Protein AF-0000000074850005 (afdb_homodimer)

Solvent-accessible surface area (backbone atoms only — not comparable to full-atom values): 41555 Å² total; per-residue (Å²): 81,72,62,69,64,47,62,56,73,76,70,68,78,63,78,70,74,79,79,65,84,58,74,64,56,84,69,73,68,68,60,57,80,79,56,89,49,47,83,78,39,64,75,31,40,43,72,61,9,49,44,75,48,68,50,51,22,44,84,29,66,52,52,21,41,75,31,34,35,62,85,64,30,55,37,58,36,57,51,46,29,48,50,47,32,51,46,50,51,24,55,53,43,45,56,58,53,79,89,68,47,92,83,55,71,71,52,63,38,79,42,71,43,29,40,53,36,35,38,48,41,90,84,37,74,82,72,56,44,68,40,45,36,38,35,37,34,22,45,45,32,54,56,60,34,38,36,32,31,42,33,38,33,30,33,74,54,96,90,38,78,38,70,35,36,42,36,34,37,32,34,32,31,23,29,70,86,78,68,38,81,25,51,40,42,37,67,46,62,81,48,72,68,44,44,50,45,30,52,48,39,54,50,49,52,52,49,50,53,52,52,61,61,58,29,74,91,77,27,77,74,51,71,70,54,49,50,52,54,49,50,54,52,55,61,24,41,44,80,85,69,80,42,86,80,53,71,42,80,54,84,67,51,40,57,29,84,74,42,63,42,57,30,60,44,78,35,40,56,55,48,21,26,88,82,64,26,46,29,64,27,56,55,51,19,54,46,43,53,50,40,51,49,45,51,14,65,74,65,47,32,83,62,63,74,59,40,34,39,38,58,32,43,51,74,46,87,46,54,54,50,25,36,38,39,37,42,23,30,49,32,26,49,55,57,34,34,37,24,32,38,30,42,32,32,37,31,36,42,75,76,66,48,74,46,73,28,37,45,41,39,37,31,32,56,61,80,41,74,79,54,51,35,48,38,58,89,46,71,70,40,43,51,45,28,48,52,26,45,53,63,68,74,98,80,74,62,68,62,47,62,57,73,77,70,69,78,62,78,69,74,80,79,63,84,59,73,64,57,84,69,73,67,69,63,56,78,82,55,88,50,45,83,78,39,65,74,30,41,44,73,61,8,51,46,74,48,68,49,52,22,43,84,30,66,53,52,21,42,75,31,35,34,63,84,65,31,56,37,59,36,58,50,47,29,48,51,48,31,50,47,52,51,23,54,52,42,45,56,58,53,80,88,67,49,92,83,55,73,72,54,62,38,77,42,70,43,28,40,53,36,35,37,46,41,89,82,37,74,83,72,54,44,68,40,43,35,39,36,38,34,23,47,44,31,57,57,59,33,36,36,31,31,42,33,39,33,29,34,72,54,96,90,36,80,35,70,34,35,43,36,33,36,32,33,33,31,24,28,71,86,76,68,37,82,24,51,39,42,38,67,48,62,82,47,72,66,44,43,51,44,31,50,49,40,54,49,49,53,52,48,50,54,53,52,61,60,57,30,74,91,75,27,76,74,54,73,70,54,49,51,52,54,48,51,54,52,56,62,25,42,45,79,83,70,80,42,88,80,52,70,43,82,54,85,67,51,40,57,29,85,74,42,63,43,57,31,61,43,80,36,39,56,56,47,19,25,89,81,63,26,44,28,64,27,56,55,50,19,55,47,43,53,50,39,50,48,46,51,13,64,74,65,48,34,83,61,63,74,58,41,34,39,38,59,31,43,50,74,46,87,45,53,54,50,24,36,38,39,38,41,23,32,50,32,26,48,54,57,34,35,37,23,30,38,30,43,32,32,36,31,35,44,75,76,66,50,73,46,74,29,38,46,40,39,38,32,30,56,62,80,41,73,81,54,52,36,49,38,59,88,46,70,71,41,43,52,45,27,49,52,26,44,52,62,66,74,99

Foldseek 3Di:
DDDDADDDFPPPCPPPDPPPPPPPVPPDQPLDDFDQDLVPAAADEQVQLKDKDKQALQPDVNSLVVQQDPVQAGLVLVVLLVVLVSQQSSQVSQFDDVVVPPPHDHQKDKDWFKWAKKFFDPPDDGDGSNWMKMKIWHWLEFDFFKTKIKMWIWTDDPRDIDTTMITITMMGIARPVVRHGTGGHHYDYDDPVSVVSHVVVVVSVVVVVVVVCCQCVNDPDDPVLVVVQVVLLVVQDDPVVVDSPHGHDDPLADEFVVLKDKDKDQAAQVQADPSQFGRVSNVSSVQQVRQQVSVCVQVVHRFGAFRMKRIKGFPDTHHHGKMKMKMKTFQFDDFQKTKMKIWIWIARPVVRDIDTGIIIITITRRVHGRHRTYGYDDPVSSSSNVVRVVVVVD/DDDDADDDFPPPCPPPDPPPPPPPVPPDQPLDDQDQDLVPAAADEQVQLKDKDKQALQPDVNSLVVQQDPVQAGLVLVVLLVVLVSQQSSQVSQFDDVVVPDPHDHQKDKDFFKFAKKFFDPPDDGDGSNWMKMKIWHWLEFDFFKTKIWMWIWTDDPRDIDTTMITITMMGIARPVVRHGTGGHHYDYDDPVSVVSHVVVVVSVVVVVVVVCCQCVNDPDDPVLVVVQVVLLVVQDDPVVVDSPHGHDDPLADEFVVLKDKDKDQAAQVQADPSQFGRVSNVSSVQVVRQQVSVCVQVVHRFGAFRMKRIKGFPDTHHHGKMKMKIKTFQFDDFQKTKMKIWIWIARPVVRDIDTGIIIITITRRVHGRHRGYGYDDPVSSSSNVVRVVVVVD

Organism: Aplysia californica (NCBI:txid6500)

Sequence (788 aa):
IPLTPSPPLFNHPIPPPSRSGETVDPDQGVLQAVTDSQEELPKRTPQDSFAQAVIPLGRDPSARESYLTFARGIRFGRLLENFDTFAGLICYRHNLRPELGDNQKSPYSFVTALVDRIELSPTAPVPSPFKDIFMSGNVTWVGRSSMECTMHMEQEHNGSLQHMITAKYLFVARNPMTKKAAVVNPLLPQTPQEIELFKLGEANKKLRQSEGQKSLLKSPPTEDERLIIHDIFLSTIDLQSGTFKLRVKPKNTVWMDETILKSLIVCHPEQRNLYNKIFGGFLMRKAYELAWTNASLYTNTRPRMCKIVDDILFLKPVEIGDLLFLSSQIVYSKGQDLQVHVHAEVVNPDTDVRQTTNDFHFTFDTGLPDLPQVLPKTYAESMLYLVGKRHMESIPLTPSPPLFNHPIPPPSRSGETVDPDQGVLQAVTDSQEELPKRTPQDSFAQAVIPLGRDPSARESYLTFARGIRFGRLLENFDTFAGLICYRHNLRPELGDNQKSPYSFVTALVDRIELSPTAPVPSPFKDIFMSGNVTWVGRSSMECTMHMEQEHNGSLQHMITAKYLFVARNPMTKKAAVVNPLLPQTPQEIELFKLGEANKKLRQSEGQKSLLKSPPTEDERLIIHDIFLSTIDLQSGTFKLRVKPKNTVWMDETILKSLIVCHPEQRNLYNKIFGGFLMRKAYELAWTNASLYTNTRPRMCKIVDDILFLKPVEIGDLLFLSSQIVYSKGQDLQVHVHAEVVNPDTDVRQTTNDFHFTFDTGLPDLPQVLPKTYAESMLYLVGKRHMES

Structure (mmCIF, N/CA/C/O backbone):
data_AF-0000000074850005-model_v1
#
loop_
_entity.id
_entity.type
_entity.pdbx_description
1 polymer 'Acyl-coenzyme A thioesterase 9, mitochondrial'
#
loop_
_atom_site.group_PDB
_atom_site.id
_atom_site.type_symbol
_atom_site.label_atom_id
_atom_site.label_alt_id
_atom_site.label_comp_id
_atom_site.label_asym_id
_atom_site.label_entity_id
_atom_site.label_seq_id
_atom_site.pdbx_PDB_ins_code
_atom_site.Cartn_x
_atom_site.Cartn_y
_atom_site.Cartn_z
_atom_site.occupancy
_atom_site.B_iso_or_equiv
_atom_site.auth_seq_id
_atom_site.auth_comp_id
_atom_site.auth_asym_id
_atom_site.auth_atom_id
_atom_site.pdbx_PDB_model_num
ATOM 1 N N . ILE A 1 1 ? -14.133 13.297 1.997 1 30.8 1 ILE A N 1
ATOM 2 C CA . ILE A 1 1 ? -14.758 12.258 2.805 1 30.8 1 ILE A CA 1
ATOM 3 C C . ILE A 1 1 ? -14.734 10.93 2.039 1 30.8 1 ILE A C 1
ATOM 5 O O . ILE A 1 1 ? -15.141 10.875 0.875 1 30.8 1 ILE A O 1
ATOM 9 N N . PRO A 1 2 ? -14.141 10.047 2.666 1 36.34 2 PRO A N 1
ATOM 10 C CA . PRO A 1 2 ? -14.023 8.805 1.896 1 36.34 2 PRO A CA 1
ATOM 11 C C . PRO A 1 2 ? -15.367 8.141 1.624 1 36.34 2 PRO A C 1
ATOM 13 O O . PRO A 1 2 ? -16.297 8.273 2.426 1 36.34 2 PRO A O 1
ATOM 16 N N . LEU A 1 3 ? -15.602 7.566 0.493 1 35.62 3 LEU A N 1
ATOM 17 C CA . LEU A 1 3 ? -16.734 6.715 0.177 1 35.62 3 LEU A CA 1
ATOM 18 C C . LEU A 1 3 ? -16.656 5.391 0.932 1 35.62 3 LEU A C 1
ATOM 20 O O . LEU A 1 3 ? -15.562 4.895 1.202 1 35.62 3 LEU A O 1
ATOM 24 N N . THR A 1 4 ? -17.734 4.949 1.607 1 33 4 THR A N 1
ATOM 25 C CA . THR A 1 4 ? -17.844 3.762 2.445 1 33 4 THR A CA 1
ATOM 26 C C . THR A 1 4 ? -17.516 2.502 1.646 1 33 4 THR A C 1
ATOM 28 O O . THR A 1 4 ? -18.078 2.279 0.572 1 33 4 THR A O 1
ATOM 31 N N . PRO A 1 5 ? -16.625 1.812 2.123 1 35.88 5 PRO A N 1
ATOM 32 C CA . PRO A 1 5 ? -16.312 0.593 1.368 1 35.88 5 PRO A CA 1
ATOM 33 C C . PRO A 1 5 ? -17.359 -0.5 1.568 1 35.88 5 PRO A C 1
ATOM 35 O O . PRO A 1 5 ? -18.016 -0.556 2.617 1 35.88 5 PRO A O 1
ATOM 38 N N . SER A 1 6 ? -17.828 -1.15 0.56 1 34.97 6 SER A N 1
ATOM 39 C CA . SER A 1 6 ? -18.859 -2.168 0.447 1 34.97 6 SER A CA 1
ATOM 40 C C . SER A 1 6 ? -18.453 -3.457 1.152 1 34.97 6 SER A C 1
ATOM 42 O O . SER A 1 6 ? -17.266 -3.768 1.249 1 34.97 6 SER A O 1
ATOM 44 N N . PRO A 1 7 ? -19.438 -4.117 1.787 1 33.5 7 PRO A N 1
ATOM 45 C CA . PRO A 1 7 ? -19.297 -5.363 2.543 1 33.5 7 PRO A CA 1
ATOM 46 C C . PRO A 1 7 ? -18.719 -6.5 1.701 1 33.5 7 PRO A C 1
ATOM 48 O O . PRO A 1 7 ? -18.859 -6.5 0.476 1 33.5 7 PRO A O 1
ATOM 51 N N . PRO A 1 8 ? -17.969 -7.289 2.316 1 36.38 8 PRO A N 1
ATOM 52 C CA . PRO A 1 8 ? -17.391 -8.43 1.608 1 36.38 8 PRO A CA 1
ATOM 53 C C . PRO A 1 8 ? -18.438 -9.422 1.112 1 36.38 8 PRO A C 1
ATOM 55 O O . PRO A 1 8 ? -19.5 -9.555 1.725 1 36.38 8 PRO A O 1
ATOM 58 N N . LEU A 1 9 ? -18.344 -9.727 -0.051 1 33.41 9 LEU A N 1
ATOM 59 C CA . LEU A 1 9 ? -19.266 -10.508 -0.87 1 33.41 9 LEU A CA 1
ATOM 60 C C . LEU A 1 9 ? -19.484 -11.891 -0.272 1 33.41 9 LEU A C 1
ATOM 62 O O . LEU A 1 9 ? -20.375 -12.625 -0.699 1 33.41 9 LEU A O 1
ATOM 66 N N . PHE A 1 10 ? -18.5 -12.539 0.231 1 34.19 10 PHE A N 1
ATOM 67 C CA . PHE A 1 10 ? -18.781 -13.953 0.418 1 34.19 10 PHE A CA 1
ATOM 68 C C . PHE A 1 10 ? -19.469 -14.195 1.758 1 34.19 10 PHE A C 1
ATOM 70 O O . PHE A 1 10 ? -18.875 -13.969 2.814 1 34.19 10 PHE A O 1
ATOM 77 N N . ASN A 1 11 ? -20.766 -13.906 1.846 1 30.7 11 ASN A N 1
ATOM 78 C CA . ASN A 1 11 ? -21.578 -14.156 3.029 1 30.7 11 ASN A CA 1
ATOM 79 C C . ASN A 1 11 ? -21.562 -15.633 3.422 1 30.7 11 ASN A C 1
ATOM 81 O O . ASN A 1 11 ? -22.562 -16.172 3.898 1 30.7 11 ASN A O 1
ATOM 85 N N . HIS A 1 12 ? -20.906 -16.438 2.854 1 28.41 12 HIS A N 1
ATOM 86 C CA . HIS A 1 12 ? -21.188 -17.703 3.506 1 28.41 12 HIS A CA 1
ATOM 87 C C . HIS A 1 12 ? -20.672 -17.719 4.941 1 28.41 12 HIS A C 1
ATOM 89 O O . HIS A 1 12 ? -19.562 -17.25 5.211 1 28.41 12 HIS A O 1
ATOM 95 N N . PRO A 1 13 ? -21.625 -17.875 5.875 1 28.39 13 PRO A N 1
ATOM 96 C CA . PRO A 1 13 ? -21.266 -17.953 7.289 1 28.39 13 PRO A CA 1
ATOM 97 C C . PRO A 1 13 ? -20.109 -18.906 7.551 1 28.39 13 PRO A C 1
ATOM 99 O O . PRO A 1 13 ? -20.219 -20.109 7.312 1 28.39 13 PRO A O 1
ATOM 102 N N . ILE A 1 14 ? -19 -18.688 7.215 1 32.81 14 ILE A N 1
ATOM 103 C CA . ILE A 1 14 ? -18.078 -19.5 8.008 1 32.81 14 ILE A CA 1
ATOM 104 C C . ILE A 1 14 ? -18.375 -19.312 9.492 1 32.81 14 ILE A C 1
ATOM 106 O O . ILE A 1 14 ? -18.578 -18.188 9.953 1 32.81 14 ILE A O 1
ATOM 110 N N . PRO A 1 15 ? -18.797 -20.328 10.227 1 30.44 15 PRO A N 1
ATOM 111 C CA . PRO A 1 15 ? -19.172 -20.141 11.633 1 30.44 15 PRO A CA 1
ATOM 112 C C . PRO A 1 15 ? -18.25 -19.172 12.367 1 30.44 15 PRO A C 1
ATOM 114 O O . PRO A 1 15 ? -17.031 -19.172 12.125 1 30.44 15 PRO A O 1
ATOM 117 N N . PRO A 1 16 ? -18.812 -18.031 12.797 1 29.8 16 PRO A N 1
ATOM 118 C CA . PRO A 1 16 ? -17.984 -17.062 13.508 1 29.8 16 PRO A CA 1
ATOM 119 C C . PRO A 1 16 ? -17.078 -17.719 14.555 1 29.8 16 PRO A C 1
ATOM 121 O O . PRO A 1 16 ? -17.422 -18.766 15.102 1 29.8 16 PRO A O 1
ATOM 124 N N . PRO A 1 17 ? -15.82 -17.547 14.508 1 28.81 17 PRO A N 1
ATOM 125 C CA . PRO A 1 17 ? -15.203 -18.078 15.727 1 28.81 17 PRO A CA 1
ATOM 126 C C . PRO A 1 17 ? -15.906 -17.609 17 1 28.81 17 PRO A C 1
ATOM 128 O O . PRO A 1 17 ? -16.531 -16.547 17 1 28.81 17 PRO A O 1
ATOM 131 N N . SER A 1 18 ? -16.391 -18.469 17.891 1 25.98 18 SER A N 1
ATOM 132 C CA . SER A 1 18 ? -17.031 -18.094 19.141 1 25.98 18 SER A CA 1
ATOM 133 C C . SER A 1 18 ? -16.344 -16.906 19.797 1 25.98 18 SER A C 1
ATOM 135 O O . SER A 1 18 ? -15.109 -16.875 19.891 1 25.98 18 SER A O 1
ATOM 137 N N . ARG A 1 19 ? -16.938 -15.805 19.906 1 28.02 19 ARG A N 1
ATOM 138 C CA . ARG A 1 19 ? -16.578 -14.492 20.438 1 28.02 19 ARG A CA 1
ATOM 139 C C . ARG A 1 19 ? -15.938 -14.617 21.812 1 28.02 19 ARG A C 1
ATOM 141 O O . ARG A 1 19 ? -15.633 -13.609 22.469 1 28.02 19 ARG A O 1
ATOM 148 N N . SER A 1 20 ? -16.484 -15.578 22.766 1 25.48 20 SER A N 1
ATOM 149 C CA . SER A 1 20 ? -16.156 -15.438 24.172 1 25.48 20 SER A CA 1
ATOM 150 C C . SER A 1 20 ? -14.664 -15.547 24.422 1 25.48 20 SER A C 1
ATOM 152 O O . SER A 1 20 ? -13.992 -16.406 23.844 1 25.48 20 SER A O 1
ATOM 154 N N . GLY A 1 21 ? -13.977 -14.492 24.688 1 26.64 21 GLY A N 1
ATOM 155 C CA . GLY A 1 21 ? -12.711 -14.445 25.406 1 26.64 21 GLY A CA 1
ATOM 156 C C . GLY A 1 21 ? -12.508 -15.625 26.328 1 26.64 21 GLY A C 1
ATOM 157 O O . GLY A 1 21 ? -11.703 -15.562 27.25 1 26.64 21 GLY A O 1
ATOM 158 N N . GLU A 1 22 ? -13.664 -16.297 26.672 1 25.34 22 GLU A N 1
ATOM 159 C CA . GLU A 1 22 ? -13.375 -17.438 27.531 1 25.34 22 GLU A CA 1
ATOM 160 C C . GLU A 1 22 ? -12.375 -18.391 26.875 1 25.34 22 GLU A C 1
ATOM 162 O O . GLU A 1 22 ? -12.477 -18.672 25.672 1 25.34 22 GLU A O 1
ATOM 167 N N . THR A 1 23 ? -11.156 -18.453 27.438 1 27.17 23 THR A N 1
ATOM 168 C CA . THR A 1 23 ? -10.305 -19.609 27.203 1 27.17 23 THR A CA 1
ATOM 169 C C . THR A 1 23 ? -11.141 -20.828 26.797 1 27.17 23 THR A C 1
ATOM 171 O O . THR A 1 23 ? -11.922 -21.344 27.609 1 27.17 23 THR A O 1
ATOM 174 N N . VAL A 1 24 ? -11.758 -20.719 25.703 1 29.88 24 VAL A N 1
ATOM 175 C CA . VAL A 1 24 ? -12.281 -22.047 25.406 1 29.88 24 VAL A CA 1
ATOM 176 C C . VAL A 1 24 ? -11.336 -23.109 25.969 1 29.88 24 VAL A C 1
ATOM 178 O O . VAL A 1 24 ? -10.117 -23.016 25.797 1 29.88 24 VAL A O 1
ATOM 181 N N . ASP A 1 25 ? -11.711 -23.594 27.062 1 29.78 25 ASP A N 1
ATOM 182 C CA . ASP A 1 25 ? -11.008 -24.797 27.516 1 29.78 25 ASP A CA 1
ATOM 183 C C . ASP A 1 25 ? -10.547 -25.625 26.328 1 29.78 25 ASP A C 1
ATOM 185 O O . ASP A 1 25 ? -11.352 -26 25.469 1 29.78 25 ASP A O 1
ATOM 189 N N . PRO A 1 26 ? -9.305 -25.438 25.812 1 34.22 26 PRO A N 1
ATOM 190 C CA . PRO A 1 26 ? -8.82 -26.375 24.797 1 34.22 26 PRO A CA 1
ATOM 191 C C . PRO A 1 26 ? -9.57 -27.703 24.812 1 34.22 26 PRO A C 1
ATOM 193 O O . PRO A 1 26 ? -9.375 -28.531 23.922 1 34.22 26 PRO A O 1
ATOM 196 N N . ASP A 1 27 ? -10.211 -28.016 25.953 1 32.34 27 ASP A N 1
ATOM 197 C CA . ASP A 1 27 ? -10.734 -29.344 26.234 1 32.34 27 ASP A CA 1
ATOM 198 C C . ASP A 1 27 ? -12.016 -29.609 25.438 1 32.34 27 ASP A C 1
ATOM 200 O O . ASP A 1 27 ? -12.328 -30.75 25.109 1 32.34 27 ASP A O 1
ATOM 204 N N . GLN A 1 28 ? -13.031 -28.672 25.312 1 36.66 28 GLN A N 1
ATOM 205 C CA . GLN A 1 28 ? -14.344 -29.234 24.984 1 36.66 28 GLN A CA 1
ATOM 206 C C . GLN A 1 28 ? -14.5 -29.391 23.469 1 36.66 28 GLN A C 1
ATOM 208 O O . GLN A 1 28 ? -15.422 -30.062 23.016 1 36.66 28 GLN A O 1
ATOM 213 N N . GLY A 1 29 ? -14.086 -28.453 22.562 1 37.34 29 GLY A N 1
ATOM 214 C CA . GLY A 1 29 ? -14.312 -28.938 21.203 1 37.34 29 GLY A CA 1
ATOM 215 C C . GLY A 1 29 ? -13.289 -29.953 20.75 1 37.34 29 GLY A C 1
ATOM 216 O O . GLY A 1 29 ? -12.094 -29.656 20.688 1 37.34 29 GLY A O 1
ATOM 217 N N . VAL A 1 30 ? -13.453 -31.141 20.922 1 36.38 30 VAL A N 1
ATOM 218 C CA . VAL A 1 30 ? -12.633 -32.281 20.516 1 36.38 30 VAL A CA 1
ATOM 219 C C . VAL A 1 30 ? -12.141 -32.062 19.094 1 36.38 30 VAL A C 1
ATOM 221 O O . VAL A 1 30 ? -12.93 -32.062 18.141 1 36.38 30 VAL A O 1
ATOM 224 N N . LEU A 1 31 ? -11.234 -31.062 18.844 1 49.25 31 LEU A N 1
ATOM 225 C CA . LEU A 1 31 ? -10.57 -31.234 17.547 1 49.25 31 LEU A CA 1
ATOM 226 C C . LEU A 1 31 ? -10.523 -32.719 17.156 1 49.25 31 LEU A C 1
ATOM 228 O O . LEU A 1 31 ? -10.039 -33.531 17.922 1 49.25 31 LEU A O 1
ATOM 232 N N . GLN A 1 32 ? -11.383 -33.094 16.312 1 53.84 32 GLN A N 1
ATOM 233 C CA . GLN A 1 32 ? -11.312 -34.438 15.797 1 53.84 32 GLN A CA 1
ATOM 234 C C . GLN A 1 32 ? -9.867 -34.844 15.484 1 53.84 32 GLN A C 1
ATOM 236 O O . GLN A 1 32 ? -9.062 -34 15.078 1 53.84 32 GLN A O 1
ATOM 241 N N . ALA A 1 33 ? -9.445 -35.906 16 1 60.41 33 ALA A N 1
ATOM 242 C CA . ALA A 1 33 ? -8.117 -36.469 15.773 1 60.41 33 ALA A CA 1
ATOM 243 C C . ALA A 1 33 ? -7.848 -36.656 14.281 1 60.41 33 ALA A C 1
ATOM 245 O O . ALA A 1 33 ? -8.711 -37.125 13.539 1 60.41 33 ALA A O 1
ATOM 246 N N . VAL A 1 34 ? -6.91 -35.875 13.742 1 67.19 34 VAL A N 1
ATOM 247 C CA . VAL A 1 34 ? -6.379 -36.125 12.406 1 67.19 34 VAL A CA 1
ATOM 248 C C . VAL A 1 34 ? -5.715 -37.5 12.352 1 67.19 34 VAL A C 1
ATOM 250 O O . VAL A 1 34 ? -4.848 -37.781 13.172 1 67.19 34 VAL A O 1
ATOM 253 N N . THR A 1 35 ? -6.332 -38.344 11.539 1 78.06 35 THR A N 1
ATOM 254 C CA . THR A 1 35 ? -5.723 -39.656 11.367 1 78.06 35 THR A CA 1
ATOM 255 C C . THR A 1 35 ? -4.438 -39.562 10.547 1 78.06 35 THR A C 1
ATOM 257 O O . THR A 1 35 ? -4.254 -38.594 9.789 1 78.06 35 THR A O 1
ATOM 260 N N . ASP A 1 36 ? -3.6 -40.5 10.836 1 82.56 36 ASP A N 1
ATOM 261 C CA . ASP A 1 36 ? -2.346 -40.531 10.086 1 82.56 36 ASP A CA 1
ATOM 262 C C . ASP A 1 36 ? -2.467 -41.469 8.867 1 82.56 36 ASP A C 1
ATOM 264 O O . ASP A 1 36 ? -1.557 -41.5 8.039 1 82.56 36 ASP A O 1
ATOM 268 N N . SER A 1 37 ? -3.578 -42.094 8.766 1 89.75 37 SER A N 1
ATOM 269 C CA . SER A 1 37 ? -3.762 -43 7.645 1 89.75 37 SER A CA 1
ATOM 270 C C . SER A 1 37 ? -4.84 -42.5 6.695 1 89.75 37 SER A C 1
ATOM 272 O O . SER A 1 37 ? -6.008 -42.375 7.078 1 89.75 37 SER A O 1
ATOM 274 N N . GLN A 1 38 ? -4.469 -42.344 5.453 1 92.94 38 GLN A N 1
ATOM 275 C CA . GLN A 1 38 ? -5.395 -41.812 4.453 1 92.94 38 GLN A CA 1
ATOM 276 C C . GLN A 1 38 ? -6.477 -42.844 4.125 1 92.94 38 GLN A C 1
ATOM 278 O O . GLN A 1 38 ? -7.602 -42.469 3.773 1 92.94 38 GLN A O 1
ATOM 283 N N . GLU A 1 39 ? -6.156 -44.094 4.375 1 91.31 39 GLU A N 1
ATOM 284 C CA . GLU A 1 39 ? -7.086 -45.188 4.07 1 91.31 39 GLU A CA 1
ATOM 285 C C . GLU A 1 39 ? -8.305 -45.125 4.988 1 91.31 39 GLU A C 1
ATOM 287 O O . GLU A 1 39 ? -9.359 -45.688 4.648 1 91.31 39 GLU A O 1
ATOM 292 N N . GLU A 1 40 ? -8.102 -44.531 6.074 1 88.81 40 GLU A N 1
ATOM 293 C CA . GLU A 1 40 ?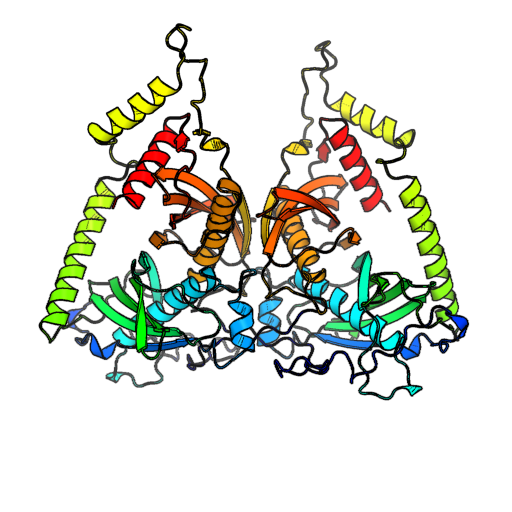 -9.18 -44.438 7.062 1 88.81 40 GLU A CA 1
ATOM 294 C C . GLU A 1 40 ? -10.156 -43.312 6.727 1 88.81 40 GLU A C 1
ATOM 296 O O . GLU A 1 40 ? -11.242 -43.25 7.301 1 88.81 40 GLU A O 1
ATOM 301 N N . LEU A 1 41 ? -9.781 -42.531 5.789 1 91.12 41 LEU A N 1
ATOM 302 C CA . LEU A 1 41 ? -10.617 -41.406 5.426 1 91.12 41 LEU A CA 1
ATOM 303 C C . LEU A 1 41 ? -11.578 -41.781 4.301 1 91.12 41 LEU A C 1
ATOM 305 O O . LEU A 1 41 ? -11.258 -42.625 3.463 1 91.12 41 LEU A O 1
ATOM 309 N N . PRO A 1 42 ? -12.688 -41.188 4.316 1 91.12 42 PRO A N 1
ATOM 310 C CA . PRO A 1 42 ? -13.633 -41.5 3.238 1 91.12 42 PRO A CA 1
ATOM 311 C C . PRO A 1 42 ? -13.156 -41 1.876 1 91.12 42 PRO A C 1
ATOM 313 O O . PRO A 1 42 ? -12.578 -39.906 1.78 1 91.12 42 PRO A O 1
ATOM 316 N N . LYS A 1 43 ? -13.469 -41.781 0.849 1 94.56 43 LYS A N 1
ATOM 317 C CA . LYS A 1 43 ? -13.219 -41.344 -0.52 1 94.56 43 LYS A CA 1
ATOM 318 C C . LYS A 1 43 ? -14.242 -40.312 -0.957 1 94.56 43 LYS A C 1
ATOM 320 O O . LYS A 1 43 ? -15.43 -40.438 -0.629 1 94.56 43 LYS A O 1
ATOM 325 N N . ARG A 1 44 ? -13.711 -39.312 -1.578 1 95.81 44 ARG A N 1
ATOM 326 C CA . ARG A 1 44 ? -14.578 -38.25 -2.061 1 95.81 44 ARG A CA 1
ATOM 327 C C . ARG A 1 44 ? -14.508 -38.125 -3.58 1 95.81 44 ARG A C 1
ATOM 329 O O . ARG A 1 44 ? -13.477 -38.438 -4.188 1 95.81 44 ARG A O 1
ATOM 336 N N . THR A 1 45 ? -15.602 -37.719 -4.188 1 96.75 45 THR A N 1
ATOM 337 C CA . THR A 1 45 ? -15.625 -37.469 -5.625 1 96.75 45 THR A CA 1
ATOM 338 C C . THR A 1 45 ? -15.414 -35.969 -5.914 1 96.75 45 THR A C 1
ATOM 340 O O . THR A 1 45 ? -15.562 -35.125 -5.023 1 96.75 45 THR A O 1
ATOM 343 N N . PRO A 1 46 ? -15.016 -35.656 -7.152 1 97.81 46 PRO A N 1
ATOM 344 C CA . PRO A 1 46 ? -14.883 -34.25 -7.5 1 97.81 46 PRO A CA 1
ATOM 345 C C . PRO A 1 46 ? -16.156 -33.438 -7.242 1 97.81 46 PRO A C 1
ATOM 347 O O . PRO A 1 46 ? -16.094 -32.281 -6.887 1 97.81 46 PRO A O 1
ATOM 350 N N . GLN A 1 47 ? -17.25 -34.094 -7.352 1 96.31 47 GLN A N 1
ATOM 351 C CA . GLN A 1 47 ? -18.531 -33.406 -7.137 1 96.31 47 GLN A CA 1
ATOM 352 C C . GLN A 1 47 ? -18.703 -33 -5.676 1 96.31 47 GLN A C 1
ATOM 354 O O . GLN A 1 47 ? -19.375 -32 -5.375 1 96.31 47 GLN A O 1
ATOM 359 N N . ASP A 1 48 ? -18.109 -33.688 -4.84 1 95.38 48 ASP A N 1
ATOM 360 C CA . ASP A 1 48 ? -18.234 -33.438 -3.412 1 95.38 48 ASP A CA 1
ATOM 361 C C . ASP A 1 48 ? -17.594 -32.094 -3.047 1 95.38 48 ASP A C 1
ATOM 363 O O . ASP A 1 48 ? -18.016 -31.453 -2.082 1 95.38 48 ASP A O 1
ATOM 367 N N . SER A 1 49 ? -16.609 -31.703 -3.791 1 97.12 49 SER A N 1
ATOM 368 C CA . SER A 1 49 ? -15.93 -30.453 -3.48 1 97.12 49 SER A CA 1
ATOM 369 C C . SER A 1 49 ? -16.375 -29.328 -4.414 1 97.12 49 SER A C 1
ATOM 371 O O . SER A 1 49 ? -15.898 -28.188 -4.297 1 97.12 49 SER A O 1
ATOM 373 N N . PHE A 1 50 ? -17.266 -29.625 -5.336 1 97.81 50 PHE A N 1
ATOM 374 C CA . PHE A 1 50 ? -17.688 -28.625 -6.309 1 97.81 50 PHE A CA 1
ATOM 375 C C . PHE A 1 50 ? -18.312 -27.422 -5.605 1 97.81 50 PHE A C 1
ATOM 377 O O . PHE A 1 50 ? -19.109 -27.578 -4.68 1 97.81 50 PHE A O 1
ATOM 384 N N . ALA A 1 51 ? -17.859 -26.25 -6.004 1 97.56 51 ALA A N 1
ATOM 385 C CA . ALA A 1 51 ? -18.375 -25 -5.438 1 97.56 51 ALA A CA 1
ATOM 386 C C . ALA A 1 51 ? -18.578 -23.953 -6.523 1 97.56 51 ALA A C 1
ATOM 388 O O . ALA A 1 51 ? -17.938 -24.016 -7.582 1 97.56 51 ALA A O 1
ATOM 389 N N . GLN A 1 52 ? -19.5 -23.047 -6.281 1 97.94 52 GLN A N 1
ATOM 390 C CA . GLN A 1 52 ? -19.781 -21.906 -7.133 1 97.94 52 GLN A CA 1
ATOM 391 C C . GLN A 1 52 ? -19.875 -20.625 -6.312 1 97.94 52 GLN A C 1
ATOM 393 O O . GLN A 1 52 ? -20.266 -20.656 -5.145 1 97.94 52 GLN A O 1
ATOM 398 N N . ALA A 1 53 ? -19.438 -19.594 -6.895 1 96.94 53 ALA A N 1
ATOM 399 C CA . ALA A 1 53 ? -19.531 -18.281 -6.266 1 96.94 53 ALA A CA 1
ATOM 400 C C . ALA A 1 53 ? -19.797 -17.203 -7.301 1 96.94 53 ALA A C 1
ATOM 402 O O . ALA A 1 53 ? -19.516 -17.391 -8.492 1 96.94 53 ALA A O 1
ATOM 403 N N . VAL A 1 54 ? -20.438 -16.141 -6.844 1 97.19 54 VAL A N 1
ATOM 404 C CA . VAL A 1 54 ? -20.719 -14.992 -7.711 1 97.19 54 VAL A CA 1
ATOM 405 C C . VAL A 1 54 ? -20.109 -13.727 -7.105 1 97.19 54 VAL A C 1
ATOM 407 O O . VAL A 1 54 ? -20.266 -13.461 -5.91 1 97.19 54 VAL A O 1
ATOM 410 N N . ILE A 1 55 ? -19.297 -13.07 -7.824 1 96.5 55 ILE A N 1
ATOM 411 C CA . ILE A 1 55 ? -18.922 -11.703 -7.512 1 96.5 55 ILE A CA 1
ATOM 412 C C . ILE A 1 55 ? -19.891 -10.727 -8.18 1 96.5 55 ILE A C 1
ATOM 414 O O . ILE A 1 55 ? -19.875 -10.57 -9.398 1 96.5 55 ILE A O 1
ATOM 418 N N . PRO A 1 56 ? -20.719 -10.031 -7.387 1 96.44 56 PRO A N 1
ATOM 419 C CA . PRO A 1 56 ? -21.875 -9.305 -7.941 1 96.44 56 PRO A CA 1
ATOM 420 C C . PRO A 1 56 ? -21.516 -7.895 -8.391 1 96.44 56 PRO A C 1
ATOM 422 O O . PRO A 1 56 ? -22.125 -6.922 -7.941 1 96.44 56 PRO A O 1
ATOM 425 N N . LEU A 1 57 ? -20.688 -7.793 -9.375 1 95.44 57 LEU A N 1
ATOM 426 C CA . LEU A 1 57 ? -20.234 -6.492 -9.852 1 95.44 57 LEU A CA 1
ATOM 427 C C . LEU A 1 57 ? -21.359 -5.773 -10.602 1 95.44 57 LEU A C 1
ATOM 429 O O . LEU A 1 57 ? -21.438 -4.543 -10.57 1 95.44 57 LEU A O 1
ATOM 433 N N . GLY A 1 58 ? -22.156 -6.457 -11.32 1 93.69 58 GLY A N 1
ATOM 434 C CA . GLY A 1 58 ? -23.234 -5.863 -12.086 1 93.69 58 GLY A CA 1
ATOM 435 C C . GLY A 1 58 ? -24.391 -5.402 -11.227 1 93.69 58 GLY A C 1
ATOM 436 O O . GLY A 1 58 ? -24.859 -4.27 -11.359 1 93.69 58 GLY A O 1
ATOM 437 N N . ARG A 1 59 ? -24.766 -6.168 -10.25 1 91.5 59 ARG A N 1
ATOM 438 C CA . ARG A 1 59 ? -25.984 -5.93 -9.492 1 91.5 59 ARG A CA 1
ATOM 439 C C . ARG A 1 59 ? -25.703 -5.098 -8.25 1 91.5 59 ARG A C 1
ATOM 441 O O . ARG A 1 59 ? -26.609 -4.477 -7.691 1 91.5 59 ARG A O 1
ATOM 448 N N . ASP A 1 60 ? -24.422 -5.062 -7.824 1 93 60 ASP A N 1
ATOM 449 C CA . ASP A 1 60 ? -24.094 -4.367 -6.582 1 93 60 ASP A CA 1
ATOM 450 C C . ASP A 1 60 ? -23.031 -3.303 -6.812 1 93 60 ASP A C 1
ATOM 452 O O . ASP A 1 60 ? -21.828 -3.59 -6.75 1 93 60 ASP A O 1
ATOM 456 N N . PRO A 1 61 ? -23.453 -2.068 -6.871 1 89.94 61 PRO A N 1
ATOM 457 C CA . PRO A 1 61 ? -22.5 -0.983 -7.117 1 89.94 61 PRO A CA 1
ATOM 458 C C . PRO A 1 61 ? -21.484 -0.83 -5.992 1 89.94 61 PRO A C 1
ATOM 460 O O . PRO A 1 61 ? -20.344 -0.431 -6.238 1 89.94 61 PRO A O 1
ATOM 463 N N . SER A 1 62 ? -21.859 -1.179 -4.859 1 86.31 62 SER A N 1
ATOM 464 C CA . SER A 1 62 ? -20.953 -1.071 -3.73 1 86.31 62 SER A CA 1
ATOM 465 C C . SER A 1 62 ? -19.797 -2.072 -3.852 1 86.31 62 SER A C 1
ATOM 467 O O . SER A 1 62 ? -18.641 -1.733 -3.59 1 86.31 62 SER A O 1
ATOM 469 N N . ALA A 1 63 ? -20.125 -3.242 -4.246 1 88.94 63 ALA A N 1
ATOM 470 C CA . ALA A 1 63 ? -19.094 -4.262 -4.484 1 88.94 63 ALA A CA 1
ATOM 471 C C . ALA A 1 63 ? -18.203 -3.877 -5.656 1 88.94 63 ALA A C 1
ATOM 473 O O . ALA A 1 63 ? -17 -4.094 -5.617 1 88.94 63 ALA A O 1
ATOM 474 N N . ARG A 1 64 ? -18.75 -3.254 -6.625 1 92.81 64 ARG A N 1
ATOM 475 C CA . ARG A 1 64 ? -18.062 -2.889 -7.852 1 92.81 64 ARG A CA 1
ATOM 476 C C . ARG A 1 64 ? -16.953 -1.872 -7.574 1 92.81 64 ARG A C 1
ATOM 478 O O . ARG A 1 64 ? -15.898 -1.902 -8.211 1 92.81 64 ARG A O 1
ATOM 485 N N . GLU A 1 65 ? -17.188 -1.041 -6.621 1 89.56 65 GLU A N 1
ATOM 486 C CA . GLU A 1 65 ? -16.266 0.068 -6.352 1 89.56 65 GLU A CA 1
ATOM 487 C C . GLU A 1 65 ? -14.875 -0.437 -6.008 1 89.56 65 GLU A C 1
ATOM 489 O O . GLU A 1 65 ? -13.875 0.173 -6.395 1 89.56 65 GLU A O 1
ATOM 494 N N . SER A 1 66 ? -14.859 -1.567 -5.371 1 92 66 SER A N 1
ATOM 495 C CA . SER A 1 66 ? -13.57 -2.09 -4.93 1 92 66 SER A CA 1
ATOM 496 C C . SER A 1 66 ? -12.859 -2.826 -6.059 1 92 66 SER A C 1
ATOM 498 O O . SER A 1 66 ? -11.68 -3.182 -5.93 1 92 66 SER A O 1
ATOM 500 N N . TYR A 1 67 ? -13.57 -2.971 -7.195 1 94.69 67 TYR A N 1
ATOM 501 C CA . TYR A 1 67 ? -12.992 -3.734 -8.297 1 94.69 67 TYR A CA 1
ATOM 502 C C . TYR A 1 67 ? -12.711 -2.836 -9.492 1 94.69 67 TYR A C 1
ATOM 504 O O . TYR A 1 67 ? -12.141 -3.285 -10.492 1 94.69 67 TYR A O 1
ATOM 512 N N . LEU A 1 68 ? -12.969 -1.574 -9.406 1 93.12 68 LEU A N 1
ATOM 513 C CA . LEU A 1 68 ? -12.883 -0.67 -10.547 1 93.12 68 LEU A CA 1
ATOM 514 C C . LEU A 1 68 ? -11.477 -0.092 -10.672 1 93.12 68 LEU A C 1
ATOM 516 O O . LEU A 1 68 ? -10.859 0.278 -9.672 1 93.12 68 LEU A O 1
ATOM 520 N N . THR A 1 69 ? -11 -0.085 -11.883 1 90.88 69 THR A N 1
ATOM 521 C CA . THR A 1 69 ? -9.797 0.673 -12.203 1 90.88 69 THR A CA 1
ATOM 522 C C . THR A 1 69 ? -10.156 2.018 -12.828 1 90.88 69 THR A C 1
ATOM 524 O O . THR A 1 69 ? -11.32 2.27 -13.148 1 90.88 69 THR A O 1
ATOM 527 N N . PHE A 1 70 ? -9.172 2.848 -12.945 1 87.06 70 PHE A N 1
ATOM 528 C CA . PHE A 1 70 ? -9.336 4.148 -13.578 1 87.06 70 PHE A CA 1
ATOM 529 C C . PHE A 1 70 ? -9.906 3.998 -14.984 1 87.06 70 PHE A C 1
ATOM 531 O O . PHE A 1 70 ? -10.797 4.754 -15.383 1 87.06 70 PHE A O 1
ATOM 538 N N . ALA A 1 71 ? -9.469 3.062 -15.742 1 84 71 ALA A N 1
ATOM 539 C CA . ALA A 1 71 ? -9.859 2.893 -17.141 1 84 71 ALA A CA 1
ATOM 540 C C . ALA A 1 71 ? -11.109 2.027 -17.266 1 84 71 ALA A C 1
ATOM 542 O O . ALA A 1 71 ? -11.352 1.413 -18.297 1 84 71 ALA A O 1
ATOM 543 N N . ARG A 1 72 ? -11.844 1.877 -16.156 1 85.38 72 ARG A N 1
ATOM 544 C CA . ARG A 1 72 ? -13.094 1.118 -16.141 1 85.38 72 ARG A CA 1
ATOM 545 C C . ARG A 1 72 ? -12.844 -0.356 -16.438 1 85.38 72 ARG A C 1
ATOM 547 O O . ARG A 1 72 ? -13.594 -0.981 -17.188 1 85.38 72 ARG A O 1
ATOM 554 N N . GLY A 1 73 ? -11.766 -0.805 -16.047 1 90.44 73 GLY A N 1
ATOM 555 C CA . GLY A 1 73 ? -11.461 -2.227 -16.016 1 90.44 73 GLY A CA 1
ATOM 556 C C . GLY A 1 73 ? -11.609 -2.84 -14.633 1 90.44 73 GLY A C 1
ATOM 557 O O . GLY A 1 73 ? -12.141 -2.205 -13.719 1 90.44 73 GLY A O 1
ATOM 558 N N . ILE A 1 74 ? -11.242 -4.109 -14.547 1 93.38 74 ILE A N 1
ATOM 559 C CA . ILE A 1 74 ? -11.312 -4.809 -13.273 1 93.38 74 ILE A CA 1
ATOM 560 C C . ILE A 1 74 ? -9.93 -4.836 -12.625 1 93.38 74 ILE A C 1
ATOM 562 O O . ILE A 1 74 ? -8.93 -5.07 -13.297 1 93.38 74 ILE A O 1
ATOM 566 N N . ARG A 1 75 ? -9.914 -4.469 -11.359 1 94.38 75 ARG A N 1
ATOM 567 C CA . ARG A 1 75 ? -8.695 -4.648 -10.578 1 94.38 75 ARG A CA 1
ATOM 568 C C . ARG A 1 75 ? -8.359 -6.125 -10.414 1 94.38 75 ARG A C 1
ATOM 570 O O . ARG A 1 75 ? -8.867 -6.785 -9.5 1 94.38 75 ARG A O 1
ATOM 577 N N . PHE A 1 76 ? -7.488 -6.617 -11.234 1 95.56 76 PHE A N 1
ATOM 578 C CA . PHE A 1 76 ? -7.172 -8.039 -11.312 1 95.56 76 PHE A CA 1
ATOM 579 C C . PHE A 1 76 ? -6.66 -8.555 -9.969 1 95.56 76 PHE A C 1
ATOM 581 O O . PHE A 1 76 ? -6.91 -9.703 -9.602 1 95.56 76 PHE A O 1
ATOM 588 N N . GLY A 1 77 ? -5.945 -7.691 -9.195 1 95.81 77 GLY A N 1
ATOM 589 C CA . GLY A 1 77 ? -5.469 -8.094 -7.883 1 95.81 77 GLY A CA 1
ATOM 590 C C . GLY A 1 77 ? -6.578 -8.578 -6.969 1 95.81 77 GLY A C 1
ATOM 591 O O . GLY A 1 77 ? -6.379 -9.508 -6.184 1 95.8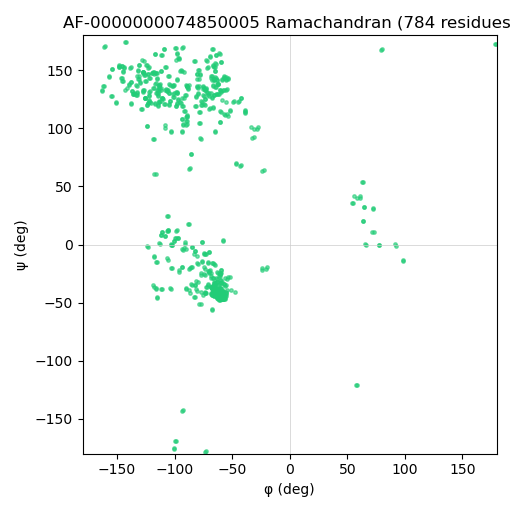1 77 GLY A O 1
ATOM 592 N N . ARG A 1 78 ? -7.695 -7.996 -7.059 1 96.56 78 ARG A N 1
ATOM 593 C CA . ARG A 1 78 ? -8.836 -8.398 -6.25 1 96.56 78 ARG A CA 1
ATOM 594 C C . ARG A 1 78 ? -9.328 -9.789 -6.656 1 96.56 78 ARG A C 1
ATOM 596 O O . ARG A 1 78 ? -9.75 -10.578 -5.805 1 96.56 78 ARG A O 1
ATOM 603 N N . LEU A 1 79 ? -9.281 -10.055 -7.91 1 96.38 79 LEU A N 1
ATOM 604 C CA . LEU A 1 79 ? -9.672 -11.375 -8.383 1 96.38 79 LEU A CA 1
ATOM 605 C C . LEU A 1 79 ? -8.727 -12.445 -7.852 1 96.38 79 LEU A C 1
ATOM 607 O O . LEU A 1 79 ? -9.156 -13.562 -7.543 1 96.38 79 LEU A O 1
ATOM 611 N N . LEU A 1 80 ? -7.457 -12.078 -7.785 1 97.56 80 LEU A N 1
ATOM 612 C CA . LEU A 1 80 ? -6.492 -13.023 -7.238 1 97.56 80 LEU A CA 1
ATOM 613 C C . LEU A 1 80 ? -6.844 -13.391 -5.801 1 97.56 80 LEU A C 1
ATOM 615 O O . LEU A 1 80 ? -6.738 -14.555 -5.41 1 97.56 80 LEU A O 1
ATOM 619 N N . GLU A 1 81 ? -7.25 -12.391 -5.035 1 96.88 81 GLU A N 1
ATOM 620 C CA . GLU A 1 81 ? -7.699 -12.656 -3.67 1 96.88 81 GLU A CA 1
ATOM 621 C C . GLU A 1 81 ? -8.906 -13.586 -3.656 1 96.88 81 GLU A C 1
ATOM 623 O O . GLU A 1 81 ? -8.984 -14.492 -2.828 1 96.88 81 GLU A O 1
ATOM 628 N N . ASN A 1 82 ? -9.805 -13.414 -4.551 1 97.12 82 ASN A N 1
ATOM 629 C CA . ASN A 1 82 ? -11 -14.234 -4.629 1 97.12 82 ASN A CA 1
ATOM 630 C C . ASN A 1 82 ? -10.664 -15.688 -4.973 1 97.12 82 ASN A C 1
ATOM 632 O O . ASN A 1 82 ? -11.227 -16.609 -4.387 1 97.12 82 ASN A O 1
ATOM 636 N N . PHE A 1 83 ? -9.773 -15.797 -5.918 1 97.75 83 PHE A N 1
ATOM 637 C CA . PHE A 1 83 ? -9.375 -17.141 -6.301 1 97.75 83 PHE A CA 1
ATOM 638 C C . PHE A 1 83 ? -8.766 -17.891 -5.113 1 97.75 83 PHE A C 1
ATOM 640 O O . PHE A 1 83 ? -9.062 -19.062 -4.891 1 97.75 83 PHE A O 1
ATOM 647 N N . ASP A 1 84 ? -7.922 -17.203 -4.414 1 97.5 84 ASP A N 1
ATOM 648 C CA . ASP A 1 84 ? -7.25 -17.828 -3.279 1 97.5 84 ASP A CA 1
ATOM 649 C C . ASP A 1 84 ? -8.258 -18.25 -2.213 1 97.5 84 ASP A C 1
ATOM 651 O O . ASP A 1 84 ? -8.203 -19.375 -1.713 1 97.5 84 ASP A O 1
ATOM 655 N N . THR A 1 85 ? -9.195 -17.375 -1.888 1 96.31 85 THR A N 1
ATOM 656 C CA . THR A 1 85 ? -10.242 -17.672 -0.915 1 96.31 85 THR A CA 1
ATOM 657 C C . THR A 1 85 ? -11.125 -18.828 -1.4 1 96.31 85 THR A C 1
ATOM 659 O O . THR A 1 85 ? -11.469 -19.719 -0.628 1 96.31 85 THR A O 1
ATOM 662 N N . PHE A 1 86 ? -11.492 -18.766 -2.641 1 97.62 86 PHE A N 1
ATOM 663 C CA . PHE A 1 86 ? -12.367 -19.766 -3.24 1 97.62 86 PHE A CA 1
ATOM 664 C C . PHE A 1 86 ? -11.703 -21.141 -3.24 1 97.62 86 PHE A C 1
ATOM 666 O O . PHE A 1 86 ? -12.352 -22.141 -2.949 1 97.62 86 PHE A O 1
ATOM 673 N N . ALA A 1 87 ? -10.461 -21.156 -3.553 1 97.75 87 ALA A N 1
ATOM 674 C CA . ALA A 1 87 ? -9.711 -22.422 -3.523 1 97.75 87 ALA A CA 1
ATOM 675 C C . ALA A 1 87 ? -9.703 -23.016 -2.121 1 97.75 87 ALA A C 1
ATOM 677 O O . ALA A 1 87 ? -9.859 -24.234 -1.957 1 97.75 87 ALA A O 1
ATOM 678 N N . GLY A 1 88 ? -9.484 -22.172 -1.157 1 95.19 88 GLY A N 1
ATOM 679 C CA . GLY A 1 88 ? -9.555 -22.641 0.218 1 95.19 88 GLY A CA 1
ATOM 680 C C . GLY A 1 88 ? -10.883 -23.297 0.558 1 95.19 88 GLY A C 1
ATOM 681 O O . GLY A 1 88 ? -10.914 -24.359 1.164 1 95.19 88 GLY A O 1
ATOM 682 N N . LEU A 1 89 ? -11.93 -22.672 0.135 1 94.56 89 LEU A N 1
ATOM 683 C CA . LEU A 1 89 ? -13.266 -23.188 0.378 1 94.56 89 LEU A CA 1
ATOM 684 C C . LEU A 1 89 ? -13.438 -24.562 -0.254 1 94.56 89 LEU A C 1
ATOM 686 O O . LEU A 1 89 ? -14.008 -25.469 0.36 1 94.56 89 LEU A O 1
ATOM 690 N N . ILE A 1 90 ? -13 -24.688 -1.411 1 96.88 90 ILE A N 1
ATOM 691 C CA . ILE A 1 90 ? -13.094 -25.938 -2.148 1 96.88 90 ILE A CA 1
ATOM 692 C C . ILE A 1 90 ? -12.359 -27.031 -1.391 1 96.88 90 ILE A C 1
ATOM 694 O O . ILE A 1 90 ? -12.859 -28.156 -1.264 1 96.88 90 ILE A O 1
ATOM 698 N N . CYS A 1 91 ? -11.188 -26.719 -0.882 1 95.25 91 CYS A N 1
ATOM 699 C CA . CYS A 1 91 ? -10.398 -27.703 -0.135 1 95.25 91 CYS A CA 1
ATOM 700 C C . CYS A 1 91 ? -11.109 -28.109 1.15 1 95.25 91 CYS A C 1
ATOM 702 O O . CYS A 1 91 ? -11.109 -29.281 1.521 1 95.25 91 CYS A O 1
ATOM 704 N N . TYR A 1 92 ? -11.703 -27.172 1.807 1 92.69 92 TYR A N 1
ATOM 705 C CA . TYR A 1 92 ? -12.469 -27.484 3.01 1 92.69 92 TYR A CA 1
ATOM 706 C C . TYR A 1 92 ? -13.656 -28.391 2.684 1 92.69 92 TYR A C 1
ATOM 708 O O . TYR A 1 92 ? -13.945 -29.328 3.422 1 92.69 92 TYR A O 1
ATOM 716 N N . ARG A 1 93 ? -14.289 -28.141 1.581 1 92.75 93 ARG A N 1
ATOM 717 C CA . ARG A 1 93 ? -15.43 -28.953 1.165 1 92.75 93 ARG A CA 1
ATOM 718 C C . ARG A 1 93 ? -15 -30.391 0.878 1 92.75 93 ARG A C 1
ATOM 720 O O . ARG A 1 93 ? -15.711 -31.328 1.217 1 92.75 93 ARG A O 1
ATOM 727 N N . HIS A 1 94 ? -13.914 -30.547 0.258 1 95.31 94 HIS A N 1
ATOM 728 C CA . HIS A 1 94 ? -13.406 -31.875 -0.065 1 95.31 94 HIS A CA 1
ATOM 729 C C . HIS A 1 94 ? -13.172 -32.688 1.197 1 95.31 94 HIS A C 1
ATOM 731 O O . HIS A 1 94 ? -13.273 -33.906 1.173 1 95.31 94 HIS A O 1
ATOM 737 N N . ASN A 1 95 ? -12.852 -32 2.238 1 92.94 95 ASN A N 1
ATOM 738 C CA . ASN A 1 95 ? -12.414 -32.719 3.432 1 92.94 95 ASN A CA 1
ATOM 739 C C . ASN A 1 95 ? -13.492 -32.719 4.512 1 92.94 95 ASN A C 1
ATOM 741 O O . ASN A 1 95 ? -13.203 -33 5.68 1 92.94 95 ASN A O 1
ATOM 745 N N . LEU A 1 96 ? -14.602 -32.344 4.117 1 86.81 96 LEU A N 1
ATOM 746 C CA . LEU A 1 96 ? -15.734 -32.5 5.023 1 86.81 96 LEU A CA 1
ATOM 747 C C . LEU A 1 96 ? -15.984 -33.969 5.336 1 86.81 96 LEU A C 1
ATOM 749 O O . LEU A 1 96 ? -15.852 -34.844 4.461 1 86.81 96 LEU A O 1
ATOM 753 N N . ARG A 1 97 ? -16.266 -34.125 6.695 1 79.12 97 ARG A N 1
ATOM 754 C CA . ARG A 1 97 ? -16.641 -35.469 7.133 1 79.12 97 ARG A CA 1
ATOM 755 C C . ARG A 1 97 ? -18.125 -35.531 7.473 1 79.12 97 ARG A C 1
ATOM 757 O O . ARG A 1 97 ? -18.531 -35.094 8.547 1 79.12 97 ARG A O 1
ATOM 764 N N . PRO A 1 98 ? -18.844 -36.031 6.559 1 70.75 98 PRO A N 1
ATOM 765 C CA . PRO A 1 98 ? -20.297 -36.062 6.75 1 70.75 98 PRO A CA 1
ATOM 766 C C . PRO A 1 98 ? -20.703 -36.688 8.086 1 70.75 98 PRO A C 1
ATOM 768 O O . PRO A 1 98 ? -21.719 -36.281 8.664 1 70.75 98 PRO A O 1
ATOM 771 N N . GLU A 1 99 ? -19.875 -37.531 8.516 1 73.25 99 GLU A N 1
ATOM 772 C CA . GLU A 1 99 ? -20.219 -38.25 9.734 1 73.25 99 GLU A CA 1
ATOM 773 C C . GLU A 1 99 ? -20.172 -37.344 10.961 1 73.25 99 GLU A C 1
ATOM 775 O O . GLU A 1 99 ? -20.781 -37.656 11.984 1 73.25 99 GLU A O 1
ATOM 780 N N . LEU A 1 100 ? -19.391 -36.25 10.883 1 70.44 100 LEU A N 1
ATOM 781 C CA . LEU A 1 100 ? -19.172 -35.406 12.047 1 70.44 100 LEU A CA 1
ATOM 782 C C . LEU A 1 100 ? -20.219 -34.281 12.117 1 70.44 100 LEU A C 1
ATOM 784 O O . LEU A 1 100 ? -20.312 -33.594 13.133 1 70.44 100 LEU A O 1
ATOM 788 N N . GLY A 1 101 ? -21.125 -34.188 11.281 1 63.25 101 GLY A N 1
ATOM 789 C CA . GLY A 1 101 ? -22.172 -33.156 11.266 1 63.25 101 GLY A CA 1
ATOM 790 C C . GLY A 1 101 ? -21.703 -31.844 10.703 1 63.25 101 GLY A C 1
ATOM 791 O O . GLY A 1 101 ? -20.516 -31.641 10.477 1 63.25 101 GLY A O 1
ATOM 792 N N . ASP A 1 102 ? -22.672 -30.906 10.398 1 59.78 102 ASP A N 1
ATOM 793 C CA . ASP A 1 102 ? -22.453 -29.672 9.648 1 59.78 102 ASP A CA 1
ATOM 794 C C . ASP A 1 102 ? -21.703 -28.641 10.484 1 59.78 102 ASP A C 1
ATOM 796 O O . ASP A 1 102 ? -21.047 -27.75 9.945 1 59.78 102 ASP A O 1
ATOM 800 N N . ASN A 1 103 ? -21.781 -28.844 11.797 1 56.94 103 ASN A N 1
ATOM 801 C CA . ASN A 1 103 ? -21.281 -27.766 12.656 1 56.94 103 ASN A CA 1
ATOM 802 C C . ASN A 1 103 ? -19.859 -28.047 13.133 1 56.94 103 ASN A C 1
ATOM 804 O O . ASN A 1 103 ? -19.375 -27.391 14.047 1 56.94 103 ASN A O 1
ATOM 808 N N . GLN A 1 104 ? -19.297 -29.016 12.5 1 59.53 104 GLN A N 1
ATOM 809 C CA . GLN A 1 104 ? -18 -29.328 13.094 1 59.53 104 GLN A CA 1
ATOM 810 C C . GLN A 1 104 ? -16.891 -28.484 12.453 1 59.53 104 GLN A C 1
ATOM 812 O O . GLN A 1 104 ? -16.875 -28.297 11.234 1 59.53 104 GLN A O 1
ATOM 817 N N . LYS A 1 105 ? -16.047 -27.984 13.328 1 66.25 105 LYS A N 1
ATOM 818 C CA . LYS A 1 105 ? -14.836 -27.281 12.93 1 66.25 105 LYS A CA 1
ATOM 819 C C . LYS A 1 105 ? -13.773 -28.234 12.391 1 66.25 105 LYS A C 1
ATOM 821 O O . LYS A 1 105 ? -13.5 -29.266 13.008 1 66.25 105 LYS A O 1
ATOM 826 N N . SER A 1 106 ? -13.414 -27.969 11.109 1 74.88 106 SER A N 1
ATOM 827 C CA . SER A 1 106 ? -12.383 -28.828 10.516 1 74.88 106 SER A CA 1
ATOM 828 C C . SER A 1 106 ? -11.125 -28.844 11.375 1 74.88 106 SER A C 1
ATOM 830 O O . SER A 1 106 ? -10.68 -27.812 11.867 1 74.88 106 SER A O 1
ATOM 832 N N . PRO A 1 107 ? -10.656 -29.984 11.562 1 74.69 107 PRO A N 1
ATOM 833 C CA . PRO A 1 107 ? -9.406 -30.078 12.32 1 74.69 107 PRO A CA 1
ATOM 834 C C . PRO A 1 107 ? -8.195 -29.641 11.492 1 74.69 107 PRO A C 1
ATOM 836 O O . PRO A 1 107 ? -7.082 -29.562 12.023 1 74.69 107 PRO A O 1
ATOM 839 N N . TYR A 1 108 ? -8.461 -29.438 10.258 1 82.56 108 TYR A N 1
ATOM 840 C CA . TYR A 1 108 ? -7.352 -29.188 9.352 1 82.56 108 TYR A CA 1
ATOM 841 C C . TYR A 1 108 ? -7.121 -27.688 9.172 1 82.56 108 TYR A C 1
ATOM 843 O O . TYR A 1 108 ? -8.039 -26.875 9.352 1 82.56 108 TYR A O 1
ATOM 851 N N . SER A 1 109 ? -5.867 -27.406 8.93 1 87.12 109 SER A N 1
ATOM 852 C CA . SER A 1 109 ? -5.5 -26.125 8.328 1 87.12 109 SER A CA 1
ATOM 853 C C . SER A 1 109 ? -5.023 -26.297 6.891 1 87.12 109 SER A C 1
ATOM 855 O O . SER A 1 109 ? -4.156 -27.125 6.617 1 87.12 109 SER A O 1
ATOM 857 N N . PHE A 1 110 ? -5.719 -25.641 6.047 1 92.19 110 PHE A N 1
ATOM 858 C CA . PHE A 1 110 ? -5.297 -25.703 4.652 1 92.19 110 PHE A CA 1
ATOM 859 C C . PHE A 1 110 ? -4.535 -24.453 4.258 1 92.19 110 PHE A C 1
ATOM 861 O O . PHE A 1 110 ? -5.027 -23.328 4.457 1 92.19 110 PHE A O 1
ATOM 868 N N . VAL A 1 111 ? -3.355 -24.625 3.705 1 93.31 111 VAL A N 1
ATOM 869 C CA . VAL A 1 111 ? -2.529 -23.484 3.303 1 93.31 111 VAL A CA 1
ATOM 870 C C . VAL A 1 111 ? -2.211 -23.578 1.812 1 93.31 111 VAL A C 1
ATOM 872 O O . VAL A 1 111 ? -2.043 -24.688 1.276 1 93.31 111 VAL A O 1
ATOM 875 N N . THR A 1 112 ? -2.184 -22.453 1.164 1 94.75 112 THR A N 1
ATOM 876 C CA . THR A 1 112 ? -1.77 -22.422 -0.234 1 94.75 112 THR A CA 1
ATOM 877 C C . THR A 1 112 ? -0.278 -22.719 -0.364 1 94.75 112 THR A C 1
ATOM 879 O O . THR A 1 112 ? 0.554 -21.984 0.176 1 94.75 112 THR A O 1
ATOM 882 N N . ALA A 1 113 ? 0.042 -23.734 -0.994 1 95.56 113 ALA A N 1
ATOM 883 C CA . ALA A 1 113 ? 1.445 -24.062 -1.225 1 95.56 113 ALA A CA 1
ATOM 884 C C . ALA A 1 113 ? 1.946 -23.453 -2.527 1 95.56 113 ALA A C 1
ATOM 886 O O . ALA A 1 113 ? 3.07 -22.938 -2.592 1 95.56 113 ALA A O 1
ATOM 887 N N . LEU A 1 114 ? 1.058 -23.469 -3.512 1 96.56 114 LEU A N 1
ATOM 888 C CA . LEU A 1 114 ? 1.462 -23.078 -4.855 1 96.56 114 LEU A CA 1
ATOM 889 C C . LEU A 1 114 ? 0.265 -22.578 -5.66 1 96.56 114 LEU A C 1
ATOM 891 O O . LEU A 1 114 ? -0.809 -23.188 -5.617 1 96.56 114 LEU A O 1
ATOM 895 N N . VAL A 1 115 ? 0.401 -21.422 -6.223 1 97.25 115 VAL A N 1
ATOM 896 C CA . VAL A 1 115 ? -0.438 -21.078 -7.363 1 97.25 115 VAL A CA 1
ATOM 897 C C . VAL A 1 115 ? 0.237 -21.516 -8.656 1 97.25 115 VAL A C 1
ATOM 899 O O . VAL A 1 115 ? 1.142 -20.844 -9.156 1 97.25 115 VAL A O 1
ATOM 902 N N . ASP A 1 116 ? -0.253 -22.547 -9.148 1 95.5 116 ASP A N 1
ATOM 903 C CA . ASP A 1 116 ? 0.402 -23.172 -10.297 1 95.5 116 ASP A CA 1
ATOM 904 C C . ASP A 1 116 ? 0.292 -22.281 -11.531 1 95.5 116 ASP A C 1
ATOM 906 O O . ASP A 1 116 ? 1.302 -21.969 -12.164 1 95.5 116 ASP A O 1
ATOM 910 N N . ARG A 1 117 ? -0.998 -22 -11.797 1 95.88 117 ARG A N 1
ATOM 911 C CA . ARG A 1 117 ? -1.173 -21.188 -12.992 1 95.88 117 ARG A CA 1
ATOM 912 C C . ARG A 1 117 ? -2.557 -20.547 -13.023 1 95.88 117 ARG A C 1
ATOM 914 O O . ARG A 1 117 ? -3.553 -21.188 -12.688 1 95.88 117 ARG A O 1
ATOM 921 N N . ILE A 1 118 ? -2.586 -19.281 -13.297 1 97.38 118 ILE A N 1
ATOM 922 C CA . ILE A 1 118 ? -3.797 -18.547 -13.648 1 97.38 118 ILE A CA 1
ATOM 923 C C . ILE A 1 118 ? -3.68 -18 -15.062 1 97.38 118 ILE A C 1
ATOM 925 O O . ILE A 1 118 ? -2.775 -17.219 -15.367 1 97.38 118 ILE A O 1
ATOM 929 N N . GLU A 1 119 ? -4.602 -18.391 -15.883 1 96.69 119 GLU A N 1
ATOM 930 C CA . GLU A 1 119 ? -4.453 -18.062 -17.297 1 96.69 119 GLU A CA 1
ATOM 931 C C . GLU A 1 119 ? -5.746 -17.5 -17.875 1 96.69 119 GLU A C 1
ATOM 933 O O . GLU A 1 119 ? -6.812 -18.094 -17.719 1 96.69 119 GLU A O 1
ATOM 938 N N . LEU A 1 120 ? -5.566 -16.375 -18.5 1 94.81 120 LEU A N 1
ATOM 939 C CA . LEU A 1 120 ? -6.68 -15.805 -19.25 1 94.81 120 LEU A CA 1
ATOM 940 C C . LEU A 1 120 ? -6.832 -16.5 -20.594 1 94.81 120 LEU A C 1
ATOM 942 O O . LEU A 1 120 ? -5.844 -16.75 -21.281 1 94.81 120 LEU A O 1
ATOM 946 N N . SER A 1 121 ? -8.047 -16.766 -20.875 1 93.88 121 SER A N 1
ATOM 947 C CA . SER A 1 121 ? -8.32 -17.359 -22.172 1 93.88 121 SER A CA 1
ATOM 948 C C . SER A 1 121 ? -7.922 -16.406 -23.297 1 93.88 121 SER A C 1
ATOM 950 O O . SER A 1 121 ? -8.328 -15.242 -23.312 1 93.88 121 SER A O 1
ATOM 952 N N . PRO A 1 122 ? -7.168 -16.891 -24.25 1 87.56 122 PRO A N 1
ATOM 953 C CA . PRO A 1 122 ? -6.691 -16.031 -25.328 1 87.56 122 PRO A CA 1
ATOM 954 C C . PRO A 1 122 ? -7.828 -15.453 -26.172 1 87.56 122 PRO A C 1
ATOM 956 O O . PRO A 1 122 ? -7.684 -14.367 -26.75 1 87.56 122 PRO A O 1
ATOM 959 N N . THR A 1 123 ? -8.938 -16.141 -26.156 1 86.19 123 THR A N 1
ATOM 960 C CA . THR A 1 123 ? -10.023 -15.719 -27.031 1 86.19 123 THR A CA 1
ATOM 961 C C . THR A 1 123 ? -11.102 -14.992 -26.234 1 86.19 123 THR A C 1
ATOM 963 O O . THR A 1 123 ? -12.102 -14.539 -26.797 1 86.19 123 THR A O 1
ATOM 966 N N . ALA A 1 124 ? -10.859 -14.891 -25 1 85.5 124 ALA A N 1
ATOM 967 C CA . ALA A 1 124 ? -11.922 -14.312 -24.172 1 85.5 124 ALA A CA 1
ATOM 968 C C . ALA A 1 124 ? -11.922 -12.789 -24.266 1 85.5 124 ALA A C 1
ATOM 970 O O . ALA A 1 124 ? -10.867 -12.172 -24.391 1 85.5 124 ALA A O 1
ATOM 971 N N . PRO A 1 125 ? -13.164 -12.266 -24.266 1 86.62 125 PRO A N 1
ATOM 972 C CA . PRO A 1 125 ? -13.242 -10.805 -24.172 1 86.62 125 PRO A CA 1
ATOM 973 C C . PRO A 1 125 ? -12.695 -10.273 -22.844 1 86.62 125 PRO A C 1
ATOM 975 O O . PRO A 1 125 ? -12.5 -11.039 -21.906 1 86.62 125 PRO A O 1
ATOM 978 N N . VAL A 1 126 ? -12.438 -9.008 -22.891 1 85.94 126 VAL A N 1
ATOM 979 C CA . VAL A 1 126 ? -11.977 -8.359 -21.672 1 85.94 126 VAL A CA 1
ATOM 980 C C . VAL A 1 126 ? -13.102 -8.344 -20.641 1 85.94 126 VAL A C 1
ATOM 982 O O . VAL A 1 126 ? -14.227 -7.945 -20.953 1 85.94 126 VAL A O 1
ATOM 985 N N . PRO A 1 127 ? -12.852 -8.82 -19.484 1 92.12 127 PRO A N 1
ATOM 986 C CA . PRO A 1 127 ? -13.891 -8.797 -18.453 1 92.12 127 PRO A CA 1
ATOM 987 C C . PRO A 1 127 ? -14.391 -7.387 -18.141 1 92.12 127 PRO A C 1
ATOM 989 O O . PRO A 1 127 ? -13.602 -6.441 -18.125 1 92.12 127 PRO A O 1
ATOM 992 N N . SER A 1 128 ? -15.688 -7.277 -17.906 1 93.19 128 SER A N 1
ATOM 993 C CA . SER A 1 128 ? -16.328 -6.004 -17.594 1 93.19 128 SER A CA 1
ATOM 994 C C . SER A 1 128 ? -16.594 -5.871 -16.094 1 93.19 128 SER A C 1
ATOM 996 O O . SER A 1 128 ? -17.094 -6.809 -15.469 1 93.19 128 SER A O 1
ATOM 998 N N . PRO A 1 129 ? -16.297 -4.711 -15.594 1 93.88 129 PRO A N 1
ATOM 999 C CA . PRO A 1 129 ? -16.625 -4.508 -14.18 1 93.88 129 PRO A CA 1
ATOM 1000 C C . PRO A 1 129 ? -18.125 -4.266 -13.953 1 93.88 129 PRO A C 1
ATOM 1002 O O . PRO A 1 129 ? -18.562 -4.129 -12.805 1 93.88 129 PRO A O 1
ATOM 1005 N N . PHE A 1 130 ? -18.922 -4.305 -14.992 1 95.06 130 PHE A N 1
ATOM 1006 C CA . PHE A 1 130 ? -20.344 -3.977 -14.867 1 95.06 130 PHE A CA 1
ATOM 1007 C C . PHE A 1 130 ? -21.203 -5.219 -15.062 1 95.06 130 PHE A C 1
ATOM 1009 O O . PHE A 1 130 ? -22.422 -5.117 -15.211 1 95.06 130 PHE A O 1
ATOM 1016 N N . LYS A 1 131 ? -20.547 -6.328 -15.078 1 96.38 131 LYS A N 1
ATOM 1017 C CA . LYS A 1 131 ? -21.234 -7.609 -15.148 1 96.38 131 LYS A CA 1
ATOM 1018 C C . LYS A 1 131 ? -20.781 -8.547 -14.031 1 96.38 131 LYS A C 1
ATOM 1020 O O . LYS A 1 131 ? -19.625 -8.508 -13.625 1 96.38 131 LYS A O 1
ATOM 1025 N N . ASP A 1 132 ? -21.672 -9.352 -13.602 1 97.06 132 ASP A N 1
ATOM 1026 C CA . ASP A 1 132 ? -21.328 -10.305 -12.555 1 97.06 132 ASP A CA 1
ATOM 1027 C C . ASP A 1 132 ? -20.281 -11.305 -13.047 1 97.06 132 ASP A C 1
ATOM 1029 O O . ASP A 1 132 ? -20.234 -11.633 -14.234 1 97.06 132 ASP A O 1
ATOM 1033 N N . ILE A 1 133 ? -19.469 -11.758 -12.133 1 97.38 133 ILE A N 1
ATOM 1034 C CA . ILE A 1 133 ? -18.469 -12.789 -12.398 1 97.38 133 ILE A CA 1
ATOM 1035 C C . ILE A 1 133 ? -18.891 -14.094 -11.734 1 97.38 133 ILE A C 1
ATOM 1037 O O . ILE A 1 133 ? -19.297 -14.109 -10.57 1 97.38 133 ILE A O 1
ATOM 1041 N N . PHE A 1 134 ? -18.812 -15.141 -12.477 1 97.81 134 PHE A N 1
ATOM 1042 C CA . PHE A 1 134 ? -19.156 -16.453 -11.961 1 97.81 134 PHE A CA 1
ATOM 1043 C C . PHE A 1 134 ? -17.906 -17.328 -11.828 1 97.81 134 PHE A C 1
ATOM 1045 O O . PHE A 1 134 ? -17.141 -17.484 -12.781 1 97.81 134 PHE A O 1
ATOM 1052 N N . MET A 1 135 ? -17.688 -17.875 -10.656 1 98 135 MET A N 1
ATOM 1053 C CA . MET A 1 135 ? -16.578 -18.781 -10.398 1 98 135 MET A CA 1
ATOM 1054 C C . MET A 1 135 ? -17.062 -20.188 -10.055 1 98 135 MET A C 1
ATOM 1056 O O . MET A 1 135 ? -18.094 -20.344 -9.398 1 98 135 MET A O 1
ATOM 1060 N N . SER A 1 136 ? -16.391 -21.109 -10.477 1 98.44 136 SER A N 1
ATOM 1061 C CA . SER A 1 136 ? -16.656 -22.5 -10.148 1 98.44 136 SER A CA 1
ATOM 1062 C C . SER A 1 136 ? -15.375 -23.312 -10.109 1 98.44 136 SER A C 1
ATOM 1064 O O . SER A 1 136 ? -14.359 -22.922 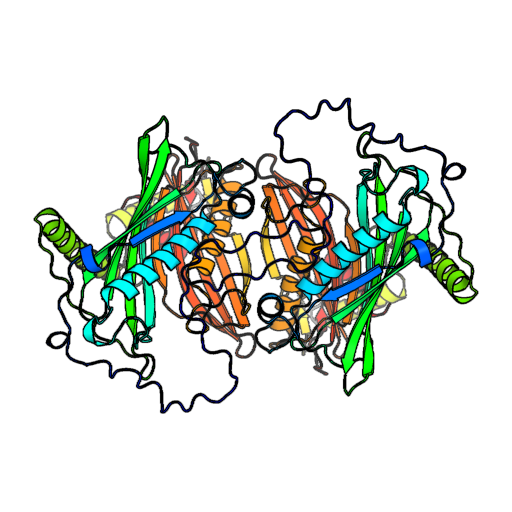-10.688 1 98.44 136 SER A O 1
ATOM 1066 N N . GLY A 1 137 ? -15.406 -24.375 -9.344 1 98.25 137 GLY A N 1
ATOM 1067 C CA . GLY A 1 137 ? -14.227 -25.219 -9.281 1 98.25 137 GLY A CA 1
ATOM 1068 C C . GLY A 1 137 ? -14.375 -26.391 -8.328 1 98.25 137 GLY A C 1
ATOM 1069 O O . GLY A 1 137 ? -15.43 -26.547 -7.703 1 98.25 137 GLY A O 1
ATOM 1070 N N . ASN A 1 138 ? -13.477 -27.25 -8.312 1 98.25 138 ASN A N 1
ATOM 1071 C CA . ASN A 1 138 ? -13.414 -28.422 -7.449 1 98.25 138 ASN A CA 1
ATOM 1072 C C . ASN A 1 138 ? -12 -28.969 -7.363 1 98.25 138 ASN A C 1
ATOM 1074 O O . ASN A 1 138 ? -11.102 -28.516 -8.07 1 98.25 138 ASN A O 1
ATOM 1078 N N . VAL A 1 139 ? -11.844 -29.875 -6.473 1 98.56 139 VAL A N 1
ATOM 1079 C CA . VAL A 1 139 ? -10.578 -30.609 -6.383 1 98.56 139 VAL A CA 1
ATOM 1080 C C . VAL A 1 139 ? -10.445 -31.562 -7.566 1 98.56 139 VAL A C 1
ATOM 1082 O O . VAL A 1 139 ? -11.367 -32.312 -7.871 1 98.56 139 VAL A O 1
ATOM 1085 N N . THR A 1 140 ? -9.297 -31.5 -8.203 1 98.25 140 THR A N 1
ATOM 1086 C CA . THR A 1 140 ? -9.117 -32.312 -9.406 1 98.25 140 THR A CA 1
ATOM 1087 C C . THR A 1 140 ? -7.992 -33.312 -9.211 1 98.25 140 THR A C 1
ATOM 1089 O O . THR A 1 140 ? -7.828 -34.219 -10.023 1 98.25 140 THR A O 1
ATOM 1092 N N . TRP A 1 141 ? -7.266 -33.219 -8.203 1 98.38 141 TRP A N 1
ATOM 1093 C CA . TRP A 1 141 ? -6.199 -34.156 -7.867 1 98.38 141 TRP A CA 1
ATOM 1094 C C . TRP A 1 141 ? -5.883 -34.125 -6.379 1 98.38 141 TRP A C 1
ATOM 1096 O O . TRP A 1 141 ? -5.949 -33.062 -5.75 1 98.38 141 TRP A O 1
ATOM 1106 N N . VAL A 1 142 ? -5.551 -35.281 -5.82 1 98.06 142 VAL A N 1
ATOM 1107 C CA . VAL A 1 142 ? -5.203 -35.375 -4.406 1 98.06 142 VAL A CA 1
ATOM 1108 C C . VAL A 1 142 ? -3.977 -36.25 -4.23 1 98.06 142 VAL A C 1
ATOM 1110 O O . VAL A 1 142 ? -3.893 -37.344 -4.828 1 98.06 142 VAL A O 1
ATOM 1113 N N . GLY A 1 143 ? -3.02 -35.75 -3.518 1 96.31 143 GLY A N 1
ATOM 1114 C CA . GLY A 1 143 ? -1.948 -36.594 -3.004 1 96.31 143 GLY A CA 1
ATOM 1115 C C . GLY A 1 143 ? -2.213 -37.094 -1.599 1 96.31 143 GLY A C 1
ATOM 1116 O O . GLY A 1 143 ? -3.332 -37.5 -1.279 1 96.31 143 GLY A O 1
ATOM 1117 N N . ARG A 1 144 ? -1.153 -37.188 -0.775 1 95.38 144 ARG A N 1
ATOM 1118 C CA . ARG A 1 144 ? -1.319 -37.594 0.612 1 95.38 144 ARG A CA 1
ATOM 1119 C C . ARG A 1 144 ? -1.859 -36.469 1.47 1 95.38 144 ARG A C 1
ATOM 1121 O O . ARG A 1 144 ? -2.818 -36.656 2.223 1 95.38 144 ARG A O 1
ATOM 1128 N N . SER A 1 145 ? -1.159 -35.312 1.333 1 96.38 145 SER A N 1
ATOM 1129 C CA . SER A 1 145 ? -1.549 -34.156 2.119 1 96.38 145 SER A CA 1
ATOM 1130 C C . SER A 1 145 ? -1.842 -32.938 1.224 1 96.38 145 SER A C 1
ATOM 1132 O O . SER A 1 145 ? -2.203 -31.875 1.712 1 96.38 145 SER A O 1
ATOM 1134 N N . SER A 1 146 ? -1.676 -33.125 -0.101 1 96.88 146 SER A N 1
ATOM 1135 C CA . SER A 1 146 ? -1.816 -32.031 -1.048 1 96.88 146 SER A CA 1
ATOM 1136 C C . SER A 1 146 ? -3.045 -32.219 -1.932 1 96.88 146 SER A C 1
ATOM 1138 O O . SER A 1 146 ? -3.463 -33.344 -2.195 1 96.88 146 SER A O 1
ATOM 1140 N N . MET A 1 147 ? -3.625 -31.125 -2.336 1 97.94 147 MET A N 1
ATOM 1141 C CA . MET A 1 147 ? -4.801 -31.109 -3.197 1 97.94 147 MET A CA 1
ATOM 1142 C C . MET A 1 147 ? -4.664 -30.047 -4.285 1 97.94 147 MET A C 1
ATOM 1144 O O . MET A 1 147 ? -4.266 -28.906 -4.004 1 97.94 147 MET A O 1
ATOM 1148 N N . GLU A 1 148 ? -4.934 -30.438 -5.477 1 98.19 148 GLU A N 1
ATOM 1149 C CA . GLU A 1 148 ? -5.02 -29.469 -6.57 1 98.19 148 GLU A CA 1
ATOM 1150 C C . GLU A 1 148 ? -6.465 -29.062 -6.84 1 98.19 148 GLU A C 1
ATOM 1152 O O . GLU A 1 148 ? -7.332 -29.922 -7.016 1 98.19 148 GLU A O 1
ATOM 1157 N N . CYS A 1 149 ? -6.656 -27.797 -6.793 1 97.31 149 CYS A N 1
ATOM 1158 C CA . CYS A 1 149 ? -7.949 -27.203 -7.129 1 97.31 149 CYS A CA 1
ATOM 1159 C C . CYS A 1 149 ? -7.906 -26.547 -8.5 1 97.31 149 CYS A C 1
ATOM 1161 O O . CYS A 1 149 ? -6.988 -25.781 -8.789 1 97.31 149 CYS A O 1
ATOM 1163 N N . THR A 1 150 ? -8.891 -26.891 -9.305 1 98.19 150 THR A N 1
ATOM 1164 C CA . THR A 1 150 ? -9.062 -26.203 -10.578 1 98.19 150 THR A CA 1
ATOM 1165 C C . THR A 1 150 ? -10.328 -25.344 -10.562 1 98.19 150 THR A C 1
ATOM 1167 O O . THR A 1 150 ? -11.414 -25.828 -10.273 1 98.19 150 THR A O 1
ATOM 1170 N N . MET A 1 151 ? -10.109 -24.062 -10.883 1 98.5 151 MET A N 1
ATOM 1171 C CA . MET A 1 151 ? -11.219 -23.109 -10.844 1 98.5 151 MET A CA 1
ATOM 1172 C C . MET A 1 151 ? -11.375 -22.406 -12.188 1 98.5 151 MET A C 1
ATOM 1174 O O . MET A 1 151 ? -10.414 -22.297 -12.953 1 98.5 151 MET A O 1
ATOM 1178 N N . HIS A 1 152 ? -12.586 -21.984 -12.406 1 98.06 152 HIS A N 1
ATOM 1179 C CA . HIS A 1 152 ? -12.93 -21.266 -13.633 1 98.06 152 HIS A CA 1
ATOM 1180 C C . HIS A 1 152 ? -13.703 -20 -13.328 1 98.06 152 HIS A C 1
ATOM 1182 O O . HIS A 1 152 ? -14.5 -19.953 -12.391 1 98.06 152 HIS A O 1
ATOM 1188 N N . MET A 1 153 ? -13.391 -19.031 -14.102 1 97.94 153 MET A N 1
ATOM 1189 C CA . MET A 1 153 ? -14.141 -17.781 -14.07 1 97.94 153 MET A CA 1
ATOM 1190 C C . MET A 1 153 ? -14.875 -17.547 -15.383 1 97.94 153 MET A C 1
ATOM 1192 O O . MET A 1 153 ? -14.297 -17.703 -16.453 1 97.94 153 MET A O 1
ATOM 1196 N N . GLU A 1 154 ? -16.141 -17.188 -15.258 1 98 154 GLU A N 1
ATOM 1197 C CA . GLU A 1 154 ? -16.969 -16.922 -16.422 1 98 154 GLU A CA 1
ATOM 1198 C C . GLU A 1 154 ? -17.703 -15.594 -16.281 1 98 154 GLU A C 1
ATOM 1200 O O . GLU A 1 154 ? -17.938 -15.117 -15.164 1 98 154 GLU A O 1
ATOM 1205 N N . GLN A 1 155 ? -18.016 -15.062 -17.391 1 97.31 155 GLN A N 1
ATOM 1206 C CA . GLN A 1 155 ? -18.812 -13.844 -17.438 1 97.31 155 GLN A CA 1
ATOM 1207 C C . GLN A 1 155 ? -19.688 -13.797 -18.688 1 97.31 155 GLN A C 1
ATOM 1209 O O . GLN A 1 155 ? -19.344 -14.391 -19.719 1 97.31 155 GLN A O 1
ATOM 1214 N N . GLU A 1 156 ? -20.812 -13.062 -18.547 1 96.25 156 GLU A N 1
ATOM 1215 C CA . GLU A 1 156 ? -21.719 -12.938 -19.672 1 96.25 156 GLU A CA 1
ATOM 1216 C C . GLU A 1 156 ? -21.172 -11.984 -20.734 1 96.25 156 GLU A C 1
ATOM 1218 O O . GLU A 1 156 ? -20.688 -10.898 -20.406 1 96.25 156 GLU A O 1
ATOM 1223 N N . HIS A 1 157 ? -21.125 -12.391 -21.922 1 93.75 157 HIS A N 1
ATOM 1224 C CA . HIS A 1 157 ? -20.766 -11.594 -23.094 1 93.75 157 HIS A CA 1
ATOM 1225 C C . HIS A 1 157 ? -21.688 -11.898 -24.266 1 93.75 157 HIS A C 1
ATOM 1227 O O . HIS A 1 157 ? -21.797 -13.055 -24.688 1 93.75 157 HIS A O 1
ATOM 1233 N N . ASN A 1 158 ? -22.359 -10.867 -24.734 1 92 158 ASN A N 1
ATOM 1234 C CA . ASN A 1 158 ? -23.281 -11 -25.859 1 92 158 ASN A CA 1
ATOM 1235 C C . ASN A 1 158 ? -24.328 -12.086 -25.594 1 92 158 ASN A C 1
ATOM 1237 O O . ASN A 1 158 ? -24.562 -12.945 -26.453 1 92 158 ASN A O 1
ATOM 1241 N N . GLY A 1 159 ? -24.781 -12.242 -24.391 1 91.44 159 GLY A N 1
ATOM 1242 C CA . GLY A 1 159 ? -25.906 -13.102 -24.047 1 91.44 159 GLY A CA 1
ATOM 1243 C C . GLY A 1 159 ? -25.484 -14.508 -23.656 1 91.44 159 GLY A C 1
ATOM 1244 O O . GLY A 1 159 ? -26.344 -15.336 -23.328 1 91.44 159 GLY A O 1
ATOM 1245 N N . SER A 1 160 ? -24.25 -14.766 -23.703 1 93.75 160 SER A N 1
ATOM 1246 C CA . SER A 1 160 ? -23.781 -16.094 -23.328 1 93.75 160 SER A CA 1
ATOM 1247 C C . SER A 1 160 ? -22.672 -16.031 -22.281 1 93.75 160 SER A C 1
ATOM 1249 O O . SER A 1 160 ? -21.906 -15.062 -22.25 1 93.75 160 SER A O 1
ATOM 1251 N N . LEU A 1 161 ? -22.672 -17.062 -21.469 1 94.94 161 LEU A N 1
ATOM 1252 C CA . LEU A 1 161 ? -21.594 -17.172 -20.484 1 94.94 161 LEU A CA 1
ATOM 1253 C C . LEU A 1 161 ? -20.297 -17.641 -21.156 1 94.94 161 LEU A C 1
ATOM 1255 O O . LEU A 1 161 ? -20.281 -18.703 -21.781 1 94.94 161 LEU A O 1
ATOM 1259 N N . GLN A 1 162 ? -19.297 -16.828 -21 1 95.94 162 GLN A N 1
ATOM 1260 C CA . GLN A 1 162 ? -18.016 -17.141 -21.625 1 95.94 162 GLN A CA 1
ATOM 1261 C C . GLN A 1 162 ? -16.953 -17.453 -20.578 1 95.94 162 GLN A C 1
ATOM 1263 O O . GLN A 1 162 ? -16.875 -16.781 -19.547 1 95.94 162 GLN A O 1
ATOM 1268 N N . HIS A 1 163 ? -16.188 -18.484 -20.891 1 96.5 163 HIS A N 1
ATOM 1269 C CA . HIS A 1 163 ? -15.031 -18.812 -20.047 1 96.5 163 HIS A CA 1
ATOM 1270 C C . HIS A 1 163 ? -13.93 -17.766 -20.203 1 96.5 163 HIS A C 1
ATOM 1272 O O . HIS A 1 163 ? -13.492 -17.484 -21.328 1 96.5 163 HIS A O 1
ATOM 1278 N N . MET A 1 164 ? -13.453 -17.234 -19.062 1 96.44 164 MET A N 1
ATOM 1279 C CA . MET A 1 164 ? -12.484 -16.156 -19.125 1 96.44 164 MET A CA 1
ATOM 1280 C C . MET A 1 164 ? -11.141 -16.594 -18.547 1 96.44 164 MET A C 1
ATOM 1282 O O . MET A 1 164 ? -10.086 -16.281 -19.094 1 96.44 164 MET A O 1
ATOM 1286 N N . ILE A 1 165 ? -11.18 -17.25 -17.391 1 97.5 165 ILE A N 1
ATOM 1287 C CA . ILE A 1 165 ? -9.945 -17.547 -16.672 1 97.5 165 ILE A CA 1
ATOM 1288 C C . ILE A 1 165 ? -10 -18.969 -16.125 1 97.5 165 ILE A C 1
ATOM 1290 O O . ILE A 1 165 ? -11.047 -19.422 -15.672 1 97.5 165 ILE A O 1
ATOM 1294 N N . THR A 1 166 ? -8.906 -19.688 -16.188 1 97.5 166 THR A N 1
ATOM 1295 C CA . THR A 1 166 ? -8.664 -20.922 -15.461 1 97.5 166 THR A CA 1
ATOM 1296 C C . THR A 1 166 ? -7.559 -20.75 -14.43 1 97.5 166 THR A C 1
ATOM 1298 O O . THR A 1 166 ? -6.52 -20.156 -14.719 1 97.5 166 THR A O 1
ATOM 1301 N N . ALA A 1 167 ? -7.801 -21.188 -13.234 1 98.25 167 ALA A N 1
ATOM 1302 C CA . ALA A 1 167 ? -6.82 -21.078 -12.156 1 98.25 167 ALA A CA 1
ATOM 1303 C C . ALA A 1 167 ? -6.59 -22.438 -11.492 1 98.25 167 ALA A C 1
ATOM 1305 O O . ALA A 1 167 ? -7.543 -23.156 -11.172 1 98.25 167 ALA A O 1
ATOM 1306 N N . LYS A 1 168 ? -5.383 -22.781 -11.297 1 97.75 168 LYS A N 1
ATOM 1307 C CA . LYS A 1 168 ? -4.996 -24.016 -10.625 1 97.75 168 LYS A CA 1
ATOM 1308 C C . LYS A 1 168 ? -4.152 -23.734 -9.391 1 97.75 168 LYS A C 1
ATOM 1310 O O . LYS A 1 168 ? -3.119 -23.062 -9.469 1 97.75 168 LYS A O 1
ATOM 1315 N N . TYR A 1 169 ? -4.605 -24.188 -8.312 1 98.19 169 TYR A N 1
ATOM 1316 C CA . TYR A 1 169 ? -3.955 -23.984 -7.023 1 98.19 169 TYR A CA 1
ATOM 1317 C C . TYR A 1 169 ? -3.58 -25.328 -6.391 1 98.19 169 TYR A C 1
ATOM 1319 O O . TYR A 1 169 ? -4.266 -26.328 -6.594 1 98.19 169 TYR A O 1
ATOM 1327 N N . LEU A 1 170 ? -2.539 -25.344 -5.684 1 97.69 170 LEU A N 1
ATOM 1328 C CA . LEU A 1 170 ? -2.162 -26.484 -4.852 1 97.69 170 LEU A CA 1
ATOM 1329 C C . LEU A 1 170 ? -2.201 -26.109 -3.373 1 97.69 170 LEU A C 1
ATOM 1331 O O . LEU A 1 170 ? -1.504 -25.188 -2.939 1 97.69 170 LEU A O 1
ATOM 1335 N N . PHE A 1 171 ? -3.021 -26.797 -2.629 1 97.5 171 PHE A N 1
ATOM 1336 C CA . PHE A 1 171 ? -3.131 -26.609 -1.186 1 97.5 171 PHE A CA 1
ATOM 1337 C C . PHE A 1 171 ? -2.535 -27.797 -0.441 1 97.5 171 PHE A C 1
ATOM 1339 O O . PHE A 1 171 ? -2.502 -28.922 -0.967 1 97.5 171 PHE A O 1
ATOM 1346 N N . VAL A 1 172 ? -2.098 -27.516 0.722 1 96.06 172 VAL A N 1
ATOM 1347 C CA . VAL A 1 172 ? -1.606 -28.578 1.599 1 96.06 172 VAL A CA 1
ATOM 1348 C C . VAL A 1 172 ? -2.346 -28.531 2.934 1 96.06 172 VAL A C 1
ATOM 1350 O O . VAL A 1 172 ? -2.637 -27.453 3.449 1 96.06 172 VAL A O 1
ATOM 1353 N N . ALA A 1 173 ? -2.621 -29.688 3.4 1 95.31 173 ALA A N 1
ATOM 1354 C CA . ALA A 1 173 ? -3.256 -29.812 4.707 1 95.31 173 ALA A CA 1
ATOM 1355 C C . ALA A 1 173 ? -2.213 -29.922 5.816 1 95.31 173 ALA A C 1
ATOM 1357 O O . ALA A 1 173 ? -1.218 -30.641 5.672 1 95.31 173 ALA A O 1
ATOM 1358 N N . ARG A 1 174 ? -2.521 -29.188 6.855 1 92 174 ARG A N 1
ATOM 1359 C CA . ARG A 1 174 ? -1.652 -29.234 8.031 1 92 174 ARG A CA 1
ATOM 1360 C C . ARG A 1 174 ? -2.447 -29.562 9.289 1 92 174 ARG A C 1
ATOM 1362 O O . ARG A 1 174 ? -3.609 -29.172 9.414 1 92 174 ARG A O 1
ATOM 1369 N N . ASN A 1 175 ? -1.731 -30.312 10.18 1 86.62 175 ASN A N 1
ATOM 1370 C CA . ASN A 1 175 ? -2.262 -30.484 11.531 1 86.62 175 ASN A CA 1
ATOM 1371 C C . ASN A 1 175 ? -2.023 -29.25 12.398 1 86.62 175 ASN A C 1
ATOM 1373 O O . ASN A 1 175 ? -0.877 -28.906 12.695 1 86.62 175 ASN A O 1
ATOM 1377 N N . PRO A 1 176 ? -3.047 -28.609 12.773 1 80.62 176 PRO A N 1
ATOM 1378 C CA . PRO A 1 176 ? -2.861 -27.359 13.516 1 80.62 176 PRO A CA 1
ATOM 1379 C C . PRO A 1 176 ? -2.107 -27.547 14.828 1 80.62 176 PRO A C 1
ATOM 1381 O O . PRO A 1 176 ? -1.435 -26.625 15.297 1 80.62 176 PRO A O 1
ATOM 1384 N N . MET A 1 177 ? -2.152 -28.703 15.352 1 80.62 177 MET A N 1
ATOM 1385 C CA . MET A 1 177 ? -1.507 -28.969 16.625 1 80.62 177 MET A CA 1
ATOM 1386 C C . MET A 1 177 ? -0.022 -29.266 16.438 1 80.62 177 MET A C 1
ATOM 1388 O O . MET A 1 177 ? 0.816 -28.734 17.172 1 80.62 177 MET A O 1
ATOM 1392 N N . THR A 1 178 ? 0.257 -30.062 15.484 1 83.88 178 THR A N 1
ATOM 1393 C CA . THR A 1 178 ? 1.641 -30.484 15.297 1 83.88 178 THR A CA 1
ATOM 1394 C C . THR A 1 178 ? 2.332 -29.625 14.242 1 83.88 178 THR A C 1
ATOM 1396 O O . THR A 1 178 ? 3.559 -29.641 14.125 1 83.88 178 THR A O 1
ATOM 1399 N N . LYS A 1 179 ? 1.553 -28.984 13.352 1 83.31 179 LYS A N 1
ATOM 1400 C CA . LYS A 1 179 ? 2.037 -28.156 12.25 1 83.31 179 LYS A CA 1
ATOM 1401 C C . LYS A 1 179 ? 2.662 -29.016 11.156 1 83.31 179 LYS A C 1
ATOM 1403 O O . LYS A 1 179 ? 3.314 -28.5 10.25 1 83.31 179 LYS A O 1
ATOM 1408 N N . LYS A 1 180 ? 2.432 -30.281 11.328 1 88.94 180 LYS A N 1
ATOM 1409 C CA . LYS A 1 180 ? 2.926 -31.203 10.305 1 88.94 180 LYS A CA 1
ATOM 1410 C C . LYS A 1 180 ? 1.86 -31.469 9.242 1 88.94 180 LYS A C 1
ATOM 1412 O O . LYS A 1 180 ? 0.7 -31.094 9.414 1 88.94 180 LYS A O 1
ATOM 1417 N N . ALA A 1 181 ? 2.336 -32.125 8.203 1 92.31 181 ALA A N 1
ATOM 1418 C CA . ALA A 1 181 ? 1.417 -32.5 7.129 1 92.31 181 ALA A CA 1
ATOM 1419 C C . ALA A 1 181 ? 0.336 -33.438 7.625 1 92.31 181 ALA A C 1
ATOM 1421 O O . ALA A 1 181 ? 0.614 -34.344 8.422 1 92.31 181 ALA A O 1
ATOM 1422 N N . ALA A 1 182 ? -0.868 -33.188 7.164 1 93.5 182 ALA A N 1
ATOM 1423 C CA . ALA A 1 182 ? -2.004 -34.031 7.5 1 93.5 182 ALA A CA 1
ATOM 1424 C C . ALA A 1 182 ? -2.564 -34.719 6.254 1 93.5 182 ALA A C 1
ATOM 1426 O O . ALA A 1 182 ? -2.549 -34.156 5.164 1 93.5 182 ALA A O 1
ATOM 1427 N N . VAL A 1 183 ? -3.062 -35.906 6.461 1 94.25 183 VAL A N 1
ATOM 1428 C CA . VAL A 1 183 ? -3.609 -36.625 5.328 1 94.25 183 VAL A CA 1
ATOM 1429 C C . VAL A 1 183 ? -5 -36.094 4.984 1 94.25 183 VAL A C 1
ATOM 1431 O O . VAL A 1 183 ? -5.746 -35.688 5.871 1 94.25 183 VAL A O 1
ATOM 1434 N N . VAL A 1 184 ? -5.301 -36.125 3.691 1 95.5 184 VAL A N 1
ATOM 1435 C CA . VAL A 1 184 ? -6.586 -35.625 3.24 1 95.5 184 VAL A CA 1
ATOM 1436 C C . VAL A 1 184 ? -7.402 -36.75 2.609 1 95.5 184 VAL A C 1
ATOM 1438 O O . VAL A 1 184 ? -6.875 -37.812 2.326 1 95.5 184 VAL A O 1
ATOM 1441 N N . ASN A 1 185 ? -8.734 -36.469 2.463 1 94.88 185 ASN A N 1
ATOM 1442 C CA . ASN A 1 185 ? -9.594 -37.469 1.829 1 94.88 185 ASN A CA 1
ATOM 1443 C C . ASN A 1 185 ? -9.109 -37.812 0.423 1 94.88 185 ASN A C 1
ATOM 1445 O O . ASN A 1 185 ? -8.781 -36.906 -0.36 1 94.88 185 ASN A O 1
ATOM 1449 N N . PRO A 1 186 ? -9.055 -39.094 0.151 1 96.25 186 PRO A N 1
ATOM 1450 C CA . PRO A 1 186 ? -8.688 -39.469 -1.219 1 96.25 186 PRO A CA 1
ATOM 1451 C C . PRO A 1 186 ? -9.742 -39.031 -2.242 1 96.25 186 PRO A C 1
ATOM 1453 O O . PRO A 1 186 ? -10.914 -38.875 -1.897 1 96.25 186 PRO A O 1
ATOM 1456 N N . LEU A 1 187 ? -9.25 -38.812 -3.443 1 97.62 187 LEU A N 1
ATOM 1457 C CA . LEU A 1 187 ? -10.148 -38.438 -4.531 1 97.62 187 LEU A CA 1
ATOM 1458 C C . LEU A 1 187 ? -10.453 -39.656 -5.418 1 97.62 187 LEU A C 1
ATOM 1460 O O . LEU A 1 187 ? -9.539 -40.375 -5.832 1 97.62 187 LEU A O 1
ATOM 1464 N N . LEU A 1 188 ? -11.75 -39.844 -5.656 1 96.88 188 LEU A N 1
ATOM 1465 C CA . LEU A 1 188 ? -12.203 -40.938 -6.5 1 96.88 188 LEU A CA 1
ATOM 1466 C C . LEU A 1 188 ? -12.938 -40.406 -7.727 1 96.88 188 LEU A C 1
ATOM 1468 O O . LEU A 1 188 ? -14.172 -40.312 -7.719 1 96.88 188 LEU A O 1
ATOM 1472 N N . PRO A 1 189 ? -12.133 -40.188 -8.828 1 96.94 189 PRO A N 1
ATOM 1473 C CA . PRO A 1 189 ? -12.812 -39.781 -10.055 1 96.94 189 PRO A CA 1
ATOM 1474 C C . PRO A 1 189 ? -13.758 -40.844 -10.602 1 96.94 189 PRO A C 1
ATOM 1476 O O . PRO A 1 189 ? -13.445 -42.031 -10.555 1 96.94 189 PRO A O 1
ATOM 1479 N N . GLN A 1 190 ? -14.906 -40.406 -11.172 1 95.81 190 GLN A N 1
ATOM 1480 C CA . GLN A 1 190 ? -15.938 -41.375 -11.578 1 95.81 190 GLN A CA 1
ATOM 1481 C C . GLN A 1 190 ? -16.156 -41.312 -13.086 1 95.81 190 GLN A C 1
ATOM 1483 O O . GLN A 1 190 ? -16.375 -42.344 -13.719 1 95.81 190 GLN A O 1
ATOM 1488 N N . THR A 1 191 ? -16.094 -40.219 -13.656 1 96.75 191 THR A N 1
ATOM 1489 C CA . THR A 1 191 ? -16.344 -40.062 -15.086 1 96.75 191 THR A CA 1
ATOM 1490 C C . THR A 1 191 ? -15.039 -40.062 -15.875 1 96.75 191 THR A C 1
ATOM 1492 O O . THR A 1 191 ? -13.977 -39.812 -15.312 1 96.75 191 THR A O 1
ATOM 1495 N N . PRO A 1 192 ? -15.125 -40.344 -17.141 1 97.06 192 PRO A N 1
ATOM 1496 C CA . PRO A 1 192 ? -13.922 -40.281 -17.984 1 97.06 192 PRO A CA 1
ATOM 1497 C C . PRO A 1 192 ? -13.242 -38.938 -17.922 1 97.06 192 PRO A C 1
ATOM 1499 O O . PRO A 1 192 ? -12.008 -38.844 -17.891 1 97.06 192 PRO A O 1
ATOM 1502 N N . GLN A 1 193 ? -14.031 -37.938 -17.922 1 96.12 193 GLN A N 1
ATOM 1503 C CA . GLN A 1 193 ? -13.484 -36.562 -17.859 1 96.12 193 GLN A CA 1
ATOM 1504 C C . GLN A 1 193 ? -12.734 -36.344 -16.547 1 96.12 193 GLN A C 1
ATOM 1506 O O . GLN A 1 193 ? -11.648 -35.781 -16.531 1 96.12 193 GLN A O 1
ATOM 1511 N N . GLU A 1 194 ? -13.312 -36.812 -15.484 1 96.5 194 GLU A N 1
ATOM 1512 C CA . GLU A 1 194 ? -12.688 -36.656 -14.172 1 96.5 194 GLU A CA 1
ATOM 1513 C C . GLU A 1 194 ? -11.391 -37.469 -14.086 1 96.5 194 GLU A C 1
ATOM 1515 O O . GLU A 1 194 ? -10.414 -37 -13.484 1 96.5 194 GLU A O 1
ATOM 1520 N N . ILE A 1 195 ? -11.422 -38.594 -14.68 1 97.25 195 ILE A N 1
ATOM 1521 C CA . ILE A 1 195 ? -10.242 -39.469 -14.68 1 97.25 195 ILE A CA 1
ATOM 1522 C C . ILE A 1 195 ? -9.117 -38.781 -15.469 1 97.25 195 ILE A C 1
ATOM 1524 O O . ILE A 1 195 ? -7.961 -38.812 -15.047 1 97.25 195 ILE A O 1
ATOM 1528 N N . GLU A 1 196 ? -9.484 -38.25 -16.547 1 96.88 196 GLU A N 1
ATOM 1529 C CA . GLU A 1 196 ? -8.492 -37.531 -17.344 1 96.88 196 GLU A CA 1
ATOM 1530 C C . GLU A 1 196 ? -7.914 -36.344 -16.578 1 96.88 196 GLU A C 1
ATOM 1532 O O . GLU A 1 196 ? -6.711 -36.094 -16.641 1 96.88 196 GLU A O 1
ATOM 1537 N N . LEU A 1 197 ? -8.766 -35.625 -15.891 1 95.62 197 LEU A N 1
ATOM 1538 C CA . LEU A 1 197 ? -8.312 -34.5 -15.094 1 95.62 197 LEU A CA 1
ATOM 1539 C C . LEU A 1 197 ? -7.375 -34.938 -13.977 1 95.62 197 LEU A C 1
ATOM 1541 O O . LEU A 1 197 ? -6.398 -34.281 -13.664 1 95.62 197 LEU A O 1
ATOM 1545 N N . PHE A 1 198 ? -7.66 -36.031 -13.398 1 97.19 198 PHE A N 1
ATOM 1546 C CA . PHE A 1 198 ? -6.809 -36.594 -12.352 1 97.19 198 PHE A CA 1
ATOM 1547 C C . PHE A 1 198 ? -5.43 -36.938 -12.898 1 97.19 198 PHE A C 1
ATOM 1549 O O . PHE A 1 198 ? -4.414 -36.656 -12.258 1 97.19 198 PHE A O 1
ATOM 1556 N N . LYS A 1 199 ? -5.434 -37.531 -14.094 1 97 199 LYS A N 1
ATOM 1557 C CA . LYS A 1 199 ? -4.168 -37.875 -14.742 1 97 199 LYS A CA 1
ATOM 1558 C C . LYS A 1 199 ? -3.363 -36.594 -15.055 1 97 199 LYS A C 1
ATOM 1560 O O . LYS A 1 199 ? -2.137 -36.594 -14.938 1 97 199 LYS A O 1
ATOM 1565 N N . LEU A 1 200 ? -4.086 -35.625 -15.461 1 95.44 200 LEU A N 1
ATOM 1566 C CA . LEU A 1 200 ? -3.426 -34.344 -15.711 1 95.44 200 LEU A CA 1
ATOM 1567 C C . LEU A 1 200 ? -2.785 -33.812 -14.438 1 95.44 200 LEU A C 1
ATOM 1569 O O . LEU A 1 200 ? -1.697 -33.219 -14.484 1 95.44 200 LEU A O 1
ATOM 1573 N N . GLY A 1 201 ? -3.488 -33.969 -13.344 1 95.44 201 GLY A N 1
ATOM 1574 C CA . GLY A 1 201 ? -2.922 -33.562 -12.062 1 95.44 201 GLY A CA 1
ATOM 1575 C C . GLY A 1 201 ? -1.639 -34.281 -11.719 1 95.44 201 GLY A C 1
ATOM 1576 O O . GLY A 1 201 ? -0.692 -33.688 -11.211 1 95.44 201 GLY A O 1
ATOM 1577 N N . GLU A 1 202 ? -1.633 -35.562 -12.023 1 95.75 202 GLU A N 1
ATOM 1578 C CA . GLU A 1 202 ? -0.429 -36.375 -11.812 1 95.75 202 GLU A CA 1
ATOM 1579 C C . GLU A 1 202 ? 0.716 -35.875 -12.703 1 95.75 202 GLU A C 1
ATOM 1581 O O . GLU A 1 202 ? 1.861 -35.781 -12.25 1 95.75 202 GLU A O 1
ATOM 1586 N N . ALA A 1 203 ? 0.357 -35.625 -13.883 1 96.06 203 ALA A N 1
ATOM 1587 C CA . ALA A 1 203 ? 1.357 -35.125 -14.82 1 96.06 203 ALA A CA 1
ATOM 1588 C C . ALA A 1 203 ? 1.911 -33.781 -14.359 1 96.06 203 ALA A C 1
ATOM 1590 O O . ALA A 1 203 ? 3.109 -33.5 -14.484 1 96.06 203 ALA A O 1
ATOM 1591 N N . ASN A 1 204 ? 1.034 -32.938 -13.875 1 93.69 204 ASN A N 1
ATOM 1592 C CA . ASN A 1 204 ? 1.454 -31.641 -13.359 1 93.69 204 ASN A CA 1
ATOM 1593 C C . ASN A 1 204 ? 2.436 -31.797 -12.195 1 93.69 204 ASN A C 1
ATOM 1595 O O . ASN A 1 204 ? 3.402 -31.031 -12.094 1 93.69 204 ASN A O 1
ATOM 1599 N N . LYS A 1 205 ? 2.154 -32.688 -11.328 1 93.81 205 LYS A N 1
ATOM 1600 C CA . LYS A 1 205 ? 3.045 -32.969 -10.195 1 93.81 205 LYS A CA 1
ATOM 1601 C C . LYS A 1 205 ? 4.445 -33.344 -10.68 1 93.81 205 LYS A C 1
ATOM 1603 O O . LYS A 1 205 ? 5.438 -32.781 -10.188 1 93.81 205 LYS A O 1
ATOM 1608 N N . LYS A 1 206 ? 4.484 -34.188 -11.641 1 94.94 206 LYS A N 1
ATOM 1609 C CA . LYS A 1 206 ? 5.766 -34.625 -12.188 1 94.94 206 LYS A CA 1
ATOM 1610 C C . LYS A 1 206 ? 6.496 -33.469 -12.867 1 94.94 206 LYS A C 1
ATOM 1612 O O . LYS A 1 206 ? 7.715 -33.344 -12.742 1 94.94 206 LYS A O 1
ATOM 1617 N N . LEU A 1 207 ? 5.738 -32.719 -13.578 1 92.88 207 LEU A N 1
ATOM 1618 C CA . LEU A 1 207 ? 6.312 -31.578 -14.258 1 92.88 207 LEU A CA 1
ATOM 1619 C C . LEU A 1 207 ? 6.914 -30.594 -13.266 1 92.88 207 LEU A C 1
ATOM 1621 O O . LEU A 1 207 ? 8.023 -30.094 -13.469 1 92.88 207 LEU A O 1
ATOM 1625 N N . ARG A 1 208 ? 6.258 -30.375 -12.203 1 90.88 208 ARG A N 1
ATOM 1626 C CA . ARG A 1 208 ? 6.746 -29.453 -11.172 1 90.88 208 ARG A CA 1
ATOM 1627 C C . ARG A 1 208 ? 8.039 -29.984 -10.555 1 90.88 208 ARG A C 1
ATOM 1629 O O . ARG A 1 208 ? 8.961 -29.203 -10.289 1 90.88 208 ARG A O 1
ATOM 1636 N N . GLN A 1 209 ? 8.047 -31.219 -10.336 1 91.31 209 GLN A N 1
ATOM 1637 C CA . GLN A 1 209 ? 9.234 -31.828 -9.766 1 91.31 209 GLN A CA 1
ATOM 1638 C C . GLN A 1 209 ? 10.43 -31.703 -10.711 1 91.31 209 GLN A C 1
ATOM 1640 O O . GLN A 1 209 ? 11.539 -31.391 -10.281 1 91.31 209 GLN A O 1
ATOM 1645 N N . SER A 1 210 ? 10.188 -31.922 -11.922 1 92.25 210 SER A N 1
ATOM 1646 C CA . SER A 1 210 ? 11.242 -31.812 -12.93 1 92.25 210 SER A CA 1
ATOM 1647 C C . SER A 1 210 ? 11.734 -30.375 -13.055 1 92.25 210 SER A C 1
ATOM 1649 O O . SER A 1 210 ? 12.945 -30.141 -13.148 1 92.25 210 SER A O 1
ATOM 1651 N N . GLU A 1 211 ? 10.781 -29.438 -13.086 1 89.94 211 GLU A N 1
ATOM 1652 C CA . GLU A 1 211 ? 11.141 -28.031 -13.164 1 89.94 211 GLU A CA 1
ATOM 1653 C C . GLU A 1 211 ? 11.953 -27.609 -11.945 1 89.94 211 GLU A C 1
ATOM 1655 O O . GLU A 1 211 ? 12.891 -26.812 -12.062 1 89.94 211 GLU A O 1
ATOM 1660 N N . GLY A 1 212 ? 11.602 -28.172 -10.828 1 90.12 212 GLY A N 1
ATOM 1661 C CA . GLY A 1 212 ? 12.367 -27.891 -9.617 1 90.12 212 GLY A CA 1
ATOM 1662 C C . GLY A 1 212 ? 13.805 -28.359 -9.703 1 90.12 212 GLY A C 1
ATOM 1663 O O . GLY A 1 212 ? 14.711 -27.672 -9.211 1 90.12 212 GLY A O 1
ATOM 1664 N N . GLN A 1 213 ? 14.008 -29.391 -10.398 1 91.56 213 GLN A N 1
ATOM 1665 C CA . GLN A 1 213 ? 15.344 -29.953 -10.547 1 91.56 213 GLN A CA 1
ATOM 1666 C C . GLN A 1 213 ? 16.172 -29.141 -11.539 1 91.56 213 GLN A C 1
ATOM 1668 O O . GLN A 1 213 ? 17.406 -29.078 -11.422 1 91.56 213 GLN A O 1
ATOM 1673 N N . LYS A 1 214 ? 15.477 -28.484 -12.391 1 91.06 214 LYS A N 1
ATOM 1674 C CA . LYS A 1 214 ? 16.156 -27.719 -13.445 1 91.06 214 LYS A CA 1
ATOM 1675 C C . LYS A 1 214 ? 16.297 -26.25 -13.062 1 91.06 214 LYS A C 1
ATOM 1677 O O . LYS A 1 214 ? 16.703 -25.438 -13.883 1 91.06 214 LYS A O 1
ATOM 1682 N N . SER A 1 215 ? 15.906 -25.953 -11.867 1 92.38 215 SER A N 1
ATOM 1683 C CA . SER A 1 215 ? 16.031 -24.578 -11.398 1 92.38 215 SER A CA 1
ATOM 1684 C C . SER A 1 215 ? 17.453 -24.062 -11.57 1 92.38 215 SER A C 1
ATOM 1686 O O . SER A 1 215 ? 18.422 -24.797 -11.344 1 92.38 215 SER A O 1
ATOM 1688 N N . LEU A 1 216 ? 17.609 -22.828 -11.914 1 93.88 216 LEU A N 1
ATOM 1689 C CA . LEU A 1 216 ? 18.922 -22.219 -12.148 1 93.88 216 LEU A CA 1
ATOM 1690 C C . LEU A 1 216 ? 19.656 -22 -10.828 1 93.88 216 LEU A C 1
ATOM 1692 O O . LEU A 1 216 ? 20.844 -21.656 -10.828 1 93.88 216 LEU A O 1
ATOM 1696 N N . LEU A 1 217 ? 19 -22.203 -9.734 1 90.38 217 LEU A N 1
ATOM 1697 C CA . LEU A 1 217 ? 19.641 -22.172 -8.43 1 90.38 217 LEU A CA 1
ATOM 1698 C C . LEU A 1 217 ? 20.344 -23.5 -8.148 1 90.38 217 LEU A C 1
ATOM 1700 O O . LEU A 1 217 ? 21.203 -23.578 -7.266 1 90.38 217 LEU A O 1
ATOM 1704 N N . LYS A 1 218 ? 19.984 -24.531 -8.93 1 92 218 LYS A N 1
ATOM 1705 C CA . LYS A 1 218 ? 20.516 -25.875 -8.688 1 92 218 LYS A CA 1
ATOM 1706 C C . LYS A 1 218 ? 21.359 -26.344 -9.867 1 92 218 LYS A C 1
ATOM 1708 O O . LYS A 1 218 ? 22.359 -27.047 -9.688 1 92 218 LYS A O 1
ATOM 1713 N N . SER A 1 219 ? 20.891 -26 -11.062 1 93.88 219 SER A N 1
ATOM 1714 C CA . SER A 1 219 ? 21.547 -26.469 -12.273 1 93.88 219 SER A CA 1
ATOM 1715 C C . SER A 1 219 ? 21.906 -25.312 -13.211 1 93.88 219 SER A C 1
ATOM 1717 O O . SER A 1 219 ? 21.172 -24.328 -13.281 1 93.88 219 SER A O 1
ATOM 1719 N N . PRO A 1 220 ? 22.938 -25.453 -13.906 1 94.69 220 PRO A N 1
ATOM 1720 C CA . PRO A 1 220 ? 23.297 -24.406 -14.867 1 94.69 220 PRO A CA 1
ATOM 1721 C C . PRO A 1 220 ? 22.328 -24.344 -16.047 1 94.69 220 PRO A C 1
ATOM 1723 O O . PRO A 1 220 ? 21.562 -25.297 -16.281 1 94.69 220 PRO A O 1
ATOM 1726 N N . PRO A 1 221 ? 22.344 -23.25 -16.734 1 96.12 221 PRO A N 1
ATOM 1727 C CA . PRO A 1 221 ? 21.516 -23.156 -17.922 1 96.12 221 PRO A CA 1
ATOM 1728 C C . PRO A 1 221 ? 21.844 -24.203 -18.984 1 96.12 221 PRO A C 1
ATOM 1730 O O . PRO A 1 221 ? 22.953 -24.75 -18.969 1 96.12 221 PRO A O 1
ATOM 1733 N N . THR A 1 222 ? 20.906 -24.484 -19.812 1 96.38 222 THR A N 1
ATOM 1734 C CA . THR A 1 222 ? 21.141 -25.391 -20.922 1 96.38 222 THR A CA 1
ATOM 1735 C C . THR A 1 222 ? 22.125 -24.781 -21.922 1 96.38 222 THR A C 1
ATOM 1737 O O . THR A 1 222 ? 22.438 -23.594 -21.844 1 96.38 222 THR A O 1
ATOM 1740 N N . GLU A 1 223 ? 22.609 -25.594 -22.859 1 96.62 223 GLU A N 1
ATOM 1741 C CA . GLU A 1 223 ? 23.531 -25.125 -23.891 1 96.62 223 GLU A CA 1
ATOM 1742 C C . GLU A 1 223 ? 22.906 -24 -24.719 1 96.62 223 GLU A C 1
ATOM 1744 O O . GLU A 1 223 ? 23.531 -22.969 -24.953 1 96.62 223 GLU A O 1
ATOM 1749 N N . ASP A 1 224 ? 21.734 -24.203 -25.109 1 97.25 224 ASP A N 1
ATOM 1750 C CA . ASP A 1 224 ? 21.031 -23.188 -25.891 1 97.25 224 ASP A CA 1
ATOM 1751 C C . ASP A 1 224 ? 20.891 -21.891 -25.109 1 97.25 224 ASP A C 1
ATOM 1753 O O . ASP A 1 224 ? 21.062 -20.797 -25.672 1 97.25 224 ASP A O 1
ATOM 1757 N N . GLU A 1 225 ? 20.594 -21.938 -23.844 1 97.44 225 GLU A N 1
ATOM 1758 C CA . GLU A 1 225 ? 20.438 -20.766 -23 1 97.44 225 GLU A CA 1
ATOM 1759 C C . GLU A 1 225 ? 21.75 -20.031 -22.812 1 97.44 225 GLU A C 1
ATOM 1761 O O . GLU A 1 225 ? 21.781 -18.797 -22.797 1 97.44 225 GLU A O 1
ATOM 1766 N N . ARG A 1 226 ? 22.828 -20.766 -22.75 1 96.88 226 ARG A N 1
ATOM 1767 C CA . ARG A 1 226 ? 24.156 -20.156 -22.641 1 96.88 226 ARG A CA 1
ATOM 1768 C C . ARG A 1 226 ? 24.516 -19.375 -23.891 1 96.88 226 ARG A C 1
ATOM 1770 O O . ARG A 1 226 ? 25.094 -18.297 -23.812 1 96.88 226 ARG A O 1
ATOM 1777 N N . LEU A 1 227 ? 24.141 -19.938 -24.984 1 97.31 227 LEU A N 1
ATOM 1778 C CA . LEU A 1 227 ? 24.406 -19.25 -26.25 1 97.31 227 LEU A CA 1
ATOM 1779 C C . LEU A 1 227 ? 23.609 -17.953 -26.344 1 97.31 227 LEU A C 1
ATOM 1781 O O . LEU A 1 227 ? 24.109 -16.953 -26.844 1 97.31 227 LEU A O 1
ATOM 1785 N N . ILE A 1 228 ? 22.391 -18 -25.844 1 97.12 228 ILE A N 1
ATOM 1786 C CA . ILE A 1 228 ? 21.547 -16.812 -25.844 1 97.12 228 ILE A CA 1
ATOM 1787 C C . ILE A 1 228 ? 22.203 -15.711 -25.016 1 97.12 228 ILE A C 1
ATOM 1789 O O . ILE A 1 228 ? 22.312 -14.57 -25.469 1 97.12 228 ILE A O 1
ATOM 1793 N N . ILE A 1 229 ? 22.672 -16.047 -23.812 1 96.81 229 ILE A N 1
ATOM 1794 C CA . ILE A 1 229 ? 23.281 -15.078 -22.906 1 96.81 229 ILE A CA 1
ATOM 1795 C C . ILE A 1 229 ? 24.562 -14.523 -23.531 1 96.81 229 ILE A C 1
ATOM 1797 O O . ILE A 1 229 ? 24.844 -13.328 -23.438 1 96.81 229 ILE A O 1
ATOM 1801 N N . HIS A 1 230 ? 25.312 -15.375 -24.156 1 95.5 230 HIS A N 1
ATOM 1802 C CA . HIS A 1 230 ? 26.562 -14.945 -24.781 1 95.5 230 HIS A CA 1
ATOM 1803 C C . HIS A 1 230 ? 26.297 -14.008 -25.953 1 95.5 230 HIS A C 1
ATOM 1805 O O . HIS A 1 230 ? 27.031 -13.031 -26.141 1 95.5 230 HIS A O 1
ATOM 1811 N N . ASP A 1 231 ? 25.344 -14.352 -26.703 1 96.06 231 ASP A N 1
ATOM 1812 C CA . ASP A 1 231 ? 24.969 -13.492 -27.812 1 96.06 231 ASP A CA 1
ATOM 1813 C C . ASP A 1 231 ? 24.562 -12.102 -27.328 1 96.06 231 ASP A C 1
ATOM 1815 O O . ASP A 1 231 ? 24.906 -11.094 -27.953 1 96.06 231 ASP A O 1
ATOM 1819 N N . ILE A 1 232 ? 23.797 -12.078 -26.25 1 95.69 232 ILE A N 1
ATOM 1820 C CA . ILE A 1 232 ? 23.391 -10.805 -25.656 1 95.69 232 ILE A CA 1
ATOM 1821 C C . ILE A 1 232 ? 24.625 -10.031 -25.219 1 95.69 232 ILE A C 1
ATOM 1823 O O . ILE A 1 232 ? 24.75 -8.836 -25.484 1 95.69 232 ILE A O 1
ATOM 1827 N N . PHE A 1 233 ? 25.547 -10.703 -24.594 1 93.94 233 PHE A N 1
ATOM 1828 C CA . PHE A 1 233 ? 26.781 -10.102 -24.125 1 93.94 233 PHE A CA 1
ATOM 1829 C C . PHE A 1 233 ? 27.562 -9.508 -25.297 1 93.94 233 PHE A C 1
ATOM 1831 O O . PHE A 1 233 ? 27.969 -8.344 -25.25 1 93.94 233 PHE A O 1
ATOM 1838 N N . LEU A 1 234 ? 27.641 -10.219 -26.359 1 92.38 234 LEU A N 1
ATOM 1839 C CA . LEU A 1 234 ? 28.375 -9.758 -27.531 1 92.38 234 LEU A CA 1
ATOM 1840 C C . LEU A 1 234 ? 27.719 -8.531 -28.156 1 92.38 234 LEU A C 1
ATOM 1842 O O . LEU A 1 234 ? 28.406 -7.656 -28.672 1 92.38 234 LEU A O 1
ATOM 1846 N N . SER A 1 235 ? 26.469 -8.555 -28.031 1 93.5 235 SER A N 1
ATOM 1847 C CA . SER A 1 235 ? 25.734 -7.453 -28.641 1 93.5 235 SER A CA 1
ATOM 1848 C C . SER A 1 235 ? 25.953 -6.152 -27.875 1 93.5 235 SER A C 1
ATOM 1850 O O . SER A 1 235 ? 25.672 -5.07 -28.391 1 93.5 235 SER A O 1
ATOM 1852 N N . THR A 1 236 ? 26.5 -6.246 -26.609 1 94.25 236 THR A N 1
ATOM 1853 C CA . THR A 1 236 ? 26.641 -5.062 -25.766 1 94.25 236 THR A CA 1
ATOM 1854 C C . THR A 1 236 ? 28.109 -4.652 -25.656 1 94.25 236 THR A C 1
ATOM 1856 O O . THR A 1 236 ? 28.453 -3.793 -24.844 1 94.25 236 THR A O 1
ATOM 1859 N N . ILE A 1 237 ? 28.938 -5.285 -26.406 1 89.31 237 ILE A N 1
ATOM 1860 C CA . ILE A 1 237 ? 30.359 -4.949 -26.328 1 89.31 237 ILE A CA 1
ATOM 1861 C C . ILE A 1 237 ? 30.812 -4.324 -27.656 1 89.31 237 ILE A C 1
ATOM 1863 O O . ILE A 1 237 ? 30.344 -4.711 -28.719 1 89.31 237 ILE A O 1
ATOM 1867 N N . ASP A 1 238 ? 31.594 -3.268 -27.406 1 84.88 238 ASP A N 1
ATOM 1868 C CA . ASP A 1 238 ? 32.312 -2.77 -28.578 1 84.88 238 ASP A CA 1
ATOM 1869 C C . ASP A 1 238 ? 33.531 -3.646 -28.891 1 84.88 238 ASP A C 1
ATOM 1871 O O . ASP A 1 238 ? 34.562 -3.557 -28.219 1 84.88 238 ASP A O 1
ATOM 1875 N N . LEU A 1 239 ? 33.406 -4.355 -29.797 1 78.19 239 LEU A N 1
ATOM 1876 C CA . LEU A 1 239 ? 34.438 -5.34 -30.141 1 78.19 239 LEU A CA 1
ATOM 1877 C C . LEU A 1 239 ? 35.75 -4.656 -30.562 1 78.19 239 LEU A C 1
ATOM 1879 O O . LEU A 1 239 ? 36.812 -5.262 -30.516 1 78.19 239 LEU A O 1
ATOM 1883 N N . GLN A 1 240 ? 35.625 -3.404 -30.891 1 82.81 240 GLN A N 1
ATOM 1884 C CA . GLN A 1 240 ? 36.812 -2.674 -31.312 1 82.81 240 GLN A CA 1
ATOM 1885 C C . GLN A 1 240 ? 37.594 -2.125 -30.125 1 82.81 240 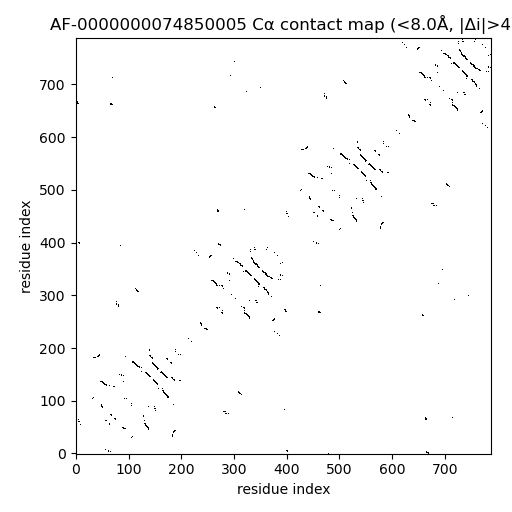GLN A C 1
ATOM 1887 O O . GLN A 1 240 ? 38.781 -1.789 -30.25 1 82.81 240 GLN A O 1
ATOM 1892 N N . SER A 1 241 ? 36.938 -2.018 -28.984 1 80.31 241 SER A N 1
ATOM 1893 C CA . SER A 1 241 ? 37.531 -1.389 -27.812 1 80.31 241 SER A CA 1
ATOM 1894 C C . SER A 1 241 ? 38.531 -2.322 -27.141 1 80.31 241 SER A C 1
ATOM 1896 O O . SER A 1 241 ? 39.438 -1.869 -26.422 1 80.31 241 SER A O 1
ATOM 1898 N N . GLY A 1 242 ? 38.562 -3.498 -27.422 1 75.88 242 GLY A N 1
ATOM 1899 C CA . GLY A 1 242 ? 39.469 -4.477 -26.828 1 75.88 242 GLY A CA 1
ATOM 1900 C C . GLY A 1 242 ? 39.219 -4.703 -25.344 1 75.88 242 GLY A C 1
ATOM 1901 O O . GLY A 1 242 ? 40 -5.359 -24.672 1 75.88 242 GLY A O 1
ATOM 1902 N N . THR A 1 243 ? 38.188 -3.969 -24.781 1 78.88 243 THR A N 1
ATOM 1903 C CA . THR A 1 243 ? 37.906 -4.168 -23.359 1 78.88 243 THR A CA 1
ATOM 1904 C C . THR A 1 243 ? 36.438 -4.59 -23.172 1 78.88 243 THR A C 1
ATOM 1906 O O . THR A 1 243 ? 35.594 -4.285 -24 1 78.88 243 THR A O 1
ATOM 1909 N N . PHE A 1 244 ? 36.281 -5.43 -22.125 1 78 244 PHE A N 1
ATOM 1910 C CA . PHE A 1 244 ? 34.938 -5.848 -21.75 1 78 244 PHE A CA 1
ATOM 1911 C C . PHE A 1 244 ? 34.281 -4.82 -20.828 1 78 244 PHE A C 1
ATOM 1913 O O . PHE A 1 244 ? 33.094 -4.934 -20.5 1 78 244 PHE A O 1
ATOM 1920 N N . LYS A 1 245 ? 35.031 -3.816 -20.516 1 79.88 245 LYS A N 1
ATOM 1921 C CA . LYS A 1 245 ? 34.562 -2.871 -19.516 1 79.88 245 LYS A CA 1
ATOM 1922 C C . LYS A 1 245 ? 33.562 -1.871 -20.109 1 79.88 245 LYS A C 1
ATOM 1924 O O . LYS A 1 245 ? 32.625 -1.43 -19.438 1 79.88 245 LYS A O 1
ATOM 1929 N N . LEU A 1 246 ? 33.844 -1.637 -21.312 1 83.12 246 LEU A N 1
ATOM 1930 C CA . LEU A 1 246 ? 32.969 -0.669 -21.984 1 83.12 246 LEU A CA 1
ATOM 1931 C C . LEU A 1 246 ? 31.766 -1.361 -22.625 1 83.12 246 LEU A C 1
ATOM 1933 O O . LEU A 1 246 ? 31.938 -2.213 -23.5 1 83.12 246 LEU A O 1
ATOM 1937 N N . ARG A 1 247 ? 30.609 -1.129 -22.109 1 88.5 247 ARG A N 1
ATOM 1938 C CA . ARG A 1 247 ? 29.375 -1.718 -22.625 1 88.5 247 ARG A CA 1
ATOM 1939 C C . ARG A 1 247 ? 28.609 -0.714 -23.484 1 88.5 247 ARG A C 1
ATOM 1941 O O . ARG A 1 247 ? 28.594 0.482 -23.188 1 88.5 247 ARG A O 1
ATOM 1948 N N . VAL A 1 248 ? 28.109 -1.195 -24.578 1 90.38 248 VAL A N 1
ATOM 1949 C CA . VAL A 1 248 ? 27.281 -0.39 -25.469 1 90.38 248 VAL A CA 1
ATOM 1950 C C . VAL A 1 248 ? 25.844 -0.903 -25.438 1 90.38 248 VAL A C 1
ATOM 1952 O O . VAL A 1 248 ? 25.609 -2.113 -25.484 1 90.38 248 VAL A O 1
ATOM 1955 N N . LYS A 1 249 ? 24.938 -0.028 -25.312 1 92.69 249 LYS A N 1
ATOM 1956 C CA . LYS A 1 249 ? 23.516 -0.367 -25.312 1 92.69 249 LYS A CA 1
ATOM 1957 C C . LYS A 1 249 ? 22.922 -0.319 -26.719 1 92.69 249 LYS A C 1
ATOM 1959 O O . LYS A 1 249 ? 22.859 0.747 -27.328 1 92.69 249 LYS A O 1
ATOM 1964 N N . PRO A 1 250 ? 22.5 -1.471 -27.203 1 94.31 250 PRO A N 1
ATOM 1965 C CA . PRO A 1 250 ? 21.891 -1.469 -28.531 1 94.31 250 PRO A CA 1
ATOM 1966 C C . PRO A 1 250 ? 20.625 -0.618 -28.609 1 94.31 250 PRO A C 1
ATOM 1968 O O . PRO A 1 250 ? 20.062 -0.239 -27.562 1 94.31 250 PRO A O 1
ATOM 1971 N N . LYS A 1 251 ? 20.203 -0.314 -29.844 1 94.56 251 LYS A N 1
ATOM 1972 C CA . LYS A 1 251 ? 18.984 0.468 -30.047 1 94.56 251 LYS A CA 1
ATOM 1973 C C . LYS A 1 251 ? 17.766 -0.272 -29.516 1 94.56 251 LYS A C 1
ATOM 1975 O O . LYS A 1 251 ? 17.703 -1.501 -29.578 1 94.56 251 LYS A O 1
ATOM 1980 N N . ASN A 1 252 ? 16.844 0.452 -28.922 1 96.31 252 ASN A N 1
ATOM 1981 C CA . ASN A 1 252 ? 15.547 -0.039 -28.438 1 96.31 252 ASN A CA 1
ATOM 1982 C C . ASN A 1 252 ? 15.719 -1.115 -27.375 1 96.31 252 ASN A C 1
ATOM 1984 O O . ASN A 1 252 ? 15.117 -2.188 -27.469 1 96.31 252 ASN A O 1
ATOM 1988 N N . THR A 1 253 ? 16.688 -0.865 -26.484 1 97.06 253 THR A N 1
ATOM 1989 C CA . THR A 1 253 ? 16.906 -1.758 -25.359 1 97.06 253 THR A CA 1
ATOM 1990 C C . THR A 1 253 ? 16.922 -0.977 -24.047 1 97.06 253 THR A C 1
ATOM 1992 O O . THR A 1 253 ? 17.016 0.252 -24.047 1 97.06 253 THR A O 1
ATOM 1995 N N . VAL A 1 254 ? 16.672 -1.699 -22.969 1 97.62 254 VAL A N 1
ATOM 1996 C CA . VAL A 1 254 ? 16.734 -1.148 -21.625 1 97.62 254 VAL A CA 1
ATOM 1997 C C . VAL A 1 254 ? 17.531 -2.08 -20.719 1 97.62 254 VAL A C 1
ATOM 1999 O O . VAL A 1 254 ? 17.359 -3.301 -20.766 1 97.62 254 VAL A O 1
ATOM 2002 N N . TRP A 1 255 ? 18.469 -1.476 -19.984 1 97.94 255 TRP A N 1
ATOM 2003 C CA . TRP A 1 255 ? 19.172 -2.305 -19.016 1 97.94 255 TRP A CA 1
ATOM 2004 C C . TRP A 1 255 ? 18.219 -2.793 -17.938 1 97.94 255 TRP A C 1
ATOM 2006 O O . TRP A 1 255 ? 17.422 -2.014 -17.391 1 97.94 255 TRP A O 1
ATOM 2016 N N . MET A 1 256 ? 18.312 -4.082 -17.578 1 98.25 256 MET A N 1
ATOM 2017 C CA . MET A 1 256 ? 17.406 -4.691 -16.609 1 98.25 256 MET A CA 1
ATOM 2018 C C . MET A 1 256 ? 17.469 -3.961 -15.273 1 98.25 256 MET A C 1
ATOM 2020 O O . MET A 1 256 ? 16.438 -3.771 -14.625 1 98.25 256 MET A O 1
ATOM 2024 N N . ASP A 1 257 ? 18.641 -3.545 -14.828 1 97.5 257 ASP A N 1
ATOM 2025 C CA . ASP A 1 257 ? 18.797 -2.926 -13.523 1 97.5 257 ASP A CA 1
ATOM 2026 C C . ASP A 1 257 ? 18.172 -1.536 -13.484 1 97.5 257 ASP A C 1
ATOM 2028 O O . ASP A 1 257 ? 18.031 -0.938 -12.414 1 97.5 257 ASP A O 1
ATOM 2032 N N . GLU A 1 258 ? 17.719 -1.043 -14.625 1 97.5 258 GLU A N 1
ATOM 2033 C CA . GLU A 1 258 ? 17.016 0.238 -14.695 1 97.5 258 GLU A CA 1
ATOM 2034 C C . GLU A 1 258 ? 15.508 0.056 -14.531 1 97.5 258 GLU A C 1
ATOM 2036 O O . GLU A 1 258 ? 14.766 1.036 -14.445 1 97.5 258 GLU A O 1
ATOM 2041 N N . THR A 1 259 ? 15.062 -1.142 -14.43 1 98.25 259 THR A N 1
ATOM 2042 C CA . THR A 1 259 ? 13.625 -1.406 -14.398 1 98.25 259 THR A CA 1
ATOM 2043 C C . THR A 1 259 ? 13.172 -1.771 -12.992 1 98.25 259 THR A C 1
ATOM 2045 O O . THR A 1 259 ? 12.039 -2.205 -12.797 1 98.25 259 THR A O 1
ATOM 2048 N N . ILE A 1 260 ? 14.008 -1.584 -12.016 1 98.06 260 ILE A N 1
ATOM 2049 C CA . ILE A 1 260 ? 13.688 -1.982 -10.656 1 98.06 260 ILE A CA 1
ATOM 2050 C C . ILE A 1 260 ? 12.656 -1.021 -10.062 1 98.06 260 ILE A C 1
ATOM 2052 O O . ILE A 1 260 ? 12.812 0.199 -10.156 1 98.06 260 ILE A O 1
ATOM 2056 N N . LEU A 1 261 ? 11.633 -1.573 -9.617 1 97.75 261 LEU A N 1
ATOM 2057 C CA . LEU A 1 261 ? 10.594 -0.847 -8.891 1 97.75 261 LEU A CA 1
ATOM 2058 C C . LEU A 1 261 ? 10.289 -1.521 -7.559 1 97.75 261 LEU A C 1
ATOM 2060 O O . LEU A 1 261 ? 10.086 -2.736 -7.504 1 97.75 261 LEU A O 1
ATOM 2064 N N . LYS A 1 262 ? 10.258 -0.727 -6.457 1 96.75 262 LYS A N 1
ATOM 2065 C CA . LYS A 1 262 ? 10.102 -1.303 -5.125 1 96.75 262 LYS A CA 1
ATOM 2066 C C . LYS A 1 262 ? 8.867 -0.73 -4.422 1 96.75 262 LYS A C 1
ATOM 2068 O O . LYS A 1 262 ? 8.406 0.363 -4.758 1 96.75 262 LYS A O 1
ATOM 2073 N N . SER A 1 263 ? 8.328 -1.504 -3.553 1 97.25 263 SER A N 1
ATOM 2074 C CA . SER A 1 263 ? 7.223 -1.088 -2.699 1 97.25 263 SER A CA 1
ATOM 2075 C C . SER A 1 263 ? 7.312 -1.739 -1.323 1 97.25 263 SER A C 1
ATOM 2077 O O . SER A 1 263 ? 7.969 -2.768 -1.158 1 97.25 263 SER A O 1
ATOM 2079 N N . LEU A 1 264 ? 6.723 -1.038 -0.363 1 96.81 264 LEU A N 1
ATOM 2080 C CA . LEU A 1 264 ? 6.746 -1.505 1.019 1 96.81 264 LEU A CA 1
ATOM 2081 C C . LEU A 1 264 ? 5.344 -1.494 1.618 1 96.81 264 LEU A C 1
ATOM 2083 O O . LEU A 1 264 ? 4.574 -0.558 1.392 1 96.81 264 LEU A O 1
ATOM 2087 N N . ILE A 1 265 ? 5.094 -2.562 2.379 1 95.44 265 ILE A N 1
ATOM 2088 C CA . ILE A 1 265 ? 3.766 -2.686 2.967 1 95.44 265 ILE A CA 1
ATOM 2089 C C . ILE A 1 265 ? 3.885 -3.107 4.43 1 95.44 265 ILE A C 1
ATOM 2091 O O . ILE A 1 265 ? 4.598 -4.062 4.75 1 95.44 265 ILE A O 1
ATOM 2095 N N . VAL A 1 266 ? 3.201 -2.393 5.301 1 93.94 266 VAL A N 1
ATOM 2096 C CA . VAL A 1 266 ? 3.055 -2.855 6.676 1 93.94 266 VAL A CA 1
ATOM 2097 C C . VAL A 1 266 ? 1.932 -3.885 6.758 1 93.94 266 VAL A C 1
ATOM 2099 O O . VAL A 1 266 ? 0.808 -3.623 6.324 1 93.94 266 VAL A O 1
ATOM 2102 N N . CYS A 1 267 ? 2.223 -4.992 7.32 1 95.06 267 CYS A N 1
ATOM 2103 C CA . CYS A 1 267 ? 1.235 -6.066 7.387 1 95.06 267 CYS A CA 1
ATOM 2104 C C . CYS A 1 267 ? 0.394 -5.953 8.656 1 95.06 267 CYS A C 1
ATOM 2106 O O . CYS A 1 267 ? 0.826 -6.371 9.727 1 95.06 267 CYS A O 1
ATOM 2108 N N . HIS A 1 268 ? -0.817 -5.543 8.5 1 93.56 268 HIS A N 1
ATOM 2109 C CA . HIS A 1 268 ? -1.71 -5.305 9.625 1 93.56 268 HIS A CA 1
ATOM 2110 C C . HIS A 1 268 ? -2.639 -6.496 9.852 1 93.56 268 HIS A C 1
ATOM 2112 O O . HIS A 1 268 ? -2.82 -7.324 8.953 1 93.56 268 HIS A O 1
ATOM 2118 N N . PRO A 1 269 ? -3.285 -6.562 11.039 1 91.31 269 PRO A N 1
ATOM 2119 C CA . PRO A 1 269 ? -4.238 -7.633 11.359 1 91.31 269 PRO A CA 1
ATOM 2120 C C . PRO A 1 269 ? -5.418 -7.672 10.391 1 91.31 269 PRO A C 1
ATOM 2122 O O . PRO A 1 269 ? -5.984 -8.742 10.148 1 91.31 269 PRO A O 1
ATOM 2125 N N . GLU A 1 270 ? -5.633 -6.559 9.781 1 89.12 270 GLU A N 1
ATOM 2126 C CA . GLU A 1 270 ? -6.754 -6.461 8.852 1 89.12 270 GLU A CA 1
ATOM 2127 C C . GLU A 1 270 ? -6.613 -7.461 7.711 1 89.12 270 GLU A C 1
ATOM 2129 O O . GLU A 1 270 ? -7.609 -7.918 7.148 1 89.12 270 GLU A O 1
ATOM 2134 N N . GLN A 1 271 ? -5.41 -7.848 7.418 1 90.31 271 GLN A N 1
ATOM 2135 C CA . GLN A 1 271 ? -5.137 -8.688 6.254 1 90.31 271 GLN A CA 1
ATOM 2136 C C . GLN A 1 271 ? -4.816 -10.117 6.676 1 90.31 271 GLN A C 1
ATOM 2138 O O . GLN A 1 271 ? -4.16 -10.859 5.938 1 90.31 271 GLN A O 1
ATOM 2143 N N . ARG A 1 272 ? -5.266 -10.516 7.809 1 91.94 272 ARG A N 1
ATOM 2144 C CA . ARG A 1 272 ? -4.926 -11.836 8.328 1 91.94 272 ARG A CA 1
ATOM 2145 C C . ARG A 1 272 ? -5.832 -12.906 7.742 1 91.94 272 ARG A C 1
ATOM 2147 O O . ARG A 1 272 ? -6.949 -12.617 7.305 1 91.94 272 ARG A O 1
ATOM 2154 N N . ASN A 1 273 ? -5.371 -14.117 7.762 1 89.5 273 ASN A N 1
ATOM 2155 C CA . ASN A 1 273 ? -6.176 -15.281 7.414 1 89.5 273 ASN A CA 1
ATOM 2156 C C . ASN A 1 273 ? -6.699 -16 8.656 1 89.5 273 ASN A C 1
ATOM 2158 O O . ASN A 1 273 ? -6.641 -15.453 9.758 1 89.5 273 ASN A O 1
ATOM 2162 N N . LEU A 1 274 ? -7.238 -17.141 8.5 1 83.94 274 LEU A N 1
ATOM 2163 C CA . LEU A 1 274 ? -7.859 -17.906 9.578 1 83.94 274 LEU A CA 1
ATOM 2164 C C . LEU A 1 274 ? -6.82 -18.359 10.594 1 83.94 274 LEU A C 1
ATOM 2166 O O . LEU A 1 274 ? -7.168 -18.719 11.719 1 83.94 274 LEU A O 1
ATOM 2170 N N . TYR A 1 275 ? -5.582 -18.328 10.273 1 85.88 275 TYR A N 1
ATOM 2171 C CA . TYR A 1 275 ? -4.535 -18.875 11.133 1 85.88 275 TYR A CA 1
ATOM 2172 C C . TYR A 1 275 ? -3.656 -17.75 11.695 1 85.88 275 TYR A C 1
ATOM 2174 O O . TYR A 1 275 ? -2.527 -18 12.125 1 85.88 275 TYR A O 1
ATOM 2182 N N . ASN A 1 276 ? -4.098 -16.547 11.445 1 89.19 276 ASN A N 1
ATOM 2183 C CA . ASN A 1 276 ? -3.457 -15.352 11.992 1 89.19 276 ASN A CA 1
ATOM 2184 C C . ASN A 1 276 ? -2.117 -15.086 11.312 1 89.19 276 ASN A C 1
ATOM 2186 O O . ASN A 1 276 ? -1.139 -14.734 11.977 1 89.19 276 ASN A O 1
ATOM 2190 N N . LYS A 1 277 ? -2.068 -15.445 10.125 1 94.06 277 LYS A N 1
ATOM 2191 C CA . LYS A 1 277 ? -1.006 -15.039 9.203 1 94.06 277 LYS A CA 1
ATOM 2192 C C . LYS A 1 277 ? -1.54 -14.102 8.125 1 94.06 277 LYS A C 1
ATOM 2194 O O . LYS A 1 277 ? -2.754 -13.93 7.992 1 94.06 277 LYS A O 1
ATOM 2199 N N . ILE A 1 278 ? -0.63 -13.43 7.48 1 96 278 ILE A N 1
ATOM 2200 C CA . ILE A 1 278 ? -1.089 -12.57 6.398 1 96 278 ILE A CA 1
ATOM 2201 C C . ILE A 1 278 ? -1.646 -13.422 5.262 1 96 278 ILE A C 1
ATOM 2203 O O . ILE A 1 278 ? -1.062 -14.445 4.902 1 96 278 ILE A O 1
ATOM 2207 N N . PHE A 1 279 ? -2.752 -13.055 4.691 1 96 279 PHE A N 1
ATOM 2208 C CA . PHE A 1 279 ? -3.477 -13.766 3.645 1 96 279 PHE A CA 1
ATOM 2209 C C . PHE A 1 279 ? -2.662 -13.812 2.357 1 96 279 PHE A C 1
ATOM 2211 O O . PHE A 1 279 ? -2.217 -12.773 1.862 1 96 279 PHE A O 1
ATOM 2218 N N . GLY A 1 280 ? -2.518 -14.938 1.846 1 96.56 280 GLY A N 1
ATOM 2219 C CA . GLY A 1 280 ? -1.756 -15.086 0.616 1 96.56 280 GLY A CA 1
ATOM 2220 C C . GLY A 1 280 ? -2.334 -14.289 -0.54 1 96.56 280 GLY A C 1
ATOM 2221 O O . GLY A 1 280 ? -1.592 -13.797 -1.396 1 96.56 280 GLY A O 1
ATOM 2222 N N . GLY A 1 281 ? -3.656 -14.25 -0.594 1 97.31 281 GLY A N 1
ATOM 2223 C CA . GLY A 1 281 ? -4.309 -13.453 -1.619 1 97.31 281 GLY A CA 1
ATOM 2224 C C . GLY A 1 281 ? -3.91 -11.992 -1.583 1 97.31 281 GLY A C 1
ATOM 2225 O O . GLY A 1 281 ? -3.779 -11.352 -2.629 1 97.31 281 GLY A O 1
ATOM 2226 N N . PHE A 1 282 ? -3.676 -11.492 -0.421 1 97 282 PHE A N 1
ATOM 2227 C CA . PHE A 1 282 ? -3.223 -10.109 -0.257 1 97 282 PHE A CA 1
ATOM 2228 C C . PHE A 1 282 ? -1.817 -9.938 -0.819 1 97 282 PHE A C 1
ATOM 2230 O O . PHE A 1 282 ? -1.535 -8.945 -1.498 1 97 282 PHE A O 1
ATOM 2237 N N . LEU A 1 283 ? -0.935 -10.867 -0.543 1 98.12 283 LEU A N 1
ATOM 2238 C CA . LEU A 1 283 ? 0.419 -10.844 -1.086 1 98.12 283 LEU A CA 1
ATOM 2239 C C . LEU A 1 283 ? 0.393 -10.82 -2.611 1 98.12 283 LEU A C 1
ATOM 2241 O O . LEU A 1 283 ? 1.108 -10.031 -3.236 1 98.12 283 LEU A O 1
ATOM 2245 N N . MET A 1 284 ? -0.429 -11.586 -3.193 1 98.12 284 MET A N 1
ATOM 2246 C CA . MET A 1 284 ? -0.536 -11.672 -4.648 1 98.12 284 MET A CA 1
ATOM 2247 C C . MET A 1 284 ? -1.054 -10.359 -5.23 1 98.12 284 MET A C 1
ATOM 2249 O O . MET A 1 284 ? -0.562 -9.898 -6.262 1 98.12 284 MET A O 1
ATOM 2253 N N . ARG A 1 285 ? -2.053 -9.797 -4.57 1 97.62 285 ARG A N 1
ATOM 2254 C CA . ARG A 1 285 ? -2.592 -8.531 -5.051 1 97.62 285 ARG A CA 1
ATOM 2255 C C . ARG A 1 285 ? -1.521 -7.445 -5.047 1 97.62 285 ARG A C 1
ATOM 2257 O O . ARG A 1 285 ? -1.347 -6.734 -6.039 1 97.62 285 ARG A O 1
ATOM 2264 N N . LYS A 1 286 ? -0.829 -7.375 -3.973 1 98.12 286 LYS A N 1
ATOM 2265 C CA . LYS A 1 286 ? 0.188 -6.336 -3.85 1 98.12 286 LYS A CA 1
ATOM 2266 C C . LYS A 1 286 ? 1.321 -6.555 -4.848 1 98.12 286 LYS A C 1
ATOM 2268 O O . LYS A 1 286 ? 1.813 -5.602 -5.457 1 98.12 286 LYS A O 1
ATOM 2273 N N . ALA A 1 287 ? 1.721 -7.785 -5.02 1 98.5 287 ALA A N 1
ATOM 2274 C CA . ALA A 1 287 ? 2.75 -8.102 -6.004 1 98.5 287 ALA A CA 1
ATOM 2275 C C . ALA A 1 287 ? 2.283 -7.758 -7.418 1 98.5 287 ALA A C 1
ATOM 2277 O O . ALA A 1 287 ? 3.035 -7.176 -8.203 1 98.5 287 ALA A O 1
ATOM 2278 N N . TYR A 1 288 ? 1.074 -8.078 -7.746 1 98.25 288 TYR A N 1
ATOM 2279 C CA . TYR A 1 288 ? 0.53 -7.801 -9.07 1 98.25 288 TYR A CA 1
ATOM 2280 C C . TYR A 1 288 ? 0.486 -6.301 -9.336 1 98.25 288 TYR A C 1
ATOM 2282 O O . TYR A 1 288 ? 0.839 -5.848 -10.43 1 98.25 288 TYR A O 1
ATOM 2290 N N . GLU A 1 289 ? 0.001 -5.594 -8.344 1 96.88 289 GLU A N 1
ATOM 2291 C CA . GLU A 1 289 ? -0.111 -4.152 -8.516 1 96.88 289 GLU A CA 1
ATOM 2292 C C . GLU A 1 289 ? 1.254 -3.518 -8.773 1 96.88 289 GLU A C 1
ATOM 2294 O O . GLU A 1 289 ? 1.377 -2.607 -9.594 1 96.88 289 GLU A O 1
ATOM 2299 N N . LEU A 1 290 ? 2.23 -3.992 -8.07 1 98.25 290 LEU A N 1
ATOM 2300 C CA . LEU A 1 290 ? 3.584 -3.512 -8.328 1 98.25 290 LEU A CA 1
ATOM 2301 C C . LEU A 1 290 ? 4.047 -3.906 -9.727 1 98.25 290 LEU A C 1
ATOM 2303 O O . LEU A 1 290 ? 4.629 -3.092 -10.445 1 98.25 290 LEU A O 1
ATOM 2307 N N . ALA A 1 291 ? 3.783 -5.152 -10.117 1 98.31 291 ALA A N 1
ATOM 2308 C CA . ALA A 1 291 ? 4.152 -5.633 -11.453 1 98.31 291 ALA A CA 1
ATOM 2309 C C . ALA A 1 291 ? 3.453 -4.824 -12.539 1 98.31 291 ALA A C 1
ATOM 2311 O O . ALA A 1 291 ? 4.074 -4.434 -13.531 1 98.31 291 ALA A O 1
ATOM 2312 N N . TRP A 1 292 ? 2.182 -4.637 -12.352 1 97.12 292 TRP A N 1
ATOM 2313 C CA . TRP A 1 292 ? 1.399 -3.854 -13.305 1 97.12 292 TRP A CA 1
ATOM 2314 C C . TRP A 1 292 ? 1.976 -2.449 -13.453 1 97.12 292 TRP A C 1
ATOM 2316 O O . TRP A 1 292 ? 2.107 -1.945 -14.57 1 97.12 292 TRP A O 1
ATOM 2326 N N . THR A 1 293 ? 2.312 -1.845 -12.367 1 97.19 293 THR A N 1
ATOM 2327 C CA . THR A 1 293 ? 2.885 -0.503 -12.391 1 97.19 293 THR A CA 1
ATOM 2328 C C . THR A 1 293 ? 4.203 -0.49 -13.156 1 97.19 293 THR A C 1
ATOM 2330 O O . THR A 1 293 ? 4.453 0.414 -13.961 1 97.19 293 THR A O 1
ATOM 2333 N N . ASN A 1 294 ? 5.031 -1.467 -12.852 1 97.88 294 ASN A N 1
ATOM 2334 C CA . ASN A 1 294 ? 6.305 -1.564 -13.555 1 97.88 294 ASN A CA 1
ATOM 2335 C C . ASN A 1 294 ? 6.102 -1.688 -15.062 1 97.88 294 ASN A C 1
ATOM 2337 O O . ASN A 1 294 ? 6.758 -0.994 -15.836 1 97.88 294 ASN A O 1
ATOM 2341 N N . ALA A 1 295 ? 5.184 -2.572 -15.422 1 97.19 295 ALA A N 1
ATOM 2342 C CA . ALA A 1 295 ? 4.855 -2.725 -16.844 1 97.19 295 ALA A CA 1
ATOM 2343 C C . ALA A 1 295 ? 4.352 -1.411 -17.438 1 97.19 295 ALA A C 1
ATOM 2345 O O . ALA A 1 295 ? 4.707 -1.052 -18.562 1 97.19 295 ALA A O 1
ATOM 2346 N N . SER A 1 296 ? 3.529 -0.73 -16.703 1 95.44 296 SER A N 1
ATOM 2347 C CA . SER A 1 296 ? 2.975 0.547 -17.141 1 95.44 296 SER A CA 1
ATOM 2348 C C . SER A 1 296 ? 4.074 1.578 -17.375 1 95.44 296 SER A C 1
ATOM 2350 O O . SER A 1 296 ? 4.098 2.25 -18.406 1 95.44 296 SER A O 1
ATOM 2352 N N . LEU A 1 297 ? 4.98 1.667 -16.453 1 95.12 297 LEU A N 1
ATOM 2353 C CA . LEU A 1 297 ? 6.074 2.625 -16.562 1 95.12 297 LEU A CA 1
ATOM 2354 C C . LEU A 1 297 ? 7.012 2.254 -17.703 1 95.12 297 LEU A C 1
ATOM 2356 O O . LEU A 1 297 ? 7.508 3.133 -18.422 1 95.12 297 LEU A O 1
ATOM 2360 N N . TYR A 1 298 ? 7.234 0.951 -17.875 1 95.5 298 TYR A N 1
ATOM 2361 C CA . TYR A 1 298 ? 8.109 0.446 -18.922 1 95.5 298 TYR A CA 1
ATOM 2362 C C . TYR A 1 298 ? 7.551 0.763 -20.297 1 95.5 298 TYR A C 1
ATOM 2364 O O . TYR A 1 298 ? 8.305 1.07 -21.234 1 95.5 298 TYR A O 1
ATOM 2372 N N . THR A 1 299 ? 6.246 0.76 -20.406 1 94.19 299 THR A N 1
ATOM 2373 C CA . THR A 1 299 ? 5.605 0.88 -21.719 1 94.19 299 THR A CA 1
ATOM 2374 C C . THR A 1 299 ? 5.004 2.27 -21.906 1 94.19 299 THR A C 1
ATOM 2376 O O . THR A 1 299 ? 4.543 2.615 -22.984 1 94.19 299 THR A O 1
ATOM 2379 N N . ASN A 1 300 ? 4.891 3.053 -20.844 1 91.19 300 ASN A N 1
ATOM 2380 C CA . ASN A 1 300 ? 4.215 4.344 -20.844 1 91.19 300 ASN A CA 1
ATOM 2381 C C . ASN A 1 300 ? 2.762 4.219 -21.281 1 91.19 300 ASN A C 1
ATOM 2383 O O . ASN A 1 300 ? 2.305 4.984 -22.141 1 91.19 300 ASN A O 1
ATOM 2387 N N . THR A 1 301 ? 2.162 3.135 -20.781 1 91.5 301 THR A N 1
ATOM 2388 C CA . THR A 1 301 ? 0.754 2.859 -21.047 1 91.5 301 THR A CA 1
ATOM 2389 C C . THR A 1 301 ? 0.079 2.275 -19.812 1 91.5 301 THR A C 1
ATOM 2391 O O . THR A 1 301 ? 0.729 2.062 -18.781 1 91.5 301 THR A O 1
ATOM 2394 N N . ARG A 1 302 ? -1.136 2.111 -19.922 1 90.19 302 ARG A N 1
ATOM 2395 C CA . ARG A 1 302 ? -1.896 1.338 -18.953 1 90.19 302 ARG A CA 1
ATOM 2396 C C . ARG A 1 302 ? -2.23 -0.049 -19.484 1 90.19 302 ARG A C 1
ATOM 2398 O O . ARG A 1 302 ? -3.217 -0.221 -20.203 1 90.19 302 ARG A O 1
ATOM 2405 N N . PRO A 1 303 ? -1.373 -0.986 -19.078 1 88.06 303 PRO A N 1
ATOM 2406 C CA . PRO A 1 303 ? -1.603 -2.328 -19.625 1 88.06 303 PRO A CA 1
ATOM 2407 C C . PRO A 1 303 ? -2.91 -2.945 -19.141 1 88.06 303 PRO A C 1
ATOM 2409 O O . PRO A 1 303 ? -3.393 -2.602 -18.047 1 88.06 303 PRO A O 1
ATOM 2412 N N . ARG A 1 304 ? -3.393 -3.846 -19.984 1 84.19 304 ARG A N 1
ATOM 2413 C CA . ARG A 1 304 ? -4.527 -4.652 -19.562 1 84.19 304 ARG A CA 1
ATOM 2414 C C . ARG A 1 304 ? -4.098 -5.699 -18.531 1 84.19 304 ARG A C 1
ATOM 2416 O O . ARG A 1 304 ? -2.93 -5.75 -18.141 1 84.19 304 ARG A O 1
ATOM 2423 N N . MET A 1 305 ? -5.039 -6.473 -18.125 1 84.06 305 MET A N 1
ATOM 2424 C CA . MET A 1 305 ? -4.766 -7.566 -17.203 1 84.06 305 MET A CA 1
ATOM 2425 C C . MET A 1 305 ? -3.715 -8.516 -17.766 1 84.06 305 MET A C 1
ATOM 2427 O O . MET A 1 305 ? -3.67 -8.742 -18.969 1 84.06 305 MET A O 1
ATOM 2431 N N . CYS A 1 306 ? -2.895 -9.008 -16.859 1 88.88 306 CYS A N 1
ATOM 2432 C CA . CYS A 1 306 ? -1.883 -9.945 -17.328 1 88.88 306 CYS A CA 1
ATOM 2433 C C . CYS A 1 306 ? -2.527 -11.211 -17.875 1 88.88 306 CYS A C 1
ATOM 2435 O O . CYS A 1 306 ? -3.613 -11.594 -17.438 1 88.88 306 CYS A O 1
ATOM 2437 N N . LYS A 1 307 ? -1.825 -11.867 -18.734 1 93.75 307 LYS A N 1
ATOM 2438 C CA . LYS A 1 307 ? -2.336 -13.062 -19.391 1 93.75 307 LYS A CA 1
ATOM 2439 C C . LYS A 1 307 ? -2.109 -14.312 -18.531 1 93.75 307 LYS A C 1
ATOM 2441 O O . LYS A 1 307 ? -2.916 -15.242 -18.562 1 93.75 307 LYS A O 1
ATOM 2446 N N . ILE A 1 308 ? -0.958 -14.219 -17.844 1 96.25 308 ILE A N 1
ATOM 2447 C CA . ILE A 1 308 ? -0.581 -15.414 -17.094 1 96.25 308 ILE A CA 1
ATOM 2448 C C . ILE A 1 308 ? 0.038 -15.031 -15.758 1 96.25 308 ILE A C 1
ATOM 2450 O O . ILE A 1 308 ? 0.835 -14.094 -15.688 1 96.25 308 ILE A O 1
ATOM 2454 N N . VAL A 1 309 ? -0.364 -15.672 -14.734 1 96.19 309 VAL A N 1
ATOM 2455 C CA . VAL A 1 309 ? 0.299 -15.727 -13.438 1 96.19 309 VAL A CA 1
ATOM 2456 C C . VAL A 1 309 ? 0.806 -17.141 -13.172 1 96.19 309 VAL A C 1
ATOM 2458 O O . VAL A 1 309 ? 0.034 -18.109 -13.219 1 96.19 309 VAL A O 1
ATOM 2461 N N . ASP A 1 310 ? 2.033 -17.25 -12.945 1 91.31 310 ASP A N 1
ATOM 2462 C CA . ASP A 1 310 ? 2.408 -18.656 -12.781 1 91.31 310 ASP A CA 1
ATOM 2463 C C . ASP A 1 310 ? 3.508 -18.812 -11.734 1 91.31 310 ASP A C 1
ATOM 2465 O O . ASP A 1 310 ? 4.262 -17.875 -11.469 1 91.31 310 ASP A O 1
ATOM 2469 N N . ASP A 1 311 ? 3.432 -19.953 -11.102 1 92.31 311 ASP A N 1
ATOM 2470 C CA . ASP A 1 311 ? 4.477 -20.5 -10.242 1 92.31 311 ASP A CA 1
ATOM 2471 C C . ASP A 1 311 ? 4.719 -19.594 -9.031 1 92.31 311 ASP A C 1
ATOM 2473 O O . ASP A 1 311 ? 5.852 -19.188 -8.781 1 92.31 311 ASP A O 1
ATOM 2477 N N . ILE A 1 312 ? 3.713 -19.312 -8.344 1 95.75 312 ILE A N 1
ATOM 2478 C CA . ILE A 1 312 ? 3.85 -18.594 -7.078 1 95.75 312 ILE A CA 1
ATOM 2479 C C . ILE A 1 312 ? 3.961 -19.594 -5.93 1 95.75 312 ILE A C 1
ATOM 2481 O O . ILE A 1 312 ? 2.963 -20.188 -5.508 1 95.75 312 ILE A O 1
ATOM 2485 N N . LEU A 1 313 ? 5.168 -19.766 -5.43 1 94.44 313 LEU A N 1
ATOM 2486 C CA . LEU A 1 313 ? 5.383 -20.609 -4.262 1 94.44 313 LEU A CA 1
ATOM 2487 C C . LEU A 1 313 ? 5.293 -19.797 -2.977 1 94.44 313 LEU A C 1
ATOM 2489 O O . LEU A 1 313 ? 5.898 -18.734 -2.871 1 94.44 313 LEU A O 1
ATOM 2493 N N . PHE A 1 314 ? 4.523 -20.266 -2.105 1 95.75 314 PHE A N 1
ATOM 2494 C CA . PHE A 1 314 ? 4.492 -19.672 -0.771 1 95.75 314 PHE A CA 1
ATOM 2495 C C . PHE A 1 314 ? 5.438 -20.406 0.169 1 95.75 314 PHE A C 1
ATOM 2497 O O . PHE A 1 314 ? 5.047 -21.391 0.813 1 95.75 314 PHE A O 1
ATOM 2504 N N . LEU A 1 315 ? 6.598 -19.891 0.335 1 94.44 315 LEU A N 1
ATOM 2505 C CA . LEU A 1 315 ? 7.691 -20.594 0.993 1 94.44 315 LEU A CA 1
ATOM 2506 C C . LEU A 1 315 ? 7.578 -20.484 2.51 1 94.44 315 LEU A C 1
ATOM 2508 O O . LEU A 1 315 ? 7.973 -21.391 3.234 1 94.44 315 LEU A O 1
ATOM 2512 N N . LYS A 1 316 ? 7.082 -19.328 2.973 1 93.56 316 LYS A N 1
ATOM 2513 C CA . LYS A 1 316 ? 6.941 -19.078 4.406 1 93.56 316 LYS A CA 1
ATOM 2514 C C . LYS A 1 316 ? 5.719 -18.203 4.691 1 93.56 316 LYS A C 1
ATOM 2516 O O . LYS A 1 316 ? 5.402 -17.297 3.916 1 93.56 316 LYS A O 1
ATOM 2521 N N . PRO A 1 317 ? 5.086 -18.531 5.82 1 92.88 317 PRO A N 1
ATOM 2522 C CA . PRO A 1 317 ? 4.004 -17.625 6.219 1 92.88 317 PRO A CA 1
ATOM 2523 C C . PRO A 1 317 ? 4.508 -16.234 6.594 1 92.88 317 PRO A C 1
ATOM 2525 O O . PRO A 1 317 ? 5.605 -16.094 7.137 1 92.88 317 PRO A O 1
ATOM 2528 N N . VAL A 1 318 ? 3.77 -15.234 6.234 1 95.62 318 VAL A N 1
ATOM 2529 C CA . VAL A 1 318 ? 4.074 -13.859 6.629 1 95.62 318 VAL A CA 1
ATOM 2530 C C . VAL A 1 318 ? 3.338 -13.523 7.922 1 95.62 318 VAL A C 1
ATOM 2532 O O . VAL A 1 318 ? 2.119 -13.688 8.008 1 95.62 318 VAL A O 1
ATOM 2535 N N . GLU A 1 319 ? 4.039 -13.055 8.945 1 95.06 319 GLU A N 1
ATOM 2536 C CA . GLU A 1 319 ? 3.459 -12.742 10.25 1 95.06 319 GLU A CA 1
ATOM 2537 C C . GLU A 1 319 ? 2.785 -11.375 10.242 1 95.06 319 GLU A C 1
ATOM 2539 O O . GLU A 1 319 ? 3.244 -10.453 9.555 1 95.06 319 GLU A O 1
ATOM 2544 N N . ILE A 1 320 ? 1.763 -11.32 11.008 1 94.38 320 ILE A N 1
ATOM 2545 C CA . ILE A 1 320 ? 1.205 -10 11.281 1 94.38 320 ILE A CA 1
ATOM 2546 C C . ILE A 1 320 ? 2.254 -9.125 11.969 1 94.38 320 ILE A C 1
ATOM 2548 O O . ILE A 1 320 ? 2.941 -9.578 12.883 1 94.38 320 ILE A O 1
ATOM 2552 N N . GLY A 1 321 ? 2.393 -7.898 11.484 1 93.06 321 GLY A N 1
ATOM 2553 C CA . GLY A 1 321 ? 3.363 -6.988 12.07 1 93.06 321 GLY A CA 1
ATOM 2554 C C . GLY A 1 321 ? 4.668 -6.93 11.297 1 93.06 321 GLY A C 1
ATOM 2555 O O . GLY A 1 321 ? 5.473 -6.016 11.492 1 93.06 321 GLY A O 1
ATOM 2556 N N . ASP A 1 322 ? 4.855 -7.879 10.406 1 95.31 322 ASP A N 1
ATOM 2557 C CA . ASP A 1 322 ? 6.059 -7.859 9.578 1 95.31 322 ASP A CA 1
ATOM 2558 C C . ASP A 1 322 ? 5.984 -6.746 8.531 1 95.31 322 ASP A C 1
ATOM 2560 O O . ASP A 1 322 ? 4.91 -6.195 8.273 1 95.31 322 ASP A O 1
ATOM 2564 N N . LEU A 1 323 ? 7.16 -6.391 8.07 1 96.75 323 LEU A N 1
ATOM 2565 C CA . LEU A 1 323 ? 7.285 -5.477 6.938 1 96.75 323 LEU A CA 1
ATOM 2566 C C . LEU A 1 323 ? 7.535 -6.242 5.645 1 96.75 323 LEU A C 1
ATOM 2568 O O . LEU A 1 323 ? 8.508 -6.996 5.543 1 96.75 323 LEU A O 1
ATOM 2572 N N . LEU A 1 324 ? 6.629 -6.082 4.715 1 97.5 324 LEU A N 1
ATOM 2573 C CA . LEU A 1 324 ? 6.738 -6.754 3.428 1 97.5 324 LEU A CA 1
ATOM 2574 C C . LEU A 1 324 ? 7.438 -5.863 2.404 1 97.5 324 LEU A C 1
ATOM 2576 O O . LEU A 1 324 ? 6.957 -4.773 2.094 1 97.5 324 LEU A O 1
ATOM 2580 N N . PHE A 1 325 ? 8.57 -6.312 1.888 1 97.94 325 PHE A N 1
ATOM 2581 C CA . PHE A 1 325 ? 9.32 -5.633 0.839 1 97.94 325 PHE A CA 1
ATOM 2582 C C . PHE A 1 325 ? 9.117 -6.32 -0.506 1 97.94 325 PHE A C 1
ATOM 2584 O O . PHE A 1 325 ? 9.359 -7.523 -0.638 1 97.94 325 PHE A O 1
ATOM 2591 N N . LEU A 1 326 ? 8.664 -5.59 -1.465 1 98.44 326 LEU A N 1
ATOM 2592 C CA . LEU A 1 326 ? 8.477 -6.102 -2.818 1 98.44 326 LEU A CA 1
ATOM 2593 C C . LEU A 1 326 ? 9.438 -5.422 -3.793 1 98.44 326 LEU A C 1
ATOM 2595 O O . LEU A 1 326 ? 9.664 -4.215 -3.701 1 98.44 326 LEU A O 1
ATOM 2599 N N . SER A 1 327 ? 10.047 -6.18 -4.648 1 98.38 327 SER A N 1
ATOM 2600 C CA . SER A 1 327 ? 10.93 -5.68 -5.699 1 98.38 327 SER A CA 1
ATOM 2601 C C . SER A 1 327 ? 10.547 -6.254 -7.062 1 98.38 327 SER A C 1
ATOM 2603 O O . SER A 1 327 ? 10.594 -7.469 -7.266 1 98.38 327 SER A O 1
ATOM 2605 N N . SER A 1 328 ? 10.164 -5.398 -7.902 1 98.69 328 SER A N 1
ATOM 2606 C CA . SER A 1 328 ? 9.734 -5.801 -9.242 1 98.69 328 SER A CA 1
ATOM 2607 C C . SER A 1 328 ? 10.797 -5.469 -10.281 1 98.69 328 SER A C 1
ATOM 2609 O O . SER A 1 328 ? 11.477 -4.441 -10.18 1 98.69 328 SER A O 1
ATOM 2611 N N . GLN A 1 329 ? 10.938 -6.32 -11.297 1 98.69 329 GLN A N 1
ATOM 2612 C CA . GLN A 1 329 ? 11.828 -6.09 -12.43 1 98.69 329 GLN A CA 1
ATOM 2613 C C . GLN A 1 329 ? 11.234 -6.645 -13.719 1 98.69 329 GLN A C 1
ATOM 2615 O O . GLN A 1 329 ? 10.594 -7.699 -13.711 1 98.69 329 GLN A O 1
ATOM 2620 N N . ILE A 1 330 ? 11.43 -5.895 -14.781 1 98.75 330 ILE A N 1
ATOM 2621 C CA . ILE A 1 330 ? 11.164 -6.465 -16.109 1 98.75 330 ILE A CA 1
ATOM 2622 C C . ILE A 1 330 ? 12.312 -7.395 -16.5 1 98.75 330 ILE A C 1
ATOM 2624 O O . ILE A 1 330 ? 13.453 -6.957 -16.656 1 98.75 330 ILE A O 1
ATOM 2628 N N . VAL A 1 331 ? 11.969 -8.68 -16.734 1 98.62 331 VAL A N 1
ATOM 2629 C CA . VAL A 1 331 ? 13.078 -9.617 -16.812 1 98.62 331 VAL A CA 1
ATOM 2630 C C . VAL A 1 331 ? 13.172 -10.203 -18.219 1 98.62 331 VAL A C 1
ATOM 2632 O O . VAL A 1 331 ? 14.188 -10.812 -18.578 1 98.62 331 VAL A O 1
ATOM 2635 N N . TYR A 1 332 ? 12.133 -10.047 -19 1 98.31 332 TYR A N 1
ATOM 2636 C CA . TYR A 1 332 ? 12.125 -10.578 -20.359 1 98.31 332 TYR A CA 1
ATOM 2637 C C . TYR A 1 332 ? 11.047 -9.906 -21.203 1 98.31 332 TYR A C 1
ATOM 2639 O O . TYR A 1 332 ? 9.953 -9.633 -20.719 1 98.31 332 TYR A O 1
ATOM 2647 N N . SER A 1 333 ? 11.359 -9.555 -22.406 1 97.12 333 SER A N 1
ATOM 2648 C CA . SER A 1 333 ? 10.406 -9.008 -23.359 1 97.12 333 SER A CA 1
ATOM 2649 C C . SER A 1 333 ? 10.539 -9.68 -24.734 1 97.12 333 SER A C 1
ATOM 2651 O O . SER A 1 333 ? 11.648 -9.977 -25.172 1 97.12 333 SER A O 1
ATOM 2653 N N . LYS A 1 334 ? 9.484 -9.984 -25.328 1 94.69 334 LYS A N 1
ATOM 2654 C CA . LYS A 1 334 ? 9.438 -10.594 -26.656 1 94.69 334 LYS A CA 1
ATOM 2655 C C . LYS A 1 334 ? 8.156 -10.211 -27.391 1 94.69 334 LYS A C 1
ATOM 2657 O O . LYS A 1 334 ? 7.055 -10.523 -26.938 1 94.69 334 LYS A O 1
ATOM 2662 N N . GLY A 1 335 ? 8.367 -9.625 -28.516 1 92.81 335 GLY A N 1
ATOM 2663 C CA . GLY A 1 335 ? 7.18 -9.125 -29.203 1 92.81 335 GLY A CA 1
ATOM 2664 C C . GLY A 1 335 ? 6.383 -8.133 -28.359 1 92.81 335 GLY A C 1
ATOM 2665 O O . GLY A 1 335 ? 6.922 -7.125 -27.906 1 92.81 335 GLY A O 1
ATOM 2666 N N . GLN A 1 336 ? 5.129 -8.531 -28.141 1 93.44 336 GLN A N 1
ATOM 2667 C CA . GLN A 1 336 ? 4.273 -7.641 -27.375 1 93.44 336 GLN A CA 1
ATOM 2668 C C . GLN A 1 336 ? 4.164 -8.109 -25.922 1 93.44 336 GLN A C 1
ATOM 2670 O O . GLN A 1 336 ? 3.488 -7.477 -25.109 1 93.44 336 GLN A O 1
ATOM 2675 N N . ASP A 1 337 ? 4.902 -9.195 -25.594 1 95.31 337 ASP A N 1
ATOM 2676 C CA . ASP A 1 337 ? 4.77 -9.781 -24.25 1 95.31 337 ASP A CA 1
ATOM 2677 C C . ASP A 1 337 ? 5.879 -9.289 -23.328 1 95.31 337 ASP A C 1
ATOM 2679 O O . ASP A 1 337 ? 7.012 -9.086 -23.766 1 95.31 337 ASP A O 1
ATOM 2683 N N . LEU A 1 338 ? 5.504 -9.078 -22.141 1 97.06 338 LEU A N 1
ATOM 2684 C CA . LEU A 1 338 ? 6.418 -8.641 -21.094 1 97.06 338 LEU A CA 1
ATOM 2685 C C . LEU A 1 338 ? 6.348 -9.578 -19.891 1 97.06 338 LEU A C 1
ATOM 2687 O O . LEU A 1 338 ? 5.258 -9.914 -19.422 1 97.06 338 LEU A O 1
ATOM 2691 N N . GLN A 1 339 ? 7.535 -10.086 -19.484 1 98.19 339 GLN A N 1
ATOM 2692 C CA . GLN A 1 339 ? 7.625 -10.875 -18.266 1 98.19 339 GLN A CA 1
ATOM 2693 C C . GLN A 1 339 ? 8.109 -10.023 -17.094 1 98.19 339 GLN A C 1
ATOM 2695 O O . GLN A 1 339 ? 9.18 -9.422 -17.156 1 98.19 339 GLN A O 1
ATOM 2700 N N . VAL A 1 340 ? 7.297 -9.961 -16.062 1 98.56 340 VAL A N 1
ATOM 2701 C CA . VAL A 1 340 ? 7.637 -9.188 -14.875 1 98.56 340 VAL A CA 1
ATOM 2702 C C . VAL A 1 340 ? 7.812 -10.125 -13.688 1 98.56 340 VAL A C 1
ATOM 2704 O O . VAL A 1 340 ? 6.961 -10.984 -13.43 1 98.56 340 VAL A O 1
ATOM 2707 N N . HIS A 1 341 ? 8.922 -9.945 -13.047 1 98.62 341 HIS A N 1
ATOM 2708 C CA . HIS A 1 341 ? 9.234 -10.695 -11.844 1 98.62 341 HIS A CA 1
ATOM 2709 C C . HIS A 1 341 ? 9.117 -9.82 -10.602 1 98.62 341 HIS A C 1
ATOM 2711 O O . HIS A 1 341 ? 9.523 -8.656 -10.609 1 98.62 341 HIS A O 1
ATOM 2717 N N . VAL A 1 342 ? 8.461 -10.312 -9.57 1 98.62 342 VAL A N 1
ATOM 2718 C CA . VAL A 1 342 ? 8.383 -9.617 -8.289 1 98.62 342 VAL A CA 1
ATOM 2719 C C . VAL A 1 342 ? 8.914 -10.516 -7.176 1 98.62 342 VAL A C 1
ATOM 2721 O O . VAL A 1 342 ? 8.438 -11.641 -6.996 1 98.62 342 VAL A O 1
ATOM 2724 N N . HIS A 1 343 ? 9.891 -10.031 -6.527 1 98.12 343 HIS A N 1
ATOM 2725 C CA . HIS A 1 343 ? 10.461 -10.711 -5.371 1 98.12 343 HIS A CA 1
ATOM 2726 C C . HIS A 1 343 ? 9.906 -10.148 -4.066 1 98.12 343 HIS A C 1
ATOM 2728 O O . HIS A 1 343 ? 9.844 -8.93 -3.891 1 98.12 343 HIS A O 1
ATOM 2734 N N . ALA A 1 344 ? 9.445 -11.023 -3.158 1 98.12 344 ALA A N 1
ATOM 2735 C CA . ALA A 1 344 ? 8.883 -10.602 -1.879 1 98.12 344 ALA A CA 1
ATOM 2736 C C . ALA A 1 344 ? 9.734 -11.094 -0.714 1 98.12 344 ALA A C 1
ATOM 2738 O O . ALA A 1 344 ? 10.07 -12.273 -0.642 1 98.12 344 ALA A O 1
ATOM 2739 N N . GLU A 1 345 ? 10.047 -10.141 0.171 1 97.94 345 GLU A N 1
ATOM 2740 C CA . GLU A 1 345 ? 10.766 -10.438 1.406 1 97.94 345 GLU A CA 1
ATOM 2741 C C . GLU A 1 345 ? 10.086 -9.781 2.609 1 97.94 345 GLU A C 1
ATOM 2743 O O . GLU A 1 345 ? 9.445 -8.742 2.477 1 97.94 345 GLU A O 1
ATOM 2748 N N . VAL A 1 346 ? 10.242 -10.461 3.75 1 96.88 346 VAL A N 1
ATOM 2749 C CA . VAL A 1 346 ? 9.703 -9.875 4.973 1 96.88 346 VAL A CA 1
ATOM 2750 C C . VAL A 1 346 ? 10.828 -9.594 5.961 1 96.88 346 VAL A C 1
ATOM 2752 O O . VAL A 1 346 ? 11.844 -10.305 5.973 1 96.88 346 VAL A O 1
ATOM 2755 N N . VAL A 1 347 ? 10.578 -8.523 6.684 1 95.56 347 VAL A N 1
ATOM 2756 C CA . VAL A 1 347 ? 11.484 -8.141 7.766 1 95.56 347 VAL A CA 1
ATOM 2757 C C . VAL A 1 347 ? 10.695 -8 9.07 1 95.56 347 VAL A C 1
ATOM 2759 O O . VAL A 1 347 ? 9.648 -7.355 9.102 1 95.56 347 VAL A O 1
ATOM 2762 N N . ASN A 1 348 ? 11.172 -8.703 10.016 1 92.69 348 ASN A N 1
ATOM 2763 C CA . ASN A 1 348 ? 10.664 -8.461 11.359 1 92.69 348 ASN A CA 1
ATOM 2764 C C . ASN A 1 348 ? 11.359 -7.266 12.008 1 92.69 348 ASN A C 1
ATOM 2766 O O . ASN A 1 348 ? 12.578 -7.293 12.227 1 92.69 348 ASN A O 1
ATOM 2770 N N . PRO A 1 349 ? 10.625 -6.281 12.336 1 90.12 349 PRO A N 1
ATOM 2771 C CA . PRO A 1 349 ? 11.258 -5.07 12.859 1 90.12 349 PRO A CA 1
ATOM 2772 C C . PRO A 1 349 ? 12.039 -5.32 14.148 1 90.12 349 PRO A C 1
ATOM 2774 O O . PRO A 1 349 ? 13 -4.602 14.445 1 90.12 349 PRO A O 1
ATOM 2777 N N . ASP A 1 350 ? 11.672 -6.312 14.914 1 89.19 350 ASP A N 1
ATOM 2778 C CA . ASP A 1 350 ? 12.305 -6.586 16.203 1 89.19 350 ASP A CA 1
ATOM 2779 C C . ASP A 1 350 ? 13.609 -7.355 16.031 1 89.19 350 ASP A C 1
ATOM 2781 O O . ASP A 1 350 ? 14.594 -7.09 16.719 1 89.19 350 ASP A O 1
ATOM 2785 N N . THR A 1 351 ? 13.609 -8.289 15.086 1 89.75 351 THR A N 1
ATOM 2786 C CA . THR A 1 351 ? 14.758 -9.172 14.953 1 89.75 351 THR A CA 1
ATOM 2787 C C . THR A 1 351 ? 15.625 -8.75 13.766 1 89.75 351 THR A C 1
ATOM 2789 O O . THR A 1 351 ? 16.797 -9.156 13.672 1 89.75 351 THR A O 1
ATOM 2792 N N . ASP A 1 352 ? 15.055 -7.973 12.805 1 87.62 352 ASP A N 1
ATOM 2793 C CA . ASP A 1 352 ? 15.719 -7.52 11.578 1 87.62 352 ASP A CA 1
ATOM 2794 C C . ASP A 1 352 ? 16.078 -8.703 10.688 1 87.62 352 ASP A C 1
ATOM 2796 O O . ASP A 1 352 ? 17.016 -8.609 9.883 1 87.62 352 ASP A O 1
ATOM 2800 N N . VAL A 1 353 ? 15.445 -9.773 10.891 1 90.38 353 VAL A N 1
ATOM 2801 C CA . VAL A 1 353 ? 15.656 -10.945 10.047 1 90.38 353 VAL A CA 1
ATOM 2802 C C . VAL A 1 353 ? 14.875 -10.789 8.742 1 90.38 353 VAL A C 1
ATOM 2804 O O . VAL A 1 353 ? 13.688 -10.461 8.75 1 90.38 353 VAL A O 1
ATOM 2807 N N . ARG A 1 354 ? 15.594 -11.016 7.707 1 92.06 354 ARG A N 1
ATOM 2808 C CA . ARG A 1 354 ? 15 -10.938 6.375 1 92.06 354 ARG A CA 1
ATOM 2809 C C . ARG A 1 354 ? 14.82 -12.328 5.773 1 92.06 354 ARG A C 1
ATOM 2811 O O . ARG A 1 354 ? 15.734 -13.156 5.828 1 92.06 354 ARG A O 1
ATOM 2818 N N . GLN A 1 355 ? 13.625 -12.594 5.238 1 95.56 355 GLN A N 1
ATOM 2819 C CA . GLN A 1 355 ? 13.336 -13.898 4.652 1 95.56 355 GLN A CA 1
ATOM 2820 C C . GLN A 1 355 ? 12.523 -13.75 3.369 1 95.56 355 GLN A C 1
ATOM 2822 O O . GLN A 1 355 ? 11.594 -12.938 3.303 1 95.56 355 GLN A O 1
ATOM 2827 N N . THR A 1 356 ? 12.922 -14.562 2.373 1 95.69 356 THR A N 1
ATOM 2828 C CA . THR A 1 356 ? 12.133 -14.617 1.146 1 95.69 356 THR A CA 1
ATOM 2829 C C . THR A 1 356 ? 10.836 -15.383 1.371 1 95.69 356 THR A C 1
ATOM 2831 O O . THR A 1 356 ? 10.836 -16.469 1.947 1 95.69 356 THR A O 1
ATOM 2834 N N . THR A 1 357 ? 9.758 -14.797 0.903 1 96.06 357 THR A N 1
ATOM 2835 C CA . THR A 1 357 ? 8.469 -15.461 1.104 1 96.06 357 THR A CA 1
ATOM 2836 C C . THR A 1 357 ? 7.906 -15.953 -0.223 1 96.06 357 THR A C 1
ATOM 2838 O O . THR A 1 357 ? 7.32 -17.047 -0.288 1 96.06 357 THR A O 1
ATOM 2841 N N . ASN A 1 358 ? 8.094 -15.156 -1.282 1 96.44 358 ASN A N 1
ATOM 2842 C CA . ASN A 1 358 ? 7.496 -15.5 -2.566 1 96.44 358 ASN A CA 1
ATOM 2843 C C . ASN A 1 358 ? 8.281 -14.898 -3.73 1 96.44 358 ASN A C 1
ATOM 2845 O O . ASN A 1 358 ? 8.938 -13.875 -3.576 1 96.44 358 ASN A O 1
ATOM 2849 N N . ASP A 1 359 ? 8.188 -15.602 -4.82 1 96.25 359 ASP A N 1
ATOM 2850 C CA . ASP A 1 359 ? 8.469 -15.039 -6.137 1 96.25 359 ASP A CA 1
ATOM 2851 C C . ASP A 1 359 ? 7.23 -15.094 -7.031 1 96.25 359 ASP A C 1
ATOM 2853 O O . ASP A 1 359 ? 6.512 -16.094 -7.043 1 96.25 359 ASP A O 1
ATOM 2857 N N . PHE A 1 360 ? 7.016 -14.016 -7.656 1 97.94 360 PHE A N 1
ATOM 2858 C CA . PHE A 1 360 ? 5.859 -13.906 -8.531 1 97.94 360 PHE A CA 1
ATOM 2859 C C . PHE A 1 360 ? 6.297 -13.695 -9.977 1 97.94 360 PHE A C 1
ATOM 2861 O O . PHE A 1 360 ? 7.238 -12.945 -10.242 1 97.94 360 PHE A O 1
ATOM 2868 N N . HIS A 1 361 ? 5.617 -14.367 -10.914 1 97.94 361 HIS A N 1
ATOM 2869 C CA . HIS A 1 361 ? 5.859 -14.219 -12.344 1 97.94 361 HIS A CA 1
ATOM 2870 C C . HIS A 1 361 ? 4.582 -13.836 -13.078 1 97.94 361 HIS A C 1
ATOM 2872 O O . HIS A 1 361 ? 3.602 -14.586 -13.055 1 97.94 361 HIS A O 1
ATOM 2878 N N . PHE A 1 362 ? 4.621 -12.703 -13.719 1 98.31 362 PHE A N 1
ATOM 2879 C CA . PHE A 1 362 ? 3.467 -12.188 -14.445 1 98.31 362 PHE A CA 1
ATOM 2880 C C . PHE A 1 362 ? 3.812 -11.953 -15.914 1 98.31 362 PHE A C 1
ATOM 2882 O O . PHE A 1 362 ? 4.812 -11.305 -16.234 1 98.31 362 PHE A O 1
ATOM 2889 N N . THR A 1 363 ? 3.035 -12.461 -16.812 1 97.75 363 THR A N 1
ATOM 2890 C CA . THR A 1 363 ? 3.189 -12.195 -18.234 1 97.75 363 THR A CA 1
ATOM 2891 C C . THR A 1 363 ? 2.113 -11.234 -18.719 1 97.75 363 THR A C 1
ATOM 2893 O O . THR A 1 363 ? 0.92 -11.531 -18.641 1 97.75 363 THR A O 1
ATOM 2896 N N . PHE A 1 364 ? 2.545 -10.141 -19.234 1 96.25 364 PHE A N 1
ATOM 2897 C CA . PHE A 1 364 ? 1.631 -9.133 -19.766 1 96.25 364 PHE A CA 1
ATOM 2898 C C . PHE A 1 364 ? 1.62 -9.148 -21.281 1 96.25 364 PHE A C 1
ATOM 2900 O O . PHE A 1 364 ? 2.662 -9.328 -21.906 1 96.25 364 PHE A O 1
ATOM 2907 N N . ASP A 1 365 ? 0.458 -9.031 -21.812 1 93.06 365 ASP A N 1
ATOM 2908 C CA . ASP A 1 365 ? 0.295 -8.633 -23.203 1 93.06 365 ASP A CA 1
ATOM 2909 C C . ASP A 1 365 ? 0.11 -7.125 -23.328 1 93.06 365 ASP A C 1
ATOM 2911 O O . ASP A 1 365 ? -0.961 -6.598 -23.031 1 93.06 365 ASP A O 1
ATOM 2915 N N . THR A 1 366 ? 1.088 -6.422 -23.812 1 91.19 366 THR A N 1
ATOM 2916 C CA . THR A 1 366 ? 1.049 -4.965 -23.828 1 91.19 366 THR A CA 1
ATOM 2917 C C . THR A 1 366 ? 0.353 -4.453 -25.078 1 91.19 366 THR A C 1
ATOM 2919 O O . THR A 1 366 ? -0.023 -3.281 -25.156 1 91.19 366 THR A O 1
ATOM 2922 N N . GLY A 1 367 ? 0.281 -5.266 -26.078 1 88.88 367 GLY A N 1
ATOM 2923 C CA . GLY A 1 367 ? -0.281 -4.859 -27.359 1 88.88 367 GLY A CA 1
ATOM 2924 C C . GLY A 1 367 ? 0.666 -4.012 -28.188 1 88.88 367 GLY A C 1
ATOM 2925 O O . GLY A 1 367 ? 0.328 -3.598 -29.297 1 88.88 367 GLY A O 1
ATOM 2926 N N . LEU A 1 368 ? 1.796 -3.756 -27.672 1 91.5 368 LEU A N 1
ATOM 2927 C CA . LEU A 1 368 ? 2.785 -2.949 -28.375 1 91.5 368 LEU A CA 1
ATOM 2928 C C . LEU A 1 368 ? 3.766 -3.834 -29.141 1 91.5 368 LEU A C 1
ATOM 2930 O O . LEU A 1 368 ? 4.422 -4.691 -28.547 1 91.5 368 LEU A O 1
ATOM 2934 N N . PRO A 1 369 ? 3.883 -3.68 -30.453 1 87.38 369 PRO A N 1
ATOM 2935 C CA . PRO A 1 369 ? 4.719 -4.574 -31.266 1 87.38 369 PRO A CA 1
ATOM 2936 C C . PRO A 1 369 ? 6.211 -4.32 -31.062 1 87.38 369 PRO A C 1
ATOM 2938 O O . PRO A 1 369 ? 7.027 -5.219 -31.281 1 87.38 369 PRO A O 1
ATOM 2941 N N . ASP A 1 370 ? 6.645 -3.162 -30.688 1 87 370 ASP A N 1
ATOM 2942 C CA . ASP A 1 370 ? 8.062 -2.824 -30.641 1 87 370 ASP A CA 1
ATOM 2943 C C . ASP A 1 370 ? 8.5 -2.498 -29.203 1 87 370 ASP A C 1
ATOM 2945 O O . ASP A 1 370 ? 9.109 -1.457 -28.969 1 87 370 ASP A O 1
ATOM 2949 N N . LEU A 1 371 ? 8.312 -3.578 -28.344 1 93.38 371 LEU A N 1
ATOM 2950 C CA . LEU A 1 371 ? 8.758 -3.344 -26.969 1 93.38 371 LEU A CA 1
ATOM 2951 C C . LEU A 1 371 ? 10.281 -3.346 -26.891 1 93.38 371 LEU A C 1
ATOM 2953 O O . LEU A 1 371 ? 10.938 -4.18 -27.516 1 93.38 371 LEU A O 1
ATOM 2957 N N . PRO A 1 372 ? 10.82 -2.391 -26.203 1 96.19 372 PRO A N 1
ATOM 2958 C CA . PRO A 1 372 ? 12.266 -2.477 -25.984 1 96.19 372 PRO A CA 1
ATOM 2959 C C . PRO A 1 372 ? 12.688 -3.795 -25.328 1 96.19 372 PRO A C 1
ATOM 2961 O O . PRO A 1 372 ? 11.984 -4.312 -24.453 1 96.19 372 PRO A O 1
ATOM 2964 N N . GLN A 1 373 ? 13.789 -4.277 -25.766 1 96.56 373 GLN A N 1
ATOM 2965 C CA . GLN A 1 373 ? 14.312 -5.5 -25.172 1 96.56 373 GLN A CA 1
ATOM 2966 C C . GLN A 1 373 ? 15.039 -5.211 -23.859 1 96.56 373 GLN A C 1
ATOM 2968 O O . GLN A 1 373 ? 15.781 -4.234 -23.766 1 96.56 373 GLN A O 1
ATOM 2973 N N . VAL A 1 374 ? 14.789 -5.996 -22.922 1 97.69 374 VAL A N 1
ATOM 2974 C CA . VAL A 1 374 ? 15.5 -5.852 -21.656 1 97.69 374 VAL A CA 1
ATOM 2975 C C . VAL A 1 374 ? 16.797 -6.66 -21.688 1 97.69 374 VAL A C 1
ATOM 2977 O O . VAL A 1 374 ? 16.797 -7.812 -22.125 1 97.69 374 VAL A O 1
ATOM 2980 N N . LEU A 1 375 ? 17.906 -6.055 -21.234 1 97.75 375 LEU A N 1
ATOM 2981 C CA . LEU A 1 375 ? 19.203 -6.699 -21.312 1 97.75 375 LEU A CA 1
ATOM 2982 C C . LEU A 1 375 ? 19.828 -6.812 -19.922 1 97.75 375 LEU A C 1
ATOM 2984 O O . LEU A 1 375 ? 19.844 -5.84 -19.156 1 97.75 375 LEU A O 1
ATOM 2988 N N . PRO A 1 376 ? 20.312 -8 -19.594 1 97.44 376 PRO A N 1
ATOM 2989 C CA . PRO A 1 376 ? 21.047 -8.148 -18.344 1 97.44 376 PRO A CA 1
ATOM 2990 C C . PRO A 1 376 ? 22.484 -7.648 -18.438 1 97.44 376 PRO A C 1
ATOM 2992 O O . PRO A 1 376 ? 23.109 -7.73 -19.5 1 97.44 376 PRO A O 1
ATOM 2995 N N . LYS A 1 377 ? 23.031 -7.172 -17.344 1 94.69 377 LYS A N 1
ATOM 2996 C CA . LYS A 1 377 ? 24.422 -6.738 -17.266 1 94.69 377 LYS A CA 1
ATOM 2997 C C . LYS A 1 377 ? 25.281 -7.777 -16.562 1 94.69 377 LYS A C 1
ATOM 2999 O O . LYS A 1 377 ? 26.438 -7.992 -16.953 1 94.69 377 LYS A O 1
ATOM 3004 N N . THR A 1 378 ? 24.703 -8.352 -15.57 1 95.56 378 THR A N 1
ATOM 3005 C CA . THR A 1 378 ? 25.453 -9.258 -14.719 1 95.56 378 THR A CA 1
ATOM 3006 C C . THR A 1 378 ? 25.016 -10.703 -14.938 1 95.56 378 THR A C 1
ATOM 3008 O O . THR A 1 378 ? 24 -10.953 -15.578 1 95.56 378 THR A O 1
ATOM 3011 N N . TYR A 1 379 ? 25.781 -11.617 -14.406 1 95.38 379 TYR A N 1
ATOM 3012 C CA . TYR A 1 379 ? 25.406 -13.023 -14.469 1 95.38 379 TYR A CA 1
ATOM 3013 C C . TYR A 1 379 ? 24.094 -13.273 -13.727 1 95.38 379 TYR A C 1
ATOM 3015 O O . TYR A 1 379 ? 23.234 -14.016 -14.203 1 95.38 379 TYR A O 1
ATOM 3023 N N . ALA A 1 380 ? 23.938 -12.648 -12.594 1 96.38 380 ALA A N 1
ATOM 3024 C CA . ALA A 1 380 ? 22.703 -12.773 -11.828 1 96.38 380 ALA A CA 1
ATOM 3025 C C . ALA A 1 380 ? 21.5 -12.312 -12.648 1 96.38 380 ALA A C 1
ATOM 3027 O O . ALA A 1 380 ? 20.453 -12.977 -12.656 1 96.38 380 ALA A O 1
ATOM 3028 N N . GLU A 1 381 ? 21.656 -11.258 -13.32 1 97.62 381 GLU A N 1
ATOM 3029 C CA . GLU A 1 381 ? 20.578 -10.75 -14.172 1 97.62 381 GLU A CA 1
ATOM 3030 C C . GLU A 1 381 ? 20.344 -11.688 -15.352 1 97.62 381 GLU A C 1
ATOM 3032 O O . GLU A 1 381 ? 19.203 -11.828 -15.812 1 97.62 381 GLU A O 1
ATOM 3037 N N . SER A 1 382 ? 21.422 -12.227 -15.836 1 97.88 382 SER A N 1
ATOM 3038 C CA . SER A 1 382 ? 21.266 -13.18 -16.938 1 97.88 382 SER A CA 1
ATOM 3039 C C . SER A 1 382 ? 20.438 -14.391 -16.5 1 97.88 382 SER A C 1
ATOM 3041 O O . SER A 1 382 ? 19.625 -14.898 -17.281 1 97.88 382 SER A O 1
ATOM 3043 N N . MET A 1 383 ? 20.672 -14.836 -15.281 1 97.69 383 MET A N 1
ATOM 3044 C CA . MET A 1 383 ? 19.859 -15.922 -14.742 1 97.69 383 MET A CA 1
ATOM 3045 C C . MET A 1 383 ? 18.391 -15.516 -14.633 1 97.69 383 MET A C 1
ATOM 3047 O O . MET A 1 383 ? 17.5 -16.281 -14.984 1 97.69 383 MET A O 1
ATOM 3051 N N . LEU A 1 384 ? 18.203 -14.297 -14.188 1 97.94 384 LEU A N 1
ATOM 3052 C CA . LEU A 1 384 ? 16.828 -13.781 -14.078 1 97.94 384 LEU A CA 1
ATOM 3053 C C . LEU A 1 384 ? 16.188 -13.664 -15.453 1 97.94 384 LEU A C 1
ATOM 3055 O O . LEU A 1 384 ? 14.992 -13.945 -15.609 1 97.94 384 LEU A O 1
ATOM 3059 N N . TYR A 1 385 ? 16.938 -13.25 -16.422 1 98.56 385 TYR A N 1
ATOM 3060 C CA . TYR A 1 385 ? 16.484 -13.188 -17.812 1 98.56 385 TYR A CA 1
ATOM 3061 C C . TYR A 1 385 ? 16 -14.547 -18.297 1 98.56 385 TYR A C 1
ATOM 3063 O O . TYR A 1 385 ? 14.922 -14.656 -18.875 1 98.56 385 TYR A O 1
ATOM 3071 N N . LEU A 1 386 ? 16.797 -15.531 -18.016 1 98.19 386 LEU A N 1
ATOM 3072 C CA . LEU A 1 386 ? 16.469 -16.875 -18.438 1 98.19 386 LEU A CA 1
ATOM 3073 C C . LEU A 1 386 ? 15.227 -17.391 -17.703 1 98.19 386 LEU A C 1
ATOM 3075 O O . LEU A 1 386 ? 14.398 -18.094 -18.281 1 98.19 386 LEU A O 1
ATOM 3079 N N . VAL A 1 387 ? 15.094 -17.109 -16.422 1 96.88 387 VAL A N 1
ATOM 3080 C CA . VAL A 1 387 ? 13.898 -17.469 -15.664 1 96.88 387 VAL A CA 1
ATOM 3081 C C . VAL A 1 387 ? 12.672 -16.844 -16.312 1 96.88 387 VAL A C 1
ATOM 3083 O O . VAL A 1 387 ? 11.656 -17.516 -16.516 1 96.88 387 VAL A O 1
ATOM 3086 N N . GLY A 1 388 ? 12.836 -15.594 -16.656 1 97.56 388 GLY A N 1
ATOM 3087 C CA . GLY A 1 388 ? 11.742 -14.922 -17.344 1 97.56 388 GLY A CA 1
ATOM 3088 C C . GLY A 1 388 ? 11.383 -15.57 -18.672 1 97.56 388 GLY A C 1
ATOM 3089 O O . GLY A 1 388 ? 10.203 -15.758 -18.969 1 97.56 388 GLY A O 1
ATOM 3090 N N . LYS A 1 389 ? 12.391 -15.883 -19.406 1 97.44 389 LYS A N 1
ATOM 3091 C CA . LYS A 1 389 ? 12.18 -16.531 -20.703 1 97.44 389 LYS A CA 1
ATOM 3092 C C . LYS A 1 389 ? 11.477 -17.875 -20.531 1 97.44 389 LYS A C 1
ATOM 3094 O O . LYS A 1 389 ? 10.539 -18.188 -21.281 1 97.44 389 LYS A O 1
ATOM 3099 N N . ARG A 1 390 ? 11.953 -18.672 -19.562 1 96.19 390 ARG A N 1
ATOM 3100 C CA . ARG A 1 390 ? 11.352 -19.984 -19.297 1 96.19 390 ARG A CA 1
ATOM 3101 C C . ARG A 1 390 ? 9.875 -19.844 -18.953 1 96.19 390 ARG A C 1
ATOM 3103 O O . ARG A 1 390 ? 9.047 -20.625 -19.438 1 96.19 390 ARG A O 1
ATOM 3110 N N . HIS A 1 391 ? 9.5 -18.875 -18.188 1 94.56 391 HIS A N 1
ATOM 3111 C CA . HIS A 1 391 ? 8.117 -18.688 -17.75 1 94.56 391 HIS A CA 1
ATOM 3112 C C . HIS A 1 391 ? 7.242 -18.188 -18.906 1 94.56 391 HIS A C 1
ATOM 3114 O O . HIS A 1 391 ? 6.113 -18.656 -19.078 1 94.56 391 HIS A O 1
ATOM 3120 N N . MET A 1 392 ? 7.762 -17.297 -19.656 1 94.38 392 MET A N 1
ATOM 3121 C CA . MET A 1 392 ? 6.961 -16.719 -20.734 1 94.38 392 MET A CA 1
ATOM 3122 C C . MET A 1 392 ? 6.742 -17.719 -21.859 1 94.38 392 MET A C 1
ATOM 3124 O O . MET A 1 392 ? 5.676 -17.75 -22.469 1 94.38 392 MET A O 1
ATOM 3128 N N . GLU A 1 393 ? 7.73 -18.562 -22.109 1 91.31 393 GLU A N 1
ATOM 3129 C CA . GLU A 1 393 ? 7.668 -19.438 -23.281 1 91.31 393 GLU A CA 1
ATOM 3130 C C . GLU A 1 393 ? 7.207 -20.828 -22.891 1 91.31 393 GLU A C 1
ATOM 3132 O O . GLU A 1 393 ? 7.23 -21.75 -23.719 1 91.31 393 GLU A O 1
ATOM 3137 N N . SER A 1 394 ? 6.828 -21 -21.609 1 83.69 394 SER A N 1
ATOM 3138 C CA . SER A 1 394 ? 6.293 -22.281 -21.156 1 83.69 394 SER A CA 1
ATOM 3139 C C . SER A 1 394 ? 4.844 -22.469 -21.594 1 83.69 394 SER A C 1
ATOM 3141 O O . SER A 1 394 ? 4.125 -21.484 -21.797 1 83.69 394 SER A O 1
ATOM 3143 N N . ILE B 1 1 ? -8.727 -17.359 3.789 1 30.39 1 ILE B N 1
ATOM 3144 C CA . ILE B 1 1 ? -9.953 -16.609 3.51 1 30.39 1 ILE B CA 1
ATOM 3145 C C . ILE B 1 1 ? -9.93 -15.281 4.266 1 30.39 1 ILE B C 1
ATOM 3147 O O . ILE B 1 1 ? -9.68 -15.258 5.473 1 30.39 1 ILE B O 1
ATOM 3151 N N . PRO B 1 2 ? -10.039 -14.305 3.543 1 36.22 2 PRO B N 1
ATOM 3152 C CA . PRO B 1 2 ? -9.914 -13.023 4.238 1 36.22 2 PRO B CA 1
ATOM 3153 C C . PRO B 1 2 ? -11.086 -12.75 5.188 1 36.22 2 PRO B C 1
ATOM 3155 O O . PRO B 1 2 ? -12.203 -13.211 4.941 1 36.22 2 PRO B O 1
ATOM 3158 N N . LEU B 1 3 ? -10.891 -12.148 6.332 1 37.22 3 LEU B N 1
ATOM 3159 C CA . LEU B 1 3 ? -11.922 -11.648 7.23 1 37.22 3 LEU B CA 1
ATOM 3160 C C . LEU B 1 3 ? -12.609 -10.43 6.633 1 37.22 3 LEU B C 1
ATOM 3162 O O . LEU B 1 3 ? -11.992 -9.656 5.895 1 37.22 3 LEU B O 1
ATOM 3166 N N . THR B 1 4 ? -13.953 -10.438 6.617 1 32.59 4 THR B N 1
ATOM 3167 C CA . THR B 1 4 ? -14.82 -9.414 6.051 1 32.59 4 THR B CA 1
ATOM 3168 C C . THR B 1 4 ? -14.508 -8.047 6.66 1 32.59 4 THR B C 1
ATOM 3170 O O . THR B 1 4 ? -14.492 -7.898 7.883 1 32.59 4 THR B O 1
ATOM 3173 N N . PRO B 1 5 ? -14.203 -7.176 5.859 1 35.78 5 PRO B N 1
ATOM 3174 C CA . PRO B 1 5 ? -13.938 -5.867 6.457 1 35.78 5 PRO B CA 1
ATOM 3175 C C . PRO B 1 5 ? -15.219 -5.145 6.891 1 35.78 5 PRO B C 1
ATOM 3177 O O . PRO B 1 5 ? -16.281 -5.371 6.316 1 35.78 5 PRO B O 1
ATOM 3180 N N . SER B 1 6 ? -15.273 -4.59 8.031 1 34.72 6 SER B N 1
ATOM 3181 C CA . SER B 1 6 ? -16.375 -3.916 8.727 1 34.72 6 SER B CA 1
ATOM 3182 C C . SER B 1 6 ? -16.75 -2.625 8.008 1 34.72 6 SER B C 1
ATOM 3184 O O . SER B 1 6 ? -15.922 -1.986 7.367 1 34.72 6 SER B O 1
ATOM 3186 N N . PRO B 1 7 ? -18.078 -2.344 7.961 1 33.47 7 PRO B N 1
ATOM 3187 C CA . PRO B 1 7 ? -18.703 -1.17 7.34 1 33.47 7 PRO B CA 1
ATOM 3188 C C . PRO B 1 7 ? -18.141 0.145 7.883 1 33.47 7 PRO B C 1
ATOM 3190 O O . PRO B 1 7 ? -17.656 0.193 9.016 1 33.47 7 PRO B O 1
ATOM 3193 N N . PRO B 1 8 ? -18.047 1.062 7.027 1 36.91 8 PRO B N 1
ATOM 3194 C CA . PRO B 1 8 ? -17.562 2.379 7.453 1 36.91 8 PRO B CA 1
ATOM 3195 C C . PRO B 1 8 ? -18.469 3.035 8.484 1 36.91 8 PRO B C 1
ATOM 3197 O O . PRO B 1 8 ? -19.688 2.793 8.484 1 36.91 8 PRO B O 1
ATOM 3200 N N . LEU B 1 9 ? -17.922 3.432 9.453 1 33.19 9 LEU B N 1
ATOM 3201 C CA . LEU B 1 9 ? -18.516 3.949 10.68 1 33.19 9 LEU B CA 1
ATOM 3202 C C . LEU B 1 9 ? -19.359 5.188 10.398 1 33.19 9 LEU B C 1
ATOM 3204 O O . LEU B 1 9 ? -20.062 5.672 11.281 1 33.19 9 LEU B O 1
ATOM 3208 N N . PHE B 1 10 ? -18.969 6.035 9.523 1 34 10 PHE B N 1
ATOM 3209 C CA . PHE B 1 10 ? -19.703 7.293 9.609 1 34 10 PHE B CA 1
ATOM 3210 C C . PHE B 1 10 ? -21 7.223 8.812 1 34 10 PHE B C 1
ATOM 3212 O O . PHE B 1 10 ? -20.984 7.09 7.586 1 34 10 PHE B O 1
ATOM 3219 N N . ASN B 1 11 ? -22.031 6.582 9.359 1 30.83 11 ASN B N 1
ATOM 3220 C CA . ASN B 1 11 ? -23.359 6.488 8.758 1 30.83 11 ASN B CA 1
ATOM 3221 C C . ASN B 1 11 ? -23.969 7.867 8.5 1 30.83 11 ASN B C 1
ATOM 3223 O O . ASN B 1 11 ? -25.172 8.047 8.602 1 30.83 11 ASN B O 1
ATOM 3227 N N . HIS B 1 12 ? -23.391 8.867 8.719 1 28.11 12 HIS B N 1
ATOM 3228 C CA . HIS B 1 12 ? -24.312 9.953 8.375 1 28.11 12 HIS B CA 1
ATOM 3229 C C . HIS B 1 12 ? -24.594 9.984 6.883 1 28.11 12 HIS B C 1
ATOM 3231 O O . HIS B 1 12 ? -23.672 9.836 6.066 1 28.11 12 HIS B O 1
ATOM 3237 N N . PRO B 1 13 ? -25.875 9.781 6.543 1 28.34 13 PRO B N 1
ATOM 3238 C CA . PRO B 1 13 ? -26.312 9.844 5.145 1 28.34 13 PRO B CA 1
ATOM 3239 C C . PRO B 1 13 ? -25.766 11.062 4.41 1 28.34 13 PRO B C 1
ATOM 3241 O O . PRO B 1 13 ? -26.078 12.203 4.766 1 28.34 13 PRO B O 1
ATOM 3244 N N . ILE B 1 14 ? -24.641 11.203 4.121 1 32.44 14 ILE B N 1
ATOM 3245 C CA . ILE B 1 14 ? -24.516 12.188 3.045 1 32.44 14 ILE B CA 1
ATOM 3246 C C . ILE B 1 14 ? -25.453 11.812 1.9 1 32.44 14 ILE B C 1
ATOM 3248 O O . ILE B 1 14 ? -25.531 10.641 1.515 1 32.44 14 ILE B O 1
ATOM 3252 N N . PRO B 1 15 ? -26.469 12.578 1.561 1 30.27 15 PRO B N 1
ATOM 3253 C CA . PRO B 1 15 ? -27.422 12.188 0.53 1 30.27 15 PRO B CA 1
ATOM 3254 C C . PRO B 1 15 ? -26.766 11.484 -0.657 1 30.27 15 PRO B C 1
ATOM 3256 O O . PRO B 1 15 ? -25.656 11.859 -1.06 1 30.27 15 PRO B O 1
ATOM 3259 N N . PRO B 1 16 ? -27.125 10.203 -0.858 1 29.75 16 PRO B N 1
ATOM 3260 C CA . PRO B 1 16 ? -26.547 9.453 -1.971 1 29.75 16 PRO B CA 1
ATOM 3261 C C . PRO B 1 16 ? -26.516 10.25 -3.273 1 29.75 16 PRO B C 1
ATOM 3263 O O . PRO B 1 16 ? -27.375 11.109 -3.488 1 29.75 16 PRO B O 1
ATOM 3266 N N . PRO B 1 17 ? -25.422 10.445 -3.871 1 28.58 17 PRO B N 1
ATOM 3267 C CA . PRO B 1 17 ? -25.688 11.031 -5.188 1 28.58 17 PRO B CA 1
ATOM 3268 C C . PRO B 1 17 ? -26.75 10.281 -5.969 1 28.58 17 PRO B C 1
ATOM 3270 O O . PRO B 1 17 ? -26.953 9.078 -5.754 1 28.58 17 PRO B O 1
ATOM 3273 N N . SER B 1 18 ? -27.859 10.859 -6.418 1 25.95 18 SER B N 1
ATOM 3274 C CA . SER B 1 18 ? -28.891 10.219 -7.215 1 25.95 18 SER B CA 1
ATOM 3275 C C . SER B 1 18 ? -28.281 9.266 -8.242 1 25.95 18 SER B C 1
ATOM 3277 O O . SER B 1 18 ? -27.344 9.625 -8.953 1 25.95 18 SER B O 1
ATOM 3279 N N . ARG B 1 19 ? -28.484 8.031 -8.148 1 27.94 19 ARG B N 1
ATOM 3280 C CA . ARG B 1 19 ? -28.031 6.879 -8.914 1 27.94 19 ARG B CA 1
ATOM 3281 C C . ARG B 1 19 ? -28.281 7.082 -10.406 1 27.94 19 ARG B C 1
ATOM 3283 O O . ARG B 1 19 ? -28.047 6.18 -11.211 1 27.94 19 ARG B O 1
ATOM 3290 N N . SER B 1 20 ? -29.5 7.723 -10.82 1 25.22 20 SER B N 1
ATOM 3291 C CA . SER B 1 20 ? -29.938 7.555 -12.203 1 25.22 20 SER B CA 1
ATOM 3292 C C . SER B 1 20 ? -28.922 8.102 -13.188 1 25.22 20 SER B C 1
ATOM 3294 O O . SER B 1 20 ? -28.344 9.164 -12.961 1 25.22 20 SER B O 1
ATOM 3296 N N . GLY B 1 21 ? -28.188 7.27 -13.867 1 26.66 21 GLY B N 1
ATOM 3297 C CA . GLY B 1 21 ? -27.547 7.578 -15.141 1 26.66 21 GLY B CA 1
ATOM 3298 C C . GLY B 1 21 ? -28.234 8.703 -15.891 1 26.66 21 GLY B C 1
ATOM 3299 O O . GLY B 1 21 ? -28.047 8.852 -17.109 1 26.66 21 GLY B O 1
ATOM 3300 N N . GLU B 1 22 ? -29.531 8.914 -15.523 1 25.02 22 GLU B N 1
ATOM 3301 C CA . GLU B 1 22 ? -30.094 10.023 -16.281 1 25.02 22 GLU B CA 1
ATOM 3302 C C . GLU B 1 22 ? -29.266 11.297 -16.094 1 25.02 22 GLU B C 1
ATOM 3304 O O . GLU B 1 22 ? -28.828 11.594 -14.984 1 25.02 22 GLU B O 1
ATOM 3309 N N . THR B 1 23 ? -28.609 11.719 -17.188 1 26.72 23 THR B N 1
ATOM 3310 C CA . THR B 1 23 ? -28.156 13.102 -17.312 1 26.72 23 THR B CA 1
ATOM 3311 C C . THR B 1 23 ? -29 14.023 -16.438 1 26.72 23 THR B C 1
ATOM 3313 O O . THR B 1 23 ? -30.188 14.227 -16.688 1 26.72 23 THR B O 1
ATOM 3316 N N . VAL B 1 24 ? -28.938 13.805 -15.18 1 30.3 24 VAL B N 1
ATOM 3317 C CA . VAL B 1 24 ? -29.594 14.938 -14.539 1 30.3 24 VAL B CA 1
ATOM 3318 C C . VAL B 1 24 ? -29.344 16.203 -15.352 1 30.3 24 VAL B C 1
ATOM 3320 O O . VAL B 1 24 ? -28.219 16.453 -15.797 1 30.3 24 VAL B O 1
ATOM 3323 N N . ASP B 1 25 ? -30.328 16.547 -16.078 1 29.27 25 ASP B N 1
ATOM 3324 C CA . ASP B 1 25 ? -30.281 17.875 -16.688 1 29.27 25 ASP B CA 1
ATOM 3325 C C . ASP B 1 25 ? -29.547 18.859 -15.789 1 29.27 25 ASP B C 1
ATOM 3327 O O . ASP B 1 25 ? -29.891 19.031 -14.617 1 29.27 25 ASP B O 1
ATOM 3331 N N . PRO B 1 26 ? -28.219 19.047 -15.93 1 33.84 26 PRO B N 1
ATOM 3332 C CA . PRO B 1 26 ? -27.578 20.125 -15.188 1 33.84 26 PRO B CA 1
ATOM 3333 C C . PRO B 1 26 ? -28.578 21.188 -14.734 1 33.84 26 PRO B C 1
ATOM 3335 O O . PRO B 1 26 ? -28.219 22.094 -13.961 1 33.84 26 PRO B O 1
ATOM 3338 N N . ASP B 1 27 ? -29.734 21.234 -15.367 1 32 27 ASP B N 1
ATOM 3339 C CA . ASP B 1 27 ? -30.688 22.344 -15.242 1 32 27 ASP B CA 1
ATOM 3340 C C . ASP B 1 27 ? -31.453 22.25 -13.914 1 32 27 ASP B C 1
ATOM 3342 O O . ASP B 1 27 ? -31.953 23.266 -13.422 1 32 27 ASP B O 1
ATOM 3346 N N . GLN B 1 28 ? -31.922 21.078 -13.398 1 36.28 28 GLN B N 1
ATOM 3347 C CA . GLN B 1 28 ? -33 21.25 -12.406 1 36.28 28 GLN B CA 1
ATOM 3348 C C . GLN B 1 28 ? -32.406 21.453 -11.016 1 36.28 28 GLN B C 1
ATOM 3350 O O . GLN B 1 28 ? -33.125 21.828 -10.086 1 36.28 28 GLN B O 1
ATOM 3355 N N . GLY B 1 29 ? -31.312 20.797 -10.516 1 37.16 29 GLY B N 1
ATOM 3356 C CA . GLY B 1 29 ? -30.938 21.297 -9.203 1 37.16 29 GLY B CA 1
ATOM 3357 C C . GLY B 1 29 ? -30.188 22.609 -9.258 1 37.16 29 GLY B C 1
ATOM 3358 O O . GLY B 1 29 ? -29.109 22.703 -9.859 1 37.16 29 GLY B O 1
ATOM 3359 N N . VAL B 1 30 ? -30.75 23.672 -9.195 1 36.34 30 VAL B N 1
ATOM 3360 C CA . VAL B 1 30 ? -30.234 25.031 -9.164 1 36.34 30 VAL B CA 1
ATOM 3361 C C . VAL B 1 30 ? -29.031 25.109 -8.234 1 36.34 30 VAL B C 1
ATOM 3363 O O . VAL B 1 30 ? -29.156 24.922 -7.027 1 36.34 30 VAL B O 1
ATOM 3366 N N . LEU B 1 31 ? -27.875 24.438 -8.609 1 48.78 31 LEU B N 1
ATOM 3367 C CA . LEU B 1 31 ? -26.719 24.891 -7.848 1 48.78 31 LEU B CA 1
ATOM 3368 C C . LEU B 1 31 ? -26.891 26.344 -7.402 1 48.78 31 LEU B C 1
ATOM 3370 O O . LEU B 1 31 ? -27.125 27.234 -8.227 1 48.78 31 LEU B O 1
ATOM 3374 N N . GLN B 1 32 ? -27.281 26.516 -6.215 1 53.94 32 GLN B N 1
ATOM 3375 C CA . GLN B 1 32 ? -27.344 27.875 -5.695 1 53.94 32 GLN B CA 1
ATOM 3376 C C . GLN B 1 32 ? -26.125 28.688 -6.117 1 53.94 32 GLN B C 1
ATOM 3378 O O . GLN B 1 32 ? -25.016 28.141 -6.223 1 53.94 32 GLN B O 1
ATOM 3383 N N . ALA B 1 33 ? -26.344 29.766 -6.695 1 60.19 33 ALA B N 1
ATOM 3384 C CA . ALA B 1 33 ? -25.312 30.703 -7.109 1 60.19 33 ALA B CA 1
ATOM 3385 C C . ALA B 1 33 ? -24.391 31.078 -5.941 1 60.19 33 ALA B C 1
ATOM 3387 O O . ALA B 1 33 ? -24.875 31.328 -4.832 1 60.19 33 ALA B O 1
ATOM 3388 N N . VAL B 1 34 ? -23.141 30.625 -6.004 1 67.12 34 VAL B N 1
ATOM 3389 C CA . VAL B 1 34 ? -22.109 31.109 -5.09 1 67.12 34 VAL B CA 1
ATOM 3390 C C . VAL B 1 34 ? -21.953 32.625 -5.262 1 67.12 34 VAL B C 1
ATOM 3392 O O . VAL B 1 34 ? -21.719 33.094 -6.375 1 67.12 34 VAL B O 1
ATOM 3395 N N . THR B 1 35 ? -22.312 33.312 -4.184 1 77.94 35 THR B N 1
ATOM 3396 C CA . THR B 1 35 ? -22.109 34.75 -4.234 1 77.94 35 THR B CA 1
ATOM 3397 C C . THR B 1 35 ? -20.625 35.094 -4.168 1 77.94 35 THR B C 1
ATOM 3399 O O . THR B 1 35 ? -19.828 34.312 -3.674 1 77.94 35 THR B O 1
ATOM 3402 N N . ASP B 1 36 ? -20.359 36.219 -4.762 1 82.56 36 ASP B N 1
ATOM 3403 C CA . ASP B 1 36 ? -18.969 36.688 -4.73 1 82.56 36 ASP B CA 1
ATOM 3404 C C . ASP B 1 36 ? -18.734 37.625 -3.541 1 82.56 36 ASP B C 1
ATOM 3406 O O . ASP B 1 36 ? -17.609 38 -3.268 1 82.56 36 ASP B O 1
ATOM 3410 N N . SER B 1 37 ? -19.781 37.906 -2.844 1 89.75 37 SER B N 1
ATOM 3411 C CA . SER B 1 37 ? -19.656 38.812 -1.709 1 89.75 37 SER B CA 1
ATOM 3412 C C . SER B 1 37 ? -19.922 38.094 -0.392 1 89.75 37 SER B C 1
ATOM 3414 O O . SER B 1 37 ? -21.016 37.594 -0.158 1 89.75 37 SER B O 1
ATOM 3416 N N . GLN B 1 38 ? -18.938 38.156 0.48 1 93 38 GLN B N 1
ATOM 3417 C CA . GLN B 1 38 ? -19.047 37.469 1.763 1 93 38 GLN B CA 1
ATOM 3418 C C . GLN B 1 38 ? -20.062 38.125 2.666 1 93 38 GLN B C 1
ATOM 3420 O O . GLN B 1 38 ? -20.703 37.469 3.494 1 93 38 GLN B O 1
ATOM 3425 N N . GLU B 1 39 ? -20.312 39.406 2.395 1 91.31 39 GLU B N 1
ATOM 3426 C CA . GLU B 1 39 ? -21.234 40.188 3.209 1 91.31 39 GLU B CA 1
ATOM 3427 C C . GLU B 1 39 ? -22.672 39.719 3.014 1 91.31 39 GLU B C 1
ATOM 3429 O O . GLU B 1 39 ? -23.516 39.938 3.875 1 91.31 39 GLU B O 1
ATOM 3434 N N . GLU B 1 40 ? -22.875 39.094 1.925 1 88.88 40 GLU B N 1
ATOM 3435 C CA . GLU B 1 40 ? -24.219 38.625 1.597 1 88.88 40 GLU B CA 1
ATOM 3436 C C . GLU B 1 40 ? -24.516 37.281 2.275 1 88.88 40 GLU B C 1
ATOM 3438 O O . GLU B 1 40 ? -25.656 36.844 2.322 1 88.88 40 GLU B O 1
ATOM 3443 N N . LEU B 1 41 ? -23.516 36.75 2.838 1 91.31 41 LEU B N 1
ATOM 3444 C CA . LEU B 1 41 ? -23.688 35.438 3.477 1 91.31 41 LEU B CA 1
ATOM 3445 C C . LEU B 1 41 ? -24.016 35.594 4.953 1 91.31 41 LEU B C 1
ATOM 3447 O O . LEU B 1 41 ? -23.594 36.562 5.59 1 91.31 41 LEU B O 1
ATOM 3451 N N . PRO B 1 42 ? -24.75 34.688 5.449 1 91.31 42 PRO B N 1
ATOM 3452 C CA . PRO B 1 42 ? -25.078 34.812 6.875 1 91.31 42 PRO B CA 1
ATOM 3453 C C . PRO B 1 42 ? -23.875 34.594 7.773 1 91.31 42 PRO B C 1
ATOM 3455 O O . PRO B 1 42 ? -23.031 33.719 7.484 1 91.31 42 PRO B O 1
ATOM 3458 N N . LYS B 1 43 ? -23.859 35.344 8.883 1 94.62 43 LYS B N 1
ATOM 3459 C CA . LYS B 1 43 ? -22.844 35.094 9.906 1 94.62 43 LYS B CA 1
ATOM 3460 C C . LYS B 1 43 ? -23.141 33.844 10.711 1 94.62 43 LYS B C 1
ATOM 3462 O O . LYS B 1 43 ? -24.312 33.562 11.023 1 94.62 43 LYS B O 1
ATOM 3467 N N . ARG B 1 44 ? -22.094 33.125 10.906 1 95.94 44 ARG B N 1
ATOM 3468 C CA . ARG B 1 44 ? -22.234 31.875 11.656 1 95.94 44 ARG B CA 1
ATOM 3469 C C . ARG B 1 44 ? -21.391 31.906 12.93 1 95.94 44 ARG B C 1
ATOM 3471 O O . ARG B 1 44 ? -20.344 32.562 12.969 1 95.94 44 ARG B O 1
ATOM 3478 N N . THR B 1 45 ? -21.859 31.234 13.953 1 96.81 45 THR B N 1
ATOM 3479 C CA . THR B 1 45 ? -21.094 31.094 15.188 1 96.81 45 THR B CA 1
ATOM 3480 C C . THR B 1 45 ? -20.344 29.781 15.219 1 96.81 45 THR B C 1
ATOM 3482 O O . THR B 1 45 ? -20.656 28.859 14.453 1 96.81 45 THR B O 1
ATOM 3485 N N . PRO B 1 46 ? -19.312 29.688 16.078 1 97.81 46 PRO B N 1
ATOM 3486 C CA . PRO B 1 46 ? -18.609 28.406 16.188 1 97.81 46 PRO B CA 1
ATOM 3487 C C . PRO B 1 46 ? -19.547 27.266 16.547 1 97.81 46 PRO B C 1
ATOM 3489 O O . PRO B 1 46 ? -19.328 26.125 16.109 1 97.81 46 PRO B O 1
ATOM 3492 N N . GLN B 1 47 ? -20.578 27.547 17.219 1 96.44 47 GLN B N 1
ATOM 3493 C CA . GLN B 1 47 ? -21.531 26.516 17.625 1 96.44 47 GLN B CA 1
ATOM 3494 C C . GLN B 1 47 ? -22.266 25.969 16.406 1 96.44 47 GLN B C 1
ATOM 3496 O O . GLN B 1 47 ? -22.672 24.797 16.406 1 96.44 47 GLN B O 1
ATOM 3501 N N . ASP B 1 48 ? -22.406 26.734 15.445 1 95.44 48 ASP B N 1
ATOM 3502 C CA . ASP B 1 48 ? -23.141 26.328 14.25 1 95.44 48 ASP B CA 1
ATOM 3503 C C . ASP B 1 48 ? -22.406 25.219 13.516 1 95.44 48 ASP B C 1
ATOM 3505 O O . ASP B 1 48 ? -23.031 24.391 12.836 1 95.44 48 ASP B O 1
ATOM 3509 N N . SER B 1 49 ? -21.125 25.188 13.641 1 97.19 49 SER B N 1
ATOM 3510 C CA . SER B 1 49 ? -20.344 24.172 12.93 1 97.19 49 SER B CA 1
ATOM 3511 C C . SER B 1 49 ? -19.906 23.047 13.859 1 97.19 49 SER B C 1
ATOM 3513 O O . SER B 1 49 ? -19.25 22.094 13.438 1 97.19 49 SER B O 1
ATOM 3515 N N . PHE B 1 50 ? -20.266 23.141 15.133 1 97.88 50 PHE B N 1
ATOM 3516 C CA . PHE B 1 50 ? -19.828 22.141 16.094 1 97.88 50 PHE B CA 1
ATOM 3517 C C . PHE B 1 50 ? -20.328 20.75 15.695 1 97.88 50 PHE B C 1
ATOM 3519 O O . PHE B 1 50 ? -21.484 20.594 15.305 1 97.88 50 PHE B O 1
ATOM 3526 N N . ALA B 1 51 ? -19.422 19.812 15.719 1 97.62 51 ALA B N 1
ATOM 3527 C CA . ALA B 1 51 ? -19.75 18.422 15.383 1 97.62 51 ALA B CA 1
ATOM 3528 C C . ALA B 1 51 ? -19.062 17.453 16.328 1 97.62 51 ALA B C 1
ATOM 3530 O O . ALA B 1 51 ? -18.047 17.781 16.938 1 97.62 51 ALA B O 1
ATOM 3531 N N . GLN B 1 52 ? -19.672 16.312 16.516 1 98 52 GLN B N 1
ATOM 3532 C CA . GLN B 1 52 ? -19.141 15.195 17.297 1 98 52 GLN B CA 1
ATOM 3533 C C . GLN B 1 52 ? -19.234 13.883 16.531 1 98 52 GLN B C 1
ATOM 3535 O O . GLN B 1 52 ? -20.156 13.703 15.711 1 98 52 GLN B O 1
ATOM 3540 N N . ALA B 1 53 ? -18.297 13.086 16.734 1 97 53 ALA B N 1
ATOM 3541 C CA . ALA B 1 53 ? -18.281 11.758 16.125 1 97 53 ALA B CA 1
ATOM 3542 C C . ALA B 1 53 ? -17.672 10.727 17.062 1 97 53 ALA B C 1
ATOM 3544 O O . ALA B 1 53 ? -16.906 11.078 17.969 1 97 53 ALA B O 1
ATOM 3545 N N . VAL B 1 54 ? -18.109 9.492 16.906 1 97.19 54 VAL B N 1
ATOM 3546 C CA . VAL B 1 54 ? -17.562 8.398 17.688 1 97.19 54 VAL B CA 1
ATOM 3547 C C . VAL B 1 54 ? -17 7.316 16.766 1 97.19 54 VAL B C 1
ATOM 3549 O O . VAL B 1 54 ? -17.641 6.922 15.797 1 97.19 54 VAL B O 1
ATOM 3552 N N . ILE B 1 55 ? -15.797 6.98 16.938 1 96.56 55 ILE B N 1
ATOM 3553 C CA . ILE B 1 55 ? -15.227 5.766 16.359 1 96.56 55 ILE B CA 1
ATOM 3554 C C . ILE B 1 55 ? -15.398 4.605 17.344 1 96.56 55 ILE B C 1
ATOM 3556 O O . ILE B 1 55 ? -14.734 4.559 18.375 1 96.56 55 ILE B O 1
ATOM 3560 N N . PRO B 1 56 ? -16.266 3.641 17.031 1 96.44 56 PRO B N 1
ATOM 3561 C CA . PRO B 1 56 ? -16.703 2.654 18.016 1 96.44 56 PRO B CA 1
ATOM 3562 C C . PRO B 1 56 ? -15.773 1.453 18.109 1 96.44 56 PRO B C 1
ATOM 3564 O O . PRO B 1 56 ? -16.203 0.311 17.953 1 96.44 56 PRO B O 1
ATOM 3567 N N . LEU B 1 57 ? -14.586 1.679 18.547 1 95.56 57 LEU B N 1
ATOM 3568 C CA . LEU B 1 57 ? -13.594 0.611 18.641 1 95.56 57 LEU B CA 1
ATOM 3569 C C . LEU B 1 57 ? -13.922 -0.341 19.781 1 95.56 57 LEU B C 1
ATOM 3571 O O . LEU B 1 57 ? -13.633 -1.538 19.703 1 95.56 57 LEU B O 1
ATOM 3575 N N . GLY B 1 58 ? -14.414 0.138 20.859 1 93.62 58 GLY B N 1
ATOM 3576 C CA . GLY B 1 58 ? -14.742 -0.688 22 1 93.62 58 GLY B CA 1
ATOM 3577 C C . GLY B 1 58 ? -15.984 -1.533 21.797 1 93.62 58 GLY B C 1
ATOM 3578 O O . GLY B 1 58 ? -15.969 -2.738 22.062 1 93.62 58 GLY B O 1
ATOM 3579 N N . ARG B 1 59 ? -16.984 -0.998 21.203 1 91.56 59 ARG B N 1
ATOM 3580 C CA . ARG B 1 59 ? -18.297 -1.645 21.141 1 91.56 59 ARG B CA 1
ATOM 3581 C C . ARG B 1 59 ? -18.453 -2.459 19.859 1 91.56 59 ARG B C 1
ATOM 3583 O O . ARG B 1 59 ? -19.281 -3.363 19.781 1 91.56 59 ARG B O 1
ATOM 3590 N N . ASP B 1 60 ? -17.609 -2.146 18.859 1 93 60 ASP B N 1
ATOM 3591 C CA . ASP B 1 60 ? -17.75 -2.816 17.562 1 93 60 ASP B CA 1
ATOM 3592 C C . ASP B 1 60 ? -16.453 -3.498 17.141 1 93 60 ASP B C 1
ATOM 3594 O O . ASP B 1 60 ? -15.594 -2.875 16.516 1 93 60 ASP B O 1
ATOM 3598 N N . PRO B 1 61 ? -16.391 -4.781 17.312 1 89.88 61 PRO B N 1
ATOM 3599 C CA . PRO B 1 61 ? -15.18 -5.516 16.953 1 89.88 61 PRO B CA 1
ATOM 3600 C C . PRO B 1 61 ? -14.859 -5.453 15.469 1 89.88 61 PRO B C 1
ATOM 3602 O O . PRO B 1 61 ? -13.688 -5.477 15.078 1 89.88 61 PRO B O 1
ATOM 3605 N N . SER B 1 62 ? -15.836 -5.34 14.711 1 86.25 62 SER B N 1
ATOM 3606 C CA . SER B 1 62 ? -15.617 -5.266 13.273 1 86.25 62 SER B CA 1
ATOM 3607 C C . SER B 1 62 ? -14.922 -3.965 12.883 1 86.25 62 SER B C 1
ATOM 3609 O O . SER B 1 62 ? -14.008 -3.967 12.055 1 86.25 62 SER B O 1
ATOM 3611 N N . ALA B 1 63 ? -15.336 -2.908 13.477 1 88.88 63 ALA B N 1
ATOM 3612 C CA . ALA B 1 63 ? -14.688 -1.617 13.258 1 88.88 63 ALA B CA 1
ATOM 3613 C C . ALA B 1 63 ? -13.258 -1.621 13.789 1 88.88 63 ALA B C 1
ATOM 3615 O O . ALA B 1 63 ? -12.359 -1.054 13.172 1 88.88 63 ALA B O 1
ATOM 3616 N N . ARG B 1 64 ? -13.039 -2.295 14.844 1 92.81 64 ARG B N 1
ATOM 3617 C CA . ARG B 1 64 ? -11.75 -2.334 15.531 1 92.81 64 ARG B CA 1
ATOM 3618 C C . ARG B 1 64 ? -10.688 -2.998 14.656 1 92.81 64 ARG B C 1
ATOM 3620 O O . ARG B 1 64 ? -9.516 -2.607 14.695 1 92.81 64 ARG B O 1
ATOM 3627 N N . GLU B 1 65 ? -11.102 -3.922 13.875 1 89.44 65 GLU B N 1
ATOM 3628 C CA . GLU B 1 65 ? -10.164 -4.73 13.102 1 89.44 65 GLU B CA 1
ATOM 3629 C C . GLU B 1 65 ? -9.344 -3.865 12.156 1 89.44 65 GLU B C 1
ATOM 3631 O O . GLU B 1 65 ? -8.148 -4.117 11.945 1 89.44 65 GLU B O 1
ATOM 3636 N N . SER B 1 66 ? -9.977 -2.842 11.688 1 91.94 66 SER B N 1
ATOM 3637 C CA . SER B 1 66 ? -9.297 -1.999 10.711 1 91.94 66 SER B CA 1
ATOM 3638 C C . SER B 1 66 ? -8.375 -0.994 11.383 1 91.94 66 SER B C 1
ATOM 3640 O O . SER B 1 66 ? -7.586 -0.32 10.719 1 91.94 66 SER B O 1
ATOM 3642 N N . TYR B 1 67 ? -8.438 -0.974 12.734 1 94.75 67 TYR B N 1
ATOM 3643 C CA . TYR B 1 67 ? -7.652 0.013 13.469 1 94.75 67 TYR B CA 1
ATOM 3644 C C . TYR B 1 67 ? -6.555 -0.661 14.281 1 94.75 67 TYR B C 1
ATOM 3646 O O . TYR B 1 67 ? -5.73 0.015 14.898 1 94.75 67 TYR B O 1
ATOM 3654 N N . LEU B 1 68 ? -6.434 -1.94 14.234 1 93.19 68 LEU B N 1
ATOM 3655 C CA . LEU B 1 68 ? -5.523 -2.682 15.102 1 93.19 68 LEU B CA 1
ATOM 3656 C C . LEU B 1 68 ? -4.145 -2.807 14.461 1 93.19 68 LEU B C 1
ATOM 3658 O O . LEU B 1 68 ? -4.031 -3.059 13.266 1 93.19 68 LEU B O 1
ATOM 3662 N N . THR B 1 69 ? -3.154 -2.584 15.273 1 91.06 69 THR B N 1
ATOM 3663 C CA . THR B 1 69 ? -1.788 -2.926 14.891 1 91.06 69 THR B CA 1
ATOM 3664 C C . THR B 1 69 ? -1.373 -4.258 15.508 1 91.06 69 THR B C 1
ATOM 3666 O O . THR B 1 69 ? -2.09 -4.816 16.344 1 91.06 69 THR B O 1
ATOM 3669 N N . PHE B 1 70 ? -0.263 -4.75 15.055 1 87.44 70 PHE B N 1
ATOM 3670 C CA . PHE B 1 70 ? 0.306 -5.984 15.586 1 87.44 70 PHE B CA 1
ATOM 3671 C C . PHE B 1 70 ? 0.492 -5.887 17.094 1 87.44 70 PHE B C 1
ATOM 3673 O O . PHE B 1 70 ? 0.187 -6.836 17.828 1 87.44 70 PHE B O 1
ATOM 3680 N N . ALA B 1 71 ? 0.954 -4.801 17.594 1 84.38 71 ALA B N 1
ATOM 3681 C CA . ALA B 1 71 ? 1.285 -4.629 19 1 84.38 71 ALA B CA 1
ATOM 3682 C C . ALA B 1 71 ? 0.066 -4.172 19.797 1 84.38 71 ALA B C 1
ATOM 3684 O O . ALA B 1 71 ? 0.205 -3.578 20.875 1 84.38 71 ALA B O 1
ATOM 3685 N N . ARG B 1 72 ? -1.131 -4.348 19.219 1 85.69 72 ARG B N 1
ATOM 3686 C CA . ARG B 1 72 ? -2.381 -4 19.891 1 85.69 72 ARG B CA 1
ATOM 3687 C C . ARG B 1 72 ? -2.469 -2.5 20.141 1 85.69 72 ARG B C 1
ATOM 3689 O O . ARG B 1 72 ? -2.895 -2.07 21.219 1 85.69 72 ARG B O 1
ATOM 3696 N N . GLY B 1 73 ? -1.927 -1.775 19.312 1 90.69 73 GLY B N 1
ATOM 3697 C CA . GLY B 1 73 ? -2.115 -0.335 19.25 1 90.69 73 GLY B CA 1
ATOM 3698 C C . GLY B 1 73 ? -3.102 0.093 18.172 1 90.69 73 GLY B C 1
ATOM 3699 O O . GLY B 1 73 ? -3.795 -0.744 17.594 1 90.69 73 GLY B O 1
ATOM 3700 N N . ILE B 1 74 ? -3.227 1.395 18.031 1 93.5 74 ILE B N 1
ATOM 3701 C CA . ILE B 1 74 ? -4.125 1.936 17.016 1 93.5 74 ILE B CA 1
ATOM 3702 C C . ILE B 1 74 ? -3.328 2.314 15.766 1 93.5 74 ILE B C 1
ATOM 3704 O O . ILE B 1 74 ? -2.246 2.896 15.867 1 93.5 74 ILE B O 1
ATOM 3708 N N . ARG B 1 75 ? -3.824 1.856 14.641 1 94.44 75 ARG B N 1
ATOM 3709 C CA . ARG B 1 75 ? -3.27 2.314 13.375 1 94.44 75 ARG B CA 1
ATOM 3710 C C . ARG B 1 75 ? -3.514 3.807 13.172 1 94.44 75 ARG B C 1
ATOM 3712 O O . ARG B 1 75 ? -4.57 4.207 12.68 1 94.44 75 ARG B O 1
ATOM 3719 N N . PHE B 1 76 ? -2.547 4.613 13.484 1 95.62 76 PHE B N 1
ATOM 3720 C CA . PHE B 1 76 ? -2.672 6.062 13.508 1 95.62 76 PHE B CA 1
ATOM 3721 C C . PHE B 1 76 ? -3.068 6.594 12.141 1 95.62 76 PHE B C 1
ATOM 3723 O O . PHE B 1 76 ? -3.795 7.586 12.039 1 95.62 76 PHE B O 1
ATOM 3730 N N . GLY B 1 77 ? -2.609 5.926 11.047 1 96 77 GLY B N 1
ATOM 3731 C CA . GLY B 1 77 ? -2.99 6.344 9.711 1 96 77 GLY B CA 1
ATOM 3732 C C . GLY B 1 77 ? -4.492 6.398 9.508 1 96 77 GLY B C 1
ATOM 3733 O O . GLY B 1 77 ? -4.996 7.277 8.805 1 96 77 GLY B O 1
ATOM 3734 N N . ARG B 1 78 ? -5.188 5.527 10.102 1 96.62 78 ARG B N 1
ATOM 3735 C CA . ARG B 1 78 ? -6.645 5.512 10 1 96.62 78 ARG B CA 1
ATOM 3736 C C . ARG B 1 78 ? -7.254 6.715 10.703 1 96.62 78 ARG B C 1
ATOM 3738 O O . ARG B 1 78 ? -8.25 7.273 10.242 1 96.62 78 ARG B O 1
ATOM 3745 N N . LEU B 1 79 ? -6.676 7.09 11.781 1 96.44 79 LEU B N 1
ATOM 3746 C CA . LEU B 1 79 ? -7.152 8.273 12.492 1 96.44 79 LEU B CA 1
ATOM 3747 C C . LEU B 1 79 ? -6.961 9.523 11.648 1 96.44 79 LEU B C 1
ATOM 3749 O O . LEU B 1 79 ? -7.793 10.438 11.688 1 96.44 79 LEU B O 1
ATOM 3753 N N . LEU B 1 80 ? -5.855 9.547 10.938 1 97.56 80 LEU B N 1
ATOM 3754 C CA . LEU B 1 80 ? -5.621 10.688 10.062 1 97.56 80 LEU B CA 1
ATOM 3755 C C . LEU B 1 80 ? -6.73 10.812 9.023 1 97.56 80 LEU B C 1
ATOM 3757 O O . LEU B 1 80 ? -7.184 11.922 8.719 1 97.56 80 LEU B O 1
ATOM 3761 N N . GLU B 1 81 ? -7.141 9.68 8.477 1 96.88 81 GLU B N 1
ATOM 3762 C CA . GLU B 1 81 ? -8.266 9.68 7.547 1 96.88 81 GLU B CA 1
ATOM 3763 C C . GLU B 1 81 ? -9.531 10.211 8.211 1 96.88 81 GLU B C 1
ATOM 3765 O O . GLU B 1 81 ? -10.281 10.984 7.613 1 96.88 81 GLU B O 1
ATOM 3770 N N . ASN B 1 82 ? -9.758 9.859 9.414 1 97.19 82 ASN B N 1
ATOM 3771 C CA . ASN B 1 82 ? -10.945 10.289 10.141 1 97.19 82 ASN B CA 1
ATOM 3772 C C . ASN B 1 82 ? -10.93 11.797 10.391 1 97.19 82 ASN B C 1
ATOM 3774 O O . ASN B 1 82 ? -11.953 12.469 10.242 1 97.19 82 ASN B O 1
ATOM 3778 N N . PHE B 1 83 ? -9.766 12.25 10.773 1 97.81 83 PHE B N 1
ATOM 3779 C CA . PHE B 1 83 ? -9.656 13.68 11.016 1 97.81 83 PHE B CA 1
ATOM 3780 C C . PHE B 1 83 ? -9.969 14.469 9.75 1 97.81 83 PHE B C 1
ATOM 3782 O O . PHE B 1 83 ? -10.672 15.484 9.797 1 97.81 83 PHE B O 1
ATOM 3789 N N . ASP B 1 84 ? -9.43 14.016 8.672 1 97.56 84 ASP B N 1
ATOM 3790 C CA . ASP B 1 84 ? -9.633 14.719 7.406 1 97.56 84 ASP B CA 1
ATOM 3791 C C . ASP B 1 84 ? -11.109 14.734 7.02 1 97.56 84 ASP B C 1
ATOM 3793 O O . ASP B 1 84 ? -11.648 15.781 6.652 1 97.56 84 ASP B O 1
ATOM 3797 N N . THR B 1 85 ? -11.773 13.602 7.141 1 96.38 85 THR B N 1
ATOM 3798 C CA . THR B 1 85 ? -13.203 13.492 6.844 1 96.38 85 THR B CA 1
ATOM 3799 C C . THR B 1 85 ? -14.016 14.359 7.793 1 96.38 85 THR B C 1
ATOM 3801 O O . THR B 1 85 ? -14.945 15.055 7.371 1 96.38 85 THR B O 1
ATOM 3804 N N . PHE B 1 86 ? -13.68 14.297 9.039 1 97.62 86 PHE B N 1
ATOM 3805 C CA . PHE B 1 86 ? -14.391 15.039 10.078 1 97.62 86 PHE B CA 1
ATOM 3806 C C . PHE B 1 86 ? -14.258 16.531 9.859 1 97.62 86 PHE B C 1
ATOM 3808 O O . PHE B 1 86 ? -15.234 17.281 10.016 1 97.62 86 PHE B O 1
ATOM 3815 N N . ALA B 1 87 ? -13.094 16.953 9.508 1 97.81 87 ALA B N 1
ATOM 3816 C CA . ALA B 1 87 ? -12.867 18.359 9.219 1 97.81 87 ALA B CA 1
ATOM 3817 C C . ALA B 1 87 ? -13.742 18.828 8.055 1 97.81 87 ALA B C 1
ATOM 3819 O O . ALA B 1 87 ? -14.305 19.922 8.086 1 97.81 87 ALA B O 1
ATOM 3820 N N . GLY B 1 88 ? -13.789 18.016 7.047 1 95.25 88 GLY B N 1
ATOM 3821 C CA . GLY B 1 88 ? -14.664 18.328 5.934 1 95.25 88 GLY B CA 1
ATOM 3822 C C . GLY B 1 88 ? -16.109 18.531 6.352 1 95.25 88 GLY B C 1
ATOM 3823 O O . GLY B 1 88 ? -16.766 19.484 5.93 1 95.25 88 GLY B O 1
ATOM 3824 N N . LEU B 1 89 ? -16.578 17.672 7.18 1 94.69 89 LEU B N 1
ATOM 3825 C CA . LEU B 1 89 ? -17.938 17.75 7.68 1 94.69 89 LEU B CA 1
ATOM 3826 C C . LEU B 1 89 ? -18.172 19.062 8.422 1 94.69 89 LEU B C 1
ATOM 3828 O O . LEU B 1 89 ? -19.219 19.703 8.25 1 94.69 89 LEU B O 1
ATOM 3832 N N . ILE B 1 90 ? -17.281 19.391 9.211 1 97 90 ILE B N 1
ATOM 3833 C CA . ILE B 1 90 ? -17.359 20.609 10 1 97 90 ILE B CA 1
ATOM 3834 C C . ILE B 1 90 ? -17.453 21.812 9.07 1 97 90 ILE B C 1
ATOM 3836 O O . ILE B 1 90 ? -18.266 22.719 9.305 1 97 90 ILE B O 1
ATOM 3840 N N . CYS B 1 91 ? -16.656 21.812 8.023 1 95.31 91 CYS B N 1
ATOM 3841 C CA . CYS B 1 91 ? -16.672 22.922 7.07 1 95.31 91 CYS B CA 1
ATOM 3842 C C . CYS B 1 91 ? -18.016 23 6.344 1 95.31 91 CYS B C 1
ATOM 3844 O O . CYS B 1 91 ? -18.547 24.078 6.117 1 95.31 91 CYS B O 1
ATOM 3846 N N . TYR B 1 92 ? -18.547 21.875 6 1 92.75 92 TYR B N 1
ATOM 3847 C CA . TYR B 1 92 ? -19.859 21.859 5.367 1 92.75 92 TYR B CA 1
ATOM 3848 C C . TYR B 1 92 ? -20.938 22.391 6.309 1 92.75 92 TYR B C 1
ATOM 3850 O O . TYR B 1 92 ? -21.812 23.141 5.895 1 92.75 92 TYR B O 1
ATOM 3858 N N . ARG B 1 93 ? -20.828 22.047 7.551 1 92.88 93 ARG B N 1
ATOM 3859 C CA . ARG B 1 93 ? -21.797 22.516 8.539 1 92.88 93 ARG B CA 1
ATOM 3860 C C . ARG B 1 93 ? -21.734 24.031 8.695 1 92.88 93 ARG B C 1
ATOM 3862 O O . ARG B 1 93 ? -22.766 24.688 8.828 1 92.88 93 ARG B O 1
ATOM 3869 N N . HIS B 1 94 ? -20.594 24.547 8.711 1 95.44 94 HIS B N 1
ATOM 3870 C CA . HIS B 1 94 ? -20.406 25.984 8.844 1 95.44 94 HIS B CA 1
ATOM 3871 C C . HIS B 1 94 ? -21.078 26.734 7.703 1 95.44 94 HIS B C 1
ATOM 3873 O O . HIS B 1 94 ? -21.516 27.875 7.875 1 95.44 94 HIS B O 1
ATOM 3879 N N . ASN B 1 95 ? -21.141 26.109 6.582 1 92.94 95 ASN B N 1
ATOM 3880 C CA . ASN B 1 95 ? -21.578 26.828 5.395 1 92.94 95 ASN B CA 1
ATOM 3881 C C . ASN B 1 95 ? -23 26.422 4.996 1 92.94 95 ASN B C 1
ATOM 3883 O O . ASN B 1 95 ? -23.422 26.688 3.869 1 92.94 95 ASN B O 1
ATOM 3887 N N . LEU B 1 96 ? -23.594 25.766 5.855 1 87.06 96 LEU B N 1
ATOM 3888 C CA . LEU B 1 96 ? -25.016 25.516 5.648 1 87.06 96 LEU B CA 1
ATOM 3889 C C . LEU B 1 96 ? -25.812 26.828 5.625 1 87.06 96 LEU B C 1
ATOM 3891 O O . LEU B 1 96 ? -25.516 27.734 6.395 1 87.06 96 LEU B O 1
ATOM 3895 N N . ARG B 1 97 ? -26.766 26.781 4.621 1 79.62 97 ARG B N 1
ATOM 3896 C CA . ARG B 1 97 ? -27.672 27.922 4.547 1 79.62 97 ARG B CA 1
ATOM 3897 C C . ARG B 1 97 ? -29.078 27.531 5.012 1 79.62 97 ARG B C 1
ATOM 3899 O O . ARG B 1 97 ? -29.828 26.906 4.266 1 79.62 97 ARG B O 1
ATOM 3906 N N . PRO B 1 98 ? -29.359 27.922 6.195 1 71.75 98 PRO B N 1
ATOM 3907 C CA . PRO B 1 98 ? -30.641 27.516 6.762 1 71.75 98 PRO B CA 1
ATOM 3908 C C . PRO B 1 98 ? -31.828 27.875 5.871 1 71.75 98 PRO B C 1
ATOM 3910 O O . PRO B 1 98 ? -32.844 27.172 5.848 1 71.75 98 PRO B O 1
ATOM 3913 N N . GLU B 1 99 ? -31.609 28.891 5.145 1 73.94 99 GLU B N 1
ATOM 3914 C CA . GLU B 1 99 ? -32.688 29.406 4.324 1 73.94 99 GLU B CA 1
ATOM 3915 C C . GLU B 1 99 ? -33 28.453 3.17 1 73.94 99 GLU B C 1
ATOM 3917 O O . GLU B 1 99 ? -34.125 28.469 2.617 1 73.94 99 GLU B O 1
ATOM 3922 N N . LEU B 1 100 ? -32.031 27.625 2.748 1 71.25 100 LEU B N 1
ATOM 3923 C CA . LEU B 1 100 ? -32.188 26.781 1.564 1 71.25 100 LEU B CA 1
ATOM 3924 C C . LEU B 1 100 ? -32.75 25.422 1.939 1 71.25 100 LEU B C 1
ATOM 3926 O O . LEU B 1 100 ? -33.125 24.641 1.064 1 71.25 100 LEU B O 1
ATOM 3930 N N . GLY B 1 101 ? -33.031 25.109 3.105 1 63.59 101 GLY B N 1
ATOM 3931 C CA . GLY B 1 101 ? -33.562 23.844 3.562 1 63.59 101 GLY B CA 1
ATOM 3932 C C . GLY B 1 101 ? -32.5 22.75 3.709 1 63.59 101 GLY B C 1
ATOM 3933 O O . GLY B 1 101 ? -31.359 22.938 3.287 1 63.59 101 GLY B O 1
ATOM 3934 N N . ASP B 1 102 ? -32.875 21.609 4.363 1 60.25 102 ASP B N 1
ATOM 3935 C CA . ASP B 1 102 ? -31.953 20.562 4.797 1 60.25 102 ASP B CA 1
ATOM 3936 C C . ASP B 1 102 ? -31.469 19.719 3.615 1 60.25 102 ASP B C 1
ATOM 3938 O O . ASP B 1 102 ? -30.406 19.109 3.676 1 60.25 102 ASP B O 1
ATOM 3942 N N . ASN B 1 103 ? -32.219 19.781 2.539 1 57.41 103 ASN B N 1
ATOM 3943 C CA . ASN B 1 103 ? -31.953 18.828 1.472 1 57.41 103 ASN B CA 1
ATOM 3944 C C . ASN B 1 103 ? -31.109 19.469 0.366 1 57.41 103 ASN B C 1
ATOM 3946 O O . ASN B 1 103 ? -30.984 18.906 -0.723 1 57.41 103 ASN B O 1
ATOM 3950 N N . GLN B 1 104 ? -30.609 20.609 0.706 1 59.84 104 GLN B N 1
ATOM 3951 C CA . GLN B 1 104 ? -29.922 21.234 -0.429 1 59.84 104 GLN B CA 1
ATOM 3952 C C . GLN B 1 104 ? -28.469 20.781 -0.5 1 59.84 104 GLN B C 1
ATOM 3954 O O . GLN B 1 104 ? -27.781 20.703 0.523 1 59.84 104 GLN B O 1
ATOM 3959 N N . LYS B 1 105 ? -28.062 20.5 -1.724 1 66.88 105 LYS B N 1
ATOM 3960 C CA . LYS B 1 105 ? -26.672 20.203 -2.041 1 66.88 105 LYS B CA 1
ATOM 3961 C C . LYS B 1 105 ? -25.828 21.469 -2.025 1 66.88 105 LYS B C 1
ATOM 3963 O O . LYS B 1 105 ? -26.203 22.484 -2.611 1 66.88 105 LYS B O 1
ATOM 3968 N N . SER B 1 106 ? -24.812 21.406 -1.125 1 75.31 106 SER B N 1
ATOM 3969 C CA . SER B 1 106 ? -23.922 22.562 -1.05 1 75.31 106 SER B CA 1
ATOM 3970 C C . SER B 1 106 ? -23.328 22.875 -2.412 1 75.31 106 SER B C 1
ATOM 3972 O O . SER B 1 106 ? -22.906 21.984 -3.143 1 75.31 106 SER B O 1
ATOM 3974 N N . PRO B 1 107 ? -23.375 24.078 -2.723 1 75.12 107 PRO B N 1
ATOM 3975 C CA . PRO B 1 107 ? -22.75 24.469 -3.99 1 75.12 107 PRO B CA 1
ATOM 3976 C C . PRO B 1 107 ? -21.234 24.484 -3.918 1 75.12 107 PRO B C 1
ATOM 3978 O O . PRO B 1 107 ? -20.562 24.688 -4.934 1 75.12 107 PRO B O 1
ATOM 3981 N N . TYR B 1 108 ? -20.766 24.297 -2.732 1 82.81 108 TYR B N 1
ATOM 3982 C CA . TYR B 1 108 ? -19.344 24.453 -2.521 1 82.81 108 TYR B CA 1
ATOM 3983 C C . TYR B 1 108 ? -18.609 23.125 -2.604 1 82.81 108 TYR B C 1
ATOM 3985 O O . TYR B 1 108 ? -19.219 22.062 -2.363 1 82.81 108 TYR B O 1
ATOM 3993 N N . SER B 1 109 ? -17.391 23.234 -3.041 1 87.31 109 SER B N 1
ATOM 3994 C CA . SER B 1 109 ? -16.422 22.172 -2.812 1 87.31 109 SER B CA 1
ATOM 3995 C C . SER B 1 109 ? -15.375 22.594 -1.789 1 87.31 109 SER B C 1
ATOM 3997 O O . SER B 1 109 ? -14.773 23.672 -1.913 1 87.31 109 SER B O 1
ATOM 3999 N N . PHE B 1 110 ? -15.328 21.844 -0.763 1 92.31 110 PHE B N 1
ATOM 4000 C CA . PHE B 1 110 ? -14.305 22.141 0.239 1 92.31 110 PHE B CA 1
ATOM 4001 C C . PHE B 1 110 ? -13.117 21.203 0.102 1 92.31 110 PHE B C 1
ATOM 4003 O O . PHE B 1 110 ? -13.289 19.984 0.095 1 92.31 110 PHE B O 1
ATOM 4010 N N . VAL B 1 111 ? -11.938 21.766 -0.002 1 93.44 111 VAL B N 1
ATOM 4011 C CA . VAL B 1 111 ? -10.727 20.969 -0.157 1 93.44 111 VAL B CA 1
ATOM 4012 C C . VAL B 1 111 ? -9.75 21.266 0.982 1 93.44 111 VAL B C 1
ATOM 4014 O O . VAL B 1 111 ? -9.68 22.406 1.456 1 93.44 111 VAL B O 1
ATOM 4017 N N . THR B 1 112 ? -9.07 20.266 1.429 1 94.88 112 THR B N 1
ATOM 4018 C CA . THR B 1 112 ? -8.031 20.469 2.43 1 94.88 112 THR B CA 1
ATOM 4019 C C . THR B 1 112 ? -6.836 21.203 1.826 1 94.88 112 THR B C 1
ATOM 4021 O O . THR B 1 112 ? -6.207 20.703 0.885 1 94.88 112 THR B O 1
ATOM 4024 N N . ALA B 1 113 ? -6.57 22.312 2.289 1 95.62 113 ALA B N 1
ATOM 4025 C CA . ALA B 1 113 ? -5.406 23.062 1.82 1 95.62 113 ALA B CA 1
ATOM 4026 C C . ALA B 1 113 ? -4.168 22.734 2.648 1 95.62 113 ALA B C 1
ATOM 4028 O O . ALA B 1 113 ? -3.07 22.594 2.107 1 95.62 113 ALA B O 1
ATOM 4029 N N . LEU B 1 114 ? -4.406 22.578 3.947 1 96.56 114 LEU B N 1
ATOM 4030 C CA . LEU B 1 114 ? -3.293 22.438 4.879 1 96.56 114 LEU B CA 1
ATOM 4031 C C . LEU B 1 114 ? -3.725 21.672 6.125 1 96.56 114 LEU B C 1
ATOM 4033 O O . LEU B 1 114 ? -4.801 21.922 6.668 1 96.56 114 LEU B O 1
ATOM 4037 N N . VAL B 1 115 ? -2.982 20.656 6.449 1 97.31 115 VAL B N 1
ATOM 4038 C CA . VAL B 1 115 ? -2.998 20.156 7.82 1 97.31 115 VAL B CA 1
ATOM 4039 C C . VAL B 1 115 ? -1.935 20.875 8.641 1 97.31 115 VAL B C 1
ATOM 4041 O O . VAL B 1 115 ? -0.751 20.531 8.578 1 97.31 115 VAL B O 1
ATOM 4044 N N . ASP B 1 116 ? -2.402 21.766 9.391 1 95.5 116 ASP B N 1
ATOM 4045 C CA . ASP B 1 116 ? -1.481 22.641 10.109 1 95.5 116 ASP B CA 1
ATOM 4046 C C . ASP B 1 116 ? -0.694 21.859 11.164 1 95.5 116 ASP B C 1
ATOM 4048 O O . ASP B 1 116 ? 0.538 21.922 11.188 1 95.5 116 ASP B O 1
ATOM 4052 N N . ARG B 1 117 ? -1.524 21.219 12.008 1 95.88 117 ARG B N 1
ATOM 4053 C CA . ARG B 1 117 ? -0.833 20.484 13.062 1 95.88 117 ARG B CA 1
ATOM 4054 C C . ARG B 1 117 ? -1.758 19.469 13.719 1 95.88 117 ARG B C 1
ATOM 4056 O O . ARG B 1 117 ? -2.928 19.766 13.969 1 95.88 117 ARG B O 1
ATOM 4063 N N . ILE B 1 118 ? -1.27 18.281 13.867 1 97.44 118 ILE B N 1
ATOM 4064 C CA . ILE B 1 118 ? -1.867 17.25 14.711 1 97.44 118 ILE B CA 1
ATOM 4065 C C . ILE B 1 118 ? -0.905 16.875 15.836 1 97.44 118 ILE B C 1
ATOM 4067 O O . ILE B 1 118 ? 0.213 16.422 15.578 1 97.44 118 ILE B O 1
ATOM 4071 N N . GLU B 1 119 ? -1.365 17.047 17.031 1 96.69 119 GLU B N 1
ATOM 4072 C CA . GLU B 1 119 ? -0.444 16.906 18.141 1 96.69 119 GLU B CA 1
ATOM 4073 C C . GLU B 1 119 ? -1.044 16.016 19.234 1 96.69 119 GLU B C 1
ATOM 4075 O O . GLU B 1 119 ? -2.168 16.25 19.688 1 96.69 119 GLU B O 1
ATOM 4080 N N . LEU B 1 120 ? -0.259 15.062 19.594 1 94.81 120 LEU B N 1
ATOM 4081 C CA . LEU B 1 120 ? -0.622 14.25 20.75 1 94.81 120 LEU B CA 1
ATOM 4082 C C . LEU B 1 120 ? -0.279 14.961 22.047 1 94.81 120 LEU B C 1
ATOM 4084 O O . LEU B 1 120 ? 0.794 15.555 22.172 1 94.81 120 LEU B O 1
ATOM 4088 N N . SER B 1 121 ? -1.22 14.891 22.906 1 93.88 121 SER B N 1
ATOM 4089 C CA . SER B 1 121 ? -0.967 15.477 24.219 1 93.88 121 SER B CA 1
ATOM 4090 C C . SER B 1 121 ? 0.195 14.781 24.922 1 93.88 121 SER B C 1
ATOM 4092 O O . SER B 1 121 ? 0.216 13.555 25.047 1 93.88 121 SER B O 1
ATOM 4094 N N . PRO B 1 122 ? 1.14 15.547 25.406 1 87.44 122 PRO B N 1
ATOM 4095 C CA . PRO B 1 122 ? 2.322 14.953 26.031 1 87.44 122 PRO B CA 1
ATOM 4096 C C . PRO B 1 122 ? 1.982 14.133 27.281 1 87.44 122 PRO B C 1
ATOM 4098 O O . PRO B 1 122 ? 2.705 13.195 27.625 1 87.44 122 PRO B O 1
ATOM 4101 N N . THR B 1 123 ? 0.872 14.469 27.875 1 86.12 123 THR B N 1
ATOM 4102 C CA . THR B 1 123 ? 0.541 13.812 29.141 1 86.12 123 THR B CA 1
ATOM 4103 C C . THR B 1 123 ? -0.521 12.734 28.922 1 86.12 123 THR B C 1
ATOM 4105 O O . THR B 1 123 ? -0.924 12.055 29.875 1 86.12 123 THR B O 1
ATOM 4108 N N . ALA B 1 124 ? -0.908 12.609 27.734 1 85.5 124 ALA B N 1
ATOM 4109 C CA . ALA B 1 124 ? -2.008 11.68 27.484 1 85.5 124 ALA B CA 1
ATOM 4110 C C . ALA B 1 124 ? -1.512 10.234 27.469 1 85.5 124 ALA B C 1
ATOM 4112 O O . ALA B 1 124 ? -0.401 9.969 27 1 85.5 124 ALA B O 1
ATOM 4113 N N . PRO B 1 125 ? -2.359 9.367 28.031 1 86.69 125 PRO B N 1
ATOM 4114 C CA . PRO B 1 125 ? -2.041 7.949 27.875 1 86.69 125 PRO B CA 1
ATOM 4115 C C . PRO B 1 125 ? -2.096 7.492 26.422 1 86.69 125 PRO B C 1
ATOM 4117 O O . PRO B 1 125 ? -2.631 8.203 25.562 1 86.69 125 PRO B O 1
ATOM 4120 N N . VAL B 1 126 ? -1.483 6.359 26.234 1 86 126 VAL B N 1
ATOM 4121 C CA . VAL B 1 126 ? -1.528 5.777 24.891 1 86 126 VAL B CA 1
ATOM 4122 C C . VAL B 1 126 ? -2.955 5.348 24.562 1 86 126 VAL B C 1
ATOM 4124 O O . VAL B 1 126 ? -3.602 4.656 25.359 1 86 126 VAL B O 1
ATOM 4127 N N . PRO B 1 127 ? -3.475 5.789 23.484 1 92.19 127 PRO B N 1
ATOM 4128 C CA . PRO B 1 127 ? -4.832 5.383 23.109 1 92.19 127 PRO B CA 1
ATOM 4129 C C . PRO B 1 127 ? -4.973 3.867 22.969 1 92.19 127 PRO B C 1
ATOM 4131 O O . PRO B 1 127 ? -4.059 3.201 22.484 1 92.19 127 PRO B O 1
ATOM 4134 N N . SER B 1 128 ? -6.113 3.361 23.391 1 93.25 128 SER B N 1
ATOM 4135 C CA . SER B 1 128 ? -6.418 1.935 23.344 1 93.25 128 SER B CA 1
ATOM 4136 C C . SER B 1 128 ? -7.34 1.607 22.172 1 93.25 128 SER B C 1
ATOM 4138 O O . SER B 1 128 ? -8.328 2.305 21.938 1 93.25 128 SER B O 1
ATOM 4140 N N . PRO B 1 129 ? -7.008 0.548 21.5 1 93.94 129 PRO B N 1
ATOM 4141 C CA . PRO B 1 129 ? -7.918 0.144 20.422 1 93.94 129 PRO B CA 1
ATOM 4142 C C . PRO B 1 129 ? -9.18 -0.545 20.938 1 93.94 129 PRO B C 1
ATOM 4144 O O . PRO B 1 129 ? -10.062 -0.9 20.156 1 93.94 129 PRO B O 1
ATOM 4147 N N . PHE B 1 130 ? -9.328 -0.661 22.25 1 95.06 130 PHE B N 1
ATOM 4148 C CA . PHE B 1 130 ? -10.445 -1.402 22.812 1 95.06 130 PHE B CA 1
ATOM 4149 C C . PHE B 1 130 ? -11.422 -0.459 23.5 1 95.06 130 PHE B C 1
ATOM 4151 O O . PHE B 1 130 ? -12.312 -0.903 24.234 1 95.06 130 PHE B O 1
ATOM 4158 N N . LYS B 1 131 ? -11.211 0.793 23.281 1 96.38 131 LYS B N 1
ATOM 4159 C CA . LYS B 1 131 ? -12.125 1.812 23.781 1 96.38 131 LYS B CA 1
ATOM 4160 C C . LYS B 1 131 ? -12.578 2.748 22.672 1 96.38 131 LYS B C 1
ATOM 4162 O O . LYS B 1 131 ? -11.82 3.018 21.734 1 96.38 131 LYS B O 1
ATOM 4167 N N . ASP B 1 132 ? -13.75 3.215 22.812 1 97.12 132 ASP B N 1
ATOM 4168 C CA . ASP B 1 132 ? -14.266 4.145 21.812 1 97.12 132 ASP B CA 1
ATOM 4169 C C . ASP B 1 132 ? -13.469 5.441 21.797 1 97.12 132 ASP B C 1
ATOM 4171 O O . ASP B 1 132 ? -12.938 5.863 22.828 1 97.12 132 ASP B O 1
ATOM 4175 N N . ILE B 1 133 ? -13.398 6.035 20.641 1 97.44 133 ILE B N 1
ATOM 4176 C CA . ILE B 1 133 ? -12.758 7.332 20.453 1 97.44 133 ILE B CA 1
ATOM 4177 C C . ILE B 1 133 ? -13.82 8.398 20.203 1 97.44 133 ILE B C 1
ATOM 4179 O O . ILE B 1 133 ? -14.727 8.195 19.391 1 97.44 133 ILE B O 1
ATOM 4183 N N . PHE B 1 134 ? -13.688 9.484 20.875 1 97.88 134 PHE B N 1
ATOM 4184 C CA . PHE B 1 134 ? -14.617 10.594 20.719 1 97.88 134 PHE B CA 1
ATOM 4185 C C . PHE B 1 134 ? -13.922 11.781 20.047 1 97.88 134 PHE B C 1
ATOM 4187 O O . PHE B 1 134 ? -12.875 12.234 20.516 1 97.88 134 PHE B O 1
ATOM 4194 N N . MET B 1 135 ? -14.492 12.266 18.984 1 98.06 135 MET B N 1
ATOM 4195 C CA . MET B 1 135 ? -13.977 13.43 18.266 1 98.06 135 MET B CA 1
ATOM 4196 C C . MET B 1 135 ? -14.961 14.594 18.328 1 98.06 135 MET B C 1
ATOM 4198 O O . MET B 1 135 ? -16.172 14.383 18.297 1 98.06 135 MET B O 1
ATOM 4202 N N . SER B 1 136 ? -14.477 15.711 18.438 1 98.44 136 SER B N 1
ATOM 4203 C CA . SER B 1 136 ? -15.273 16.938 18.406 1 98.44 136 SER B CA 1
ATOM 4204 C C . SER B 1 136 ? -14.484 18.078 17.797 1 98.44 136 SER B C 1
ATOM 4206 O O . SER B 1 136 ? -13.25 18.047 17.75 1 98.44 136 SER B O 1
ATOM 4208 N N . GLY B 1 137 ? -15.203 19.016 17.234 1 98.31 137 GLY B N 1
ATOM 4209 C CA . GLY B 1 137 ? -14.516 20.156 16.656 1 98.31 137 GLY B CA 1
ATOM 4210 C C . GLY B 1 137 ? -15.461 21.156 16.016 1 98.31 137 GLY B C 1
ATOM 4211 O O . GLY B 1 137 ? -16.672 20.953 16 1 98.31 137 GLY B O 1
ATOM 4212 N N . ASN B 1 138 ? -14.992 22.234 15.625 1 98.25 138 ASN B N 1
ATOM 4213 C CA . ASN B 1 138 ? -15.711 23.297 14.945 1 98.25 138 ASN B CA 1
ATOM 4214 C C . ASN B 1 138 ? -14.766 24.25 14.211 1 98.25 138 ASN B C 1
ATOM 4216 O O . ASN B 1 138 ? -13.547 24.125 14.344 1 98.25 138 ASN B O 1
ATOM 4220 N N . VAL B 1 139 ? -15.352 25.078 13.438 1 98.62 139 VAL B N 1
ATOM 4221 C CA . VAL B 1 139 ? -14.578 26.125 12.789 1 98.62 139 VAL B CA 1
ATOM 4222 C C . VAL B 1 139 ? -14.156 27.172 13.82 1 98.62 139 VAL B C 1
ATOM 4224 O O . VAL B 1 139 ? -14.984 27.656 14.602 1 98.62 139 VAL B O 1
ATOM 4227 N N . THR B 1 140 ? -12.891 27.516 13.797 1 98.31 140 THR B N 1
ATOM 4228 C CA . THR B 1 140 ? -12.383 28.438 14.805 1 98.31 140 THR B CA 1
ATOM 4229 C C . THR B 1 140 ? -11.867 29.719 14.164 1 98.31 140 THR B C 1
ATOM 4231 O O . THR B 1 140 ? -11.609 30.703 14.852 1 98.31 140 THR B O 1
ATOM 4234 N N . TRP B 1 141 ? -11.75 29.75 12.922 1 98.38 141 TRP B N 1
ATOM 4235 C CA . TRP B 1 141 ? -11.328 30.938 12.18 1 98.38 141 TRP B CA 1
ATOM 4236 C C . TRP B 1 141 ? -11.797 30.875 10.734 1 98.38 141 TRP B C 1
ATOM 4238 O O . TRP B 1 141 ? -11.844 29.781 10.141 1 98.38 141 TRP B O 1
ATOM 4248 N N . VAL B 1 142 ? -12.141 32.031 10.18 1 98.06 142 VAL B N 1
ATOM 4249 C CA . VAL B 1 142 ? -12.594 32.094 8.797 1 98.06 142 VAL B CA 1
ATOM 4250 C C . VAL B 1 142 ? -11.938 33.281 8.109 1 98.06 142 VAL B C 1
ATOM 4252 O O . VAL B 1 142 ? -11.891 34.406 8.664 1 98.06 142 VAL B O 1
ATOM 4255 N N . GLY B 1 143 ? -11.359 33.031 6.969 1 96.31 143 GLY B N 1
ATOM 4256 C CA . GLY B 1 143 ? -10.992 34.094 6.062 1 96.31 143 GLY B CA 1
ATOM 4257 C C . GLY B 1 143 ? -12.055 34.406 5.02 1 96.31 143 GLY B C 1
ATOM 4258 O O . GLY B 1 143 ? -13.242 34.438 5.336 1 96.31 143 GLY B O 1
ATOM 4259 N N . ARG B 1 144 ? -11.617 34.719 3.793 1 95.38 144 ARG B N 1
ATOM 4260 C CA . ARG B 1 144 ? -12.57 34.969 2.711 1 95.38 144 ARG B CA 1
ATOM 4261 C C . ARG B 1 144 ? -13.102 33.656 2.145 1 95.38 144 ARG B C 1
ATOM 4263 O O . ARG B 1 144 ? -14.312 33.5 1.985 1 95.38 144 ARG B O 1
ATOM 4270 N N . SER B 1 145 ? -12.125 32.781 1.816 1 96.38 145 SER B N 1
ATOM 4271 C CA . SER B 1 145 ? -12.492 31.484 1.238 1 96.38 145 SER B CA 1
ATOM 4272 C C . SER B 1 145 ? -11.938 30.344 2.064 1 96.38 145 SER B C 1
ATOM 4274 O O . SER B 1 145 ? -12.156 29.172 1.738 1 96.38 145 SER B O 1
ATOM 4276 N N . SER B 1 146 ? -11.188 30.672 3.131 1 96.88 146 SER B N 1
ATOM 4277 C CA . SER B 1 146 ? -10.5 29.656 3.934 1 96.88 146 SER B CA 1
ATOM 4278 C C . SER B 1 146 ? -11.117 29.547 5.32 1 96.88 146 SER B C 1
ATOM 4280 O O . SER B 1 146 ? -11.664 30.516 5.848 1 96.88 146 SER B O 1
ATOM 4282 N N . MET B 1 147 ? -11.07 28.375 5.875 1 97.94 147 MET B N 1
ATOM 4283 C CA . MET B 1 147 ? -11.602 28.078 7.207 1 97.94 147 MET B CA 1
ATOM 4284 C C . MET B 1 147 ? -10.633 27.188 7.984 1 97.94 147 MET B C 1
ATOM 4286 O O . MET B 1 147 ? -10.117 26.203 7.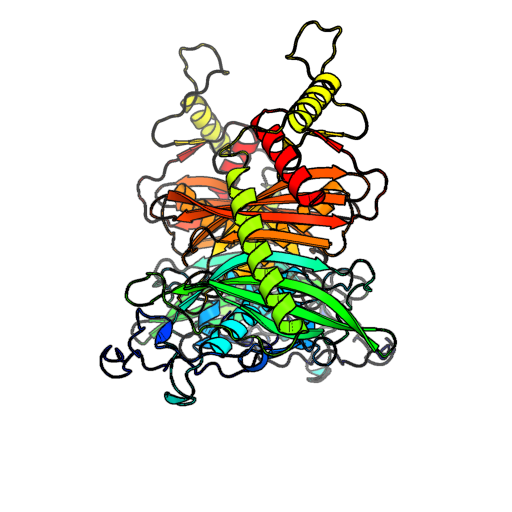453 1 97.94 147 MET B O 1
ATOM 4290 N N . GLU B 1 148 ? -10.375 27.562 9.188 1 98.19 148 GLU B N 1
ATOM 4291 C CA . GLU B 1 148 ? -9.617 26.719 10.094 1 98.19 148 GLU B CA 1
ATOM 4292 C C . GLU B 1 148 ? -10.539 25.922 11.016 1 98.19 148 GLU B C 1
ATOM 4294 O O . GLU B 1 148 ? -11.422 26.5 11.664 1 98.19 148 GLU B O 1
ATOM 4299 N N . CYS B 1 149 ? -10.344 24.656 10.961 1 97.31 149 CYS B N 1
ATOM 4300 C CA . CYS B 1 149 ? -11.062 23.75 11.844 1 97.31 149 CYS B CA 1
ATOM 4301 C C . CYS B 1 149 ? -10.148 23.234 12.953 1 97.31 149 CYS B C 1
ATOM 4303 O O . CYS B 1 149 ? -9.023 22.797 12.688 1 97.31 149 CYS B O 1
ATOM 4305 N N . THR B 1 150 ? -10.656 23.344 14.172 1 98.19 150 THR B N 1
ATOM 4306 C CA . THR B 1 150 ? -9.961 22.734 15.305 1 98.19 150 THR B CA 1
ATOM 4307 C C . THR B 1 150 ? -10.734 21.547 15.844 1 98.19 150 THR B C 1
ATOM 4309 O O . THR B 1 150 ? -11.922 21.656 16.172 1 98.19 150 THR B O 1
ATOM 4312 N N . MET B 1 151 ? -10.031 20.422 15.906 1 98.56 151 MET B N 1
ATOM 4313 C CA . MET B 1 151 ? -10.664 19.188 16.344 1 98.56 151 MET B CA 1
ATOM 4314 C C . MET B 1 151 ? -9.922 18.578 17.531 1 98.56 151 MET B C 1
ATOM 4316 O O . MET B 1 151 ? -8.727 18.812 17.703 1 98.56 151 MET B O 1
ATOM 4320 N N . HIS B 1 152 ? -10.672 17.828 18.281 1 98.06 152 HIS B N 1
ATOM 4321 C CA . HIS B 1 152 ? -10.133 17.141 19.453 1 98.06 152 HIS B CA 1
ATOM 4322 C C . HIS B 1 152 ? -10.539 15.68 19.469 1 98.06 152 HIS B C 1
ATOM 4324 O O . HIS B 1 152 ? -11.648 15.328 19.062 1 98.06 152 HIS B O 1
ATOM 4330 N N . MET B 1 153 ? -9.617 14.906 19.906 1 98 153 MET B N 1
ATOM 4331 C CA . MET B 1 153 ? -9.875 13.492 20.141 1 98 153 MET B CA 1
ATOM 4332 C C . MET B 1 153 ? -9.75 13.164 21.625 1 98 153 MET B C 1
ATOM 4334 O O . MET B 1 153 ? -8.789 13.57 22.281 1 98 153 MET B O 1
ATOM 4338 N N . GLU B 1 154 ? -10.727 12.445 22.125 1 98 154 GLU B N 1
ATOM 4339 C CA . GLU B 1 154 ? -10.742 12.031 23.531 1 98 154 GLU B CA 1
ATOM 4340 C C . GLU B 1 154 ? -11.031 10.539 23.656 1 98 154 GLU B C 1
ATOM 4342 O O . GLU B 1 154 ? -11.633 9.938 22.766 1 98 154 GLU B O 1
ATOM 4347 N N . GLN B 1 155 ? -10.562 10.031 24.734 1 97.31 155 GLN B N 1
ATOM 4348 C CA . GLN B 1 155 ? -10.828 8.633 25.062 1 97.31 155 GLN B CA 1
ATOM 4349 C C . GLN B 1 155 ? -10.906 8.438 26.578 1 97.31 155 GLN B C 1
ATOM 4351 O O . GLN B 1 155 ? -10.297 9.188 27.344 1 97.31 155 GLN B O 1
ATOM 4356 N N . GLU B 1 156 ? -11.68 7.406 26.953 1 96.25 156 GLU B N 1
ATOM 4357 C CA . GLU B 1 156 ? -11.828 7.105 28.375 1 96.25 156 GLU B CA 1
ATOM 4358 C C . GLU B 1 156 ? -10.57 6.453 28.938 1 96.25 156 GLU B C 1
ATOM 4360 O O . GLU B 1 156 ? -10.023 5.527 28.344 1 96.25 156 GLU B O 1
ATOM 4365 N N . HIS B 1 157 ? -10.062 6.953 29.969 1 93.69 157 HIS B N 1
ATOM 4366 C CA . HIS B 1 157 ? -8.961 6.391 30.734 1 93.69 157 HIS B CA 1
ATOM 4367 C C . HIS B 1 157 ? -9.219 6.508 32.25 1 93.69 157 HIS B C 1
ATOM 4369 O O . HIS B 1 157 ? -9.43 7.605 32.75 1 93.69 157 HIS B O 1
ATOM 4375 N N . ASN B 1 158 ? -9.219 5.359 32.906 1 91.94 158 ASN B N 1
ATOM 4376 C CA . ASN B 1 158 ? -9.453 5.297 34.344 1 91.94 158 ASN B CA 1
ATOM 4377 C C . ASN B 1 158 ? -10.758 6 34.719 1 91.94 158 ASN B C 1
ATOM 4379 O O . ASN B 1 158 ? -10.773 6.816 35.625 1 91.94 158 ASN B O 1
ATOM 4383 N N . GLY B 1 159 ? -11.773 5.918 33.906 1 91.38 159 GLY B N 1
ATOM 4384 C CA . GLY B 1 159 ? -13.109 6.367 34.219 1 91.38 159 GLY B CA 1
ATOM 4385 C C . GLY B 1 159 ? -13.383 7.797 33.812 1 91.38 159 GLY B C 1
ATOM 4386 O O . GLY B 1 159 ? -14.492 8.312 34 1 91.38 159 GLY B O 1
ATOM 4387 N N . SER B 1 160 ? -12.43 8.43 33.25 1 93.75 160 SER B N 1
ATOM 4388 C CA . SER B 1 160 ? -12.617 9.805 32.812 1 93.75 160 SER B CA 1
ATOM 4389 C C . SER B 1 160 ? -12.219 9.977 31.344 1 93.75 160 SER B C 1
ATOM 4391 O O . SER B 1 160 ? -11.328 9.281 30.844 1 93.75 160 SER B O 1
ATOM 4393 N N . LEU B 1 161 ? -12.938 10.906 30.719 1 95 161 LEU B N 1
ATOM 4394 C CA . LEU B 1 161 ? -12.57 11.234 29.359 1 95 161 LEU B CA 1
ATOM 4395 C C . LEU B 1 161 ? -11.328 12.125 29.328 1 95 161 LEU B C 1
ATOM 4397 O O . LEU B 1 161 ? -11.305 13.195 29.938 1 95 161 LEU B O 1
ATOM 4401 N N . GLN B 1 162 ? -10.336 11.633 28.609 1 95.94 162 GLN B N 1
ATOM 4402 C CA . GLN B 1 162 ? -9.078 12.359 28.547 1 95.94 162 GLN B CA 1
ATOM 4403 C C . GLN B 1 162 ? -8.812 12.883 27.141 1 95.94 162 GLN B C 1
ATOM 4405 O O . GLN B 1 162 ? -9.07 12.18 26.156 1 95.94 162 GLN B O 1
ATOM 4410 N N . HIS B 1 163 ? -8.352 14.125 27.109 1 96.5 163 HIS B N 1
ATOM 4411 C CA . HIS B 1 163 ? -7.922 14.703 25.844 1 96.5 163 HIS B CA 1
ATOM 4412 C C . HIS B 1 163 ? -6.637 14.055 25.344 1 96.5 163 HIS B C 1
ATOM 4414 O O . HIS B 1 163 ? -5.641 13.992 26.078 1 96.5 163 HIS B O 1
ATOM 4420 N N . MET B 1 164 ? -6.66 13.594 24.078 1 96.5 164 MET B N 1
ATOM 4421 C CA . MET B 1 164 ? -5.516 12.852 23.562 1 96.5 164 MET B CA 1
ATOM 4422 C C . MET B 1 164 ? -4.844 13.617 22.422 1 96.5 164 MET B C 1
ATOM 4424 O O . MET B 1 164 ? -3.613 13.672 22.359 1 96.5 164 MET B O 1
ATOM 4428 N N . ILE B 1 165 ? -5.633 14.141 21.5 1 97.56 165 ILE B N 1
ATOM 4429 C CA . ILE B 1 165 ? -5.078 14.727 20.297 1 97.56 165 ILE B CA 1
ATOM 4430 C C . ILE B 1 165 ? -5.812 16.031 19.953 1 97.56 165 ILE B C 1
ATOM 4432 O O . ILE B 1 165 ? -7.031 16.109 20.125 1 97.56 165 ILE B O 1
ATOM 4436 N N . THR B 1 166 ? -5.113 17.031 19.516 1 97.5 166 THR B N 1
ATOM 4437 C CA . THR B 1 166 ? -5.645 18.234 18.891 1 97.5 166 THR B CA 1
ATOM 4438 C C . THR B 1 166 ? -5.203 18.312 17.422 1 97.5 166 THR B C 1
ATOM 4440 O O . THR B 1 166 ? -4.035 18.078 17.109 1 97.5 166 THR B O 1
ATOM 4443 N N . ALA B 1 167 ? -6.125 18.547 16.562 1 98.25 167 ALA B N 1
ATOM 4444 C CA . ALA B 1 167 ? -5.828 18.656 15.125 1 98.25 167 ALA B CA 1
ATOM 4445 C C . ALA B 1 167 ? -6.371 19.953 14.547 1 98.25 167 ALA B C 1
ATOM 4447 O O . ALA B 1 167 ? -7.516 20.328 14.812 1 98.25 167 ALA B O 1
ATOM 4448 N N . LYS B 1 168 ? -5.59 20.641 13.805 1 97.75 168 LYS B N 1
ATOM 4449 C CA . LYS B 1 168 ? -5.973 21.875 13.133 1 97.75 168 LYS B CA 1
ATOM 4450 C C . LYS B 1 168 ? -5.82 21.75 11.625 1 97.75 168 LYS B C 1
ATOM 4452 O O . LYS B 1 168 ? -4.734 21.438 11.125 1 97.75 168 LYS B O 1
ATOM 4457 N N . TYR B 1 169 ? -6.855 21.953 10.969 1 98.19 169 TYR B N 1
ATOM 4458 C CA . TYR B 1 169 ? -6.91 21.859 9.516 1 98.19 169 TYR B CA 1
ATOM 4459 C C . TYR B 1 169 ? -7.312 23.188 8.891 1 98.19 169 TYR B C 1
ATOM 4461 O O . TYR B 1 169 ? -8.062 23.953 9.484 1 98.19 169 TYR B O 1
ATOM 4469 N N . LEU B 1 170 ? -6.816 23.453 7.754 1 97.69 170 LEU B N 1
ATOM 4470 C CA . LEU B 1 170 ? -7.258 24.578 6.941 1 97.69 170 LEU B CA 1
ATOM 4471 C C . LEU B 1 170 ? -7.918 24.094 5.652 1 97.69 170 LEU B C 1
ATOM 4473 O O . LEU B 1 170 ? -7.293 23.391 4.855 1 97.69 170 LEU B O 1
ATOM 4477 N N . PHE B 1 171 ? -9.164 24.438 5.48 1 97.56 171 PHE B N 1
ATOM 4478 C CA . PHE B 1 171 ? -9.914 24.125 4.273 1 97.56 171 PHE B CA 1
ATOM 4479 C C . PHE B 1 171 ? -10.148 25.375 3.432 1 97.56 171 PHE B C 1
ATOM 4481 O O . PHE B 1 171 ? -10.195 26.484 3.959 1 97.56 171 PHE B O 1
ATOM 4488 N N . VAL B 1 172 ? -10.289 25.141 2.184 1 96.06 172 VAL B N 1
ATOM 4489 C CA . VAL B 1 172 ? -10.633 26.219 1.266 1 96.06 172 VAL B CA 1
ATOM 4490 C C . VAL B 1 172 ? -11.883 25.844 0.476 1 96.06 172 VAL B C 1
ATOM 4492 O O . VAL B 1 172 ? -12.055 24.688 0.089 1 96.06 172 VAL B O 1
ATOM 4495 N N . ALA B 1 173 ? -12.688 26.828 0.301 1 95.31 173 ALA B N 1
ATOM 4496 C CA . ALA B 1 173 ? -13.891 26.656 -0.506 1 95.31 173 ALA B CA 1
ATOM 4497 C C . ALA B 1 173 ? -13.617 26.969 -1.972 1 95.31 173 ALA B C 1
ATOM 4499 O O . ALA B 1 173 ? -12.953 27.969 -2.283 1 95.31 173 ALA B O 1
ATOM 4500 N N . ARG B 1 174 ? -14.164 26.094 -2.777 1 92 174 ARG B N 1
ATOM 4501 C CA . ARG B 1 174 ? -14.055 26.297 -4.219 1 92 174 ARG B CA 1
ATOM 4502 C C . ARG B 1 174 ? -15.422 26.281 -4.883 1 92 174 ARG B C 1
ATOM 4504 O O . ARG B 1 174 ? -16.328 25.562 -4.441 1 92 174 ARG B O 1
ATOM 4511 N N . ASN B 1 175 ? -15.5 27.125 -5.945 1 86.62 175 ASN B N 1
ATOM 4512 C CA . ASN B 1 175 ? -16.656 27.031 -6.832 1 86.62 175 ASN B CA 1
ATOM 4513 C C . ASN B 1 175 ? -16.516 25.875 -7.805 1 86.62 175 ASN B C 1
ATOM 4515 O O . ASN B 1 175 ? -15.625 25.859 -8.656 1 86.62 175 ASN B O 1
ATOM 4519 N N . PRO B 1 176 ? -17.344 24.906 -7.68 1 80.81 176 PRO B N 1
ATOM 4520 C CA . PRO B 1 176 ? -17.188 23.719 -8.523 1 80.81 176 PRO B CA 1
ATOM 4521 C C . PRO B 1 176 ? -17.281 24.031 -10.008 1 80.81 176 PRO B C 1
ATOM 4523 O O . PRO B 1 176 ? -16.688 23.328 -10.836 1 80.81 176 PRO B O 1
ATOM 4526 N N . MET B 1 177 ? -17.922 25.062 -10.336 1 80.75 177 MET B N 1
ATOM 4527 C CA . MET B 1 177 ? -18.125 25.422 -11.734 1 80.75 177 MET B CA 1
ATOM 4528 C C . MET B 1 177 ? -16.906 26.156 -12.281 1 80.75 177 MET B C 1
ATOM 4530 O O . MET B 1 177 ? -16.422 25.859 -13.383 1 80.75 177 MET B O 1
ATOM 4534 N N . THR B 1 178 ? -16.438 27.062 -11.523 1 83.94 178 THR B N 1
ATOM 4535 C CA . THR B 1 178 ? -15.336 27.906 -12.008 1 83.94 178 THR B CA 1
ATOM 4536 C C . THR B 1 178 ? -13.992 27.359 -11.516 1 83.94 178 THR B C 1
ATOM 4538 O O . THR B 1 178 ? -12.938 27.766 -12.016 1 83.94 178 THR B O 1
ATOM 4541 N N . LYS B 1 179 ? -14 26.609 -10.422 1 83.25 179 LYS B N 1
ATOM 4542 C CA . LYS B 1 179 ? -12.805 26.047 -9.781 1 83.25 179 LYS B CA 1
ATOM 4543 C C . LYS B 1 179 ? -12.008 27.141 -9.07 1 83.25 179 LYS B C 1
ATOM 4545 O O . LYS B 1 179 ? -10.867 26.906 -8.656 1 83.25 179 LYS B O 1
ATOM 4550 N N . LYS B 1 180 ? -12.664 28.25 -8.992 1 88.94 180 LYS B N 1
ATOM 4551 C CA . LYS B 1 180 ? -12.023 29.359 -8.281 1 88.94 180 LYS B CA 1
ATOM 4552 C C . LYS B 1 180 ? -12.453 29.391 -6.816 1 88.94 180 LYS B C 1
ATOM 4554 O O . LYS B 1 180 ? -13.367 28.672 -6.422 1 88.94 180 LYS B O 1
ATOM 4559 N N . ALA B 1 181 ? -11.734 30.219 -6.098 1 92.25 181 ALA B N 1
ATOM 4560 C CA . ALA B 1 181 ? -12.055 30.375 -4.684 1 92.25 181 ALA B CA 1
ATOM 4561 C C . ALA B 1 181 ? -13.469 30.938 -4.5 1 92.25 181 ALA B C 1
ATOM 4563 O O . ALA B 1 181 ? -13.898 31.812 -5.25 1 92.25 181 ALA B O 1
ATOM 4564 N N . ALA B 1 182 ? -14.148 30.359 -3.523 1 93.5 182 ALA B N 1
ATOM 4565 C CA . ALA B 1 182 ? -15.5 30.812 -3.184 1 93.5 182 ALA B CA 1
ATOM 4566 C C . ALA B 1 182 ? -15.539 31.391 -1.772 1 93.5 182 ALA B C 1
ATOM 4568 O O . ALA B 1 182 ? -14.828 30.938 -0.882 1 93.5 182 ALA B O 1
ATOM 4569 N N . VAL B 1 183 ? -16.391 32.344 -1.606 1 94.25 183 VAL B N 1
ATOM 4570 C CA . VAL B 1 183 ? -16.5 33 -0.297 1 94.25 183 VAL B CA 1
ATOM 4571 C C . VAL B 1 183 ? -17.312 32.094 0.646 1 94.25 183 VAL B C 1
ATOM 4573 O O . VAL B 1 183 ? -18.234 31.406 0.217 1 94.25 183 VAL B O 1
ATOM 4576 N N . VAL B 1 184 ? -16.906 32.156 1.909 1 95.56 184 VAL B N 1
ATOM 4577 C CA . VAL B 1 184 ? -17.578 31.312 2.896 1 95.56 184 VAL B CA 1
ATOM 4578 C C . VAL B 1 184 ? -18.266 32.188 3.939 1 95.56 184 VAL B C 1
ATOM 4580 O O . VAL B 1 184 ? -18.016 33.406 4.012 1 95.56 184 VAL B O 1
ATOM 4583 N N . ASN B 1 185 ? -19.203 31.547 4.707 1 95 185 ASN B N 1
ATOM 4584 C CA . ASN B 1 185 ? -19.875 32.281 5.766 1 95 185 ASN B CA 1
ATOM 4585 C C . ASN B 1 185 ? -18.875 32.875 6.766 1 95 185 ASN B C 1
ATOM 4587 O O . ASN B 1 185 ? -17.953 32.188 7.207 1 95 185 ASN B O 1
ATOM 4591 N N . PRO B 1 186 ? -19.078 34.125 7.074 1 96.38 186 PRO B N 1
ATOM 4592 C CA . PRO B 1 186 ? -18.219 34.719 8.109 1 96.38 186 PRO B CA 1
ATOM 4593 C C . PRO B 1 186 ? -18.438 34.062 9.477 1 96.38 186 PRO B C 1
ATOM 4595 O O . PRO B 1 186 ? -19.516 33.531 9.75 1 96.38 186 PRO B O 1
ATOM 4598 N N . LEU B 1 187 ? -17.375 34.125 10.25 1 97.69 187 LEU B N 1
ATOM 4599 C CA . LEU B 1 187 ? -17.453 33.594 11.609 1 97.69 187 LEU B CA 1
ATOM 4600 C C . LEU B 1 187 ? -17.625 34.719 12.625 1 97.69 187 LEU B C 1
ATOM 4602 O O . LEU B 1 187 ? -16.891 35.688 12.586 1 97.69 187 LEU B O 1
ATOM 4606 N N . LEU B 1 188 ? -18.625 34.531 13.484 1 96.94 188 LEU B N 1
ATOM 4607 C CA . LEU B 1 188 ? -18.906 35.5 14.531 1 96.94 188 LEU B CA 1
ATOM 4608 C C . LEU B 1 188 ? -18.734 34.875 15.914 1 96.94 188 LEU B C 1
ATOM 4610 O O . LEU B 1 188 ? -19.719 34.406 16.516 1 96.94 188 LEU B O 1
ATOM 4614 N N . PRO B 1 189 ? -17.484 35 16.453 1 97 189 PRO B N 1
ATOM 4615 C CA . PRO B 1 189 ? -17.297 34.5 17.812 1 97 189 PRO B CA 1
ATOM 4616 C C . PRO B 1 189 ? -18.109 35.281 18.844 1 97 189 PRO B C 1
ATOM 4618 O O . PRO B 1 189 ? -18.234 36.5 18.75 1 97 189 PRO B O 1
ATOM 4621 N N . GLN B 1 190 ? -18.625 34.562 19.875 1 95.81 190 GLN B N 1
ATOM 4622 C CA . GLN B 1 190 ? -19.547 35.188 20.812 1 95.81 190 GLN B CA 1
ATOM 4623 C C . GLN B 1 190 ? -18.984 35.188 22.234 1 95.81 190 GLN B C 1
ATOM 4625 O O . GLN B 1 190 ? -19.156 36.188 22.969 1 95.81 190 GLN B O 1
ATOM 4630 N N . THR B 1 191 ? -18.297 34.219 22.594 1 96.81 191 THR B N 1
ATOM 4631 C CA . THR B 1 191 ? -17.75 34.125 23.953 1 96.81 191 THR B CA 1
ATOM 4632 C C . THR B 1 191 ? -16.297 34.562 23.984 1 96.81 191 THR B C 1
ATOM 4634 O O . THR B 1 191 ? -15.625 34.594 22.938 1 96.81 191 THR B O 1
ATOM 4637 N N . PRO B 1 192 ? -15.82 34.938 25.141 1 97 192 PRO B N 1
ATOM 4638 C CA . PRO B 1 192 ? -14.406 35.281 25.25 1 97 192 PRO B CA 1
ATOM 4639 C C . PRO B 1 192 ? -13.477 34.188 24.766 1 97 192 PRO B C 1
ATOM 4641 O O . PRO B 1 192 ? -12.461 34.469 24.125 1 97 192 PRO B O 1
ATOM 4644 N N . GLN B 1 193 ? -13.82 33.031 25.062 1 96.12 193 GLN B N 1
ATOM 4645 C CA . GLN B 1 193 ? -13.008 31.891 24.625 1 96.12 193 GLN B CA 1
ATOM 4646 C C . GLN B 1 193 ? -12.984 31.781 23.109 1 96.12 193 GLN B C 1
ATOM 4648 O O . GLN B 1 193 ? -11.938 31.547 22.5 1 96.12 193 GLN B O 1
ATOM 4653 N N . GLU B 1 194 ? -14.125 31.953 22.516 1 96.44 194 GLU B N 1
ATOM 4654 C CA . GLU B 1 194 ? -14.227 31.906 21.047 1 96.44 194 GLU B CA 1
ATOM 4655 C C . GLU B 1 194 ? -13.445 33.031 20.406 1 96.44 194 GLU B C 1
ATOM 4657 O O . GLU B 1 194 ? -12.82 32.844 19.359 1 96.44 194 GLU B O 1
ATOM 4662 N N . ILE B 1 195 ? -13.516 34.156 21.031 1 97.25 195 ILE B N 1
ATOM 4663 C CA . ILE B 1 195 ? -12.805 35.312 20.516 1 97.25 195 ILE B CA 1
ATOM 4664 C C . ILE B 1 195 ? -11.297 35.094 20.578 1 97.25 195 ILE B C 1
ATOM 4666 O O . ILE B 1 195 ? -10.57 35.406 19.641 1 97.25 195 ILE B O 1
ATOM 4670 N N . GLU B 1 196 ? -10.898 34.562 21.641 1 96.88 196 GLU B N 1
ATOM 4671 C CA . GLU B 1 196 ? -9.484 34.25 21.781 1 96.88 196 GLU B CA 1
ATOM 4672 C C . GLU B 1 196 ? -9.047 33.219 20.734 1 96.88 196 GLU B C 1
ATOM 4674 O O . GLU B 1 196 ? -7.949 33.344 20.172 1 96.88 196 GLU B O 1
ATOM 4679 N N . LEU B 1 197 ? -9.867 32.219 20.5 1 95.62 197 LEU B N 1
ATOM 4680 C CA . LEU B 1 197 ? -9.555 31.219 19.5 1 95.62 197 LEU B CA 1
ATOM 4681 C C . LEU B 1 197 ? -9.484 31.844 18.109 1 95.62 197 LEU B C 1
ATOM 4683 O O . LEU B 1 197 ? -8.641 31.453 17.297 1 95.62 197 LEU B O 1
ATOM 4687 N N . PHE B 1 198 ? -10.328 32.75 17.844 1 97.19 198 PHE B N 1
ATOM 4688 C CA . PHE B 1 198 ? -10.32 33.438 16.562 1 97.19 198 PHE B CA 1
ATOM 4689 C C . PHE B 1 198 ? -9.023 34.219 16.375 1 97.19 198 PHE B C 1
ATOM 4691 O O . PHE B 1 198 ? -8.438 34.219 15.289 1 97.19 198 PHE B O 1
ATOM 4698 N N . LYS B 1 199 ? -8.609 34.875 17.453 1 97 199 LYS B N 1
ATOM 4699 C CA . LYS B 1 199 ? -7.352 35.625 17.422 1 97 199 LYS B CA 1
ATOM 4700 C C . LYS B 1 199 ? -6.168 34.688 17.188 1 97 199 LYS B C 1
ATOM 4702 O O . LYS B 1 199 ? -5.227 35.031 16.469 1 97 199 LYS B O 1
ATOM 4707 N N . LEU B 1 200 ? -6.262 33.594 17.797 1 95.44 200 LEU B N 1
ATOM 4708 C CA . LEU B 1 200 ? -5.219 32.594 17.594 1 95.44 200 LEU B CA 1
ATOM 4709 C C . LEU B 1 200 ? -5.168 32.156 16.125 1 95.44 200 LEU B C 1
ATOM 4711 O O . LEU B 1 200 ? -4.086 31.922 15.586 1 95.44 200 LEU B O 1
ATOM 4715 N N . GLY B 1 201 ? -6.336 32 15.547 1 95.44 201 GLY B N 1
ATOM 4716 C CA . GLY B 1 201 ? -6.387 31.688 14.125 1 95.44 201 GLY B CA 1
ATOM 4717 C C . GLY B 1 201 ? -5.73 32.719 13.25 1 95.44 201 GLY B C 1
ATOM 4718 O O . GLY B 1 201 ? -5.031 32.406 12.289 1 95.44 201 GLY B O 1
ATOM 4719 N N . GLU B 1 202 ? -5.945 33.969 13.617 1 95.75 202 GLU B N 1
ATOM 4720 C CA . GLU B 1 202 ? -5.309 35.062 12.898 1 95.75 202 GLU B CA 1
ATOM 4721 C C . GLU B 1 202 ? -3.789 35.031 13.055 1 95.75 202 GLU B C 1
ATOM 4723 O O . GLU B 1 202 ? -3.055 35.25 12.094 1 95.75 202 GLU B O 1
ATOM 4728 N N . ALA B 1 203 ? -3.422 34.75 14.234 1 96.06 203 ALA B N 1
ATOM 4729 C CA . ALA B 1 203 ? -1.989 34.656 14.508 1 96.06 203 ALA B CA 1
ATOM 4730 C C . ALA B 1 203 ? -1.369 33.5 13.719 1 96.06 203 ALA B C 1
ATOM 4732 O O . ALA B 1 203 ? -0.252 33.625 13.211 1 96.06 203 ALA B O 1
ATOM 4733 N N . ASN B 1 204 ? -2.07 32.406 13.672 1 93.62 204 ASN B N 1
ATOM 4734 C CA . ASN B 1 204 ? -1.603 31.266 12.906 1 93.62 204 ASN B CA 1
ATOM 4735 C C . ASN B 1 204 ? -1.424 31.594 11.43 1 93.62 204 ASN B C 1
ATOM 4737 O O . ASN B 1 204 ? -0.464 31.156 10.797 1 93.62 204 ASN B O 1
ATOM 4741 N N . LYS B 1 205 ? -2.361 32.312 10.891 1 93.81 205 LYS B N 1
ATOM 4742 C CA . LYS B 1 205 ? -2.273 32.75 9.492 1 93.81 205 LYS B CA 1
ATOM 4743 C C . LYS B 1 205 ? -1 33.531 9.242 1 93.81 205 LYS B C 1
ATOM 4745 O O . LYS B 1 205 ? -0.274 33.281 8.281 1 93.81 205 LYS B O 1
ATOM 4750 N N . LYS B 1 206 ? -0.737 34.438 10.133 1 94.88 206 LYS B N 1
ATOM 4751 C CA . LYS B 1 206 ? 0.45 35.281 9.992 1 94.88 206 LYS B CA 1
ATOM 4752 C C . LYS B 1 206 ? 1.726 34.469 10.133 1 94.88 206 LYS B C 1
ATOM 4754 O O . LYS B 1 206 ? 2.697 34.688 9.406 1 94.88 206 LYS B O 1
ATOM 4759 N N . LEU B 1 207 ? 1.676 33.594 11.062 1 92.81 207 LEU B N 1
ATOM 4760 C CA . LEU B 1 207 ? 2.824 32.719 11.273 1 92.81 207 LEU B CA 1
ATOM 4761 C C . LEU B 1 207 ? 3.111 31.875 10.031 1 92.81 207 LEU B C 1
ATOM 4763 O O . LEU B 1 207 ? 4.266 31.75 9.617 1 92.81 207 LEU B O 1
ATOM 4767 N N . ARG B 1 208 ? 2.113 31.375 9.422 1 90.81 208 ARG B N 1
ATOM 4768 C CA . ARG B 1 208 ? 2.268 30.578 8.211 1 90.81 208 ARG B CA 1
ATOM 4769 C C . ARG B 1 208 ? 2.859 31.406 7.074 1 90.81 208 ARG B C 1
ATOM 4771 O O . ARG B 1 208 ? 3.707 30.922 6.324 1 90.81 208 ARG B O 1
ATOM 4778 N N . GLN B 1 209 ? 2.387 32.562 6.984 1 91.25 209 GLN B N 1
ATOM 4779 C CA . GLN B 1 209 ? 2.893 33.469 5.949 1 91.25 209 GLN B CA 1
ATOM 4780 C C . GLN B 1 209 ? 4.371 33.75 6.16 1 91.25 209 GLN B C 1
ATOM 4782 O O . GLN B 1 209 ? 5.156 33.75 5.211 1 91.25 209 GLN B O 1
ATOM 4787 N N . SER B 1 210 ? 4.715 34 7.348 1 92.19 210 SER B N 1
ATOM 4788 C CA . SER B 1 210 ? 6.105 34.281 7.688 1 92.19 210 SER B CA 1
ATOM 4789 C C . SER B 1 210 ? 7 33.094 7.43 1 92.19 210 SER B C 1
ATOM 4791 O O . SER B 1 210 ? 8.102 33.219 6.891 1 92.19 210 SER B O 1
ATOM 4793 N N . GLU B 1 211 ? 6.516 31.906 7.852 1 89.81 211 GLU B N 1
ATOM 4794 C CA . GLU B 1 211 ? 7.27 30.688 7.625 1 89.81 211 GLU B CA 1
ATOM 4795 C C . GLU B 1 211 ? 7.449 30.422 6.133 1 89.81 211 GLU B C 1
ATOM 4797 O O . GLU B 1 211 ? 8.508 29.938 5.707 1 89.81 211 GLU B O 1
ATOM 4802 N N . GLY B 1 212 ? 6.441 30.766 5.395 1 90.12 212 GLY B N 1
ATOM 4803 C CA . GLY B 1 212 ? 6.539 30.625 3.951 1 90.12 212 GLY B CA 1
ATOM 4804 C C . GLY B 1 212 ? 7.621 31.5 3.342 1 90.12 212 GLY B C 1
ATOM 4805 O O . GLY B 1 212 ? 8.32 31.078 2.416 1 90.12 212 GLY B O 1
ATOM 4806 N N . GLN B 1 213 ? 7.816 32.594 3.93 1 91.44 213 GLN B N 1
ATOM 4807 C CA . GLN B 1 213 ? 8.812 33.562 3.432 1 91.44 213 GLN B CA 1
ATOM 4808 C C . GLN B 1 213 ? 10.227 33.094 3.809 1 91.44 213 GLN B C 1
ATOM 4810 O O . GLN B 1 213 ? 11.188 33.406 3.092 1 91.44 213 GLN B O 1
ATOM 4815 N N . LYS B 1 214 ? 10.273 32.344 4.844 1 90.94 214 LYS B N 1
ATOM 4816 C CA . LYS B 1 214 ? 11.57 31.906 5.352 1 90.94 214 LYS B CA 1
ATOM 4817 C C . LYS B 1 214 ? 11.93 30.516 4.844 1 90.94 214 LYS B C 1
ATOM 4819 O O . LYS B 1 214 ? 12.914 29.922 5.285 1 90.94 214 LYS B O 1
ATOM 4824 N N . SER B 1 215 ? 11.117 30.016 3.982 1 92.31 215 SER B N 1
ATOM 4825 C CA . SER B 1 215 ? 11.391 28.703 3.41 1 92.31 215 SER B CA 1
ATOM 4826 C C . SER B 1 215 ? 12.789 28.641 2.814 1 92.31 215 SER B C 1
ATOM 4828 O O . SER B 1 215 ? 13.258 29.609 2.195 1 92.31 215 SER B O 1
ATOM 4830 N N . LEU B 1 216 ? 13.453 27.547 2.922 1 93.81 216 LEU B N 1
ATOM 4831 C CA . LEU B 1 216 ? 14.812 27.375 2.432 1 93.81 216 LEU B CA 1
ATOM 4832 C C . LEU B 1 216 ? 14.836 27.266 0.91 1 93.81 216 LEU B C 1
ATOM 4834 O O . LEU B 1 216 ? 15.898 27.297 0.295 1 93.81 216 LEU B O 1
ATOM 4838 N N . LEU B 1 217 ? 13.688 27.172 0.311 1 90.31 217 LEU B N 1
ATOM 4839 C CA . LEU B 1 217 ? 13.578 27.234 -1.143 1 90.31 217 LEU B CA 1
ATOM 4840 C C . LEU B 1 217 ? 13.633 28.672 -1.628 1 90.31 217 LEU B C 1
ATOM 4842 O O . LEU B 1 217 ? 13.867 28.938 -2.811 1 90.31 217 LEU B O 1
ATOM 4846 N N . LYS B 1 218 ? 13.414 29.609 -0.689 1 91.94 218 LYS B N 1
ATOM 4847 C CA . LYS B 1 218 ? 13.336 31.016 -1.061 1 91.94 218 LYS B CA 1
ATOM 4848 C C . LYS B 1 218 ? 14.469 31.828 -0.416 1 91.94 218 LYS B C 1
ATOM 4850 O O . LYS B 1 218 ? 15 32.75 -1.021 1 91.94 218 LYS B O 1
ATOM 4855 N N . SER B 1 219 ? 14.789 31.469 0.82 1 93.81 219 SER B N 1
ATOM 4856 C CA . SER B 1 219 ? 15.789 32.219 1.576 1 93.81 219 SER B CA 1
ATOM 4857 C C . SER B 1 219 ? 16.875 31.281 2.119 1 93.81 219 SER B C 1
ATOM 4859 O O . SER B 1 219 ? 16.594 30.141 2.461 1 93.81 219 SER B O 1
ATOM 4861 N N . PRO B 1 220 ? 18.047 31.781 2.223 1 94.5 220 PRO B N 1
ATOM 4862 C CA . PRO B 1 220 ? 19.109 30.969 2.799 1 94.5 220 PRO B CA 1
ATOM 4863 C C . PRO B 1 220 ? 18.922 30.719 4.293 1 94.5 220 PRO B C 1
ATOM 4865 O O . PRO B 1 220 ? 18.141 31.422 4.945 1 94.5 220 PRO B O 1
ATOM 4868 N N . PRO B 1 221 ? 19.594 29.734 4.781 1 96.12 221 PRO B N 1
ATOM 4869 C CA . PRO B 1 221 ? 19.531 29.484 6.223 1 96.12 221 PRO B CA 1
ATOM 4870 C C . PRO B 1 221 ? 20.016 30.672 7.047 1 96.12 221 PRO B C 1
ATOM 4872 O O . PRO B 1 221 ? 20.75 31.516 6.535 1 96.12 221 PRO B O 1
ATOM 4875 N N . THR B 1 222 ? 19.578 30.719 8.266 1 96.31 222 THR B N 1
ATOM 4876 C CA . THR B 1 222 ? 20.062 31.75 9.188 1 96.31 222 THR B CA 1
ATOM 4877 C C . THR B 1 222 ? 21.531 31.531 9.508 1 96.31 222 THR B C 1
ATOM 4879 O O . THR B 1 222 ? 22.109 30.484 9.188 1 96.31 222 THR B O 1
ATOM 4882 N N . GLU B 1 223 ? 22.156 32.531 10.141 1 96.62 223 GLU B N 1
ATOM 4883 C CA . GLU B 1 223 ? 23.562 32.438 10.531 1 96.62 223 GLU B CA 1
ATOM 4884 C C . GLU B 1 223 ? 23.781 31.25 11.469 1 96.62 223 GLU B C 1
ATOM 4886 O O . GLU B 1 223 ? 24.719 30.469 11.281 1 96.62 223 GLU B O 1
ATOM 4891 N N . ASP B 1 224 ? 22.969 31.125 12.406 1 97.25 224 ASP B N 1
ATOM 4892 C CA . ASP B 1 224 ? 23.078 30.016 13.352 1 97.25 224 ASP B CA 1
ATOM 4893 C C . ASP B 1 224 ? 22.969 28.672 12.641 1 97.25 224 ASP B C 1
ATOM 4895 O O . ASP B 1 224 ? 23.703 27.734 12.953 1 97.25 224 ASP B O 1
ATOM 4899 N N . GLU B 1 225 ? 22.078 28.531 11.703 1 97.38 225 GLU B N 1
ATOM 4900 C CA . GLU B 1 225 ? 21.875 27.297 10.945 1 97.38 225 GLU B CA 1
ATOM 4901 C C . GLU B 1 225 ? 23.078 26.969 10.078 1 97.38 225 GLU B C 1
ATOM 4903 O O . GLU B 1 225 ? 23.469 25.812 9.945 1 97.38 225 GLU B O 1
ATOM 4908 N N . ARG B 1 226 ? 23.719 27.984 9.547 1 96.75 226 ARG B N 1
ATOM 4909 C CA . ARG B 1 226 ? 24.922 27.797 8.742 1 96.75 226 ARG B CA 1
ATOM 4910 C C . ARG B 1 226 ? 26.062 27.25 9.586 1 96.75 226 ARG B C 1
ATOM 4912 O O . ARG B 1 226 ? 26.828 26.391 9.133 1 96.75 226 ARG B O 1
ATOM 4919 N N . LEU B 1 227 ? 26.141 27.766 10.758 1 97.31 227 LEU B N 1
ATOM 4920 C CA . LEU B 1 227 ? 27.188 27.297 11.664 1 97.31 227 LEU B CA 1
ATOM 4921 C C . LEU B 1 227 ? 26.969 25.828 12.031 1 97.31 227 LEU B C 1
ATOM 4923 O O . LEU B 1 227 ? 27.922 25.062 12.125 1 97.31 227 LEU B O 1
ATOM 4927 N N . ILE B 1 228 ? 25.719 25.484 12.195 1 97.12 228 ILE B N 1
ATOM 4928 C CA . ILE B 1 228 ? 25.375 24.094 12.523 1 97.12 228 ILE B CA 1
ATOM 4929 C C . ILE B 1 228 ? 25.812 23.172 11.391 1 97.12 228 ILE B C 1
ATOM 4931 O O . ILE B 1 228 ? 26.469 22.156 11.625 1 97.12 228 ILE B O 1
ATOM 4935 N N . ILE B 1 229 ? 25.516 23.5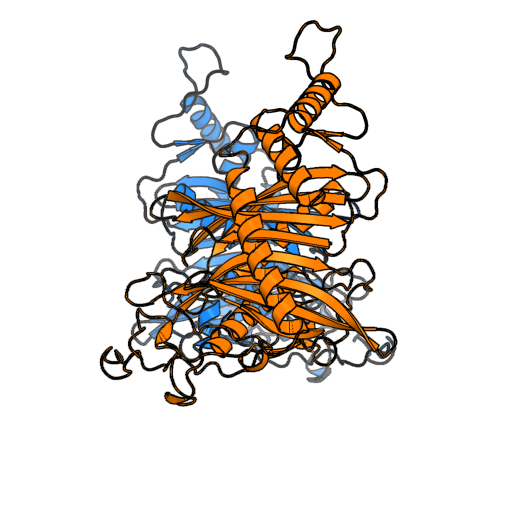31 10.141 1 96.75 229 ILE B N 1
ATOM 4936 C CA . ILE B 1 229 ? 25.844 22.719 8.977 1 96.75 229 ILE B CA 1
ATOM 4937 C C . ILE B 1 229 ? 27.359 22.625 8.828 1 96.75 229 ILE B C 1
ATOM 4939 O O . ILE B 1 229 ? 27.906 21.562 8.516 1 96.75 229 ILE B O 1
ATOM 4943 N N . HIS B 1 230 ? 28.047 23.719 9.078 1 95.5 230 HIS B N 1
ATOM 4944 C CA . HIS B 1 230 ? 29.5 23.734 8.961 1 95.5 230 HIS B CA 1
ATOM 4945 C C . HIS B 1 230 ? 30.141 22.859 10.023 1 95.5 230 HIS B C 1
ATOM 4947 O O . HIS B 1 230 ? 31.125 22.156 9.75 1 95.5 230 HIS B O 1
ATOM 4953 N N . ASP B 1 231 ? 29.625 22.938 11.18 1 96 231 ASP B N 1
ATOM 4954 C CA . ASP B 1 231 ? 30.141 22.109 12.258 1 96 231 ASP B CA 1
ATOM 4955 C C . ASP B 1 231 ? 29.969 20.625 11.93 1 96 231 ASP B C 1
ATOM 4957 O O . ASP B 1 231 ? 30.859 19.812 12.203 1 96 231 ASP B O 1
ATOM 4961 N N . ILE B 1 232 ? 28.797 20.281 11.375 1 95.69 232 ILE B N 1
ATOM 4962 C CA . ILE B 1 232 ? 28.562 18.906 10.961 1 95.69 232 ILE B CA 1
ATOM 4963 C C . ILE B 1 232 ? 29.578 18.5 9.891 1 95.69 232 ILE B C 1
ATOM 4965 O O . ILE B 1 232 ? 30.172 17.422 9.977 1 95.69 232 ILE B O 1
ATOM 4969 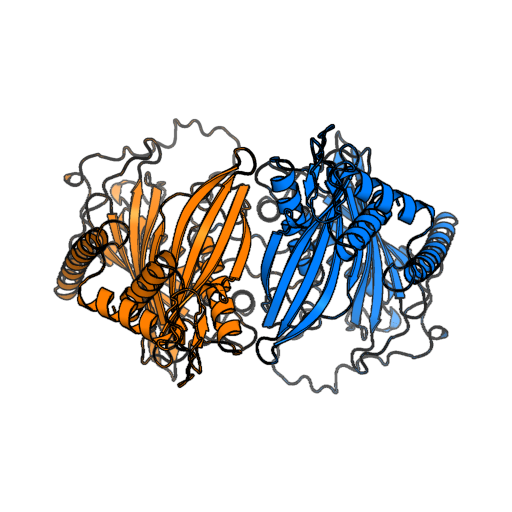N N . PHE B 1 233 ? 29.812 19.359 8.953 1 93.88 233 PHE B N 1
ATOM 4970 C CA . PHE B 1 233 ? 30.781 19.141 7.887 1 93.88 233 PHE B CA 1
ATOM 4971 C C . PHE B 1 233 ? 32.156 18.891 8.469 1 93.88 233 PHE B C 1
ATOM 4973 O O . PHE B 1 233 ? 32.812 17.891 8.133 1 93.88 233 PHE B O 1
ATOM 4980 N N . LEU B 1 234 ? 32.562 19.688 9.406 1 92.25 234 LEU B N 1
ATOM 4981 C CA . LEU B 1 234 ? 33.875 19.562 10.016 1 92.25 234 LEU B CA 1
ATOM 4982 C C . LEU B 1 234 ? 34 18.25 10.773 1 92.25 234 LEU B C 1
ATOM 4984 O O . LEU B 1 234 ? 35.094 17.656 10.812 1 92.25 234 LEU B O 1
ATOM 4988 N N . SER B 1 235 ? 32.938 17.875 11.289 1 93.44 235 SER B N 1
ATOM 4989 C CA . SER B 1 235 ? 32.969 16.656 12.094 1 93.44 235 SER B CA 1
ATOM 4990 C C . SER B 1 235 ? 33.156 15.43 11.211 1 93.44 235 SER B C 1
ATOM 4992 O O . SER B 1 235 ? 33.5 14.352 11.703 1 93.44 235 SER B O 1
ATOM 4994 N N . THR B 1 236 ? 32.938 15.57 9.859 1 94.19 236 THR B N 1
ATOM 4995 C CA . THR B 1 236 ? 32.969 14.414 8.969 1 94.19 236 THR B CA 1
ATOM 4996 C C . THR B 1 236 ? 34.219 14.453 8.102 1 94.19 236 THR B C 1
ATOM 4998 O O . THR B 1 236 ? 34.375 13.672 7.16 1 94.19 236 THR B O 1
ATOM 5001 N N . ILE B 1 237 ? 35.094 15.375 8.391 1 89.19 237 ILE B N 1
ATOM 5002 C CA . ILE B 1 237 ? 36.312 15.469 7.594 1 89.19 237 ILE B CA 1
ATOM 5003 C C . ILE B 1 237 ? 37.531 15.109 8.453 1 89.19 237 ILE B C 1
ATOM 5005 O O . ILE B 1 237 ? 37.562 15.438 9.641 1 89.19 237 ILE B O 1
ATOM 5009 N N . ASP B 1 238 ? 38.344 14.305 7.762 1 84.81 238 ASP B N 1
ATOM 5010 C CA . ASP B 1 238 ? 39.656 14.125 8.367 1 84.81 238 ASP B CA 1
ATOM 5011 C C . ASP B 1 238 ? 40.562 15.344 8.117 1 84.81 238 ASP B C 1
ATOM 5013 O O . ASP B 1 238 ? 41.094 15.516 7.023 1 84.81 238 ASP B O 1
ATOM 5017 N N . LEU B 1 239 ? 40.719 16.062 9.023 1 78.06 239 LEU B N 1
ATOM 5018 C CA . LEU B 1 239 ? 41.438 17.328 8.898 1 78.06 239 LEU B CA 1
ATOM 5019 C C . LEU B 1 239 ? 42.906 17.094 8.562 1 78.06 239 LEU B C 1
ATOM 5021 O O . LEU B 1 239 ? 43.562 17.984 8.031 1 78.06 239 LEU B O 1
ATOM 5025 N N . GLN B 1 240 ? 43.344 15.898 8.781 1 82.56 240 GLN B N 1
ATOM 5026 C CA . GLN B 1 240 ? 44.719 15.594 8.508 1 82.56 240 GLN B CA 1
ATOM 5027 C C . GLN B 1 240 ? 44.938 15.203 7.047 1 82.56 240 GLN B C 1
ATOM 5029 O O . GLN B 1 240 ? 46.062 15.242 6.539 1 82.56 240 GLN B O 1
ATOM 5034 N N . SER B 1 241 ? 43.844 14.812 6.387 1 80.19 241 SER B N 1
ATOM 5035 C CA . SER B 1 241 ? 43.938 14.297 5.027 1 80.19 241 SER B CA 1
ATOM 5036 C C . SER B 1 241 ? 44.156 15.43 4.023 1 80.19 241 SER B C 1
ATOM 5038 O O . SER B 1 241 ? 44.656 15.203 2.922 1 80.19 241 SER B O 1
ATOM 5040 N N . GLY B 1 242 ? 43.969 16.594 4.328 1 75.75 242 GLY B N 1
ATOM 5041 C CA . GLY B 1 242 ? 44.125 17.734 3.451 1 75.75 242 GLY B CA 1
ATOM 5042 C C . GLY B 1 242 ? 43.125 17.766 2.32 1 75.75 242 GLY B C 1
ATOM 5043 O O . GLY B 1 242 ? 43.219 18.562 1.393 1 75.75 242 GLY B O 1
ATOM 5044 N N . THR B 1 243 ? 42.219 16.719 2.283 1 79.06 243 THR B N 1
ATOM 5045 C CA . THR B 1 243 ? 41.219 16.703 1.223 1 79.06 243 THR B CA 1
ATOM 5046 C C . THR B 1 243 ? 39.812 16.656 1.807 1 79.06 243 THR B C 1
ATOM 5048 O O . THR B 1 243 ? 39.594 16.172 2.924 1 79.06 243 THR B O 1
ATOM 5051 N N . PHE B 1 244 ? 38.906 17.328 1.052 1 78.06 244 PHE B N 1
ATOM 5052 C CA . PHE B 1 244 ? 37.5 17.297 1.428 1 78.06 244 PHE B CA 1
ATOM 5053 C C . PHE B 1 244 ? 36.812 16.062 0.877 1 78.06 244 PHE B C 1
ATOM 5055 O O . PHE B 1 244 ? 35.656 15.789 1.188 1 78.06 244 PHE B O 1
ATOM 5062 N N . LYS B 1 245 ? 37.531 15.297 0.161 1 79.81 245 LYS B N 1
ATOM 5063 C CA . LYS B 1 245 ? 36.938 14.172 -0.547 1 79.81 245 LYS B CA 1
ATOM 5064 C C . LYS B 1 245 ? 36.75 12.977 0.382 1 79.81 245 LYS B C 1
ATOM 5066 O O . LYS B 1 245 ? 35.781 12.227 0.236 1 79.81 245 LYS B O 1
ATOM 5071 N N . LEU B 1 246 ? 37.625 12.922 1.276 1 83.19 246 LEU B N 1
ATOM 5072 C CA . LEU B 1 246 ? 37.562 11.805 2.205 1 83.19 246 LEU B CA 1
ATOM 5073 C C . LEU B 1 246 ? 36.688 12.156 3.416 1 83.19 246 LEU B C 1
ATOM 5075 O O . LEU B 1 246 ? 37.031 13.078 4.168 1 83.19 246 LEU B O 1
ATOM 5079 N N . ARG B 1 247 ? 35.562 11.562 3.52 1 88.5 247 ARG B N 1
ATOM 5080 C CA . ARG B 1 247 ? 34.625 11.805 4.633 1 88.5 247 ARG B CA 1
ATOM 5081 C C . ARG B 1 247 ? 34.719 10.688 5.668 1 88.5 247 ARG B C 1
ATOM 5083 O O . ARG B 1 247 ? 34.938 9.523 5.316 1 88.5 247 ARG B O 1
ATOM 5090 N N . VAL B 1 248 ? 34.719 11.078 6.895 1 90.31 248 VAL B N 1
ATOM 5091 C CA . VAL B 1 248 ? 34.719 10.133 8.008 1 90.31 248 VAL B CA 1
ATOM 5092 C C . VAL B 1 248 ? 33.375 10.203 8.742 1 90.31 248 VAL B C 1
ATOM 5094 O O . VAL B 1 248 ? 32.844 11.289 8.984 1 90.31 248 VAL B O 1
ATOM 5097 N N . LYS B 1 249 ? 32.844 9.078 9.023 1 92.56 249 LYS B N 1
ATOM 5098 C CA . LYS B 1 249 ? 31.562 8.984 9.742 1 92.56 249 LYS B CA 1
ATOM 5099 C C . LYS B 1 249 ? 31.812 8.883 11.25 1 92.56 249 LYS B C 1
ATOM 5101 O O . LYS B 1 249 ? 32.375 7.898 11.727 1 92.56 249 LYS B O 1
ATOM 5106 N N . PRO B 1 250 ? 31.375 9.898 11.969 1 94.31 250 PRO B N 1
ATOM 5107 C CA . PRO B 1 250 ? 31.531 9.828 13.422 1 94.31 250 PRO B CA 1
ATOM 5108 C C . PRO B 1 250 ? 30.797 8.648 14.047 1 94.31 250 PRO B C 1
ATOM 5110 O O . PRO B 1 250 ? 29.938 8.039 13.398 1 94.31 250 PRO B O 1
ATOM 5113 N N . LYS B 1 251 ? 31.156 8.336 15.297 1 94.56 251 LYS B N 1
ATOM 5114 C CA . LYS B 1 251 ? 30.5 7.25 16.016 1 94.56 251 LYS B CA 1
ATOM 5115 C C . LYS B 1 251 ? 29.016 7.547 16.219 1 94.56 251 LYS B C 1
ATOM 5117 O O . LYS B 1 251 ? 28.625 8.703 16.406 1 94.56 251 LYS B O 1
ATOM 5122 N N . ASN B 1 252 ? 28.188 6.531 16.109 1 96.31 252 ASN B N 1
ATOM 5123 C CA . ASN B 1 252 ? 26.75 6.574 16.375 1 96.31 252 ASN B CA 1
ATOM 5124 C C . ASN B 1 252 ? 26.031 7.559 15.461 1 96.31 252 ASN B C 1
ATOM 5126 O O . ASN B 1 252 ? 25.266 8.406 15.93 1 96.31 252 ASN B O 1
ATOM 5130 N N . THR B 1 253 ? 26.469 7.547 14.195 1 97.06 253 THR B N 1
ATOM 5131 C CA . THR B 1 253 ? 25.828 8.367 13.18 1 97.06 253 THR B CA 1
ATOM 5132 C C . THR B 1 253 ? 25.406 7.52 11.977 1 97.06 253 THR B C 1
ATOM 5134 O O . THR B 1 253 ? 25.844 6.379 11.836 1 97.06 253 THR B O 1
ATOM 5137 N N . VAL B 1 254 ? 24.453 8.047 11.234 1 97.62 254 VAL B N 1
ATOM 5138 C CA . VAL B 1 254 ? 23.984 7.43 10 1 97.62 254 VAL B CA 1
ATOM 5139 C C . VAL B 1 254 ? 23.906 8.484 8.891 1 97.62 254 VAL B C 1
ATOM 5141 O O . VAL B 1 254 ? 23.422 9.594 9.125 1 97.62 254 VAL B O 1
ATOM 5144 N N . TRP B 1 255 ? 24.5 8.133 7.746 1 97.94 255 TRP B N 1
ATOM 5145 C CA . TRP B 1 255 ? 24.344 9.055 6.625 1 97.94 255 TRP B CA 1
ATOM 5146 C C . TRP B 1 255 ? 22.875 9.148 6.203 1 97.94 255 TRP B C 1
ATOM 5148 O O . TRP B 1 255 ? 22.188 8.125 6.066 1 97.94 255 TRP B O 1
ATOM 5158 N N . MET B 1 256 ? 22.391 10.359 5.953 1 98.25 256 MET B N 1
ATOM 5159 C CA . MET B 1 256 ? 21 10.594 5.617 1 98.25 256 MET B CA 1
ATOM 5160 C C . MET B 1 256 ? 20.594 9.805 4.371 1 98.25 256 MET B C 1
ATOM 5162 O O . MET B 1 256 ? 19.5 9.266 4.301 1 98.25 256 MET B O 1
ATOM 5166 N N . ASP B 1 257 ? 21.453 9.727 3.375 1 97.5 257 ASP B N 1
ATOM 5167 C CA . ASP B 1 257 ? 21.125 9.078 2.109 1 97.5 257 ASP B CA 1
ATOM 5168 C C . ASP B 1 257 ? 21.016 7.566 2.279 1 97.5 257 ASP B C 1
ATOM 5170 O O . ASP B 1 257 ? 20.547 6.867 1.372 1 97.5 257 ASP B O 1
ATOM 5174 N N . GLU B 1 258 ? 21.344 7.055 3.449 1 97.56 258 GLU B N 1
ATOM 5175 C CA . GLU B 1 258 ? 21.188 5.633 3.746 1 97.56 258 GLU B CA 1
ATOM 5176 C C . GLU B 1 258 ? 19.828 5.348 4.367 1 97.56 258 GLU B C 1
ATOM 5178 O O . GLU B 1 258 ? 19.469 4.188 4.582 1 97.56 258 GLU B O 1
ATOM 5183 N N . THR B 1 259 ? 19.047 6.34 4.598 1 98.25 259 THR B N 1
ATOM 5184 C CA . THR B 1 259 ? 17.781 6.16 5.305 1 98.25 259 THR B CA 1
ATOM 5185 C C . THR B 1 259 ? 16.609 6.262 4.34 1 98.25 259 THR B C 1
ATOM 5187 O O . THR B 1 259 ? 15.453 6.32 4.766 1 98.25 259 THR B O 1
ATOM 5190 N N . ILE B 1 260 ? 16.859 6.258 3.064 1 98.06 260 ILE B N 1
ATOM 5191 C CA . ILE B 1 260 ? 15.797 6.434 2.076 1 98.06 260 ILE B CA 1
ATOM 5192 C C . ILE B 1 260 ? 14.953 5.164 1.999 1 98.06 260 ILE B C 1
ATOM 5194 O O . ILE B 1 260 ? 15.484 4.059 1.897 1 98.06 260 ILE B O 1
ATOM 5198 N N . LEU B 1 261 ? 13.742 5.352 2.178 1 97.75 261 LEU B N 1
ATOM 5199 C CA . LEU B 1 261 ? 12.75 4.293 2.008 1 97.75 261 LEU B CA 1
ATOM 5200 C C . LEU B 1 261 ? 11.633 4.738 1.061 1 97.75 261 LEU B C 1
ATOM 5202 O O . LEU B 1 261 ? 11.086 5.832 1.214 1 97.75 261 LEU B O 1
ATOM 5206 N N . LYS B 1 262 ? 11.289 3.883 0.071 1 96.75 262 LYS B N 1
ATOM 5207 C CA . LYS B 1 262 ? 10.328 4.277 -0.954 1 96.75 262 LYS B CA 1
ATOM 5208 C C . LYS B 1 262 ? 9.148 3.312 -0.999 1 96.75 262 LYS B C 1
ATOM 5210 O O . LYS B 1 262 ? 9.258 2.162 -0.575 1 96.75 262 LYS B O 1
ATOM 5215 N N . SER B 1 263 ? 8.047 3.82 -1.414 1 97.25 263 SER B N 1
ATOM 5216 C CA . SER B 1 263 ? 6.836 3.029 -1.637 1 97.25 263 SER B CA 1
ATOM 5217 C C . SER B 1 263 ? 6.035 3.564 -2.816 1 97.25 263 SER B C 1
ATOM 5219 O O . SER B 1 263 ? 6.184 4.727 -3.199 1 97.25 263 SER B O 1
ATOM 5221 N N . LEU B 1 264 ? 5.285 2.654 -3.406 1 96.81 264 LEU B N 1
ATOM 5222 C CA . LEU B 1 264 ? 4.477 2.992 -4.574 1 96.81 264 LEU B CA 1
ATOM 5223 C C . LEU B 1 264 ? 3.039 2.523 -4.395 1 96.81 264 LEU B C 1
ATOM 5225 O O . LEU B 1 264 ? 2.799 1.421 -3.895 1 96.81 264 LEU B O 1
ATOM 5229 N N . ILE B 1 265 ? 2.146 3.408 -4.836 1 95.56 265 ILE B N 1
ATOM 5230 C CA . ILE B 1 265 ? 0.733 3.09 -4.672 1 95.56 265 ILE B CA 1
ATOM 5231 C C . ILE B 1 265 ? -0.02 3.4 -5.961 1 95.56 265 ILE B C 1
ATOM 5233 O O . ILE B 1 265 ? 0.12 4.488 -6.523 1 95.56 265 ILE B O 1
ATOM 5237 N N . VAL B 1 266 ? -0.796 2.445 -6.43 1 93.94 266 VAL B N 1
ATOM 5238 C CA . VAL B 1 266 ? -1.735 2.723 -7.512 1 93.94 266 VAL B CA 1
ATOM 5239 C C . VAL B 1 266 ? -3 3.365 -6.945 1 93.94 266 VAL B C 1
ATOM 5241 O O . VAL B 1 266 ? -3.627 2.818 -6.035 1 93.94 266 VAL B O 1
ATOM 5244 N N . CYS B 1 267 ? -3.363 4.461 -7.484 1 95.12 267 CYS B N 1
ATOM 5245 C CA . CYS B 1 267 ? -4.52 5.184 -6.969 1 95.12 267 CYS B CA 1
ATOM 5246 C C . CYS B 1 267 ? -5.801 4.727 -7.656 1 95.12 267 CYS B C 1
ATOM 5248 O O . CYS B 1 267 ? -6.105 5.164 -8.766 1 95.12 267 CYS B O 1
ATOM 5250 N N . HIS B 1 268 ? -6.598 3.979 -6.957 1 93.62 268 HIS B N 1
ATOM 5251 C CA . HIS B 1 268 ? -7.816 3.4 -7.512 1 93.62 268 HIS B CA 1
ATOM 5252 C C . HIS B 1 268 ? -9.039 4.238 -7.148 1 93.62 268 HIS B C 1
ATOM 5254 O O . HIS B 1 268 ? -8.984 5.047 -6.215 1 93.62 268 HIS B O 1
ATOM 5260 N N . PRO B 1 269 ? -10.172 4.016 -7.844 1 91.44 269 PRO B N 1
ATOM 5261 C CA . PRO B 1 269 ? -11.422 4.727 -7.555 1 91.44 269 PRO B CA 1
ATOM 5262 C C . PRO B 1 269 ? -11.914 4.492 -6.129 1 91.44 269 PRO B C 1
ATOM 5264 O O . PRO B 1 269 ? -12.578 5.359 -5.555 1 91.44 269 PRO B O 1
ATOM 5267 N N . GLU B 1 270 ? -11.461 3.422 -5.59 1 89.38 270 GLU B N 1
ATOM 5268 C CA . GLU B 1 270 ? -11.891 3.07 -4.238 1 89.38 270 GLU B CA 1
ATOM 5269 C C . GLU B 1 270 ? -11.5 4.156 -3.238 1 89.38 270 GLU B C 1
ATOM 5271 O O . GLU B 1 270 ? -12.172 4.336 -2.219 1 89.38 270 GLU B O 1
ATOM 5276 N N . GLN B 1 271 ? -10.477 4.906 -3.561 1 90.69 271 GLN B N 1
ATOM 5277 C CA . GLN B 1 271 ? -9.93 5.879 -2.621 1 90.69 271 GLN B CA 1
ATOM 5278 C C . GLN B 1 271 ? -10.305 7.301 -3.025 1 90.69 271 GLN B C 1
ATOM 5280 O O . GLN B 1 271 ? -9.617 8.258 -2.648 1 90.69 271 GLN B O 1
ATOM 5285 N N . ARG B 1 272 ? -11.344 7.453 -3.742 1 92.19 272 ARG B N 1
ATOM 5286 C CA . ARG B 1 272 ? -11.719 8.766 -4.258 1 92.19 272 ARG B CA 1
ATOM 5287 C C . ARG B 1 272 ? -12.484 9.57 -3.207 1 92.19 272 ARG B C 1
ATOM 5289 O O . ARG B 1 272 ? -13.086 9 -2.295 1 92.19 272 ARG B O 1
ATOM 5296 N N . ASN B 1 273 ? -12.477 10.859 -3.354 1 89.81 273 ASN B N 1
ATOM 5297 C CA . ASN B 1 273 ? -13.305 11.766 -2.557 1 89.81 273 ASN B CA 1
ATOM 5298 C C . ASN B 1 273 ? -14.562 12.18 -3.309 1 89.81 273 ASN B C 1
ATOM 5300 O O . ASN B 1 273 ? -14.906 11.586 -4.332 1 89.81 273 ASN B O 1
ATOM 5304 N N . LEU B 1 274 ? -15.258 13.125 -2.82 1 84.69 274 LEU B N 1
ATOM 5305 C CA . LEU B 1 274 ? -16.531 13.578 -3.375 1 84.69 274 LEU B CA 1
ATOM 5306 C C . LEU B 1 274 ? -16.328 14.234 -4.738 1 84.69 274 LEU B C 1
ATOM 5308 O O . LEU B 1 274 ? -17.281 14.383 -5.508 1 84.69 274 LEU B O 1
ATOM 5312 N N . TYR B 1 275 ? -15.148 14.594 -5.082 1 86.25 275 TYR B N 1
ATOM 5313 C CA . TYR B 1 275 ? -14.883 15.352 -6.297 1 86.25 275 TYR B CA 1
ATOM 5314 C C . TYR B 1 275 ? -14.117 14.516 -7.312 1 86.25 275 TYR B C 1
ATOM 5316 O O . TYR B 1 275 ? -13.484 15.047 -8.219 1 86.25 275 TYR B O 1
ATOM 5324 N N . ASN B 1 276 ? -13.992 13.25 -6.977 1 89.31 276 ASN B N 1
ATOM 5325 C CA . ASN B 1 276 ? -13.391 12.266 -7.863 1 89.31 276 ASN B CA 1
ATOM 5326 C C . ASN B 1 276 ? -11.875 12.453 -7.965 1 89.31 276 ASN B C 1
ATOM 5328 O O . ASN B 1 276 ? -11.305 12.359 -9.055 1 89.31 276 ASN B O 1
ATOM 5332 N N . LYS B 1 277 ? -11.352 12.914 -6.934 1 94.19 277 LYS B N 1
ATOM 5333 C CA . LYS B 1 277 ? -9.906 12.914 -6.703 1 94.19 277 LYS B CA 1
ATOM 5334 C C . LYS B 1 277 ? -9.531 11.953 -5.582 1 94.19 277 LYS B C 1
ATOM 5336 O O . LYS B 1 277 ? -10.406 11.438 -4.875 1 94.19 277 LYS B O 1
ATOM 5341 N N . ILE B 1 278 ? -8.266 11.633 -5.535 1 96.06 278 ILE B N 1
ATOM 5342 C CA . ILE B 1 278 ? -7.848 10.758 -4.441 1 96.06 278 ILE B CA 1
ATOM 5343 C C . ILE B 1 278 ? -7.992 11.5 -3.111 1 96.06 278 ILE B C 1
ATOM 5345 O O . ILE B 1 278 ? -7.641 12.68 -3.008 1 96.06 278 ILE B O 1
ATOM 5349 N N . PHE B 1 279 ? -8.5 10.867 -2.1 1 96.06 279 PHE B N 1
ATOM 5350 C CA . PHE B 1 279 ? -8.781 11.414 -0.777 1 96.06 279 PHE B CA 1
ATOM 5351 C C . PHE B 1 279 ? -7.492 11.797 -0.065 1 96.06 279 PHE B C 1
ATOM 5353 O O . PHE B 1 279 ? -6.574 10.984 0.059 1 96.06 279 PHE B O 1
ATOM 5360 N N . GLY B 1 280 ? -7.453 12.953 0.402 1 96.56 280 GLY B N 1
ATOM 5361 C CA . GLY B 1 280 ? -6.262 13.414 1.098 1 96.56 280 GLY B CA 1
ATOM 5362 C C . GLY B 1 280 ? -5.926 12.578 2.32 1 96.56 280 GLY B C 1
ATOM 5363 O O . GLY B 1 280 ? -4.754 12.414 2.658 1 96.56 280 GLY B O 1
ATOM 5364 N N . GLY B 1 281 ? -6.969 12.164 3.02 1 97.31 281 GLY B N 1
ATOM 5365 C CA . GLY B 1 281 ? -6.754 11.297 4.168 1 97.31 281 GLY B CA 1
ATOM 5366 C C . GLY B 1 281 ? -6.016 10.016 3.818 1 97.31 281 GLY B C 1
ATOM 5367 O O . GLY B 1 281 ? -5.203 9.531 4.609 1 97.31 281 GLY B O 1
ATOM 5368 N N . PHE B 1 282 ? -6.262 9.516 2.65 1 97 282 PHE B N 1
ATOM 5369 C CA . PHE B 1 282 ? -5.562 8.328 2.174 1 97 282 PHE B CA 1
ATOM 5370 C C . PHE B 1 282 ? -4.086 8.617 1.946 1 97 282 PHE B C 1
ATOM 5372 O O . PHE B 1 282 ? -3.225 7.82 2.316 1 97 282 PHE B O 1
ATOM 5379 N N . LEU B 1 283 ? -3.773 9.75 1.341 1 98.19 283 LEU B N 1
ATOM 5380 C CA . LEU B 1 283 ? -2.391 10.172 1.135 1 98.19 283 LEU B CA 1
ATOM 5381 C C . LEU B 1 283 ? -1.646 10.266 2.463 1 98.19 283 LEU B C 1
ATOM 5383 O O . LEU B 1 283 ? -0.521 9.773 2.584 1 98.19 283 LEU B O 1
ATOM 5387 N N . MET B 1 284 ? -2.256 10.797 3.439 1 98.19 284 MET B N 1
ATOM 5388 C CA . MET B 1 284 ? -1.644 10.961 4.754 1 98.19 284 MET B CA 1
ATOM 5389 C C . MET B 1 284 ? -1.388 9.609 5.41 1 98.19 284 MET B C 1
ATOM 5391 O O . MET B 1 284 ? -0.337 9.398 6.02 1 98.19 284 MET B O 1
ATOM 5395 N N . ARG B 1 285 ? -2.361 8.727 5.289 1 97.69 285 ARG B N 1
ATOM 5396 C CA . ARG B 1 285 ? -2.188 7.402 5.867 1 97.69 285 ARG B CA 1
ATOM 5397 C C . ARG B 1 285 ? -0.993 6.688 5.246 1 97.69 285 ARG B C 1
ATOM 5399 O O . ARG B 1 285 ? -0.147 6.145 5.957 1 97.69 285 ARG B O 1
ATOM 5406 N N . LYS B 1 286 ? -0.951 6.727 3.967 1 98.19 286 LYS B N 1
ATOM 5407 C CA . LYS B 1 286 ? 0.126 6.027 3.271 1 98.19 286 LYS B CA 1
ATOM 5408 C C . LYS B 1 286 ? 1.482 6.652 3.59 1 98.19 286 LYS B C 1
ATOM 5410 O O . LYS B 1 286 ? 2.467 5.941 3.795 1 98.19 286 LYS B O 1
ATOM 5415 N N . ALA B 1 287 ? 1.529 7.961 3.641 1 98.5 287 ALA B N 1
ATOM 5416 C CA . ALA B 1 287 ? 2.766 8.648 4.004 1 98.5 287 ALA B CA 1
ATOM 5417 C C . ALA B 1 287 ? 3.188 8.297 5.43 1 98.5 287 ALA B C 1
ATOM 5419 O O . ALA B 1 287 ? 4.363 8.031 5.688 1 98.5 287 ALA B O 1
ATOM 5420 N N . TYR B 1 288 ? 2.268 8.266 6.336 1 98.31 288 TYR B N 1
ATOM 5421 C CA . TYR B 1 288 ? 2.566 7.949 7.727 1 98.31 288 TYR B CA 1
ATOM 5422 C C . TYR B 1 288 ? 3.107 6.527 7.859 1 98.31 288 TYR B C 1
ATOM 5424 O O . TYR B 1 288 ? 4.07 6.289 8.586 1 98.31 288 TYR B O 1
ATOM 5432 N N . GLU B 1 289 ? 2.432 5.637 7.191 1 97 289 GLU B N 1
ATOM 5433 C CA . GLU B 1 289 ? 2.854 4.242 7.281 1 97 289 GLU B CA 1
ATOM 5434 C C . GLU B 1 289 ? 4.281 4.062 6.77 1 97 289 GLU B C 1
ATOM 5436 O O . GLU B 1 289 ? 5.059 3.297 7.34 1 97 289 GLU B O 1
ATOM 5441 N N . LEU B 1 290 ? 4.586 4.742 5.707 1 98.25 290 LEU B N 1
ATOM 5442 C CA . LEU B 1 290 ? 5.961 4.703 5.219 1 98.25 290 LEU B CA 1
ATOM 5443 C C . LEU B 1 290 ? 6.914 5.332 6.23 1 98.25 290 LEU B C 1
ATOM 5445 O O . LEU B 1 290 ? 7.988 4.785 6.496 1 98.25 290 LEU B O 1
ATOM 5449 N N . ALA B 1 291 ? 6.527 6.477 6.805 1 98.38 291 ALA B N 1
ATOM 5450 C CA . ALA B 1 291 ? 7.348 7.148 7.812 1 98.38 291 ALA B CA 1
ATOM 5451 C C . ALA B 1 291 ? 7.555 6.258 9.031 1 98.38 291 ALA B C 1
ATOM 5453 O O . ALA B 1 291 ? 8.672 6.148 9.547 1 98.38 291 ALA B O 1
ATOM 5454 N N . TRP B 1 292 ? 6.477 5.684 9.484 1 97.19 292 TRP B N 1
ATOM 5455 C CA . TRP B 1 292 ? 6.547 4.785 10.633 1 97.19 292 TRP B CA 1
ATOM 5456 C C . TRP B 1 292 ? 7.508 3.633 10.367 1 97.19 292 TRP B C 1
ATOM 5458 O O . TRP B 1 292 ? 8.32 3.281 11.227 1 97.19 292 TRP B O 1
ATOM 5468 N N . THR B 1 293 ? 7.418 3.072 9.211 1 97.25 293 THR B N 1
ATOM 5469 C CA . THR B 1 293 ? 8.297 1.967 8.836 1 97.25 293 THR B CA 1
ATOM 5470 C C . THR B 1 293 ? 9.758 2.408 8.844 1 97.25 293 THR B C 1
ATOM 5472 O O . THR B 1 293 ? 10.625 1.688 9.336 1 97.25 293 THR B O 1
ATOM 5475 N N . ASN B 1 294 ? 9.984 3.561 8.242 1 97.88 294 ASN B N 1
ATOM 5476 C CA . ASN B 1 294 ? 11.344 4.09 8.227 1 97.88 294 ASN B CA 1
ATOM 5477 C C . ASN B 1 294 ? 11.891 4.266 9.641 1 97.88 294 ASN B C 1
ATOM 5479 O O . ASN B 1 294 ? 13.023 3.863 9.93 1 97.88 294 ASN B O 1
ATOM 5483 N N . ALA B 1 295 ? 11.062 4.863 10.484 1 97.25 295 ALA B N 1
ATOM 5484 C CA . ALA B 1 295 ? 11.453 5.027 11.883 1 97.25 295 ALA B CA 1
ATOM 5485 C C . ALA B 1 295 ? 11.727 3.674 12.531 1 97.25 295 ALA B C 1
ATOM 5487 O O . ALA B 1 295 ? 12.68 3.527 13.297 1 97.25 295 ALA B O 1
ATOM 5488 N N . SER B 1 296 ? 10.898 2.725 12.266 1 95.5 296 SER B N 1
ATOM 5489 C CA . SER B 1 296 ? 11.039 1.381 12.812 1 95.5 296 SER B CA 1
ATOM 5490 C C . SER B 1 296 ? 12.359 0.744 12.383 1 95.5 296 SER B C 1
ATOM 5492 O O . SER B 1 296 ? 13.086 0.194 13.211 1 95.5 296 SER B O 1
ATOM 5494 N N . LEU B 1 297 ? 12.672 0.85 11.125 1 95.25 297 LEU B N 1
ATOM 5495 C CA . LEU B 1 297 ? 13.898 0.27 10.594 1 95.25 297 LEU B CA 1
ATOM 5496 C C . LEU B 1 297 ? 15.125 0.99 11.148 1 95.25 297 LEU B C 1
ATOM 5498 O O . LEU B 1 297 ? 16.141 0.357 11.453 1 95.25 297 LEU B O 1
ATOM 5502 N N . TYR B 1 298 ? 15 2.316 11.289 1 95.56 298 TYR B N 1
ATOM 5503 C CA . TYR B 1 298 ? 16.094 3.141 11.805 1 95.56 298 TYR B CA 1
ATOM 5504 C C . TYR B 1 298 ? 16.422 2.781 13.25 1 95.56 298 TYR B C 1
ATOM 5506 O O . TYR B 1 298 ? 17.578 2.783 13.648 1 95.56 298 TYR B O 1
ATOM 5514 N N . THR B 1 299 ? 15.398 2.404 13.992 1 94.19 299 THR B N 1
ATOM 5515 C CA . THR B 1 299 ? 15.57 2.207 15.43 1 94.19 299 THR B CA 1
ATOM 5516 C C . THR B 1 299 ? 15.57 0.72 15.773 1 94.19 299 THR B C 1
ATOM 5518 O O . THR B 1 299 ? 15.844 0.342 16.922 1 94.19 299 THR B O 1
ATOM 5521 N N . ASN B 1 300 ? 15.203 -0.143 14.859 1 91.31 300 ASN B N 1
ATOM 5522 C CA . ASN B 1 300 ? 15.023 -1.575 15.078 1 91.31 300 ASN B CA 1
ATOM 5523 C C . ASN B 1 300 ? 14.023 -1.853 16.203 1 91.31 300 ASN B C 1
ATOM 5525 O O . ASN B 1 300 ? 14.305 -2.645 17.094 1 91.31 300 ASN B O 1
ATOM 5529 N N . THR B 1 301 ? 12.953 -1.034 16.141 1 91.62 301 THR B N 1
ATOM 5530 C CA . THR B 1 301 ? 11.852 -1.17 17.094 1 91.62 301 THR B CA 1
ATOM 5531 C C . THR B 1 301 ? 10.516 -0.91 16.406 1 91.62 301 THR B C 1
ATOM 5533 O O . THR B 1 301 ? 10.477 -0.594 15.219 1 91.62 301 THR B O 1
ATOM 5536 N N . ARG B 1 302 ? 9.539 -1.112 17.125 1 90.38 302 ARG B N 1
ATOM 5537 C CA . ARG B 1 302 ? 8.211 -0.678 16.719 1 90.38 302 ARG B CA 1
ATOM 5538 C C . ARG B 1 302 ? 7.797 0.586 17.469 1 90.38 302 ARG B C 1
ATOM 5540 O O . ARG B 1 302 ? 7.312 0.516 18.609 1 90.38 302 ARG B O 1
ATOM 5547 N N . PRO B 1 303 ? 7.996 1.706 16.766 1 88.19 303 PRO B N 1
ATOM 5548 C CA . PRO B 1 303 ? 7.68 2.959 17.453 1 88.19 303 PRO B CA 1
ATOM 5549 C C . PRO B 1 303 ? 6.188 3.115 17.734 1 88.19 303 PRO B C 1
ATOM 5551 O O . PRO B 1 303 ? 5.359 2.547 17.031 1 88.19 303 PRO B O 1
ATOM 5554 N N . ARG B 1 304 ? 5.969 3.893 18.797 1 84.31 304 ARG B N 1
ATOM 5555 C CA . ARG B 1 304 ? 4.586 4.289 19.047 1 84.31 304 ARG B CA 1
ATOM 5556 C C . ARG B 1 304 ? 4.117 5.328 18.031 1 84.31 304 ARG B C 1
ATOM 5558 O O . ARG B 1 304 ? 4.859 5.688 17.125 1 84.31 304 ARG B O 1
ATOM 5565 N N . MET B 1 305 ? 2.924 5.762 18.219 1 84.25 305 MET B N 1
ATOM 5566 C CA . MET B 1 305 ? 2.361 6.812 17.375 1 84.25 305 MET B CA 1
ATOM 5567 C C . MET B 1 305 ? 3.227 8.07 17.406 1 84.25 305 MET B C 1
ATOM 5569 O O . MET B 1 305 ? 3.809 8.391 18.453 1 84.25 305 MET B O 1
ATOM 5573 N N . CYS B 1 306 ? 3.293 8.711 16.266 1 89.06 306 CYS B N 1
ATOM 5574 C CA . CYS B 1 306 ? 4.078 9.938 16.25 1 89.06 306 CYS B CA 1
ATOM 5575 C C . CYS B 1 306 ? 3.449 11 17.141 1 89.06 306 CYS B C 1
ATOM 5577 O O . CYS B 1 306 ? 2.234 11.008 17.344 1 89.06 306 CYS B O 1
ATOM 5579 N N . LYS B 1 307 ? 4.246 11.906 17.578 1 93.75 307 LYS B N 1
ATOM 5580 C CA . LYS B 1 307 ? 3.805 12.945 18.5 1 93.75 307 LYS B CA 1
ATOM 5581 C C . LYS B 1 307 ? 3.197 14.133 17.75 1 93.75 307 LYS B C 1
ATOM 5583 O O . LYS B 1 307 ? 2.273 14.781 18.25 1 93.75 307 LYS B O 1
ATOM 5588 N N . ILE B 1 308 ? 3.812 14.328 16.562 1 96.31 308 ILE B N 1
ATOM 5589 C CA . ILE B 1 308 ? 3.396 15.523 15.844 1 96.31 308 ILE B CA 1
ATOM 5590 C C . ILE B 1 308 ? 3.352 15.234 14.344 1 96.31 308 ILE B C 1
ATOM 5592 O O . ILE B 1 308 ? 4.246 14.57 13.812 1 96.31 308 ILE B O 1
ATOM 5596 N N . VAL B 1 309 ? 2.316 15.625 13.719 1 96.25 309 VAL B N 1
ATOM 5597 C CA . VAL B 1 309 ? 2.195 15.773 12.273 1 96.25 309 VAL B CA 1
ATOM 5598 C C . VAL B 1 309 ? 2.061 17.25 11.906 1 96.25 309 VAL B C 1
ATOM 5600 O O . VAL B 1 309 ? 1.167 17.938 12.398 1 96.25 309 VAL B O 1
ATOM 5603 N N . ASP B 1 310 ? 2.916 17.703 11.102 1 91.25 310 ASP B N 1
ATOM 5604 C CA . ASP B 1 310 ? 2.73 19.141 10.883 1 91.25 310 ASP B CA 1
ATOM 5605 C C . ASP B 1 310 ? 3.057 19.531 9.445 1 91.25 310 ASP B C 1
ATOM 5607 O O . ASP B 1 310 ? 3.818 18.828 8.766 1 91.25 310 ASP B O 1
ATOM 5611 N N . ASP B 1 311 ? 2.348 20.531 9.031 1 92.31 311 ASP B N 1
ATOM 5612 C CA . ASP B 1 311 ? 2.607 21.297 7.816 1 92.31 311 ASP B CA 1
ATOM 5613 C C . ASP B 1 311 ? 2.469 20.422 6.574 1 92.31 311 ASP B C 1
ATOM 5615 O O . ASP B 1 311 ? 3.391 20.344 5.758 1 92.31 311 ASP B O 1
ATOM 5619 N N . ILE B 1 312 ? 1.386 19.797 6.457 1 95.75 312 ILE B N 1
ATOM 5620 C CA . ILE B 1 312 ? 1.079 19.047 5.242 1 95.75 312 ILE B CA 1
ATOM 5621 C C . ILE B 1 312 ? 0.303 19.938 4.27 1 95.75 312 ILE B C 1
ATOM 5623 O O . ILE B 1 312 ? -0.896 20.156 4.449 1 95.75 312 ILE B O 1
ATOM 5627 N N . LEU B 1 313 ? 0.997 20.422 3.256 1 94.38 313 LEU B N 1
ATOM 5628 C CA . LEU B 1 313 ? 0.339 21.188 2.209 1 94.38 313 LEU B CA 1
ATOM 5629 C C . LEU B 1 313 ? -0.132 20.281 1.076 1 94.38 313 LEU B C 1
ATOM 5631 O O . LEU B 1 313 ? 0.626 19.438 0.595 1 94.38 313 LEU B O 1
ATOM 5635 N N . PHE B 1 314 ? -1.324 20.422 0.746 1 95.62 314 PHE B N 1
ATOM 5636 C CA . PHE B 1 314 ? -1.841 19.75 -0.438 1 95.62 314 PHE B CA 1
ATOM 5637 C C . PHE B 1 314 ? -1.755 20.656 -1.66 1 95.62 314 PHE B C 1
ATOM 5639 O O . PHE B 1 314 ? -2.684 21.406 -1.943 1 95.62 314 PHE B O 1
ATOM 5646 N N . LEU B 1 315 ? -0.746 20.484 -2.422 1 94.44 315 LEU B N 1
ATOM 5647 C CA . LEU B 1 315 ? -0.388 21.422 -3.477 1 94.44 315 LEU B CA 1
ATOM 5648 C C . LEU B 1 315 ? -1.205 21.172 -4.738 1 94.44 315 LEU B C 1
ATOM 5650 O O . LEU B 1 315 ? -1.513 22.094 -5.484 1 94.44 315 LEU B O 1
ATOM 5654 N N . LYS B 1 316 ? -1.49 19.891 -4.984 1 93.5 316 LYS B N 1
ATOM 5655 C CA . LYS B 1 316 ? -2.244 19.484 -6.172 1 93.5 316 LYS B CA 1
ATOM 5656 C C . LYS B 1 316 ? -3.123 18.281 -5.883 1 93.5 316 LYS B C 1
ATOM 5658 O O . LYS B 1 316 ? -2.73 17.375 -5.133 1 93.5 316 LYS B O 1
ATOM 5663 N N . PRO B 1 317 ? -4.297 18.312 -6.52 1 92.88 317 PRO B N 1
ATOM 5664 C CA . PRO B 1 317 ? -5.109 17.094 -6.402 1 92.88 317 PRO B CA 1
ATOM 5665 C C . PRO B 1 317 ? -4.473 15.891 -7.09 1 92.88 317 PRO B C 1
ATOM 5667 O O . PRO B 1 317 ? -3.803 16.047 -8.117 1 92.88 317 PRO B O 1
ATOM 5670 N N . VAL B 1 318 ? -4.613 14.742 -6.496 1 95.69 318 VAL B N 1
ATOM 5671 C CA . VAL B 1 318 ? -4.152 13.5 -7.098 1 95.69 318 VAL B CA 1
ATOM 5672 C C . VAL B 1 318 ? -5.289 12.844 -7.879 1 95.69 318 VAL B C 1
ATOM 5674 O O . VAL B 1 318 ? -6.379 12.625 -7.336 1 95.69 318 VAL B O 1
ATOM 5677 N N . GLU B 1 319 ? -5.086 12.531 -9.148 1 95.12 319 GLU B N 1
ATOM 5678 C CA . GLU B 1 319 ? -6.113 11.953 -10.016 1 95.12 319 GLU B CA 1
ATOM 5679 C C . GLU B 1 319 ? -6.254 10.453 -9.781 1 95.12 319 GLU B C 1
ATOM 5681 O O . GLU B 1 319 ? -5.27 9.773 -9.492 1 95.12 319 GLU B O 1
ATOM 5686 N N . ILE B 1 320 ? -7.457 10.039 -9.945 1 94.38 320 ILE B N 1
ATOM 5687 C CA . ILE B 1 320 ? -7.656 8.594 -10.008 1 94.38 320 ILE B CA 1
ATOM 5688 C C . ILE B 1 320 ? -6.883 8.016 -11.188 1 94.38 320 ILE B C 1
ATOM 5690 O O . ILE B 1 320 ? -6.91 8.578 -12.289 1 94.38 320 ILE B O 1
ATOM 5694 N N . GLY B 1 321 ? -6.164 6.938 -10.93 1 93.12 321 GLY B N 1
ATOM 5695 C CA . GLY B 1 321 ? -5.391 6.305 -11.992 1 93.12 321 GLY B CA 1
ATOM 5696 C C . GLY B 1 321 ? -3.926 6.695 -11.977 1 93.12 321 GLY B C 1
ATOM 5697 O O . GLY B 1 321 ? -3.098 6.051 -12.625 1 93.12 321 GLY B O 1
ATOM 5698 N N . ASP B 1 322 ? -3.609 7.73 -11.234 1 95.31 322 ASP B N 1
ATOM 5699 C CA . ASP B 1 322 ? -2.213 8.133 -11.109 1 95.31 322 ASP B CA 1
ATOM 5700 C C . ASP B 1 322 ? -1.426 7.141 -10.258 1 95.31 322 ASP B C 1
ATOM 5702 O O . ASP B 1 322 ? -2.014 6.324 -9.547 1 95.31 322 ASP B O 1
ATOM 5706 N N . LEU B 1 323 ? -0.131 7.188 -10.477 1 96.75 323 LEU B N 1
ATOM 5707 C CA . LEU B 1 323 ? 0.802 6.445 -9.633 1 96.75 323 LEU B CA 1
ATOM 5708 C C . LEU B 1 323 ? 1.426 7.355 -8.578 1 96.75 323 LEU B C 1
ATOM 5710 O O . LEU B 1 323 ? 2.043 8.367 -8.914 1 96.75 323 LEU B O 1
ATOM 5714 N N . LEU B 1 324 ? 1.193 7.012 -7.34 1 97.56 324 LEU B N 1
ATOM 5715 C CA . LEU B 1 324 ? 1.727 7.789 -6.227 1 97.56 324 LEU B CA 1
ATOM 5716 C C . LEU B 1 324 ? 3.068 7.23 -5.766 1 97.56 324 LEU B C 1
ATOM 5718 O O . LEU B 1 324 ? 3.152 6.074 -5.344 1 97.56 324 LEU B O 1
ATOM 5722 N N . PHE B 1 325 ? 4.117 8.039 -5.848 1 97.94 325 PHE B N 1
ATOM 5723 C CA . PHE B 1 325 ? 5.453 7.695 -5.375 1 97.94 325 PHE B CA 1
ATOM 5724 C C . PHE B 1 325 ? 5.754 8.398 -4.055 1 97.94 325 PHE B C 1
ATOM 5726 O O . PHE B 1 325 ? 5.668 9.625 -3.965 1 97.94 325 PHE B O 1
ATOM 5733 N N . LEU B 1 326 ? 6.074 7.645 -3.059 1 98.44 326 LEU B N 1
ATOM 5734 C CA . LEU B 1 326 ? 6.441 8.18 -1.754 1 98.44 326 LEU B CA 1
ATOM 5735 C C . LEU B 1 326 ? 7.906 7.898 -1.445 1 98.44 326 LEU B C 1
ATOM 5737 O O . LEU B 1 326 ? 8.406 6.809 -1.738 1 98.44 326 LEU B O 1
ATOM 5741 N N . SER B 1 327 ? 8.609 8.875 -0.961 1 98.38 327 SER B N 1
ATOM 5742 C CA . SER B 1 327 ? 10 8.742 -0.532 1 98.38 327 SER B CA 1
ATOM 5743 C C . SER B 1 327 ? 10.195 9.289 0.88 1 98.38 327 SER B C 1
ATOM 5745 O O . SER B 1 327 ? 9.977 10.477 1.133 1 98.38 327 SER B O 1
ATOM 5747 N N . SER B 1 328 ? 10.562 8.422 1.734 1 98.69 328 SER B N 1
ATOM 5748 C CA . SER B 1 328 ? 10.758 8.789 3.133 1 98.69 328 SER B CA 1
ATOM 5749 C C . SER B 1 328 ? 12.242 8.867 3.48 1 98.69 328 SER B C 1
ATOM 5751 O O . SER B 1 328 ? 13.047 8.078 2.973 1 98.69 328 SER B O 1
ATOM 5753 N N . GLN B 1 329 ? 12.594 9.805 4.359 1 98.69 329 GLN B N 1
ATOM 5754 C CA . GLN B 1 329 ? 13.953 9.938 4.879 1 98.69 329 GLN B CA 1
ATOM 5755 C C . GLN B 1 329 ? 13.945 10.398 6.332 1 98.69 329 GLN B C 1
ATOM 5757 O O . GLN B 1 329 ? 13.109 11.211 6.73 1 98.69 329 GLN B O 1
ATOM 5762 N N . ILE B 1 330 ? 14.859 9.82 7.102 1 98.75 330 ILE B N 1
ATOM 5763 C CA . ILE B 1 330 ? 15.133 10.391 8.414 1 98.75 330 ILE B CA 1
ATOM 5764 C C . ILE B 1 330 ? 15.984 11.648 8.266 1 98.75 330 ILE B C 1
ATOM 5766 O O . ILE B 1 330 ? 17.125 11.586 7.793 1 98.75 330 ILE B O 1
ATOM 5770 N N . VAL B 1 331 ? 15.453 12.797 8.742 1 98.62 331 VAL B N 1
ATOM 5771 C CA . VAL B 1 331 ? 16.125 14.023 8.328 1 98.62 331 VAL B CA 1
ATOM 5772 C C . VAL B 1 331 ? 16.719 14.719 9.539 1 98.62 331 VAL B C 1
ATOM 5774 O O . VAL B 1 331 ? 17.547 15.625 9.398 1 98.62 331 VAL B O 1
ATOM 5777 N N . TYR B 1 332 ? 16.297 14.32 10.734 1 98.31 332 TYR B N 1
ATOM 5778 C CA . TYR B 1 332 ? 16.812 14.938 11.953 1 98.31 332 TYR B CA 1
ATOM 5779 C C . TYR B 1 332 ? 16.547 14.055 13.164 1 98.31 332 TYR B C 1
ATOM 5781 O O . TYR B 1 332 ? 15.492 13.43 13.266 1 98.31 332 TYR B O 1
ATOM 5789 N N . SER B 1 333 ? 17.5 13.898 14.016 1 97.19 333 SER B N 1
ATOM 5790 C CA . SER B 1 333 ? 17.375 13.172 15.273 1 97.19 333 SER B CA 1
ATOM 5791 C C . SER B 1 333 ? 17.953 13.961 16.438 1 97.19 333 SER B C 1
ATOM 5793 O O . SER B 1 333 ? 19 14.609 16.281 1 97.19 333 SER B O 1
ATOM 5795 N N . LYS B 1 334 ? 17.312 13.992 17.5 1 94.75 334 LYS B N 1
ATOM 5796 C CA . LYS B 1 334 ? 17.75 14.664 18.719 1 94.75 334 LYS B CA 1
ATOM 5797 C C . LYS B 1 334 ? 17.188 13.977 19.969 1 94.75 334 LYS B C 1
ATOM 5799 O O . LYS B 1 334 ? 15.969 13.906 20.141 1 94.75 334 LYS B O 1
ATOM 5804 N N . GLY B 1 335 ? 18.094 13.57 20.781 1 92.88 335 GLY B N 1
ATOM 5805 C CA . GLY B 1 335 ? 17.609 12.797 21.922 1 92.88 335 GLY B CA 1
ATOM 5806 C C . GLY B 1 335 ? 16.844 11.555 21.516 1 92.88 335 GLY B C 1
ATOM 5807 O O . GLY B 1 335 ? 17.359 10.711 20.781 1 92.88 335 GLY B O 1
ATOM 5808 N N . GLN B 1 336 ? 15.602 11.547 21.969 1 93.56 336 GLN B N 1
ATOM 5809 C CA . GLN B 1 336 ? 14.773 10.383 21.656 1 93.56 336 GLN B CA 1
ATOM 5810 C C . GLN B 1 336 ? 13.828 10.68 20.5 1 93.56 336 GLN B C 1
ATOM 5812 O O . GLN B 1 336 ? 13.055 9.812 20.078 1 93.56 336 GLN B O 1
ATOM 5817 N N . ASP B 1 337 ? 13.945 11.898 19.938 1 95.38 337 ASP B N 1
ATOM 5818 C CA . ASP B 1 337 ? 13 12.312 18.906 1 95.38 337 ASP B CA 1
ATOM 5819 C C . ASP B 1 337 ? 13.578 12.102 17.516 1 95.38 337 ASP B C 1
ATOM 5821 O O . ASP B 1 337 ? 14.789 12.273 17.297 1 95.38 337 ASP B O 1
ATOM 5825 N N . LEU B 1 338 ? 12.75 11.695 16.656 1 97.12 338 LEU B N 1
ATOM 5826 C CA . LEU B 1 338 ? 13.102 11.469 15.258 1 97.12 338 LEU B CA 1
ATOM 5827 C C . LEU B 1 338 ? 12.164 12.234 14.328 1 97.12 338 LEU B C 1
ATOM 5829 O O . LEU B 1 338 ? 10.945 12.188 14.484 1 97.12 338 LEU B O 1
ATOM 5833 N N . GLN B 1 339 ? 12.781 13.039 13.43 1 98.19 339 GLN B N 1
ATOM 5834 C CA . GLN B 1 339 ? 12.016 13.719 12.391 1 98.19 339 GLN B CA 1
ATOM 5835 C C . GLN B 1 339 ? 12.078 12.953 11.07 1 98.19 339 GLN B C 1
ATOM 5837 O O . GLN B 1 339 ? 13.164 12.711 10.539 1 98.19 339 GLN B O 1
ATOM 5842 N N . VAL B 1 340 ? 10.922 12.57 10.594 1 98.56 340 VAL B N 1
ATOM 5843 C CA . VAL B 1 340 ? 10.836 11.836 9.336 1 98.56 340 VAL B CA 1
ATOM 5844 C C . VAL B 1 340 ? 10.109 12.68 8.289 1 98.56 340 VAL B C 1
ATOM 5846 O O . VAL B 1 340 ? 9.031 13.227 8.562 1 98.56 340 VAL B O 1
ATOM 5849 N N . HIS B 1 341 ? 10.758 12.797 7.172 1 98.62 341 HIS B N 1
ATOM 5850 C CA . HIS B 1 341 ? 10.188 13.508 6.035 1 98.62 341 HIS B CA 1
ATOM 5851 C C . HIS B 1 341 ? 9.734 12.547 4.949 1 98.62 341 HIS B C 1
ATOM 5853 O O . HIS B 1 341 ? 10.414 11.555 4.664 1 98.62 341 HIS B O 1
ATOM 5859 N N . VAL B 1 342 ? 8.539 12.727 4.422 1 98.62 342 VAL B N 1
ATOM 5860 C CA . VAL B 1 342 ? 8.047 11.938 3.297 1 98.62 342 VAL B CA 1
ATOM 5861 C C . VAL B 1 342 ? 7.66 12.867 2.146 1 98.62 342 VAL B C 1
ATOM 5863 O O . VAL B 1 342 ? 6.844 13.773 2.322 1 98.62 342 VAL B O 1
ATOM 5866 N N . HIS B 1 343 ? 8.281 12.648 1.063 1 98.12 343 HIS B N 1
ATOM 5867 C CA . HIS B 1 343 ? 7.965 13.375 -0.164 1 98.12 343 HIS B CA 1
ATOM 5868 C C . HIS B 1 343 ? 7.031 12.562 -1.059 1 98.12 343 HIS B C 1
ATOM 5870 O O . HIS B 1 343 ? 7.254 11.367 -1.279 1 98.12 343 HIS B O 1
ATOM 5876 N N . ALA B 1 344 ? 5.945 13.18 -1.543 1 98.19 344 ALA B N 1
ATOM 5877 C CA . ALA B 1 344 ? 4.977 12.5 -2.402 1 98.19 344 ALA B CA 1
ATOM 5878 C C . ALA B 1 344 ? 4.945 13.133 -3.793 1 98.19 344 ALA B C 1
ATOM 5880 O O . ALA B 1 344 ? 4.824 14.352 -3.928 1 98.19 344 ALA B O 1
ATOM 5881 N N . GLU B 1 345 ? 5.047 12.25 -4.789 1 97.94 345 GLU B N 1
ATOM 5882 C CA . GLU B 1 345 ? 4.934 12.648 -6.191 1 97.94 345 GLU B CA 1
ATOM 5883 C C . GLU B 1 345 ? 3.977 11.727 -6.949 1 97.94 345 GLU B C 1
ATOM 5885 O O . GLU B 1 345 ? 3.836 10.555 -6.605 1 97.94 345 GLU B O 1
ATOM 5890 N N . VAL B 1 346 ? 3.328 12.32 -7.945 1 96.88 346 VAL B N 1
ATOM 5891 C CA . VAL B 1 346 ? 2.447 11.5 -8.773 1 96.88 346 VAL B CA 1
ATOM 5892 C C . VAL B 1 346 ? 2.963 11.492 -10.211 1 96.88 346 VAL B C 1
ATOM 5894 O O . VAL B 1 346 ? 3.57 12.461 -10.672 1 96.88 346 VAL B O 1
ATOM 5897 N N . VAL B 1 347 ? 2.711 10.344 -10.805 1 95.5 347 VAL B N 1
ATOM 5898 C CA . VAL B 1 347 ? 3.021 10.164 -12.219 1 95.5 347 VAL B CA 1
ATOM 5899 C C . VAL B 1 347 ? 1.778 9.688 -12.969 1 95.5 347 VAL B C 1
ATOM 5901 O O . VAL B 1 347 ? 1.092 8.766 -12.516 1 95.5 347 VAL B O 1
ATOM 5904 N N . ASN B 1 348 ? 1.483 10.414 -13.961 1 92.69 348 ASN B N 1
ATOM 5905 C CA . ASN B 1 348 ? 0.476 9.922 -14.891 1 92.69 348 ASN B CA 1
ATOM 5906 C C . ASN B 1 348 ? 1.075 8.938 -15.891 1 92.69 348 ASN B C 1
ATOM 5908 O O . ASN B 1 348 ? 1.955 9.297 -16.672 1 92.69 348 ASN B O 1
ATOM 5912 N N . PRO B 1 349 ? 0.599 7.754 -15.891 1 90.12 349 PRO B N 1
ATOM 5913 C CA . PRO B 1 349 ? 1.218 6.742 -16.75 1 90.12 349 PRO B CA 1
ATOM 5914 C C . PRO B 1 349 ? 1.145 7.102 -18.234 1 90.12 349 PRO B C 1
ATOM 5916 O O . PRO B 1 349 ? 1.992 6.672 -19.016 1 90.12 349 PRO B O 1
ATOM 5919 N N . ASP B 1 350 ? 0.175 7.867 -18.641 1 89.06 350 ASP B N 1
ATOM 5920 C CA . ASP B 1 350 ? -0.028 8.211 -20.031 1 89.06 350 ASP B CA 1
ATOM 5921 C C . ASP B 1 350 ? 0.903 9.336 -20.469 1 89.06 350 ASP B C 1
ATOM 5923 O O . ASP B 1 350 ? 1.446 9.312 -21.578 1 89.06 350 ASP B O 1
ATOM 5927 N N . THR B 1 351 ? 1.092 10.312 -19.594 1 89.75 351 THR B N 1
ATOM 5928 C CA . THR B 1 351 ? 1.84 11.5 -19.969 1 89.75 351 THR B CA 1
ATOM 5929 C C . THR B 1 351 ? 3.258 11.453 -19.406 1 89.75 351 THR B C 1
ATOM 5931 O O . THR B 1 351 ? 4.137 12.188 -19.875 1 89.75 351 THR B O 1
ATOM 5934 N N . ASP B 1 352 ? 3.5 10.617 -18.344 1 87.75 352 ASP B N 1
ATOM 5935 C CA . ASP B 1 352 ? 4.777 10.484 -17.656 1 87.75 352 ASP B CA 1
ATOM 5936 C C . ASP B 1 352 ? 5.172 11.797 -16.969 1 87.75 352 ASP B C 1
ATOM 5938 O O . ASP B 1 352 ? 6.355 12.047 -16.734 1 87.75 352 ASP B O 1
ATOM 5942 N N . VAL B 1 353 ? 4.234 12.617 -16.75 1 90.38 353 VAL B N 1
ATOM 5943 C CA . VAL B 1 353 ? 4.469 13.867 -16.031 1 90.38 353 VAL B CA 1
ATOM 5944 C C . VAL B 1 353 ? 4.527 13.602 -14.531 1 90.38 353 VAL B C 1
ATOM 5946 O O . VAL B 1 353 ? 3.643 12.945 -13.977 1 90.38 353 VAL B O 1
ATOM 5949 N N . ARG B 1 354 ? 5.559 14.109 -13.984 1 92.06 354 ARG B N 1
ATOM 5950 C CA . ARG B 1 354 ? 5.758 13.969 -12.547 1 92.06 354 ARG B CA 1
ATOM 5951 C C . ARG B 1 354 ? 5.496 15.289 -11.828 1 92.06 354 ARG B C 1
ATOM 5953 O O . ARG B 1 354 ? 5.969 16.344 -12.266 1 92.06 354 ARG B O 1
ATOM 5960 N N . GLN B 1 355 ? 4.711 15.234 -10.758 1 95.56 355 GLN B N 1
ATOM 5961 C CA . GLN B 1 355 ? 4.375 16.438 -10 1 95.56 355 GLN B CA 1
ATOM 5962 C C . GLN B 1 355 ? 4.395 16.156 -8.5 1 95.56 355 GLN B C 1
ATOM 5964 O O . GLN B 1 355 ? 3.912 15.125 -8.047 1 95.56 355 GLN B O 1
ATOM 5969 N N . THR B 1 356 ? 4.984 17.141 -7.77 1 95.69 356 THR B N 1
ATOM 5970 C CA . THR B 1 356 ? 4.938 17.047 -6.312 1 95.69 356 THR B CA 1
ATOM 5971 C C . THR B 1 356 ? 3.539 17.375 -5.797 1 95.69 356 THR B C 1
ATOM 5973 O O . THR B 1 356 ? 2.936 18.375 -6.203 1 95.69 356 THR B O 1
ATOM 5976 N N . THR B 1 357 ? 3.053 16.531 -4.902 1 96.06 357 THR B N 1
ATOM 5977 C CA . THR B 1 357 ? 1.71 16.766 -4.383 1 96.06 357 THR B CA 1
ATOM 5978 C C . THR B 1 357 ? 1.766 17.188 -2.914 1 96.06 357 THR B C 1
ATOM 5980 O O . THR B 1 357 ? 1.008 18.047 -2.48 1 96.06 357 THR B O 1
ATOM 5983 N N . ASN B 1 358 ? 2.684 16.562 -2.16 1 96.44 358 ASN B N 1
ATOM 5984 C CA . ASN B 1 358 ? 2.734 16.812 -0.723 1 96.44 358 ASN B CA 1
ATOM 5985 C C . ASN B 1 358 ? 4.129 16.562 -0.158 1 96.44 358 ASN B C 1
ATOM 5987 O O . ASN B 1 358 ? 4.891 15.758 -0.7 1 96.44 358 ASN B O 1
ATOM 5991 N N . ASP B 1 359 ? 4.395 17.297 0.881 1 96.25 359 ASP B N 1
ATOM 5992 C CA . ASP B 1 359 ? 5.445 16.953 1.835 1 96.25 359 ASP B CA 1
ATOM 5993 C C . ASP B 1 359 ? 4.863 16.703 3.227 1 96.25 359 ASP B C 1
ATOM 5995 O O . ASP B 1 359 ? 3.984 17.453 3.674 1 96.25 359 ASP B O 1
ATOM 5999 N N . PHE B 1 360 ? 5.324 15.664 3.783 1 97.94 360 PHE B N 1
ATOM 6000 C CA . PHE B 1 360 ? 4.848 15.289 5.109 1 97.94 360 PHE B CA 1
ATOM 6001 C C . PHE B 1 360 ? 5.988 15.336 6.125 1 97.94 360 PHE B C 1
ATOM 6003 O O . PHE B 1 360 ? 7.109 14.922 5.82 1 97.94 360 PHE B O 1
ATOM 6010 N N . HIS B 1 361 ? 5.691 15.859 7.324 1 97.88 361 HIS B N 1
ATOM 6011 C CA . HIS B 1 361 ? 6.645 15.898 8.43 1 97.88 361 HIS B CA 1
ATOM 6012 C C . HIS B 1 361 ? 6.082 15.219 9.672 1 97.88 361 HIS B C 1
ATOM 6014 O O . HIS B 1 361 ? 5.047 15.641 10.195 1 97.88 361 HIS B O 1
ATOM 6020 N N . PHE B 1 362 ? 6.766 14.195 10.117 1 98.31 362 PHE B N 1
ATOM 6021 C CA . PHE B 1 362 ? 6.336 13.422 11.273 1 98.31 362 PHE B CA 1
ATOM 6022 C C . PHE B 1 362 ? 7.414 13.422 12.352 1 98.31 362 PHE B C 1
ATOM 6024 O O . PHE B 1 362 ? 8.578 13.117 12.07 1 98.31 362 PHE B O 1
ATOM 6031 N N . THR B 1 363 ? 7.078 13.758 13.547 1 97.75 363 THR B N 1
ATOM 6032 C CA . THR B 1 363 ? 7.992 13.664 14.68 1 97.75 363 THR B CA 1
ATOM 6033 C C . THR B 1 363 ? 7.645 12.469 15.562 1 97.75 363 THR B C 1
ATOM 6035 O O . THR B 1 363 ? 6.539 12.391 16.109 1 97.75 363 THR B O 1
ATOM 6038 N N . PHE B 1 364 ? 8.57 11.594 15.703 1 96.31 364 PHE B N 1
ATOM 6039 C CA . PHE B 1 364 ? 8.391 10.398 16.531 1 96.31 364 PHE B CA 1
ATOM 6040 C C . PHE B 1 364 ? 9.133 10.539 17.859 1 96.31 364 PHE B C 1
ATOM 6042 O O . PHE B 1 364 ? 10.242 11.078 17.891 1 96.31 364 PHE B O 1
ATOM 6049 N N . ASP B 1 365 ? 8.477 10.125 18.875 1 93.19 365 ASP B N 1
ATOM 6050 C CA . ASP B 1 365 ? 9.156 9.812 20.125 1 93.19 365 ASP B CA 1
ATOM 6051 C C . ASP B 1 365 ? 9.516 8.328 20.203 1 93.19 365 ASP B C 1
ATOM 6053 O O . ASP B 1 365 ? 8.648 7.484 20.422 1 93.19 365 ASP B O 1
ATOM 6057 N N . THR B 1 366 ? 10.766 7.996 20.078 1 91.25 366 THR B N 1
ATOM 6058 C CA . THR B 1 366 ? 11.172 6.598 19.984 1 91.25 366 THR B CA 1
ATOM 6059 C C . THR B 1 366 ? 11.383 6.004 21.375 1 91.25 366 THR B C 1
ATOM 6061 O O . THR B 1 366 ? 11.453 4.781 21.531 1 91.25 366 THR B O 1
ATOM 6064 N N . GLY B 1 367 ? 11.586 6.828 22.328 1 88.94 367 GLY B N 1
ATOM 6065 C CA . GLY B 1 367 ? 11.883 6.379 23.688 1 88.94 367 GLY B CA 1
ATOM 6066 C C . GLY B 1 367 ? 13.312 5.918 23.859 1 88.94 367 GLY B C 1
ATOM 6067 O O . GLY B 1 367 ? 13.711 5.512 24.953 1 88.94 367 GLY B O 1
ATOM 6068 N N . LEU B 1 368 ? 14.055 5.965 22.828 1 91.5 368 LEU B N 1
ATOM 6069 C CA . LEU B 1 368 ? 15.445 5.547 22.891 1 91.5 368 LEU B CA 1
ATOM 6070 C C . LEU B 1 368 ? 16.359 6.742 23.125 1 91.5 368 LEU B C 1
ATOM 6072 O O . LEU B 1 368 ? 16.344 7.707 22.359 1 91.5 368 LEU B O 1
ATOM 6076 N N . PRO B 1 369 ? 17.156 6.73 24.188 1 87.44 369 PRO B N 1
ATOM 6077 C CA . PRO B 1 369 ? 17.969 7.895 24.547 1 87.44 369 PRO B CA 1
ATOM 6078 C C . PRO B 1 369 ? 19.172 8.078 23.625 1 87.44 369 PRO B C 1
ATOM 6080 O O . PRO B 1 369 ? 19.688 9.195 23.484 1 87.44 369 PRO B O 1
ATOM 6083 N N . ASP B 1 370 ? 19.688 7.078 23 1 87.19 370 ASP B N 1
ATOM 6084 C CA . ASP B 1 370 ? 20.922 7.172 22.219 1 87.19 370 ASP B CA 1
ATOM 6085 C C . ASP B 1 370 ? 20.656 6.887 20.734 1 87.19 370 ASP B C 1
ATOM 6087 O O . ASP B 1 370 ? 21.344 6.055 20.141 1 87.19 370 ASP B O 1
ATOM 6091 N N . LEU B 1 371 ? 19.766 7.777 20.188 1 93.38 371 LEU B N 1
ATOM 6092 C CA . LEU B 1 371 ? 19.5 7.586 18.75 1 93.38 371 LEU B CA 1
ATOM 6093 C C . LEU B 1 371 ? 20.703 8.039 17.922 1 93.38 371 LEU B C 1
ATOM 6095 O O . LEU B 1 371 ? 21.297 9.078 18.203 1 93.38 371 LEU B O 1
ATOM 6099 N N . PRO B 1 372 ? 21.078 7.23 16.984 1 96.19 372 PRO B N 1
ATOM 6100 C CA . PRO B 1 372 ? 22.125 7.723 16.078 1 96.19 372 PRO B CA 1
ATOM 6101 C C . PRO B 1 372 ? 21.75 9.055 15.422 1 96.19 372 PRO B C 1
ATOM 6103 O O . PRO B 1 372 ? 20.594 9.266 15.055 1 96.19 372 PRO B O 1
ATOM 6106 N N . GLN B 1 373 ? 22.719 9.867 15.289 1 96.56 373 GLN B N 1
ATOM 6107 C CA . GLN B 1 373 ? 22.5 11.148 14.617 1 96.56 373 GLN B CA 1
ATOM 6108 C C . GLN B 1 373 ? 22.516 10.977 13.102 1 96.56 373 GLN B C 1
ATOM 6110 O O . GLN B 1 373 ? 23.359 10.258 12.562 1 96.56 373 GLN B O 1
ATOM 6115 N N . VAL B 1 374 ? 21.609 11.57 12.469 1 97.69 374 VAL B N 1
ATOM 6116 C CA . VAL B 1 374 ? 21.609 11.547 11.008 1 97.69 374 VAL B CA 1
ATOM 6117 C C . VAL B 1 374 ? 22.438 12.695 10.461 1 97.69 374 VAL B C 1
ATOM 6119 O O . VAL B 1 374 ? 22.328 13.828 10.938 1 97.69 374 VAL B O 1
ATOM 6122 N N . LEU B 1 375 ? 23.297 12.414 9.477 1 97.75 375 LEU B N 1
ATOM 6123 C CA . LEU B 1 375 ? 24.203 13.414 8.938 1 97.75 375 LEU B CA 1
ATOM 6124 C C . LEU B 1 375 ? 23.984 13.602 7.438 1 97.75 375 LEU B C 1
ATOM 6126 O O . LEU B 1 375 ? 23.906 12.617 6.691 1 97.75 375 LEU B O 1
ATOM 6130 N N . PRO B 1 376 ? 23.875 14.844 7.02 1 97.44 376 PRO B N 1
ATOM 6131 C CA . PRO B 1 376 ? 23.812 15.102 5.582 1 97.44 376 PRO B CA 1
ATOM 6132 C C . PRO B 1 376 ? 25.172 15.062 4.91 1 97.44 376 PRO B C 1
ATOM 6134 O O . PRO B 1 376 ? 26.188 15.414 5.531 1 97.44 376 PRO B O 1
ATOM 61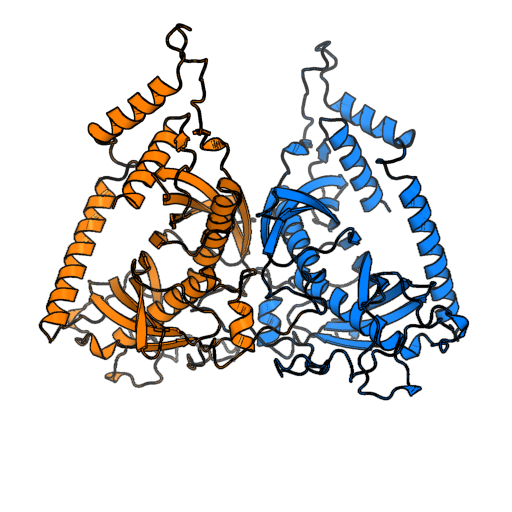37 N N . LYS B 1 377 ? 25.203 14.688 3.652 1 94.56 377 LYS B N 1
ATOM 6138 C CA . LYS B 1 377 ? 26.438 14.68 2.865 1 94.56 377 LYS B CA 1
ATOM 6139 C C . LYS B 1 377 ? 26.484 15.867 1.912 1 94.56 377 LYS B C 1
ATOM 6141 O O . LYS B 1 377 ? 27.562 16.438 1.681 1 94.56 377 LYS B O 1
ATOM 6146 N N . THR B 1 378 ? 25.344 16.172 1.39 1 95.5 378 THR B N 1
ATOM 6147 C CA . THR B 1 378 ? 25.266 17.188 0.349 1 95.5 378 THR B CA 1
ATOM 6148 C C . THR B 1 378 ? 24.594 18.453 0.874 1 95.5 378 THR B C 1
ATOM 6150 O O . THR B 1 378 ? 24 18.438 1.956 1 95.5 378 THR B O 1
ATOM 6153 N N . TYR B 1 379 ? 24.672 19.5 0.122 1 95.31 379 TYR B N 1
ATOM 6154 C CA . TYR B 1 379 ? 23.984 20.734 0.477 1 95.31 379 TYR B CA 1
ATOM 6155 C C . TYR B 1 379 ? 22.469 20.531 0.501 1 95.31 379 TYR B C 1
ATOM 6157 O O . TYR B 1 379 ? 21.781 21.016 1.404 1 95.31 379 TYR B O 1
ATOM 6165 N N . ALA B 1 380 ? 21.969 19.781 -0.448 1 96.44 380 ALA B N 1
ATOM 6166 C CA . ALA B 1 380 ? 20.547 19.484 -0.49 1 96.44 380 ALA B CA 1
ATOM 6167 C C . ALA B 1 380 ? 20.109 18.75 0.776 1 96.44 380 ALA B C 1
ATOM 6169 O O . ALA B 1 380 ? 19.062 19.078 1.357 1 96.44 380 ALA B O 1
ATOM 6170 N N . GLU B 1 381 ? 20.891 17.844 1.192 1 97.62 381 GLU B N 1
ATOM 6171 C CA . GLU B 1 381 ? 20.578 17.125 2.42 1 97.62 381 GLU B CA 1
ATOM 6172 C C . GLU B 1 381 ? 20.688 18.031 3.641 1 97.62 381 GLU B C 1
ATOM 6174 O O . GLU B 1 381 ? 19.953 17.859 4.609 1 97.62 381 GLU B O 1
ATOM 6179 N N . SER B 1 382 ? 21.656 18.906 3.564 1 97.81 382 SER B N 1
ATOM 6180 C CA . SER B 1 382 ? 21.797 19.859 4.664 1 97.81 382 SER B CA 1
ATOM 6181 C C . SER B 1 382 ? 20.547 20.719 4.809 1 97.81 382 SER B C 1
ATOM 6183 O O . SER B 1 382 ? 20.109 21.031 5.922 1 97.81 382 SER B O 1
ATOM 6185 N N . MET B 1 383 ? 19.984 21.125 3.676 1 97.69 383 MET B N 1
ATOM 6186 C CA . MET B 1 383 ? 18.734 21.875 3.705 1 97.69 383 MET B CA 1
ATOM 6187 C C . MET B 1 383 ? 17.609 21.031 4.305 1 97.69 383 MET B C 1
ATOM 6189 O O . MET B 1 383 ? 16.812 21.531 5.113 1 97.69 383 MET B O 1
ATOM 6193 N N . LEU B 1 384 ? 17.594 19.781 3.912 1 97.94 384 LEU B N 1
ATOM 6194 C CA . LEU B 1 384 ? 16.578 18.875 4.449 1 97.94 384 LEU B CA 1
ATOM 6195 C C . LEU B 1 384 ? 16.766 18.688 5.949 1 97.94 384 LEU B C 1
ATOM 6197 O O . LEU B 1 384 ? 15.789 18.609 6.699 1 97.94 384 LEU B O 1
ATOM 6201 N N . TYR B 1 385 ? 18 18.594 6.379 1 98.56 385 TYR B N 1
ATOM 6202 C CA . TYR B 1 385 ? 18.328 18.5 7.797 1 98.56 385 TYR B CA 1
ATOM 6203 C C . TYR B 1 385 ? 17.766 19.703 8.562 1 98.56 385 TYR B C 1
ATOM 6205 O O . TYR B 1 385 ? 17.141 19.531 9.617 1 98.56 385 TYR B O 1
ATOM 6213 N N . LEU B 1 386 ? 17.984 20.844 8.008 1 98.19 386 LEU B N 1
ATOM 6214 C CA . LEU B 1 386 ? 17.516 22.062 8.656 1 98.19 386 LEU B CA 1
ATOM 6215 C C . LEU B 1 386 ? 15.992 22.125 8.672 1 98.19 386 LEU B C 1
ATOM 6217 O O . LEU B 1 386 ? 15.398 22.594 9.648 1 98.19 386 LEU B O 1
ATOM 6221 N N . VAL B 1 387 ? 15.336 21.703 7.609 1 96.81 387 VAL B N 1
ATOM 6222 C CA . VAL B 1 387 ? 13.875 21.625 7.574 1 96.81 387 VAL B CA 1
ATOM 6223 C C . VAL B 1 387 ? 13.383 20.734 8.703 1 96.81 387 VAL B C 1
ATOM 6225 O O . VAL B 1 387 ? 12.445 21.094 9.43 1 96.81 387 VAL B O 1
ATOM 6228 N N . GLY B 1 388 ? 14.062 19.609 8.82 1 97.56 388 GLY B N 1
ATOM 6229 C CA . GLY B 1 388 ? 13.703 18.703 9.898 1 97.56 388 GLY B CA 1
ATOM 6230 C C . GLY B 1 388 ? 13.883 19.328 11.273 1 97.56 388 GLY B C 1
ATOM 6231 O O . GLY B 1 388 ? 13.016 19.188 12.141 1 97.56 388 GLY B O 1
ATOM 6232 N N . LYS B 1 389 ? 14.977 19.984 11.438 1 97.5 389 LYS B N 1
ATOM 6233 C CA . LYS B 1 389 ? 15.258 20.641 12.711 1 97.5 389 LYS B CA 1
ATOM 6234 C C . LYS B 1 389 ? 14.211 21.703 13.023 1 97.5 389 LYS B C 1
ATOM 6236 O O . LYS B 1 389 ? 13.719 21.781 14.156 1 97.5 389 LYS B O 1
ATOM 6241 N N . ARG B 1 390 ? 13.867 22.531 12.016 1 96.19 390 ARG B N 1
ATOM 6242 C CA . ARG B 1 390 ? 12.859 23.578 12.195 1 96.19 390 ARG B CA 1
ATOM 6243 C C . ARG B 1 390 ? 11.523 22.984 12.625 1 96.19 390 ARG B C 1
ATOM 6245 O O . ARG B 1 390 ? 10.859 23.5 13.516 1 96.19 390 ARG B O 1
ATOM 6252 N N . HIS B 1 391 ? 11.133 21.875 12.062 1 94.56 391 HIS B N 1
ATOM 6253 C CA . HIS B 1 391 ? 9.844 21.266 12.359 1 94.56 391 HIS B CA 1
ATOM 6254 C C . HIS B 1 391 ? 9.852 20.625 13.75 1 94.56 391 HIS B C 1
ATOM 6256 O O . HIS B 1 391 ? 8.883 20.734 14.492 1 94.56 391 HIS B O 1
ATOM 6262 N N . MET B 1 392 ? 10.914 19.984 14.062 1 94.56 392 MET B N 1
ATOM 6263 C CA . MET B 1 392 ? 10.969 19.281 15.336 1 94.56 392 MET B CA 1
ATOM 6264 C C . MET B 1 392 ? 11.055 20.25 16.5 1 94.56 392 MET B C 1
ATOM 6266 O O . MET B 1 392 ? 10.484 20.016 17.562 1 94.56 392 MET B O 1
ATOM 6270 N N . GLU B 1 393 ? 11.742 21.359 16.312 1 91.5 393 GLU B N 1
ATOM 6271 C CA . GLU B 1 393 ? 12.008 22.266 17.422 1 91.5 393 GLU B CA 1
ATOM 6272 C C . GLU B 1 393 ? 11.023 23.438 17.422 1 91.5 393 GLU B C 1
ATOM 6274 O O . GLU B 1 393 ? 11.188 24.391 18.188 1 91.5 393 GLU B O 1
ATOM 6279 N N . SER B 1 394 ? 10.023 23.391 16.516 1 83.69 394 SER B N 1
ATOM 6280 C CA . SER B 1 394 ? 8.984 24.406 16.5 1 83.69 394 SER B CA 1
ATOM 6281 C C . SER B 1 394 ? 7.973 24.188 17.625 1 83.69 394 SER B C 1
ATOM 6283 O O . SER B 1 394 ? 7.781 23.062 18.078 1 83.69 394 SER B O 1
#

Secondary structure (DSSP, 8-state):
-PPPPPPPS------------S---TTTS------S-GGGSPPB-HHHH-EEEEE-TTT-HHHHHTTB-TTS-B-HHHHHHHHHHHHHHHHHHHT--GGG-TTPPPS-EEEEEEEEEEEE-TTPPPPPTTS-EEEEEEEEEE-SSEEEEEEEEEEEETTEEEEEEEEEEEEEEE-TTT-SB---PPB---SHHHHHHHHHHHHHHHHHHHHHHT-TTTSPPPHHHHHHHHHHHHHTB-TTT--SS-B---TTEEEGGGS-EEEEEE--GGGB-TTSBB-HHHHHHHHHHHHHHHHHHHHTS-----SEEEEEE--SPPBTTPEEEEEEEEEEEETTEEEEEEEEEEE-TTT--EEEEEEEEEEEE---TTPPEEE--SHHHHHHHHHHHHHHT-/-PPPPPPPS------------S---TTTS------S-GGGSPPB-HHHH-EEEEE-TTT-HHHHHTTB-TTS-B-HHHHHHHHHHHHHHHHHHHT--GGG-TTPPPS-EEEEEEEEEEEE-TTPPPPPTTS-EEEEEEEEEE-SSEEEEEEEEEEEETTEEEEEEEEEEEEEEE-TTT-SB---PPB---SHHHHHHHHHHHHHHHHHHHHHHT-TTTSPPPHHHHHHHHHHHHHTB-TTT--SS-B---TTEEEGGGS-EEEEEE--GGGB-TTSBB-HHHHHHHHHHHHHHHHHHHHTS-----SEEEEEE--SPPBTTPEEEEEEEEEEEETTEEEEEEEEEEE-TTT--EEEEEEEEEEEE---TTPPEEE--SHHHHHHHHHHHHHHT-

Radius of gyration: 29.07 Å; Cα contacts (8 Å, |Δi|>4): 1636; chains: 2; bounding box: 78×85×66 Å

InterPro domains:
  IPR029069 HotDog domain superfamily [SSF54637] (64-210)
  IPR029069 HotDog domain superfamily [SSF54637] (253-393)
  IPR033120 Hotdog acyl-CoA thioesterase (ACOT)-type domain [PS51770] (46-177)
  IPR033120 Hotdog acyl-CoA thioesterase (ACOT)-type domain [PS51770] (257-370)

Nearest PDB structures (foldseek):
  7cz3-assembly1_F  TM=9.182E-01  e=2.941E-10  Bacillus cereus ATCC 14579
  5szy-assembly1_A  TM=9.200E-01  e=1.492E-09  Neisseria meningitidis
  3sps-assembly1_B  TM=9.276E-01  e=2.992E-09  Halalkalibacterium halodurans C-125
  5t02-assembly1_F  TM=8.693E-01  e=2.992E-09  Neisseria meningitidis
  5szu-assembly1_A  TM=8.650E-01  e=3.360E-09  Neisseria meningitidis

pLDDT: mean 88.27, std 17.78, range [25.02, 98.75]